Protein AF-0000000077413755 (afdb_homodimer)

Foldseek 3Di:
DVLLVLLLLLCLVLLVLLLVCLQVVAWFADPDADDQLDDDPPPVPPVPDPHGPSSVVLVVVVVVPPVSNVVLSVPDDRVSSLSDPVSSLLLLLLLLVLLLVVVLVQQVQQLAKAKEWEWDQAPLRFIKIWIWIWAQGPVLATDIATNAIDGLCVVPVVVPPPDDDPPPPDPPDLFLVSLLVRVVVVCVVSVHDLLRHLAYEYACPPHHPRSVCSSCCSSPNPHYQNLNVQLPPPLVQPLLVVLVVLLQVLLCLQVVDPVSVVLLCVQPVDRQQHCPVRQNLSNLVNLLVCLVCVLSSLVSLVVQLPDPPPVSNVVSVVSSVVSLALSSLLQSLLSNVLSVLCNVLSVQLLDSRAFPLNNVVSLVVSLVVLVVCLVVVLVNSVVSVVSSVVVNVSSVHDLDDPDPPVVCVPPPPPPPPDDSSRVCSVRRNNSSSVVSSVVSCVSPPCVSRLLVLLLCLWLVNLQPDDLVVSLVSVLVNQVPRCSVVVDDSVVLSVLQSVLSVVCNVPFSVVVPDDGDLSVVLVRDDCVRRVSSNVSSRSSRNYRSHSSLSVVLVVVSNSNCDPSNVPDDRSSSGSSSSSNSCVVRDSDSVSSLVSSCVVVVVVSNPD/DVLLVLLLLLCLVLLVLLLVCLQVVAWFADPDADDALDDDPPPVPVVPDPHGPSSVVLVVVVVVPPVSNVVLSVPDDRVSSLSDPVSSLLLLLLLLVLLLVVVLVQQVQQLAKAKEWEWDQAPLRFIKIWIWMWAQGPVLATDIATNAIDGLQVVPVVVPPPDDDPPPPDPPDLFLVSLLVRVVVVCVVSVHDLLRHLAYEYACPPYHPRSVCSSCCSSPNPHYQNLNVQLPPPLVQPLLVVLLVLLQVLLCLQVVDPVSVVLLCVQPVDRQQHCPVRQNLSNLVNLLVCLVCVLSSLVSLVVQLPDPPPVSNVVSVVSSVVSLALSSLLQSLLSNVLSVLCNVLSVQLLDSRAFPLNNVVSLVVSLVVLVVCLVVVLVNSVVSVVSSVVVNVSSVHDLDDPDDPPVCVPPPPPPPPDDSSRVCSVRRNNSSSVSSSVVSCVSPPCVSRLLVLLLCLWLVNLQVDDLVVSLVSVLVNQVPRCSVVVDDSVVLSVLQSVLSVVCNVPFSVVVPDDGDLSVVLVRDDCVSRVSSNSSSRSSRNYRSHSSLSVVLVVVSNSNCDPSNVPDDRSSSGSSSSSNSCVVRDSDSVSSLVSSCVVVVVVSNPD

Structure (mmCIF, N/CA/C/O backbone):
data_AF-0000000077413755-model_v1
#
loop_
_entity.id
_entity.type
_entity.pdbx_description
1 polymer 'Uncharacterized protein'
#
loop_
_atom_site.group_PDB
_atom_site.id
_atom_site.type_symbol
_atom_site.label_atom_id
_atom_site.label_alt_id
_atom_site.label_comp_id
_atom_site.label_asym_id
_atom_site.label_entity_id
_atom_site.label_seq_id
_atom_site.pdbx_PDB_ins_code
_atom_site.Cartn_x
_atom_site.Cartn_y
_atom_site.Cartn_z
_atom_site.occupancy
_atom_site.B_iso_or_equiv
_atom_site.auth_seq_id
_atom_site.auth_comp_id
_atom_site.auth_asym_id
_atom_site.auth_atom_id
_atom_site.pdbx_PDB_model_num
ATOM 1 N N . MET A 1 1 ? 43.531 0.049 21.219 1 68 1 MET A N 1
ATOM 2 C CA . MET A 1 1 ? 42.938 1.205 20.547 1 68 1 MET A CA 1
ATOM 3 C C . MET A 1 1 ? 42.688 0.906 19.062 1 68 1 MET A C 1
ATOM 5 O O . MET A 1 1 ? 41.625 1.24 18.531 1 68 1 MET A O 1
ATOM 9 N N . GLU A 1 2 ? 43.594 0.148 18.484 1 74.94 2 GLU A N 1
ATOM 10 C CA . GLU A 1 2 ? 43.469 -0.171 17.062 1 74.94 2 GLU A CA 1
ATOM 11 C C . GLU A 1 2 ? 42.344 -1.174 16.812 1 74.94 2 GLU A C 1
ATOM 13 O O . GLU A 1 2 ? 41.594 -1.044 15.844 1 74.94 2 GLU A O 1
ATOM 18 N N . ILE A 1 3 ? 42.188 -2.033 17.75 1 76.19 3 ILE A N 1
ATOM 19 C CA . ILE A 1 3 ? 41.188 -3.055 17.594 1 76.19 3 ILE A CA 1
ATOM 20 C C . ILE A 1 3 ? 39.781 -2.416 17.719 1 76.19 3 ILE A C 1
ATOM 22 O O . ILE A 1 3 ? 38.875 -2.771 16.969 1 76.19 3 ILE A O 1
ATOM 26 N N . ILE A 1 4 ? 39.75 -1.491 18.594 1 81.38 4 ILE A N 1
ATOM 27 C CA . ILE A 1 4 ? 38.5 -0.79 18.781 1 81.38 4 ILE A CA 1
ATOM 28 C C . ILE A 1 4 ? 38.125 -0.024 17.516 1 81.38 4 ILE A C 1
ATOM 30 O O . ILE A 1 4 ? 36.969 -0.065 17.078 1 81.38 4 ILE A O 1
ATOM 34 N N . ARG A 1 5 ? 39.094 0.616 16.984 1 83.38 5 ARG A N 1
ATOM 35 C CA . ARG A 1 5 ? 38.875 1.387 15.758 1 83.38 5 ARG A CA 1
ATOM 36 C C . ARG A 1 5 ? 38.469 0.48 14.609 1 83.38 5 ARG A C 1
ATOM 38 O O . ARG A 1 5 ? 37.594 0.837 13.82 1 83.38 5 ARG A O 1
ATOM 45 N N . GLU A 1 6 ? 39.062 -0.609 14.586 1 82.31 6 GLU A N 1
ATOM 46 C CA . GLU A 1 6 ? 38.719 -1.561 13.531 1 82.31 6 GLU A CA 1
ATOM 47 C C . GLU A 1 6 ? 37.312 -2.066 13.68 1 82.31 6 GLU A C 1
ATOM 49 O O . GLU A 1 6 ? 36.594 -2.215 12.688 1 82.31 6 GLU A O 1
ATOM 54 N N . ASN A 1 7 ? 37 -2.301 14.867 1 82 7 ASN A N 1
ATOM 55 C CA . ASN A 1 7 ? 35.656 -2.777 15.125 1 82 7 ASN A CA 1
ATOM 56 C C . ASN A 1 7 ? 34.625 -1.717 14.781 1 82 7 ASN A C 1
ATOM 58 O O . ASN A 1 7 ? 33.531 -2.037 14.258 1 82 7 ASN A O 1
ATOM 62 N N . ARG A 1 8 ? 34.969 -0.61 15.102 1 88.31 8 ARG A N 1
ATOM 63 C CA . ARG A 1 8 ? 34.062 0.501 14.797 1 88.31 8 ARG A CA 1
ATOM 64 C C . ARG A 1 8 ? 33.906 0.701 13.289 1 88.31 8 ARG A C 1
ATOM 66 O O . ARG A 1 8 ? 32.812 0.94 12.789 1 88.31 8 ARG A O 1
ATOM 73 N N . ASP A 1 9 ? 35 0.552 12.664 1 88.62 9 ASP A N 1
ATOM 74 C CA . ASP A 1 9 ? 35.031 0.733 11.219 1 88.62 9 ASP A CA 1
ATOM 75 C C . ASP A 1 9 ? 34.156 -0.324 10.523 1 88.62 9 ASP A C 1
ATOM 77 O O . ASP A 1 9 ? 33.562 -0.054 9.492 1 88.62 9 ASP A O 1
ATOM 81 N N . ARG A 1 10 ? 34.125 -1.42 11.094 1 87.94 10 ARG A N 1
ATOM 82 C CA . ARG A 1 10 ? 33.344 -2.518 10.531 1 87.94 10 ARG A CA 1
ATOM 83 C C . ARG A 1 10 ? 31.844 -2.223 10.602 1 87.94 10 ARG A C 1
ATOM 85 O O . ARG A 1 10 ? 31.062 -2.717 9.781 1 87.94 10 ARG A O 1
ATOM 92 N N . LEU A 1 11 ? 31.453 -1.403 11.492 1 91.31 11 LEU A N 1
ATOM 93 C CA . LEU A 1 11 ? 30.031 -1.125 11.711 1 91.31 11 LEU A CA 1
ATOM 94 C C . LEU A 1 11 ? 29.562 0.009 10.805 1 91.31 11 LEU A C 1
ATOM 96 O O . LEU A 1 11 ? 28.359 0.17 10.586 1 91.31 11 LEU A O 1
ATOM 100 N N . VAL A 1 12 ? 30.469 0.76 10.297 1 93.69 12 VAL A N 1
ATOM 101 C CA . VAL A 1 12 ? 30.141 1.995 9.594 1 93.69 12 VAL A CA 1
ATOM 102 C C . VAL A 1 12 ? 29.281 1.682 8.367 1 93.69 12 VAL A C 1
ATOM 104 O O . VAL A 1 12 ? 28.203 2.244 8.203 1 93.69 12 VAL A O 1
ATOM 107 N N . PRO A 1 13 ? 29.734 0.706 7.516 1 94.12 13 PRO A N 1
ATOM 108 C CA . PRO A 1 13 ? 28.906 0.433 6.34 1 94.12 13 PRO A CA 1
ATOM 109 C C . PRO A 1 13 ? 27.547 -0.143 6.711 1 94.12 13 PRO A C 1
ATOM 111 O O . PRO A 1 13 ? 26.547 0.104 6.012 1 94.12 13 PRO A O 1
ATOM 114 N N . ILE A 1 14 ? 27.484 -0.84 7.754 1 93.94 14 ILE A N 1
ATOM 115 C CA . ILE A 1 14 ? 26.25 -1.462 8.195 1 93.94 14 ILE A CA 1
ATOM 116 C C . ILE A 1 14 ? 25.266 -0.387 8.68 1 93.94 14 ILE A C 1
ATOM 118 O O . ILE A 1 14 ? 24.094 -0.387 8.297 1 93.94 14 ILE A O 1
ATOM 122 N N . ILE A 1 15 ? 25.75 0.521 9.461 1 95.38 15 ILE A N 1
ATOM 123 C CA . ILE A 1 15 ? 24.922 1.591 10 1 95.38 15 ILE A CA 1
ATOM 124 C C . ILE A 1 15 ? 24.484 2.52 8.867 1 95.38 15 ILE A C 1
ATOM 126 O O . ILE A 1 15 ? 23.344 2.973 8.836 1 95.38 15 ILE A O 1
ATOM 130 N N . LYS A 1 16 ? 25.406 2.779 7.957 1 95.38 16 LYS A N 1
ATOM 131 C CA . LYS A 1 16 ? 25.047 3.586 6.793 1 95.38 16 LYS A CA 1
ATOM 132 C C . LYS A 1 16 ? 23.891 2.959 6.027 1 95.38 16 LYS A C 1
ATOM 134 O O . LYS A 1 16 ? 23 3.668 5.543 1 95.38 16 LYS A O 1
ATOM 139 N N . THR A 1 17 ? 23.938 1.679 5.902 1 95.19 17 THR A N 1
ATOM 140 C CA . THR A 1 17 ? 22.891 0.962 5.18 1 95.19 17 THR A CA 1
ATOM 141 C C . THR A 1 17 ? 21.562 1.047 5.93 1 95.19 17 THR A C 1
ATOM 143 O O . THR A 1 17 ? 20.5 1.222 5.316 1 95.19 17 THR A O 1
ATOM 146 N N . ILE A 1 18 ? 21.594 0.922 7.219 1 94.56 18 ILE A N 1
ATOM 147 C CA . ILE A 1 18 ? 20.391 1.016 8.031 1 94.56 18 ILE A CA 1
ATOM 148 C C . ILE A 1 18 ? 19.797 2.418 7.922 1 94.56 18 ILE A C 1
ATOM 150 O O . ILE A 1 18 ? 18.594 2.574 7.75 1 94.56 18 ILE A O 1
ATOM 154 N N . ILE A 1 19 ? 20.594 3.416 8.023 1 95.38 19 ILE A N 1
ATOM 155 C CA . ILE A 1 19 ? 20.156 4.801 7.91 1 95.38 19 ILE A CA 1
ATOM 156 C C . ILE A 1 19 ? 19.531 5.031 6.535 1 95.38 19 ILE A C 1
ATOM 158 O O . ILE A 1 19 ? 18.516 5.711 6.418 1 95.38 19 ILE A O 1
ATOM 162 N N . PHE A 1 20 ? 20.156 4.43 5.562 1 93.81 20 PHE A N 1
ATOM 163 C CA . PHE A 1 20 ? 19.609 4.543 4.211 1 93.81 20 PHE A CA 1
ATOM 164 C C . PHE A 1 20 ? 18.203 3.959 4.141 1 93.81 20 PHE A C 1
ATOM 166 O O . PHE A 1 20 ? 17.312 4.555 3.539 1 93.81 20 PHE A O 1
ATOM 173 N N . HIS A 1 21 ? 18.031 2.783 4.695 1 92.31 21 HIS A N 1
ATOM 174 C CA . HIS A 1 21 ? 16.719 2.162 4.75 1 92.31 21 HIS A CA 1
ATOM 175 C C . HIS A 1 21 ? 15.695 3.09 5.398 1 92.31 21 HIS A C 1
ATOM 177 O O . HIS A 1 21 ? 14.586 3.24 4.895 1 92.31 21 HIS A O 1
ATOM 183 N N . GLY A 1 22 ? 16.031 3.645 6.5 1 90.88 22 GLY A N 1
ATOM 184 C CA . GLY A 1 22 ? 15.125 4.527 7.219 1 90.88 22 GLY A CA 1
ATOM 185 C C . GLY A 1 22 ? 14.773 5.781 6.441 1 90.88 22 GLY A C 1
ATOM 186 O O . GLY A 1 22 ? 13.594 6.137 6.324 1 90.88 22 GLY A O 1
ATOM 187 N N . ARG A 1 23 ? 15.734 6.426 5.871 1 91.62 23 ARG A N 1
ATOM 188 C CA . ARG A 1 23 ? 15.539 7.684 5.16 1 91.62 23 ARG A CA 1
ATOM 189 C C . ARG A 1 23 ? 14.703 7.48 3.9 1 91.62 23 ARG A C 1
ATOM 191 O O . ARG A 1 23 ? 13.93 8.359 3.514 1 91.62 23 ARG A O 1
ATOM 198 N N . GLN A 1 24 ? 14.898 6.352 3.25 1 88.88 24 GLN A N 1
ATOM 199 C CA . GLN A 1 24 ? 14.219 6.094 1.985 1 88.88 24 GLN A CA 1
ATOM 200 C C . GLN A 1 24 ? 12.969 5.246 2.197 1 88.88 24 GLN A C 1
ATOM 202 O O . GLN A 1 24 ? 12.234 4.969 1.247 1 88.88 24 GLN A O 1
ATOM 207 N N . ASN A 1 25 ? 12.758 4.883 3.416 1 86.44 25 ASN A N 1
ATOM 208 C CA . ASN A 1 25 ? 11.594 4.07 3.762 1 86.44 25 ASN A CA 1
ATOM 209 C C . ASN A 1 25 ? 11.57 2.766 2.971 1 86.44 25 ASN A C 1
ATOM 211 O O . ASN A 1 25 ? 10.562 2.426 2.355 1 86.44 25 ASN A O 1
ATOM 215 N N . ILE A 1 26 ? 12.688 2.109 2.867 1 88.56 26 ILE A N 1
ATOM 216 C CA . ILE A 1 26 ? 12.828 0.794 2.252 1 88.56 26 ILE A CA 1
ATOM 217 C C . ILE A 1 26 ? 12.781 -0.286 3.33 1 88.56 26 ILE A C 1
ATOM 219 O O . ILE A 1 26 ? 13.539 -0.234 4.301 1 88.56 26 ILE A O 1
ATOM 223 N N . PRO A 1 27 ? 11.914 -1.221 3.164 1 84.75 27 PRO A N 1
ATOM 224 C CA . PRO A 1 27 ? 11.883 -2.301 4.152 1 84.75 27 PRO A CA 1
ATOM 225 C C . PRO A 1 27 ? 13.195 -3.068 4.23 1 84.75 27 PRO A C 1
ATOM 227 O O . PRO A 1 27 ? 13.844 -3.299 3.203 1 84.75 27 PRO A O 1
ATOM 230 N N . LEU A 1 28 ? 13.539 -3.52 5.402 1 84.38 28 LEU A N 1
ATOM 231 C CA . LEU A 1 28 ? 14.82 -4.188 5.578 1 84.38 28 LEU A CA 1
ATOM 232 C C . LEU A 1 28 ? 14.719 -5.664 5.223 1 84.38 28 LEU A C 1
ATOM 234 O O . LEU A 1 28 ? 15.578 -6.203 4.523 1 84.38 28 LEU A O 1
ATOM 238 N N . ARG A 1 29 ? 13.648 -6.297 5.805 1 73.94 29 ARG A N 1
ATOM 239 C CA . ARG A 1 29 ? 13.672 -7.758 5.77 1 73.94 29 ARG A CA 1
ATOM 240 C C . ARG A 1 29 ? 12.648 -8.289 4.77 1 73.94 29 ARG A C 1
ATOM 242 O O . ARG A 1 29 ? 11.648 -7.637 4.484 1 73.94 29 ARG A O 1
ATOM 249 N N . GLY A 1 30 ? 13.219 -9.352 4.156 1 65.25 30 GLY A N 1
ATOM 250 C CA . GLY A 1 30 ? 12.352 -10.195 3.359 1 65.25 30 GLY A CA 1
ATOM 251 C C . GLY A 1 30 ? 12.102 -11.555 3.986 1 65.25 30 GLY A C 1
ATOM 252 O O . GLY A 1 30 ? 12.461 -11.781 5.145 1 65.25 30 GLY A O 1
ATOM 253 N N . HIS A 1 31 ? 11.391 -12.438 3.645 1 59.56 31 HIS A N 1
ATOM 254 C CA . HIS A 1 31 ? 10.992 -13.734 4.18 1 59.56 31 HIS A CA 1
ATOM 255 C C . HIS A 1 31 ? 12.211 -14.562 4.59 1 59.56 31 HIS A C 1
ATOM 257 O O . HIS A 1 31 ? 12.211 -15.188 5.652 1 59.56 31 HIS A O 1
ATOM 263 N N . ARG A 1 32 ? 13.32 -14.672 3.873 1 61.31 32 ARG A N 1
ATOM 264 C CA . ARG A 1 32 ? 14.477 -15.508 4.188 1 61.31 32 ARG A CA 1
ATOM 265 C C . ARG A 1 32 ? 15.766 -14.688 4.18 1 61.31 32 ARG A C 1
ATOM 267 O O . ARG A 1 32 ? 16.391 -14.531 3.133 1 61.31 32 ARG A O 1
ATOM 274 N N . ASP A 1 33 ? 16 -14.102 5.34 1 71.44 33 ASP A N 1
ATOM 275 C CA . ASP A 1 33 ? 17.109 -13.141 5.391 1 71.44 33 ASP A CA 1
ATOM 276 C C . ASP A 1 33 ? 18.266 -13.688 6.23 1 71.44 33 ASP A C 1
ATOM 278 O O . ASP A 1 33 ? 18.844 -12.953 7.035 1 71.44 33 ASP A O 1
ATOM 282 N N . ASP A 1 34 ? 18.578 -15.031 6.043 1 73 34 ASP A N 1
ATOM 283 C CA . ASP A 1 34 ? 19.688 -15.562 6.824 1 73 34 ASP A CA 1
ATOM 284 C C . ASP A 1 34 ? 20.719 -16.234 5.922 1 73 34 ASP A C 1
ATOM 286 O O . ASP A 1 34 ? 20.516 -16.328 4.707 1 73 34 ASP A O 1
ATOM 290 N N . GLY A 1 35 ? 21.938 -16.484 6.445 1 73.81 35 GLY A N 1
ATOM 291 C CA . GLY A 1 35 ? 22.984 -17.188 5.715 1 73.81 35 GLY A CA 1
ATOM 292 C C . GLY A 1 35 ? 24.125 -16.281 5.293 1 73.81 35 GLY A C 1
ATOM 293 O O . GLY A 1 35 ? 24.25 -15.164 5.797 1 73.81 35 GLY A O 1
ATOM 294 N N . SER A 1 36 ? 25 -16.75 4.438 1 77.5 36 SER A N 1
ATOM 295 C CA . SER A 1 36 ? 26.172 -16.016 3.992 1 77.5 36 SER A CA 1
ATOM 296 C C . SER A 1 36 ? 25.797 -14.938 2.982 1 77.5 36 SER A C 1
ATOM 298 O O . SER A 1 36 ? 24.922 -15.141 2.143 1 77.5 36 SER A O 1
ATOM 300 N N . LEU A 1 37 ? 26.406 -13.844 3.219 1 83.38 37 LEU A N 1
ATOM 301 C CA . LEU A 1 37 ? 26.109 -12.719 2.336 1 83.38 37 LEU A CA 1
ATOM 302 C C . LEU A 1 37 ? 26.75 -12.93 0.965 1 83.38 37 LEU A C 1
ATOM 304 O O . LEU A 1 37 ? 26.156 -12.594 -0.06 1 83.38 37 LEU A O 1
ATOM 308 N N . LEU A 1 38 ? 28.047 -13.336 1.013 1 78.44 38 LEU A N 1
ATOM 309 C CA . LEU A 1 38 ? 28.781 -13.477 -0.243 1 78.44 38 LEU A CA 1
ATOM 310 C C . LEU A 1 38 ? 28.625 -14.891 -0.803 1 78.44 38 LEU A C 1
ATOM 312 O O . LEU A 1 38 ? 28.734 -15.875 -0.067 1 78.44 38 LEU A O 1
ATOM 316 N N . LYS A 1 39 ? 27.688 -15.016 -1.767 1 61.44 39 LYS A N 1
ATOM 317 C CA . LYS A 1 39 ? 27.375 -16.297 -2.402 1 61.44 39 LYS A CA 1
ATOM 318 C C . LYS A 1 39 ? 28.641 -16.969 -2.926 1 61.44 39 LYS A C 1
ATOM 320 O O . LYS A 1 39 ? 29.5 -16.312 -3.533 1 61.44 39 LYS A O 1
ATOM 325 N N . ASN A 1 40 ? 29.031 -18.078 -2.387 1 51.19 40 ASN A N 1
ATOM 326 C CA . ASN A 1 40 ? 30.031 -18.891 -3.084 1 51.19 40 ASN A CA 1
ATOM 327 C C . ASN A 1 40 ? 29.531 -19.328 -4.457 1 51.19 40 ASN A C 1
ATOM 329 O O . ASN A 1 40 ? 28.328 -19.469 -4.672 1 51.19 40 ASN A O 1
ATOM 333 N N . GLU A 1 41 ? 30.375 -19.125 -5.586 1 46.12 41 GLU A N 1
ATOM 334 C CA . GLU A 1 41 ? 30.172 -19.547 -6.969 1 46.12 41 GLU A CA 1
ATOM 335 C C . GLU A 1 41 ? 29.266 -20.766 -7.051 1 46.12 41 GLU A C 1
ATOM 337 O O . GLU A 1 41 ? 28.453 -20.875 -7.977 1 46.12 41 GLU A O 1
ATOM 342 N N . ASN A 1 42 ? 29.578 -21.734 -6.422 1 43.25 42 ASN A N 1
ATOM 343 C CA . ASN A 1 42 ? 28.969 -23.047 -6.547 1 43.25 42 ASN A CA 1
ATOM 344 C C . ASN A 1 42 ? 27.562 -23.078 -5.992 1 43.25 42 ASN A C 1
ATOM 346 O O . ASN A 1 42 ? 26.891 -24.109 -6.039 1 43.25 42 ASN A O 1
ATOM 350 N N . ASP A 1 43 ? 27.25 -22.188 -5.297 1 45 43 ASP A N 1
ATOM 351 C CA . ASP A 1 43 ? 25.953 -22.266 -4.633 1 45 43 ASP A CA 1
ATOM 352 C C . ASP A 1 43 ? 24.859 -21.672 -5.508 1 45 43 ASP A C 1
ATOM 354 O O . ASP A 1 43 ? 24.281 -20.625 -5.184 1 45 43 ASP A O 1
ATOM 358 N N . ARG A 1 44 ? 24.938 -21.812 -6.691 1 42.66 44 ARG A N 1
ATOM 359 C CA . ARG A 1 44 ? 23.891 -21.422 -7.633 1 42.66 44 ARG A CA 1
ATOM 360 C C . ARG A 1 44 ? 22.516 -21.625 -7.023 1 42.66 44 ARG A C 1
ATOM 362 O O . ARG A 1 44 ? 21.5 -21.25 -7.621 1 42.66 44 ARG A O 1
ATOM 369 N N . GLU A 1 45 ? 22.344 -22.594 -6.332 1 41.16 45 GLU A N 1
ATOM 370 C CA . GLU A 1 45 ? 21.016 -23 -5.867 1 41.16 45 GLU A CA 1
ATOM 371 C C . GLU A 1 45 ? 20.422 -21.953 -4.93 1 41.16 45 GLU A C 1
ATOM 373 O O . GLU A 1 45 ? 19.203 -21.906 -4.75 1 41.16 45 GLU A O 1
ATOM 378 N N . SER A 1 46 ? 21.219 -21.266 -4.047 1 43.06 46 SER A N 1
ATOM 379 C CA . SER A 1 46 ? 20.672 -20.484 -2.936 1 43.06 46 SER A CA 1
ATOM 380 C C . SER A 1 46 ? 20.109 -19.156 -3.414 1 43.06 46 SER A C 1
ATOM 382 O O . SER A 1 46 ? 19.734 -18.312 -2.602 1 43.06 46 SER A O 1
ATOM 384 N N . ILE A 1 47 ? 20.391 -18.734 -4.527 1 45.22 47 ILE A N 1
ATOM 385 C CA . ILE A 1 47 ? 19.938 -17.438 -5.031 1 45.22 47 ILE A CA 1
ATOM 386 C C . ILE A 1 47 ? 18.422 -17.359 -4.941 1 45.22 47 ILE A C 1
ATOM 388 O O . ILE A 1 47 ? 17.828 -16.312 -5.246 1 45.22 47 ILE A O 1
ATOM 392 N N . VAL A 1 48 ? 17.875 -18.562 -4.863 1 44.69 48 VAL A N 1
ATOM 393 C CA . VAL A 1 48 ? 16.453 -18.641 -5.16 1 44.69 48 VAL A CA 1
ATOM 394 C C . VAL A 1 48 ? 15.688 -17.688 -4.242 1 44.69 48 VAL A C 1
ATOM 396 O O . VAL A 1 48 ? 14.672 -17.125 -4.645 1 44.69 48 VAL A O 1
ATOM 399 N N . CYS A 1 49 ? 16.141 -17.672 -2.9 1 52.56 49 CYS A N 1
ATOM 400 C CA . CYS A 1 49 ? 15.117 -17.016 -2.092 1 52.56 49 CYS A CA 1
ATOM 401 C C . CYS A 1 49 ? 15.359 -15.508 -2.016 1 52.56 49 CYS A C 1
ATOM 403 O O . CYS A 1 49 ? 16.516 -15.07 -1.948 1 52.56 49 CYS A O 1
ATOM 405 N N . LYS A 1 50 ? 14.445 -14.703 -2.463 1 63.38 50 LYS A N 1
ATOM 406 C CA . LYS A 1 50 ? 14.484 -13.242 -2.441 1 63.38 50 LYS A CA 1
ATOM 407 C C . LYS A 1 50 ? 15.023 -12.727 -1.109 1 63.38 50 LYS A C 1
ATOM 409 O O . LYS A 1 50 ? 14.461 -13.016 -0.052 1 63.38 50 LYS A O 1
ATOM 414 N N . GLU A 1 51 ? 16.344 -12.445 -1.131 1 77.75 51 GLU A N 1
ATOM 415 C CA . GLU A 1 51 ? 16.938 -11.836 0.049 1 77.75 51 GLU A CA 1
ATOM 416 C C . GLU A 1 51 ? 16.266 -10.508 0.387 1 77.75 51 GLU A C 1
ATOM 418 O O . GLU A 1 51 ? 15.688 -9.859 -0.486 1 77.75 51 GLU A O 1
ATOM 423 N N . GLY A 1 52 ? 16.328 -10.266 1.646 1 85.56 52 GLY A N 1
ATOM 424 C CA . GLY A 1 52 ? 15.797 -9 2.119 1 85.56 52 GLY A CA 1
ATOM 425 C C . GLY A 1 52 ? 16.562 -7.801 1.589 1 85.56 52 GLY A C 1
ATOM 426 O O . GLY A 1 52 ? 17.672 -7.941 1.077 1 85.56 52 GLY A O 1
ATOM 427 N N . ASN A 1 53 ? 15.992 -6.707 1.607 1 89.62 53 ASN A N 1
ATOM 428 C CA . ASN A 1 53 ? 16.578 -5.48 1.073 1 89.62 53 ASN A CA 1
ATOM 429 C C . ASN A 1 53 ? 17.859 -5.109 1.807 1 89.62 53 ASN A C 1
ATOM 431 O O . ASN A 1 53 ? 18.781 -4.539 1.212 1 89.62 53 ASN A O 1
ATOM 435 N N . PHE A 1 54 ? 17.938 -5.488 3.105 1 91.88 54 PHE A N 1
ATOM 436 C CA . PHE A 1 54 ? 19.125 -5.145 3.887 1 91.88 54 PHE A CA 1
ATOM 437 C C . PHE A 1 54 ? 20.359 -5.855 3.346 1 91.88 54 PHE A C 1
ATOM 439 O O . PHE A 1 54 ? 21.359 -5.219 3.045 1 91.88 54 PHE A O 1
ATOM 446 N N . ARG A 1 55 ? 20.234 -7.09 3.215 1 90.69 55 ARG A N 1
ATOM 447 C CA . ARG A 1 55 ? 21.344 -7.887 2.705 1 90.69 55 ARG A CA 1
ATOM 448 C C . ARG A 1 55 ? 21.656 -7.531 1.255 1 90.69 55 ARG A C 1
ATOM 450 O O . ARG A 1 55 ? 22.828 -7.473 0.861 1 90.69 55 ARG A O 1
ATOM 457 N N . ALA A 1 56 ? 20.625 -7.305 0.511 1 91.31 56 ALA A N 1
ATOM 458 C CA . ALA A 1 56 ? 20.812 -6.934 -0.89 1 91.31 56 ALA A CA 1
ATOM 459 C C . ALA A 1 56 ? 21.578 -5.621 -1.013 1 91.31 56 ALA A C 1
ATOM 461 O O . ALA A 1 56 ? 22.406 -5.465 -1.901 1 91.31 56 ALA A O 1
ATOM 462 N N . LEU A 1 57 ? 21.281 -4.676 -0.18 1 93.69 57 LEU A N 1
ATOM 463 C CA . LEU A 1 57 ? 21.953 -3.381 -0.222 1 93.69 57 LEU A CA 1
ATOM 464 C C . LEU A 1 57 ? 23.406 -3.508 0.197 1 93.69 57 LEU A C 1
ATOM 466 O O . LEU A 1 57 ? 24.266 -2.785 -0.309 1 93.69 57 LEU A O 1
ATOM 470 N N . LEU A 1 58 ? 23.656 -4.367 1.179 1 93.25 58 LEU A N 1
ATOM 471 C CA . LEU A 1 58 ? 25.047 -4.605 1.567 1 93.25 58 LEU A CA 1
ATOM 472 C C . LEU A 1 58 ? 25.844 -5.156 0.397 1 93.25 58 LEU A C 1
ATOM 474 O O . LEU A 1 58 ? 26.969 -4.719 0.149 1 93.25 58 LEU A O 1
ATOM 478 N N . ARG A 1 59 ? 25.281 -6.113 -0.296 1 92.5 59 ARG A N 1
ATOM 479 C CA . ARG A 1 59 ? 25.938 -6.652 -1.482 1 92.5 59 ARG A CA 1
ATOM 480 C C . ARG A 1 59 ? 26.109 -5.574 -2.547 1 92.5 59 ARG A C 1
ATOM 482 O O . ARG A 1 59 ? 27.109 -5.562 -3.268 1 92.5 59 ARG A O 1
ATOM 489 N N . PHE A 1 60 ? 25.141 -4.762 -2.6 1 93.62 60 PHE A N 1
ATOM 490 C CA . PHE A 1 60 ? 25.172 -3.668 -3.564 1 93.62 60 PHE A CA 1
ATOM 491 C C . PHE A 1 60 ? 26.328 -2.713 -3.266 1 93.62 60 PHE A C 1
ATOM 493 O O . PHE A 1 60 ? 26.969 -2.199 -4.184 1 93.62 60 PHE A O 1
ATOM 500 N N . ARG A 1 61 ? 26.578 -2.471 -2.01 1 95 61 ARG A N 1
ATOM 501 C CA . ARG A 1 61 ? 27.703 -1.635 -1.603 1 95 61 ARG A CA 1
ATOM 502 C C . ARG A 1 61 ? 29.031 -2.291 -1.963 1 95 61 ARG A C 1
ATOM 504 O O . ARG A 1 61 ? 29.953 -1.623 -2.443 1 95 61 ARG A O 1
ATOM 511 N N . ILE A 1 62 ? 29.109 -3.543 -1.724 1 93.94 62 ILE A N 1
ATOM 512 C CA . ILE A 1 62 ? 30.328 -4.27 -2.047 1 93.94 62 ILE A CA 1
ATOM 513 C C . ILE A 1 62 ? 30.578 -4.223 -3.555 1 93.94 62 ILE A C 1
ATOM 515 O O . ILE A 1 62 ? 31.703 -3.998 -3.998 1 93.94 62 ILE A O 1
ATOM 519 N N . ASP A 1 63 ? 29.484 -4.43 -4.258 1 93.31 63 ASP A N 1
ATOM 520 C CA . ASP A 1 63 ? 29.562 -4.363 -5.715 1 93.31 63 ASP A CA 1
ATOM 521 C C . ASP A 1 63 ? 30.047 -2.988 -6.176 1 93.31 63 ASP A C 1
ATOM 523 O O . ASP A 1 63 ? 30.719 -2.873 -7.203 1 93.31 63 ASP A O 1
ATOM 527 N N . ALA A 1 64 ? 29.766 -1.943 -5.438 1 94.12 64 ALA A N 1
ATOM 528 C CA . ALA A 1 64 ? 30.109 -0.571 -5.793 1 94.12 64 ALA A CA 1
ATOM 529 C C . ALA A 1 64 ? 31.562 -0.254 -5.406 1 94.12 64 ALA A C 1
ATOM 531 O O . ALA A 1 64 ? 32.094 0.78 -5.805 1 94.12 64 ALA A O 1
ATOM 532 N N . GLY A 1 65 ? 32.188 -1.102 -4.555 1 93.12 65 GLY A N 1
ATOM 533 C CA . GLY A 1 65 ? 33.594 -0.901 -4.258 1 93.12 65 GLY A CA 1
ATOM 534 C C . GLY A 1 65 ? 33.875 -0.709 -2.781 1 93.12 65 GLY A C 1
ATOM 535 O O . GLY A 1 65 ? 34.938 -0.206 -2.402 1 93.12 65 GLY A O 1
ATOM 536 N N . ASP A 1 66 ? 32.938 -1.04 -1.971 1 94.5 66 ASP A N 1
ATOM 537 C CA . ASP A 1 66 ? 33.156 -0.933 -0.532 1 94.5 66 ASP A CA 1
ATOM 538 C C . ASP A 1 66 ? 34.125 -2.02 -0.038 1 94.5 66 ASP A C 1
ATOM 540 O O . ASP A 1 66 ? 33.688 -3.049 0.48 1 94.5 66 ASP A O 1
ATOM 544 N N . LEU A 1 67 ? 35.344 -1.703 -0.035 1 91.69 67 LEU A N 1
ATOM 545 C CA . LEU A 1 67 ? 36.375 -2.672 0.29 1 91.69 67 LEU A CA 1
ATOM 546 C C . LEU A 1 67 ? 36.375 -2.99 1.781 1 91.69 67 LEU A C 1
ATOM 548 O O . LEU A 1 67 ? 36.688 -4.113 2.18 1 91.69 67 LEU A O 1
ATOM 552 N N . GLN A 1 68 ? 36.031 -2.029 2.518 1 90.56 68 GLN A N 1
ATOM 553 C CA . GLN A 1 68 ? 35.969 -2.229 3.963 1 90.56 68 GLN A CA 1
ATOM 554 C C . GLN A 1 68 ? 34.938 -3.268 4.336 1 90.56 68 GLN A C 1
ATOM 556 O O . GLN A 1 68 ? 35.188 -4.168 5.137 1 90.56 68 GLN A O 1
ATOM 561 N N . LEU A 1 69 ? 33.812 -3.115 3.789 1 92.25 69 LEU A N 1
ATOM 562 C CA . LEU A 1 69 ? 32.75 -4.051 4.055 1 92.25 69 LEU A CA 1
ATOM 563 C C . LEU A 1 69 ? 33.062 -5.441 3.523 1 92.25 69 LEU A C 1
ATOM 565 O O . LEU A 1 69 ? 32.812 -6.445 4.188 1 92.25 69 LEU A O 1
ATOM 569 N N . LYS A 1 70 ? 33.594 -5.48 2.367 1 92.31 70 LYS A N 1
ATOM 570 C CA . LYS A 1 70 ? 34 -6.762 1.778 1 92.31 70 LYS A CA 1
ATOM 571 C C . LYS A 1 70 ? 34.969 -7.504 2.672 1 92.31 70 LYS A C 1
ATOM 573 O O . LYS A 1 70 ? 34.812 -8.695 2.93 1 92.31 70 LYS A O 1
ATOM 578 N N . HIS A 1 71 ? 35.906 -6.77 3.094 1 89.62 71 HIS A N 1
ATOM 579 C CA . HIS A 1 71 ? 36.938 -7.348 3.967 1 89.62 71 HIS A CA 1
ATOM 580 C C . HIS A 1 71 ? 36.312 -7.832 5.277 1 89.62 71 HIS A C 1
ATOM 582 O O . HIS A 1 71 ? 36.688 -8.898 5.777 1 89.62 71 HIS A O 1
ATOM 588 N N . HIS A 1 72 ? 35.469 -7.105 5.762 1 89.12 72 HIS A N 1
ATOM 589 C CA . HIS A 1 72 ? 34.781 -7.453 7.008 1 89.12 72 HIS A CA 1
ATOM 590 C C . HIS A 1 72 ? 34.031 -8.758 6.867 1 89.12 72 HIS A C 1
ATOM 592 O O . HIS A 1 72 ? 34.125 -9.656 7.711 1 89.12 72 HIS A O 1
ATOM 598 N N . ILE A 1 73 ? 33.281 -8.945 5.812 1 88.44 73 ILE A N 1
ATOM 599 C CA . ILE A 1 73 ? 32.406 -10.094 5.609 1 88.44 73 ILE A CA 1
ATOM 600 C C . ILE A 1 73 ? 33.25 -11.336 5.336 1 88.44 73 ILE A C 1
ATOM 602 O O . ILE A 1 73 ? 32.906 -12.438 5.758 1 88.44 73 ILE A O 1
ATOM 606 N N . GLU A 1 74 ? 34.344 -11.18 4.695 1 86.62 74 GLU A N 1
ATOM 607 C CA . GLU A 1 74 ? 35.188 -12.305 4.309 1 86.62 74 GLU A CA 1
ATOM 608 C C . GLU A 1 74 ? 36 -12.797 5.488 1 86.62 74 GLU A C 1
ATOM 610 O O . GLU A 1 74 ? 36.344 -13.984 5.562 1 86.62 74 GLU A O 1
ATOM 615 N N . THR A 1 75 ? 36.312 -11.938 6.383 1 83.19 75 THR A N 1
ATOM 616 C CA . THR A 1 75 ? 37.281 -12.289 7.41 1 83.19 75 THR A CA 1
ATOM 617 C C . THR A 1 75 ? 36.594 -12.617 8.727 1 83.19 75 THR A C 1
ATOM 619 O O . THR A 1 75 ? 37.188 -13.219 9.617 1 83.19 75 THR A O 1
ATOM 622 N N . THR A 1 76 ? 35.469 -12.172 8.844 1 79.88 76 THR A N 1
ATOM 623 C CA . THR A 1 76 ? 34.812 -12.336 10.141 1 79.88 76 THR A CA 1
ATOM 624 C C . THR A 1 76 ? 34.031 -13.648 10.203 1 79.88 76 THR A C 1
ATOM 626 O O . THR A 1 76 ? 33.594 -14.148 9.18 1 79.88 76 THR A O 1
ATOM 629 N N . LYS A 1 77 ? 34 -14.133 11.414 1 74.25 77 LYS A N 1
ATOM 630 C CA . LYS A 1 77 ? 33.219 -15.336 11.656 1 74.25 77 LYS A CA 1
ATOM 631 C C . LYS A 1 77 ? 31.719 -15.062 11.453 1 74.25 77 LYS A C 1
ATOM 633 O O . LYS A 1 77 ? 31.281 -13.922 11.57 1 74.25 77 LYS A O 1
ATOM 638 N N . ALA A 1 78 ? 31.031 -16.031 11.195 1 67.5 78 ALA A N 1
ATOM 639 C CA . ALA A 1 78 ? 29.625 -15.953 10.812 1 67.5 78 ALA A CA 1
ATOM 640 C C . ALA A 1 78 ? 28.812 -15.234 11.883 1 67.5 78 ALA A C 1
ATOM 642 O O . ALA A 1 78 ? 27.891 -14.484 11.57 1 67.5 78 ALA A O 1
ATOM 643 N N . ASN A 1 79 ? 29.25 -15.375 13.094 1 68.19 79 ASN A N 1
ATOM 644 C CA . ASN A 1 79 ? 28.438 -14.844 14.188 1 68.19 79 ASN A CA 1
ATOM 645 C C . ASN A 1 79 ? 28.828 -13.414 14.531 1 68.19 79 ASN A C 1
ATOM 647 O O . ASN A 1 79 ? 28.203 -12.773 15.375 1 68.19 79 ASN A O 1
ATOM 651 N N . ALA A 1 80 ? 29.828 -12.883 13.828 1 71.88 80 ALA A N 1
ATOM 652 C CA . ALA A 1 80 ? 30.297 -11.555 14.203 1 71.88 80 ALA A CA 1
ATOM 653 C C . ALA A 1 80 ? 30.234 -10.594 13.023 1 71.88 80 ALA A C 1
ATOM 655 O O . ALA A 1 80 ? 30.953 -9.594 12.977 1 71.88 80 ALA A O 1
ATOM 656 N N . THR A 1 81 ? 29.438 -10.898 12.148 1 79.75 81 THR A N 1
ATOM 657 C CA . THR A 1 81 ? 29.375 -10.055 10.961 1 79.75 81 THR A CA 1
ATOM 658 C C . THR A 1 81 ? 28.484 -8.844 11.203 1 79.75 81 THR A C 1
ATOM 660 O O . THR A 1 81 ? 28.531 -7.867 10.445 1 79.75 81 THR A O 1
ATOM 663 N N . TYR A 1 82 ? 27.594 -8.82 12.203 1 83.06 82 TYR A N 1
ATOM 664 C CA . TYR A 1 82 ? 26.703 -7.738 12.602 1 83.06 82 TYR A CA 1
ATOM 665 C C . TYR A 1 82 ? 25.656 -7.469 11.531 1 83.06 82 TYR A C 1
ATOM 667 O O . TYR A 1 82 ? 25.234 -6.324 11.336 1 83.06 82 TYR A O 1
ATOM 675 N N . ILE A 1 83 ? 25.344 -8.477 10.734 1 86.56 83 ILE A N 1
ATOM 676 C CA . ILE A 1 83 ? 24.375 -8.273 9.672 1 86.56 83 ILE A CA 1
ATOM 677 C C . ILE A 1 83 ? 23.094 -9.062 9.992 1 86.56 83 ILE A C 1
ATOM 679 O O . ILE A 1 83 ? 22.219 -9.203 9.133 1 86.56 83 ILE A O 1
ATOM 683 N N . SER A 1 84 ? 23.031 -9.562 11.133 1 84.69 84 SER A N 1
ATOM 684 C CA . SER A 1 84 ? 21.891 -10.367 11.539 1 84.69 84 SER A CA 1
ATOM 685 C C . SER A 1 84 ? 20.688 -9.484 11.867 1 84.69 84 SER A C 1
ATOM 687 O O . SER A 1 84 ? 20.828 -8.273 12.07 1 84.69 84 SER A O 1
ATOM 689 N N . LYS A 1 85 ? 19.562 -10.125 11.922 1 82.88 85 LYS A N 1
ATOM 690 C CA . LYS A 1 85 ? 18.344 -9.438 12.297 1 82.88 85 LYS A CA 1
ATOM 691 C C . LYS A 1 85 ? 18.438 -8.875 13.711 1 82.88 85 LYS A C 1
ATOM 693 O O . LYS A 1 85 ? 17.922 -7.789 13.992 1 82.88 85 LYS A O 1
ATOM 698 N N . THR A 1 86 ? 19.031 -9.562 14.547 1 84.06 86 THR A N 1
ATOM 699 C CA . THR A 1 86 ? 19.156 -9.156 15.938 1 84.06 86 THR A CA 1
ATOM 700 C C . THR A 1 86 ? 19.969 -7.867 16.047 1 84.06 86 THR A C 1
ATOM 702 O O . THR A 1 86 ? 19.594 -6.953 16.797 1 84.06 86 THR A O 1
ATOM 705 N N . THR A 1 87 ? 21.094 -7.82 15.352 1 86.69 87 THR A N 1
ATOM 706 C CA . THR A 1 87 ? 21.938 -6.629 15.375 1 86.69 87 THR A CA 1
ATOM 707 C C . THR A 1 87 ? 21.188 -5.426 14.812 1 86.69 87 THR A C 1
ATOM 709 O O . THR A 1 87 ? 21.297 -4.32 15.352 1 86.69 87 THR A O 1
ATOM 712 N N . CYS A 1 88 ? 20.484 -5.664 13.695 1 88.19 88 CYS A N 1
ATOM 713 C CA . CYS A 1 88 ? 19.703 -4.586 13.094 1 88.19 88 CYS A CA 1
ATOM 714 C C . CYS A 1 88 ? 18.656 -4.059 14.086 1 88.19 88 CYS A C 1
ATOM 716 O O . CYS A 1 88 ? 18.453 -2.846 14.18 1 88.19 88 CYS A O 1
ATOM 718 N N . ASN A 1 89 ? 18.047 -4.961 14.805 1 88.56 89 ASN A N 1
ATOM 719 C CA . ASN A 1 89 ? 17.016 -4.59 15.766 1 88.56 89 ASN A CA 1
ATOM 720 C C . ASN A 1 89 ? 17.594 -3.838 16.953 1 88.56 89 ASN A C 1
ATOM 722 O O . ASN A 1 89 ? 16.875 -3.152 17.688 1 88.56 89 ASN A O 1
ATOM 726 N N . GLU A 1 90 ? 18.844 -3.939 17.094 1 90.12 90 GLU A N 1
ATOM 727 C CA . GLU A 1 90 ? 19.516 -3.197 18.172 1 90.12 90 GLU A CA 1
ATOM 728 C C . GLU A 1 90 ? 20.031 -1.851 17.656 1 90.12 90 GLU A C 1
ATOM 730 O O . GLU A 1 90 ? 20.031 -0.866 18.406 1 90.12 90 GLU A O 1
ATOM 735 N N . LEU A 1 91 ? 20.406 -1.854 16.438 1 92.19 91 LEU A N 1
ATOM 736 C CA . LEU A 1 91 ? 21 -0.646 15.883 1 92.19 91 LEU A CA 1
ATOM 737 C C . LEU A 1 91 ? 19.938 0.387 15.547 1 92.19 91 LEU A C 1
ATOM 739 O O . LEU A 1 91 ? 20.172 1.592 15.68 1 92.19 91 LEU A O 1
ATOM 743 N N . ILE A 1 92 ? 18.766 -0.056 15.102 1 93.31 92 ILE A N 1
ATOM 744 C CA . ILE A 1 92 ? 17.703 0.854 14.695 1 93.31 92 ILE A CA 1
ATOM 745 C C . ILE A 1 92 ? 17.25 1.698 15.883 1 93.31 92 ILE A C 1
ATOM 747 O O . ILE A 1 92 ? 17.188 2.926 15.789 1 93.31 92 ILE A O 1
ATOM 751 N N . PRO A 1 93 ? 17.016 1.066 17.062 1 93.12 93 PRO A N 1
ATOM 752 C CA . PRO A 1 93 ? 16.688 1.885 18.234 1 93.12 93 PRO A CA 1
ATOM 753 C C . PRO A 1 93 ? 17.812 2.859 18.594 1 93.12 93 PRO A C 1
ATOM 755 O O . PRO A 1 93 ? 17.547 3.945 19.125 1 93.12 93 PRO A O 1
ATOM 758 N N . CYS A 1 94 ? 19.062 2.512 18.312 1 94.38 94 CYS A N 1
ATOM 759 C CA . CYS A 1 94 ? 20.156 3.434 18.547 1 94.38 94 CYS A CA 1
ATOM 760 C C . CYS A 1 94 ? 20.047 4.672 17.672 1 94.38 94 CYS A C 1
ATOM 762 O O . CYS A 1 94 ? 20.312 5.785 18.125 1 94.38 94 CYS A O 1
ATOM 764 N N . CYS A 1 95 ? 19.688 4.453 16.438 1 95.19 95 CYS A N 1
ATOM 765 C CA . CYS A 1 95 ? 19.438 5.582 15.555 1 95.19 95 CYS A CA 1
ATOM 766 C C . CYS A 1 95 ? 18.312 6.465 16.094 1 95.19 95 CYS A C 1
ATOM 768 O O . CYS A 1 95 ? 18.391 7.691 16.016 1 95.19 95 CYS A O 1
ATOM 770 N N . GLU A 1 96 ? 17.266 5.789 16.594 1 94.25 96 GLU A N 1
ATOM 771 C CA . GLU A 1 96 ? 16.156 6.52 17.188 1 94.25 96 GLU A CA 1
ATOM 772 C C . GLU A 1 96 ? 16.625 7.438 18.312 1 94.25 96 GLU A C 1
ATOM 774 O O . GLU A 1 96 ? 16.25 8.609 18.375 1 94.25 96 GLU A O 1
ATOM 779 N N . THR A 1 97 ? 17.422 6.883 19.156 1 93.88 97 THR A N 1
ATOM 780 C CA . THR A 1 97 ? 17.922 7.625 20.312 1 93.88 97 THR A CA 1
ATOM 781 C C . THR A 1 97 ? 18.734 8.828 19.859 1 93.88 97 THR A C 1
ATOM 783 O O . THR A 1 97 ? 18.594 9.922 20.422 1 93.88 97 THR A O 1
ATOM 786 N N . VAL A 1 98 ? 19.594 8.594 18.891 1 95.31 98 VAL A N 1
ATOM 787 C CA . VAL A 1 98 ? 20.438 9.672 18.391 1 95.31 98 VAL A CA 1
ATOM 788 C C . VAL A 1 98 ? 19.578 10.773 17.781 1 95.31 98 VAL A C 1
ATOM 790 O O . VAL A 1 98 ? 19.781 11.953 18.062 1 95.31 98 VAL A O 1
ATOM 793 N N . MET A 1 99 ? 18.672 10.43 16.922 1 95.31 99 MET A N 1
ATOM 794 C CA . MET A 1 99 ? 17.781 11.391 16.266 1 95.31 99 MET A CA 1
ATOM 795 C C . MET A 1 99 ? 16.953 12.156 17.281 1 95.31 99 MET A C 1
ATOM 797 O O . MET A 1 99 ? 16.844 13.383 17.219 1 95.31 99 MET A O 1
ATOM 801 N N . SER A 1 100 ? 16.328 11.422 18.203 1 95 100 SER A N 1
ATOM 802 C CA . SER A 1 100 ? 15.484 12.023 19.234 1 95 100 SER A CA 1
ATOM 803 C C . SER A 1 100 ? 16.281 13 20.094 1 95 100 SER A C 1
ATOM 805 O O . SER A 1 100 ? 15.789 14.07 20.453 1 95 100 SER A O 1
ATOM 807 N N . SER A 1 101 ? 17.5 12.602 20.375 1 94.69 101 SER A N 1
ATOM 808 C CA . SER A 1 101 ? 18.344 13.445 21.219 1 94.69 101 SER A CA 1
ATOM 809 C C . SER A 1 101 ? 18.625 14.781 20.547 1 94.69 101 SER A C 1
ATOM 811 O O . SER A 1 101 ? 18.656 15.828 21.203 1 94.69 101 SER A O 1
ATOM 813 N N . ARG A 1 102 ? 18.828 14.773 19.312 1 94.38 102 ARG A N 1
ATOM 814 C CA . ARG A 1 102 ? 19.094 16 18.578 1 94.38 102 ARG A CA 1
ATOM 815 C C . ARG A 1 102 ? 17.875 16.922 18.562 1 94.38 102 ARG A C 1
ATOM 817 O O . ARG A 1 102 ? 18 18.125 18.75 1 94.38 102 ARG A O 1
ATOM 824 N N . ILE A 1 103 ? 16.734 16.359 18.359 1 94.94 103 ILE A N 1
ATOM 825 C CA . ILE A 1 103 ? 15.5 17.125 18.359 1 94.94 103 ILE A CA 1
ATOM 826 C C . ILE A 1 103 ? 15.234 17.688 19.75 1 94.94 103 ILE A C 1
ATOM 828 O O . ILE A 1 103 ? 14.891 18.859 19.906 1 94.94 103 ILE A O 1
ATOM 832 N N . LEU A 1 104 ? 15.477 16.859 20.734 1 95.25 104 LEU A N 1
ATOM 833 C CA . LEU A 1 104 ? 15.211 17.25 22.125 1 95.25 104 LEU A CA 1
ATOM 834 C C . LEU A 1 104 ? 16.172 18.359 22.562 1 95.25 104 LEU A C 1
ATOM 836 O O . LEU A 1 104 ? 15.789 19.219 23.359 1 95.25 104 LEU A O 1
ATOM 840 N N . GLU A 1 105 ? 17.344 18.297 22.062 1 93.75 105 GLU A N 1
ATOM 841 C CA . GLU A 1 105 ? 18.297 19.375 22.359 1 93.75 105 GLU A CA 1
ATOM 842 C C . GLU A 1 105 ? 17.812 20.703 21.797 1 93.75 105 GLU A C 1
ATOM 844 O O . GLU A 1 105 ? 17.938 21.734 22.453 1 93.75 105 GLU A O 1
ATOM 849 N N . GLU A 1 106 ? 17.281 20.688 20.641 1 93.69 106 GLU A N 1
ATOM 850 C CA . GLU A 1 106 ? 16.719 21.891 20.047 1 93.69 106 GLU A CA 1
ATOM 851 C C . GLU A 1 106 ? 15.531 22.406 20.859 1 93.69 106 GLU A C 1
ATOM 853 O O . GLU A 1 106 ? 15.383 23.609 21.047 1 93.69 106 GLU A O 1
ATOM 858 N N . ILE A 1 107 ? 14.75 21.547 21.328 1 94.06 107 ILE A N 1
ATOM 859 C CA . ILE A 1 107 ? 13.57 21.906 22.109 1 94.06 107 ILE A CA 1
ATOM 860 C C . ILE A 1 107 ? 14.008 22.516 23.438 1 94.06 107 ILE A C 1
ATOM 862 O O . ILE A 1 107 ? 13.438 23.5 23.891 1 94.06 107 ILE A O 1
ATOM 866 N N . LYS A 1 108 ? 14.977 21.844 24.016 1 90.12 108 LYS A N 1
ATOM 867 C CA . LYS A 1 108 ? 15.484 22.344 25.297 1 90.12 108 LYS A CA 1
ATOM 868 C C . LYS A 1 108 ? 16.094 23.734 25.141 1 90.12 108 LYS A C 1
ATOM 870 O O . LYS A 1 108 ? 15.93 24.594 26 1 90.12 108 LYS A O 1
ATOM 875 N N . ASP A 1 109 ? 16.734 23.906 24.031 1 90.06 109 ASP A N 1
ATOM 876 C CA . ASP A 1 109 ? 17.328 25.203 23.734 1 90.06 109 ASP A CA 1
ATOM 877 C C . ASP A 1 109 ? 16.25 26.266 23.562 1 90.06 109 ASP A C 1
ATOM 879 O O . ASP A 1 109 ? 16.453 27.438 23.891 1 90.06 109 ASP A O 1
ATOM 883 N N . SER A 1 110 ? 15.148 25.938 23.047 1 89.81 110 SER A N 1
ATOM 884 C CA . SER A 1 110 ? 14.016 26.844 22.875 1 89.81 110 SER A CA 1
ATOM 885 C C . SER A 1 110 ? 13.352 27.172 24.203 1 89.81 110 SER A C 1
ATOM 887 O O . SER A 1 110 ? 12.805 28.25 24.391 1 89.81 110 SER A O 1
ATOM 889 N N . ARG A 1 111 ? 13.375 26.281 25.141 1 86.56 111 ARG A N 1
ATOM 890 C CA . ARG A 1 111 ? 12.727 26.328 26.453 1 86.56 111 ARG A CA 1
ATOM 891 C C . ARG A 1 111 ? 11.227 26.125 26.328 1 86.56 111 ARG A C 1
ATOM 893 O O . ARG A 1 111 ? 10.672 25.172 26.875 1 86.56 111 ARG A O 1
ATOM 900 N N . TYR A 1 112 ? 10.625 27 25.469 1 87.31 112 TYR A N 1
ATOM 901 C CA . TYR A 1 112 ? 9.18 26.875 25.312 1 87.31 112 TYR A CA 1
ATOM 902 C C . TYR A 1 112 ? 8.828 26.047 24.078 1 87.31 112 TYR A C 1
ATOM 904 O O . TYR A 1 112 ? 9.492 26.156 23.047 1 87.31 112 TYR A O 1
ATOM 912 N N . TYR A 1 113 ? 7.84 25.156 24.188 1 90 113 TYR A N 1
ATOM 913 C CA . TYR A 1 113 ? 7.402 24.312 23.094 1 90 113 TYR A CA 1
ATOM 914 C C . TYR A 1 113 ? 5.93 23.953 23.234 1 90 113 TYR A C 1
ATOM 916 O O . TYR A 1 113 ? 5.312 24.219 24.266 1 90 113 TYR A O 1
ATOM 924 N N . SER A 1 114 ? 5.352 23.531 22.203 1 86.88 114 SER A N 1
ATOM 925 C CA . SER A 1 114 ? 4.004 22.969 22.203 1 86.88 114 SER A CA 1
ATOM 926 C C . SER A 1 114 ? 3.998 21.547 21.672 1 86.88 114 SER A C 1
ATOM 928 O O . SER A 1 114 ? 4.914 21.141 20.953 1 86.88 114 SER A O 1
ATOM 930 N N . ILE A 1 115 ? 2.984 20.812 22.078 1 87.44 115 ILE A N 1
ATOM 931 C CA . ILE A 1 115 ? 2.852 19.438 21.609 1 87.44 115 ILE A CA 1
ATOM 932 C C . ILE A 1 115 ? 1.636 19.328 20.688 1 87.44 115 ILE A C 1
ATOM 934 O O . ILE A 1 115 ? 0.609 19.969 20.922 1 87.44 115 ILE A O 1
ATOM 938 N N . ILE A 1 116 ? 1.825 18.625 19.656 1 85.75 116 ILE A N 1
ATOM 939 C CA . ILE A 1 116 ? 0.763 18.312 18.719 1 85.75 116 ILE A CA 1
ATOM 940 C C . ILE A 1 116 ? 0.573 16.797 18.625 1 85.75 116 ILE A C 1
ATOM 942 O O . ILE A 1 116 ? 1.545 16.047 18.5 1 85.75 116 ILE A O 1
ATOM 946 N N . PHE A 1 117 ? -0.65 16.281 18.766 1 86.06 117 PHE A N 1
ATOM 947 C CA . PHE A 1 117 ? -0.834 14.836 18.688 1 86.06 117 PHE A CA 1
ATOM 948 C C . PHE A 1 117 ? -2.158 14.492 18.016 1 86.06 117 PHE A C 1
ATOM 950 O O . PHE A 1 117 ? -3.062 15.328 17.953 1 86.06 117 PHE A O 1
ATOM 957 N N . ASP A 1 118 ? -2.229 13.406 17.469 1 80.69 118 ASP A N 1
ATOM 958 C CA . ASP A 1 118 ? -3.414 12.781 16.891 1 80.69 118 ASP A CA 1
ATOM 959 C C . ASP A 1 118 ? -3.287 11.258 16.875 1 80.69 118 ASP A C 1
ATOM 961 O O . ASP A 1 118 ? -2.203 10.719 17.109 1 80.69 118 ASP A O 1
ATOM 965 N N . GLU A 1 119 ? -4.402 10.633 16.797 1 80.81 119 GLU A N 1
ATOM 966 C CA . GLU A 1 119 ? -4.406 9.172 16.844 1 80.81 119 GLU A CA 1
ATOM 967 C C . GLU A 1 119 ? -4.918 8.586 15.523 1 80.81 119 GLU A C 1
ATOM 969 O O . GLU A 1 119 ? -5.762 9.188 14.859 1 80.81 119 GLU A O 1
ATOM 974 N N . THR A 1 120 ? -4.34 7.492 15.102 1 78.56 120 THR A N 1
ATOM 975 C CA . THR A 1 120 ? -4.809 6.746 13.938 1 78.56 120 THR A CA 1
ATOM 976 C C . THR A 1 120 ? -4.664 5.242 14.164 1 78.56 120 THR A C 1
ATOM 978 O O . THR A 1 120 ? -3.973 4.812 15.094 1 78.56 120 THR A O 1
ATOM 981 N N . THR A 1 121 ? -5.441 4.465 13.492 1 78.56 121 THR A N 1
ATOM 982 C CA . THR A 1 121 ? -5.293 3.016 13.508 1 78.56 121 THR A CA 1
ATOM 983 C C . THR A 1 121 ? -4.41 2.551 12.344 1 78.56 121 THR A C 1
ATOM 985 O O . THR A 1 121 ? -4.664 2.896 11.188 1 78.56 121 THR A O 1
ATOM 988 N N . ASP A 1 122 ? -3.436 1.873 12.609 1 76 122 ASP A N 1
ATOM 989 C CA . ASP A 1 122 ? -2.533 1.437 11.547 1 76 122 ASP A CA 1
ATOM 990 C C . ASP A 1 122 ? -3.031 0.146 10.898 1 76 122 ASP A C 1
ATOM 992 O O . ASP A 1 122 ? -4.105 -0.352 11.242 1 76 122 ASP A O 1
ATOM 996 N N . ILE A 1 123 ? -2.344 -0.357 9.906 1 71 123 ILE A N 1
ATOM 997 C CA . ILE A 1 123 ? -2.752 -1.497 9.094 1 71 123 ILE A CA 1
ATOM 998 C C . ILE A 1 123 ? -2.836 -2.748 9.969 1 71 123 ILE A C 1
ATOM 1000 O O . ILE A 1 123 ? -3.561 -3.691 9.641 1 71 123 ILE A O 1
ATOM 1004 N N . ALA A 1 124 ? -2.066 -2.818 11.047 1 71.25 124 ALA A N 1
ATOM 1005 C CA . ALA A 1 124 ? -2.109 -3.945 11.977 1 71.25 124 ALA A CA 1
ATOM 1006 C C . ALA A 1 124 ? -3.234 -3.775 12.992 1 71.25 124 ALA A C 1
ATOM 1008 O O . ALA A 1 124 ? -3.332 -4.543 13.953 1 71.25 124 ALA A O 1
ATOM 1009 N N . HIS A 1 125 ? -3.977 -2.721 12.789 1 74.75 125 HIS A N 1
ATOM 1010 C CA . HIS A 1 125 ? -5.145 -2.438 13.609 1 74.75 125 HIS A CA 1
ATOM 1011 C C . HIS A 1 125 ? -4.738 -1.982 15.008 1 74.75 125 HIS A C 1
ATOM 1013 O O . HIS A 1 125 ? -5.41 -2.301 15.992 1 74.75 125 HIS A O 1
ATOM 1019 N N . ILE A 1 126 ? -3.645 -1.361 15.07 1 77.81 126 ILE A N 1
ATOM 1020 C CA . ILE A 1 126 ? -3.137 -0.801 16.328 1 77.81 126 ILE A CA 1
ATOM 1021 C C . ILE A 1 126 ? -3.439 0.694 16.375 1 77.81 126 ILE A C 1
ATOM 1023 O O . ILE A 1 126 ? -3.266 1.405 15.383 1 77.81 126 ILE A O 1
ATOM 1027 N N . ALA A 1 127 ? -3.951 1.074 17.5 1 82.56 127 ALA A N 1
ATOM 1028 C CA . ALA A 1 127 ? -4.152 2.508 17.703 1 82.56 127 ALA A CA 1
ATOM 1029 C C . ALA A 1 127 ? -2.826 3.213 17.984 1 82.56 127 ALA A C 1
ATOM 1031 O O . ALA A 1 127 ? -2.229 3.033 19.047 1 82.56 127 ALA A O 1
ATOM 1032 N N . GLN A 1 128 ? -2.389 4.02 17.031 1 85.44 128 GLN A N 1
ATOM 1033 C CA . GLN A 1 128 ? -1.108 4.715 17.141 1 85.44 128 GLN A CA 1
ATOM 1034 C C . GLN A 1 128 ? -1.31 6.199 17.422 1 85.44 128 GLN A C 1
ATOM 1036 O O . GLN A 1 128 ? -2.027 6.887 16.688 1 85.44 128 GLN A O 1
ATOM 1041 N N . LEU A 1 129 ? -0.71 6.609 18.469 1 87.81 129 LEU A N 1
ATOM 1042 C CA . LEU A 1 129 ? -0.647 8.039 18.766 1 87.81 129 LEU A CA 1
ATOM 1043 C C . LEU A 1 129 ? 0.603 8.664 18.156 1 87.81 129 LEU A C 1
ATOM 1045 O O . LEU A 1 129 ? 1.713 8.164 18.359 1 87.81 129 LEU A O 1
ATOM 1049 N N . SER A 1 130 ? 0.383 9.609 17.281 1 90.62 130 SER A N 1
ATOM 1050 C CA . SER A 1 130 ? 1.504 10.375 16.734 1 90.62 130 SER A CA 1
ATOM 1051 C C . SER A 1 130 ? 1.749 11.641 17.547 1 90.62 130 SER A C 1
ATOM 1053 O O . SER A 1 130 ? 0.811 12.383 17.859 1 90.62 130 SER A O 1
ATOM 1055 N N . LEU A 1 131 ? 2.98 11.836 17.938 1 91.5 131 LEU A N 1
ATOM 1056 C CA . LEU A 1 131 ? 3.352 12.992 18.75 1 91.5 131 LEU A CA 1
ATOM 1057 C C . LEU A 1 131 ? 4.367 13.859 18.016 1 91.5 131 LEU A C 1
ATOM 1059 O O . LEU A 1 131 ? 5.309 13.344 17.406 1 91.5 131 LEU A O 1
ATOM 1063 N N . ALA A 1 132 ? 4.105 15.195 18.016 1 93.31 132 ALA A N 1
ATOM 1064 C CA . ALA A 1 132 ? 5.027 16.172 17.438 1 93.31 132 ALA A CA 1
ATOM 1065 C C . ALA A 1 132 ? 5.211 17.375 18.375 1 93.31 132 ALA A C 1
ATOM 1067 O O . ALA A 1 132 ? 4.418 17.578 19.297 1 93.31 132 ALA A O 1
ATOM 1068 N N . ALA A 1 133 ? 6.289 18.078 18.172 1 93.25 133 ALA A N 1
ATOM 1069 C CA . ALA A 1 133 ? 6.578 19.281 18.969 1 93.25 133 ALA A CA 1
ATOM 1070 C C . ALA A 1 133 ? 6.797 20.484 18.062 1 93.25 133 ALA A C 1
ATOM 1072 O O . ALA A 1 133 ? 7.352 20.375 16.969 1 93.25 133 ALA A O 1
ATOM 1073 N N . ARG A 1 134 ? 6.281 21.562 18.484 1 91.62 134 ARG A N 1
ATOM 1074 C CA . ARG A 1 134 ? 6.504 22.859 17.828 1 91.62 134 ARG A CA 1
ATOM 1075 C C . ARG A 1 134 ? 7.348 23.781 18.703 1 91.62 134 ARG A C 1
ATOM 1077 O O . ARG A 1 134 ? 7.051 23.969 19.891 1 91.62 134 ARG A O 1
ATOM 1084 N N . TYR A 1 135 ? 8.453 24.328 18.156 1 93 135 TYR A N 1
ATOM 1085 C CA . TYR A 1 135 ? 9.375 25.141 18.938 1 93 135 TYR A CA 1
ATOM 1086 C C . TYR A 1 135 ? 10.18 26.062 18.031 1 93 135 TYR A C 1
ATOM 1088 O O . TYR A 1 135 ? 10.164 25.906 16.797 1 93 135 TYR A O 1
ATOM 1096 N N . VAL A 1 136 ? 10.758 27.062 18.625 1 92.56 136 VAL A N 1
ATOM 1097 C CA . VAL A 1 136 ? 11.68 27.953 17.938 1 92.56 136 VAL A CA 1
ATOM 1098 C C . VAL A 1 136 ? 13.117 27.625 18.328 1 92.56 136 VAL A C 1
ATOM 1100 O O . VAL A 1 136 ? 13.477 27.656 19.5 1 92.56 136 VAL A O 1
ATOM 1103 N N . ASP A 1 137 ? 13.891 27.312 17.312 1 88.5 137 ASP A N 1
ATOM 1104 C CA . ASP A 1 137 ? 15.258 26.875 17.641 1 88.5 137 ASP A CA 1
ATOM 1105 C C . ASP A 1 137 ? 16.125 28.078 18.031 1 88.5 137 ASP A C 1
ATOM 1107 O O . ASP A 1 137 ? 15.641 29.203 18.094 1 88.5 137 ASP A O 1
ATOM 1111 N N . GLY A 1 138 ? 17.453 27.812 18.328 1 83.12 138 GLY A N 1
ATOM 1112 C CA . GLY A 1 138 ? 18.375 28.828 18.781 1 83.12 138 GLY A CA 1
ATOM 1113 C C . GLY A 1 138 ? 18.672 29.875 17.734 1 83.12 138 GLY A C 1
ATOM 1114 O O . GLY A 1 138 ? 19.109 30.984 18.047 1 83.12 138 GLY A O 1
ATOM 1115 N N . TYR A 1 139 ? 18.281 29.562 16.469 1 83 139 TYR A N 1
ATOM 1116 C CA . TYR A 1 139 ? 18.547 30.484 15.359 1 83 139 TYR A CA 1
ATOM 1117 C C . TYR A 1 139 ? 17.297 31.281 15.008 1 83 139 TYR A C 1
ATOM 1119 O O . TYR A 1 139 ? 17.297 32.062 14.055 1 83 139 TYR A O 1
ATOM 1127 N N . GLY A 1 140 ? 16.266 31.094 15.805 1 83 140 GLY A N 1
ATOM 1128 C CA . GLY A 1 140 ? 15.039 31.828 15.578 1 83 140 GLY A CA 1
ATOM 1129 C C . GLY A 1 140 ? 14.164 31.234 14.492 1 83 140 GLY A C 1
ATOM 1130 O O . GLY A 1 140 ? 13.344 31.922 13.883 1 83 140 GLY A O 1
ATOM 1131 N N . LYS A 1 141 ? 14.375 30.031 14.195 1 88.31 141 LYS A N 1
ATOM 1132 C CA . LYS A 1 141 ? 13.57 29.344 13.18 1 88.31 141 LYS A CA 1
ATOM 1133 C C . LYS A 1 141 ? 12.5 28.469 13.828 1 88.31 141 LYS A C 1
ATOM 1135 O O . LYS A 1 141 ? 12.773 27.781 14.812 1 88.31 141 LYS A O 1
ATOM 1140 N N . LEU A 1 142 ? 11.328 28.625 13.312 1 90.62 142 LEU A N 1
ATOM 1141 C CA . LEU A 1 142 ? 10.195 27.844 13.805 1 90.62 142 LEU A CA 1
ATOM 1142 C C . LEU A 1 142 ? 10.211 26.438 13.227 1 90.62 142 LEU A C 1
ATOM 1144 O O . LEU A 1 142 ? 10.43 26.25 12.031 1 90.62 142 LEU A O 1
ATOM 1148 N N . HIS A 1 143 ? 10.094 25.406 14.125 1 91.75 143 HIS A N 1
ATOM 1149 C CA . HIS A 1 143 ? 10.086 24.016 13.703 1 91.75 143 HIS A CA 1
ATOM 1150 C C . HIS A 1 143 ? 8.867 23.281 14.25 1 91.75 143 HIS A C 1
ATOM 1152 O O . HIS A 1 143 ? 8.367 23.609 15.328 1 91.75 143 HIS A O 1
ATOM 1158 N N . GLU A 1 144 ? 8.312 22.453 13.5 1 92.44 144 GLU A N 1
ATOM 1159 C CA . GLU A 1 144 ? 7.402 21.391 13.938 1 92.44 144 GLU A CA 1
ATOM 1160 C C . GLU A 1 144 ? 7.965 20.016 13.617 1 92.44 144 GLU A C 1
ATOM 1162 O O . GLU A 1 144 ? 8.109 19.641 12.453 1 92.44 144 GLU A O 1
ATOM 1167 N N . ARG A 1 145 ? 8.242 19.312 14.648 1 94.31 145 ARG A N 1
ATOM 1168 C CA . ARG A 1 145 ? 8.961 18.062 14.398 1 94.31 145 ARG A CA 1
ATOM 1169 C C . ARG A 1 145 ? 8.219 16.875 15.008 1 94.31 145 ARG A C 1
ATOM 1171 O O . ARG A 1 145 ? 7.73 16.953 16.141 1 94.31 145 ARG A O 1
ATOM 1178 N N . PHE A 1 146 ? 8.203 15.867 14.25 1 94.12 146 PHE A N 1
ATOM 1179 C CA . PHE A 1 146 ? 7.672 14.578 14.672 1 94.12 146 PHE A CA 1
ATOM 1180 C C . PHE A 1 146 ? 8.57 13.945 15.727 1 94.12 146 PHE A C 1
ATOM 1182 O O . PHE A 1 146 ? 9.789 13.898 15.562 1 94.12 146 PHE A O 1
ATOM 1189 N N . LEU A 1 147 ? 7.902 13.398 16.812 1 94.75 147 LEU A N 1
ATOM 1190 C CA . LEU A 1 147 ? 8.695 12.828 17.891 1 94.75 147 LEU A CA 1
ATOM 1191 C C . LEU A 1 147 ? 8.586 11.305 17.891 1 94.75 147 LEU A C 1
ATOM 1193 O O . LEU A 1 147 ? 9.508 10.617 18.359 1 94.75 147 LEU A O 1
ATOM 1197 N N . GLY A 1 148 ? 7.457 10.773 17.484 1 93.5 148 GLY A N 1
ATOM 1198 C CA . GLY A 1 148 ? 7.324 9.328 17.453 1 93.5 148 GLY A CA 1
ATOM 1199 C C . GLY A 1 148 ? 5.887 8.859 17.562 1 93.5 148 GLY A C 1
ATOM 1200 O O . GLY A 1 148 ? 4.98 9.664 17.797 1 93.5 148 GLY A O 1
ATOM 1201 N N . PHE A 1 149 ? 5.711 7.566 17.344 1 91.56 149 PHE A N 1
ATOM 1202 C CA . PHE A 1 149 ? 4.434 6.887 17.531 1 91.56 149 PHE A CA 1
ATOM 1203 C C . PHE A 1 149 ? 4.387 6.176 18.875 1 91.56 149 PHE A C 1
ATOM 1205 O O . PHE A 1 149 ? 5.418 5.734 19.391 1 91.56 149 PHE A O 1
ATOM 1212 N N . VAL A 1 150 ? 3.172 6.102 19.438 1 89.38 150 VAL A N 1
ATOM 1213 C CA . VAL A 1 150 ? 2.973 5.375 20.688 1 89.38 150 VAL A CA 1
ATOM 1214 C C . VAL A 1 150 ? 1.751 4.469 20.562 1 89.38 150 VAL A C 1
ATOM 1216 O O . VAL A 1 150 ? 0.689 4.902 20.109 1 89.38 150 VAL A O 1
ATOM 1219 N N . ASP A 1 151 ? 1.958 3.25 20.828 1 86.44 151 ASP A N 1
ATOM 1220 C CA . ASP A 1 151 ? 0.832 2.322 20.906 1 86.44 151 ASP A CA 1
ATOM 1221 C C . ASP A 1 151 ? -0.026 2.594 22.141 1 86.44 151 ASP A C 1
ATOM 1223 O O . ASP A 1 151 ? 0.389 2.309 23.266 1 86.44 151 ASP A O 1
ATOM 1227 N N . ILE A 1 152 ? -1.214 3.023 22 1 82.69 152 ILE A N 1
ATOM 1228 C CA . ILE A 1 152 ? -2.066 3.506 23.078 1 82.69 152 ILE A CA 1
ATOM 1229 C C . ILE A 1 152 ? -2.48 2.34 23.969 1 82.69 152 ILE A C 1
ATOM 1231 O O . ILE A 1 152 ? -2.475 2.455 25.203 1 82.69 152 ILE A O 1
ATOM 1235 N N . HIS A 1 153 ? -2.818 1.216 23.391 1 78.38 153 HIS A N 1
ATOM 1236 C CA . HIS A 1 153 ? -3.357 0.102 24.156 1 78.38 153 HIS A CA 1
ATOM 1237 C C . HIS A 1 153 ? -2.244 -0.68 24.844 1 78.38 153 HIS A C 1
ATOM 1239 O O . HIS A 1 153 ? -2.455 -1.256 25.922 1 78.38 153 HIS A O 1
ATOM 1245 N N . LYS A 1 154 ? -1.181 -0.772 24.266 1 74.44 154 LYS A N 1
ATOM 1246 C CA . LYS A 1 154 ? -0.061 -1.475 24.891 1 74.44 154 LYS A CA 1
ATOM 1247 C C . LYS A 1 154 ? 0.389 -0.775 26.172 1 74.44 154 LYS A C 1
ATOM 1249 O O . LYS A 1 154 ? 0.671 -1.429 27.172 1 74.44 154 LYS A O 1
ATOM 1254 N N . ASP A 1 155 ? 0.406 0.44 26.125 1 64.75 155 ASP A N 1
ATOM 1255 C CA . ASP A 1 155 ? 0.944 1.22 27.25 1 64.75 155 ASP A CA 1
ATOM 1256 C C . ASP A 1 155 ? -0.066 1.317 28.391 1 64.75 155 ASP A C 1
ATOM 1258 O O . ASP A 1 155 ? 0.299 1.642 29.516 1 64.75 155 ASP A O 1
ATOM 1262 N N . ASN A 1 156 ? -1.31 0.983 28.062 1 61.25 156 ASN A N 1
ATOM 1263 C CA . ASN A 1 156 ? -2.328 1.139 29.094 1 61.25 156 ASN A CA 1
ATOM 1264 C C . ASN A 1 156 ? -2.926 -0.206 29.5 1 61.25 156 ASN A C 1
ATOM 1266 O O . ASN A 1 156 ? -3.998 -0.256 30.109 1 61.25 156 ASN A O 1
ATOM 1270 N N . ASP A 1 157 ? -2.432 -1.271 29.047 1 58.81 157 ASP A N 1
ATOM 1271 C CA . ASP A 1 157 ? -2.902 -2.584 29.469 1 58.81 157 ASP A CA 1
ATOM 1272 C C . ASP A 1 157 ? -2.791 -2.734 30.984 1 58.81 157 ASP A C 1
ATOM 1274 O O . ASP A 1 157 ? -1.687 -2.832 31.531 1 58.81 157 ASP A O 1
ATOM 1278 N N . CYS A 1 158 ? -3.496 -1.947 31.859 1 44.5 158 CYS A N 1
ATOM 1279 C CA . CYS A 1 158 ? -3.566 -2.123 33.312 1 44.5 158 CYS A CA 1
ATOM 1280 C C . CYS A 1 158 ? -3.982 -3.547 33.656 1 44.5 158 CYS A C 1
ATOM 1282 O O . CYS A 1 158 ? -5.078 -3.766 34.188 1 44.5 158 CYS A O 1
ATOM 1284 N N . SER A 1 159 ? -3.758 -4.605 32.969 1 40.31 159 SER A N 1
ATOM 1285 C CA . SER A 1 159 ? -4.156 -5.91 33.5 1 40.31 159 SER A CA 1
ATOM 1286 C C . SER A 1 159 ? -3.721 -6.082 34.938 1 40.31 159 SER A C 1
ATOM 1288 O O . SER A 1 159 ? -4.008 -7.109 35.562 1 40.31 159 SER A O 1
ATOM 1290 N N . GLY A 1 160 ? -2.744 -5.305 35.594 1 36.12 160 GLY A N 1
ATOM 1291 C CA . GLY A 1 160 ? -2.367 -5.73 36.938 1 36.12 160 GLY A CA 1
ATOM 1292 C C . GLY A 1 160 ? -3.479 -5.551 37.938 1 36.12 160 GLY A C 1
ATOM 1293 O O . GLY A 1 160 ? -3.381 -6.039 39.062 1 36.12 160 GLY A O 1
ATOM 1294 N N . ASN A 1 161 ? -4.094 -4.402 38.188 1 32.69 161 ASN A N 1
ATOM 1295 C CA . ASN A 1 161 ? -4.824 -4.418 39.469 1 32.69 161 ASN A CA 1
ATOM 1296 C C . ASN A 1 161 ? -6.07 -5.297 39.375 1 32.69 161 ASN A C 1
ATOM 1298 O O . ASN A 1 161 ? -7.078 -4.898 38.781 1 32.69 161 ASN A O 1
ATOM 1302 N N . ILE A 1 162 ? -5.973 -6.602 39.375 1 35.28 162 ILE A N 1
ATOM 1303 C CA . ILE A 1 162 ? -6.961 -7.625 39.719 1 35.28 162 ILE A CA 1
ATOM 1304 C C . ILE A 1 162 ? -7.719 -7.23 40.969 1 35.28 162 ILE A C 1
ATOM 1306 O O . ILE A 1 162 ? -7.512 -7.816 42.031 1 35.28 162 ILE A O 1
ATOM 1310 N N . ASP A 1 163 ? -7.746 -6.117 41.594 1 33.16 163 ASP A N 1
ATOM 1311 C CA . ASP A 1 163 ? -8.586 -6.207 42.781 1 33.16 163 ASP A CA 1
ATOM 1312 C C . ASP A 1 163 ? -9.961 -6.773 42.438 1 33.16 163 ASP A C 1
ATOM 1314 O O . ASP A 1 163 ? -10.422 -6.672 41.312 1 33.16 163 ASP A O 1
ATOM 1318 N N . ASP A 1 164 ? -10.742 -7.48 43.5 1 35.22 164 ASP A N 1
ATOM 1319 C CA . ASP A 1 164 ? -11.898 -8.305 43.812 1 35.22 164 ASP A CA 1
ATOM 1320 C C . ASP A 1 164 ? -13.172 -7.762 43.188 1 35.22 164 ASP A C 1
ATOM 1322 O O . ASP A 1 164 ? -14.273 -8.258 43.438 1 35.22 164 ASP A O 1
ATOM 1326 N N . GLU A 1 165 ? -13.344 -6.402 43.094 1 35.53 165 GLU A N 1
ATOM 1327 C CA . GLU A 1 165 ? -14.742 -6.113 42.812 1 35.53 165 GLU A CA 1
ATOM 1328 C C . GLU A 1 165 ? -15.141 -6.676 41.438 1 35.53 165 GLU A C 1
ATOM 1330 O O . GLU A 1 165 ? -14.305 -6.801 40.531 1 35.53 165 GLU A O 1
ATOM 1335 N N . PRO A 1 166 ? -16.312 -7.348 41.312 1 38.47 166 PRO A N 1
ATOM 1336 C CA . PRO A 1 166 ? -16.891 -7.918 40.094 1 38.47 166 PRO A CA 1
ATOM 1337 C C . PRO A 1 166 ? -16.578 -7.102 38.875 1 38.47 166 PRO A C 1
ATOM 1339 O O . PRO A 1 166 ? -16.891 -5.91 38.812 1 38.47 166 PRO A O 1
ATOM 1342 N N . GLN A 1 167 ? -15.359 -7.102 38.312 1 37.88 167 GLN A N 1
ATOM 1343 C CA . GLN A 1 167 ? -14.641 -6.32 37.312 1 37.88 167 GLN A CA 1
ATOM 1344 C C . GLN A 1 167 ? -15.547 -5.98 36.125 1 37.88 167 GLN A C 1
ATOM 1346 O O . GLN A 1 167 ? -15.992 -6.875 35.406 1 37.88 167 GLN A O 1
ATOM 1351 N N . GLU A 1 168 ? -16.422 -5.152 36.188 1 40.31 168 GLU A N 1
ATOM 1352 C CA . GLU A 1 168 ? -17.062 -4.496 35.031 1 40.31 168 GLU A CA 1
ATOM 1353 C C . GLU A 1 168 ? -16.109 -4.441 33.844 1 40.31 168 GLU A C 1
ATOM 1355 O O . GLU A 1 168 ? -14.938 -4.102 34 1 40.31 168 GLU A O 1
ATOM 1360 N N . SER A 1 169 ? -16.25 -5.336 32.875 1 50.38 169 SER A N 1
ATOM 1361 C CA . SER A 1 169 ? -15.555 -5.66 31.625 1 50.38 169 SER A CA 1
ATOM 1362 C C . SER A 1 169 ? -14.93 -4.418 31.016 1 50.38 169 SER A C 1
ATOM 1364 O O . SER A 1 169 ? -15.602 -3.41 30.797 1 50.38 169 SER A O 1
ATOM 1366 N N . GLN A 1 170 ? -13.719 -3.979 31.438 1 55.84 170 GLN A N 1
ATOM 1367 C CA . GLN A 1 170 ? -12.938 -2.777 31.156 1 55.84 170 GLN A CA 1
ATOM 1368 C C . GLN A 1 170 ? -12.773 -2.551 29.656 1 55.84 170 GLN A C 1
ATOM 1370 O O . GLN A 1 170 ? -12.102 -3.328 28.984 1 55.84 170 GLN A O 1
ATOM 1375 N N . GLU A 1 171 ? -13.656 -1.896 29.078 1 67.56 171 GLU A N 1
ATOM 1376 C CA . GLU A 1 171 ? -13.578 -1.401 27.703 1 67.56 171 GLU A CA 1
ATOM 1377 C C . GLU A 1 171 ? -12.273 -0.636 27.469 1 67.56 171 GLU A C 1
ATOM 1379 O O . GLU A 1 171 ? -11.945 0.283 28.219 1 67.56 171 GLU A O 1
ATOM 1384 N N . ARG A 1 172 ? -11.539 -1.117 26.688 1 70.62 172 ARG A N 1
ATOM 1385 C CA . ARG A 1 172 ? -10.305 -0.453 26.297 1 70.62 172 ARG A CA 1
ATOM 1386 C C . ARG A 1 172 ? -10.586 0.807 25.484 1 70.62 172 ARG A C 1
ATOM 1388 O O . ARG A 1 172 ? -10.156 0.922 24.328 1 70.62 172 ARG A O 1
ATOM 1395 N N . SER A 1 173 ? -11.383 1.602 26.062 1 69.69 173 SER A N 1
ATOM 1396 C CA . SER A 1 173 ? -11.742 2.818 25.344 1 69.69 173 SER A CA 1
ATOM 1397 C C . SER A 1 173 ? -10.625 3.855 25.422 1 69.69 173 SER A C 1
ATOM 1399 O O . SER A 1 173 ? -9.93 3.957 26.438 1 69.69 173 SER A O 1
ATOM 1401 N N . ILE A 1 174 ? -10.289 4.379 24.344 1 71.12 174 ILE A N 1
ATOM 1402 C CA . ILE A 1 174 ? -9.344 5.488 24.312 1 71.12 174 ILE A CA 1
ATOM 1403 C C . ILE A 1 174 ? -10.023 6.75 24.844 1 71.12 174 ILE A C 1
ATOM 1405 O O . ILE A 1 174 ? -10.602 7.523 24.078 1 71.12 174 ILE A O 1
ATOM 1409 N N . THR A 1 175 ? -10.023 6.758 26.156 1 70.94 175 THR A N 1
ATOM 1410 C CA . THR A 1 175 ? -10.609 7.926 26.797 1 70.94 175 THR A CA 1
ATOM 1411 C C . THR A 1 175 ? -9.602 9.07 26.859 1 70.94 175 THR A C 1
ATOM 1413 O O . THR A 1 175 ? -8.414 8.883 26.562 1 70.94 175 THR A O 1
ATOM 1416 N N . GLY A 1 176 ? -10.117 10.227 27.188 1 69.62 176 GLY A N 1
ATOM 1417 C CA . GLY A 1 176 ? -9.242 11.375 27.375 1 69.62 176 GLY A CA 1
ATOM 1418 C C . GLY A 1 176 ? -8.164 11.133 28.422 1 69.62 176 GLY A C 1
ATOM 1419 O O . GLY A 1 176 ? -7.023 11.562 28.25 1 69.62 176 GLY A O 1
ATOM 1420 N N . GLU A 1 177 ? -8.555 10.383 29.375 1 72.56 177 GLU A N 1
ATOM 1421 C CA . GLU A 1 177 ? -7.609 10.094 30.453 1 72.56 177 GLU A CA 1
ATOM 1422 C C . GLU A 1 177 ? -6.477 9.195 29.969 1 72.56 177 GLU A C 1
ATOM 1424 O O . GLU A 1 177 ? -5.309 9.422 30.281 1 72.56 177 GLU A O 1
ATOM 1429 N N . VAL A 1 178 ? -6.871 8.164 29.234 1 77.62 178 VAL A N 1
ATOM 1430 C CA . VAL A 1 178 ? -5.879 7.223 28.719 1 77.62 178 VAL A CA 1
ATOM 1431 C C . VAL A 1 178 ? -4.93 7.945 27.766 1 77.62 178 VAL A C 1
ATOM 1433 O O . VAL A 1 178 ? -3.713 7.754 27.828 1 77.62 178 VAL A O 1
ATOM 1436 N N . LEU A 1 179 ? -5.496 8.742 26.953 1 79.5 179 LEU A N 1
ATOM 1437 C CA . LEU A 1 179 ? -4.691 9.492 26 1 79.5 179 LEU A CA 1
ATOM 1438 C C . LEU A 1 179 ? -3.76 10.469 26.719 1 79.5 179 LEU A C 1
ATOM 1440 O O . LEU A 1 179 ? -2.576 10.562 26.391 1 79.5 179 LEU A O 1
ATOM 1444 N N . GLY A 1 180 ? -4.301 11.18 27.688 1 78.06 180 GLY A N 1
ATOM 1445 C CA . GLY A 1 180 ? -3.502 12.117 28.453 1 78.06 180 GLY A CA 1
ATOM 1446 C C . GLY A 1 180 ? -2.35 11.453 29.188 1 78.06 180 GLY A C 1
ATOM 1447 O O . GLY A 1 180 ? -1.227 11.961 29.188 1 78.06 180 GLY A O 1
ATOM 1448 N N . THR A 1 181 ? -2.672 10.297 29.75 1 80.94 181 THR A N 1
ATOM 1449 C CA . THR A 1 181 ? -1.642 9.57 30.484 1 80.94 181 THR A CA 1
ATOM 1450 C C . THR A 1 181 ? -0.553 9.07 29.531 1 80.94 181 THR A C 1
ATOM 1452 O O . THR A 1 181 ? 0.628 9.062 29.891 1 80.94 181 THR A O 1
ATOM 1455 N N . THR A 1 182 ? -1.011 8.641 28.406 1 85 182 THR A N 1
ATOM 1456 C CA . THR A 1 182 ? -0.057 8.164 27.406 1 85 182 THR A CA 1
ATOM 1457 C C . THR A 1 182 ? 0.878 9.281 26.969 1 85 182 THR A C 1
ATOM 1459 O O . THR A 1 182 ? 2.086 9.078 26.844 1 85 182 THR A O 1
ATOM 1462 N N . ILE A 1 183 ? 0.34 10.43 26.766 1 84.56 183 ILE A N 1
ATOM 1463 C CA . ILE A 1 183 ? 1.131 11.578 26.344 1 84.56 183 ILE A CA 1
ATOM 1464 C C . ILE A 1 183 ? 2.107 11.969 27.438 1 84.56 183 ILE A C 1
ATOM 1466 O O . ILE A 1 183 ? 3.287 12.211 27.188 1 84.56 183 ILE A O 1
ATOM 1470 N N . LEU A 1 184 ? 1.624 11.984 28.656 1 83.62 184 LEU A N 1
ATOM 1471 C CA . LEU A 1 184 ? 2.459 12.367 29.781 1 83.62 184 LEU A CA 1
ATOM 1472 C C . LEU A 1 184 ? 3.617 11.391 29.969 1 83.62 184 LEU A C 1
ATOM 1474 O O . LEU A 1 184 ? 4.75 11.805 30.219 1 83.62 184 LEU A O 1
ATOM 1478 N N . ARG A 1 185 ? 3.256 10.18 29.828 1 85 185 ARG A N 1
ATOM 1479 C CA . ARG A 1 185 ? 4.293 9.164 29.953 1 85 185 ARG A CA 1
ATOM 1480 C C . ARG A 1 185 ? 5.352 9.32 28.859 1 85 185 ARG A C 1
ATOM 1482 O O . ARG A 1 185 ? 6.547 9.164 29.125 1 85 185 ARG A O 1
ATOM 1489 N N . ARG A 1 186 ? 4.902 9.594 27.719 1 87.88 186 ARG A N 1
ATOM 1490 C CA . ARG A 1 186 ? 5.84 9.766 26.625 1 87.88 186 ARG A CA 1
ATOM 1491 C C . ARG A 1 186 ? 6.688 11.023 26.812 1 87.88 186 ARG A C 1
ATOM 1493 O O . ARG A 1 186 ? 7.883 11.016 26.516 1 87.88 186 ARG A O 1
ATOM 1500 N N . MET A 1 187 ? 6.109 12.07 27.266 1 86.19 187 MET A N 1
ATOM 1501 C CA . MET A 1 187 ? 6.848 13.297 27.531 1 86.19 187 MET A CA 1
ATOM 1502 C C . MET A 1 187 ? 7.902 13.07 28.609 1 86.19 187 MET A C 1
ATOM 1504 O O . MET A 1 187 ? 9.023 13.578 28.516 1 86.19 187 MET A O 1
ATOM 1508 N N . GLU A 1 188 ? 7.516 12.297 29.531 1 86.69 188 GLU A N 1
ATOM 1509 C CA . GLU A 1 188 ? 8.453 11.961 30.594 1 86.69 188 GLU A CA 1
ATOM 1510 C C . GLU A 1 188 ? 9.625 11.141 30.062 1 86.69 188 GLU A C 1
ATOM 1512 O O . GLU A 1 188 ? 10.781 11.383 30.422 1 86.69 188 GLU A O 1
ATOM 1517 N N . SER A 1 189 ? 9.234 10.242 29.25 1 88.88 189 SER A N 1
ATOM 1518 C CA . SER A 1 189 ? 10.273 9.391 28.688 1 88.88 189 SER A CA 1
ATOM 1519 C C . SER A 1 189 ? 11.242 10.195 27.828 1 88.88 189 SER A C 1
ATOM 1521 O O . SER A 1 189 ? 12.414 9.828 27.688 1 88.88 189 SER A O 1
ATOM 1523 N N . LEU A 1 190 ? 10.789 11.289 27.297 1 90.62 190 LEU A N 1
ATOM 1524 C CA . LEU A 1 190 ? 11.609 12.148 26.453 1 90.62 190 LEU A CA 1
ATOM 1525 C C . LEU A 1 190 ? 12.242 13.266 27.281 1 90.62 190 LEU A C 1
ATOM 1527 O O . LEU A 1 190 ? 12.938 14.125 26.734 1 90.62 190 LEU A O 1
ATOM 1531 N N . SER A 1 191 ? 11.945 13.328 28.547 1 88.5 191 SER A N 1
ATOM 1532 C CA . SER A 1 191 ? 12.469 14.328 29.469 1 88.5 191 SER A CA 1
ATOM 1533 C C . SER A 1 191 ? 12.031 15.734 29.062 1 88.5 191 SER A C 1
ATOM 1535 O O . SER A 1 191 ? 12.836 16.672 29.094 1 88.5 191 SER A O 1
ATOM 1537 N N . LEU A 1 192 ? 10.828 15.812 28.578 1 88.06 192 LEU A N 1
ATOM 1538 C CA . LEU A 1 192 ? 10.242 17.109 28.266 1 88.06 192 LEU A CA 1
ATOM 1539 C C . LEU A 1 192 ? 9.438 17.641 29.438 1 88.06 192 LEU A C 1
ATOM 1541 O O . LEU A 1 192 ? 8.523 16.984 29.922 1 88.06 192 LEU A O 1
ATOM 1545 N N . SER A 1 193 ? 9.836 18.797 29.859 1 81.81 193 SER A N 1
ATOM 1546 C CA . SER A 1 193 ? 9.172 19.375 31.016 1 81.81 193 SER A CA 1
ATOM 1547 C C . SER A 1 193 ? 7.805 19.953 30.641 1 81.81 193 SER A C 1
ATOM 1549 O O . SER A 1 193 ? 7.691 20.719 29.688 1 81.81 193 SER A O 1
ATOM 1551 N N . LEU A 1 194 ? 6.824 19.656 31.375 1 78.12 194 LEU A N 1
ATOM 1552 C CA . LEU A 1 194 ? 5.465 20.141 31.156 1 78.12 194 LEU A CA 1
ATOM 1553 C C . LEU A 1 194 ? 5.371 21.641 31.453 1 78.12 194 LEU A C 1
ATOM 1555 O O . LEU A 1 194 ? 4.512 22.328 30.906 1 78.12 194 LEU A O 1
ATOM 1559 N N . GLU A 1 195 ? 6.27 22.094 32.25 1 75.75 195 GLU A N 1
ATOM 1560 C CA . GLU A 1 195 ? 6.266 23.5 32.625 1 75.75 195 GLU A CA 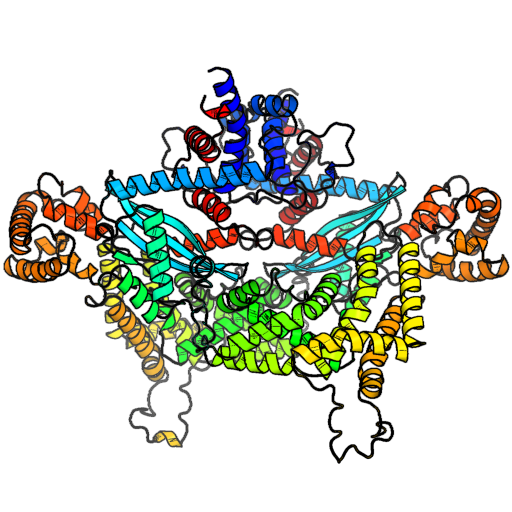1
ATOM 1561 C C . GLU A 1 195 ? 6.566 24.406 31.438 1 75.75 195 GLU A C 1
ATOM 1563 O O . GLU A 1 195 ? 6.102 25.547 31.391 1 75.75 195 GLU A O 1
ATOM 1568 N N . ASN A 1 196 ? 7.289 23.859 30.547 1 82.25 196 ASN A N 1
ATOM 1569 C CA . ASN A 1 196 ? 7.699 24.656 29.391 1 82.25 196 ASN A CA 1
ATOM 1570 C C . ASN A 1 196 ? 6.75 24.453 28.203 1 82.25 196 ASN A C 1
ATOM 1572 O O . ASN A 1 196 ? 6.91 25.078 27.156 1 82.25 196 ASN A O 1
ATOM 1576 N N . CYS A 1 197 ? 5.77 23.562 28.406 1 84.06 197 CYS A N 1
ATOM 1577 C CA . CYS A 1 197 ? 4.797 23.328 27.344 1 84.06 197 CYS A CA 1
ATOM 1578 C C . CYS A 1 197 ? 3.734 24.422 27.328 1 84.06 197 CYS A C 1
ATOM 1580 O O . CYS A 1 197 ? 2.93 24.531 28.25 1 84.06 197 CYS A O 1
ATOM 1582 N N . VAL A 1 198 ? 3.691 25.203 26.266 1 79 198 VAL A N 1
ATOM 1583 C CA . VAL A 1 198 ? 2.871 26.406 26.266 1 79 198 VAL A CA 1
ATOM 1584 C C . VAL A 1 198 ? 1.577 26.156 25.5 1 79 198 VAL A C 1
ATOM 1586 O O . VAL A 1 198 ? 0.648 26.969 25.547 1 79 198 VAL A O 1
ATOM 1589 N N . GLY A 1 199 ? 1.536 25.062 24.75 1 77.69 199 GLY A N 1
ATOM 1590 C CA . GLY A 1 199 ? 0.343 24.797 23.969 1 77.69 199 GLY A CA 1
ATOM 1591 C C . GLY A 1 199 ? 0.201 23.344 23.578 1 77.69 199 GLY A C 1
ATOM 1592 O O . GLY A 1 199 ? 1.174 22.578 23.609 1 77.69 199 GLY A O 1
ATOM 1593 N N . ILE A 1 200 ? -1.044 22.922 23.203 1 78.38 200 ILE A N 1
ATOM 1594 C CA . ILE A 1 200 ? -1.352 21.578 22.734 1 78.38 200 ILE A CA 1
ATOM 1595 C C . ILE A 1 200 ? -2.254 21.641 21.516 1 78.38 200 ILE A C 1
ATOM 1597 O O . ILE A 1 200 ? -3.242 22.375 21.5 1 78.38 200 ILE A O 1
ATOM 1601 N N . GLY A 1 201 ? -1.767 21.078 20.469 1 76.81 201 GLY A N 1
ATOM 1602 C CA . GLY A 1 201 ? -2.568 20.984 19.266 1 76.81 201 GLY A CA 1
ATOM 1603 C C . GLY A 1 201 ? -3.115 19.578 19.016 1 76.81 201 GLY A C 1
ATOM 1604 O O . GLY A 1 201 ? -2.379 18.594 19.109 1 76.81 201 GLY A O 1
ATOM 1605 N N . CYS A 1 202 ? -4.434 19.328 18.859 1 71.25 202 CYS A N 1
ATOM 1606 C CA . CYS A 1 202 ? -5.039 18.047 18.531 1 71.25 202 CYS A CA 1
ATOM 1607 C C . CYS A 1 202 ? -6.316 18.234 17.719 1 71.25 202 CYS A C 1
ATOM 1609 O O . CYS A 1 202 ? -6.902 19.312 17.719 1 71.25 202 CYS A O 1
ATOM 1611 N N . ASP A 1 203 ? -6.516 17.297 16.688 1 58.88 203 ASP A N 1
ATOM 1612 C CA . ASP A 1 203 ? -7.758 17.328 15.922 1 58.88 203 ASP A CA 1
ATOM 1613 C C . ASP A 1 203 ? -8.852 16.531 16.625 1 58.88 203 ASP A C 1
ATOM 1615 O O . ASP A 1 203 ? -8.57 15.547 17.328 1 58.88 203 ASP A O 1
ATOM 1619 N N . GLY A 1 204 ? -9.781 17.094 17.344 1 47.53 204 GLY A N 1
ATOM 1620 C CA . GLY A 1 204 ? -10.922 16.484 17.984 1 47.53 204 GLY A CA 1
ATOM 1621 C C . GLY A 1 204 ? -11.523 15.328 17.203 1 47.53 204 GLY A C 1
ATOM 1622 O O . GLY A 1 204 ? -12.711 15.047 17.312 1 47.53 204 GLY A O 1
ATOM 1623 N N . CYS A 1 205 ? -11.023 14.938 16.125 1 40.69 205 CYS A N 1
ATOM 1624 C CA . CYS A 1 205 ? -11.883 14.102 15.297 1 40.69 205 CYS A CA 1
ATOM 1625 C C . CYS A 1 205 ? -12.148 12.758 15.969 1 40.69 205 CYS A C 1
ATOM 1627 O O . CYS A 1 205 ? -13.289 12.305 16.016 1 40.69 205 CYS A O 1
ATOM 1629 N N . SER A 1 206 ? -11.211 11.797 15.992 1 40.31 206 SER A N 1
ATOM 1630 C CA . SER A 1 206 ? -11.664 10.453 16.328 1 40.31 206 SER A CA 1
ATOM 1631 C C . SER A 1 206 ? -11.984 10.328 17.812 1 40.31 206 SER A C 1
ATOM 1633 O O . SER A 1 206 ? -12.734 9.438 18.219 1 40.31 206 SER A O 1
ATOM 1635 N N . VAL A 1 207 ? -11.242 10.75 18.781 1 42.44 207 VAL A N 1
ATOM 1636 C CA . VAL A 1 207 ? -11.555 10.68 20.203 1 42.44 207 VAL A CA 1
ATOM 1637 C C . VAL A 1 207 ? -12.406 11.875 20.609 1 42.44 207 VAL A C 1
ATOM 1639 O O . VAL A 1 207 ? -12.219 12.984 20.094 1 42.44 207 VAL A O 1
ATOM 1642 N N . ASP A 1 208 ? -13.484 11.547 21.141 1 43.81 208 ASP A N 1
ATOM 1643 C CA . ASP A 1 208 ? -14.438 12.539 21.625 1 43.81 208 ASP A CA 1
ATOM 1644 C C . ASP A 1 208 ? -13.719 13.727 22.266 1 43.81 208 ASP A C 1
ATOM 1646 O O . ASP A 1 208 ? -12.758 13.547 23.016 1 43.81 208 ASP A O 1
ATOM 1650 N N . MET A 1 209 ? -14.016 14.867 21.734 1 45.84 209 MET A N 1
ATOM 1651 C CA . MET A 1 209 ? -13.57 16.156 22.234 1 45.84 209 MET A CA 1
ATOM 1652 C C . MET A 1 209 ? -13.43 16.141 23.75 1 45.84 209 MET A C 1
ATOM 1654 O O . MET A 1 209 ? -12.523 16.75 24.312 1 45.84 209 MET A O 1
ATOM 1658 N N . SER A 1 210 ? -14.367 15.398 24.281 1 44.72 210 SER A N 1
ATOM 1659 C CA . SER A 1 210 ? -14.367 15.359 25.734 1 44.72 210 SER A CA 1
ATOM 1660 C C . SER A 1 210 ? -13.125 14.648 26.281 1 44.72 210 SER A C 1
ATOM 1662 O O . SER A 1 210 ? -12.523 15.102 27.25 1 44.72 210 SER A O 1
ATOM 1664 N N . GLU A 1 211 ? -12.828 13.664 25.516 1 49.75 211 GLU A N 1
ATOM 1665 C CA . GLU A 1 211 ? -11.68 12.883 25.969 1 49.75 211 GLU A CA 1
ATOM 1666 C C . GLU A 1 211 ? -10.367 13.617 25.703 1 49.75 211 GLU A C 1
ATOM 1668 O O . GLU A 1 211 ? -9.453 13.562 26.531 1 49.75 211 GLU A O 1
ATOM 1673 N N . LEU A 1 212 ? -10.391 14.188 24.672 1 50.75 212 LEU A N 1
ATOM 1674 C CA . LEU A 1 212 ? -9.242 15.031 24.359 1 50.75 212 LEU A CA 1
ATOM 1675 C C . LEU A 1 212 ? -9.109 16.172 25.359 1 50.75 212 LEU A C 1
ATOM 1677 O O . LEU A 1 212 ? -8 16.469 25.812 1 50.75 212 LEU A O 1
ATOM 1681 N N . LYS A 1 213 ? -10.312 16.75 25.625 1 51.88 213 LYS A N 1
ATOM 1682 C CA . LYS A 1 213 ? -10.344 17.781 26.656 1 51.88 213 LYS A CA 1
ATOM 1683 C C . LYS A 1 213 ? -9.797 17.266 27.984 1 51.88 213 LYS A C 1
ATOM 1685 O O . LYS A 1 213 ? -9.07 17.969 28.688 1 51.88 213 LYS A O 1
ATOM 1690 N N . GLY A 1 214 ? -10.203 16.031 28.156 1 49.31 214 GLY A N 1
ATOM 1691 C CA . GLY A 1 214 ? -9.695 15.398 29.359 1 49.31 214 GLY A CA 1
ATOM 1692 C C . GLY A 1 214 ? -8.195 15.172 29.328 1 49.31 214 GLY A C 1
ATOM 1693 O O . GLY A 1 214 ? -7.504 15.414 30.312 1 49.31 214 GLY A O 1
ATOM 1694 N N . ALA A 1 215 ? -7.77 14.812 28.172 1 50.72 215 ALA A N 1
ATOM 1695 C CA . ALA A 1 215 ? -6.332 14.602 28.031 1 50.72 215 ALA A CA 1
ATOM 1696 C C . ALA A 1 215 ? -5.566 15.914 28.125 1 50.72 215 ALA A C 1
ATOM 1698 O O . ALA A 1 215 ? -4.543 16 28.812 1 50.72 215 ALA A O 1
ATOM 1699 N N . VAL A 1 216 ? -6.121 16.828 27.281 1 54.72 216 VAL A N 1
ATOM 1700 C CA . VAL A 1 216 ? -5.527 18.172 27.312 1 54.72 216 VAL A CA 1
ATOM 1701 C C . VAL A 1 216 ? -5.586 18.734 28.719 1 54.72 216 VAL A C 1
ATOM 1703 O O . VAL A 1 216 ? -4.617 19.344 29.203 1 54.72 216 VAL A O 1
ATOM 1706 N N . ALA A 1 217 ? -6.859 18.516 29.266 1 51.12 217 ALA A N 1
ATOM 1707 C CA . ALA A 1 217 ? -7.02 18.984 30.641 1 51.12 217 ALA A CA 1
ATOM 1708 C C . ALA A 1 217 ? -6.004 18.312 31.562 1 51.12 217 ALA A C 1
ATOM 1710 O O . ALA A 1 217 ? -5.566 18.922 32.562 1 51.12 217 ALA A O 1
ATOM 1711 N N . GLN A 1 218 ? -5.852 17.156 31.203 1 46.19 218 GLN A N 1
ATOM 1712 C CA . GLN A 1 218 ? -4.879 16.422 32 1 46.19 218 GLN A CA 1
ATOM 1713 C C . GLN A 1 218 ? -3.461 16.922 31.75 1 46.19 218 GLN A C 1
ATOM 1715 O O . GLN A 1 218 ? -2.639 16.984 32.656 1 46.19 218 GLN A O 1
ATOM 1720 N N . VAL A 1 219 ? -3.273 17.031 30.469 1 46.66 219 VAL A N 1
ATOM 1721 C CA . VAL A 1 219 ? -1.917 17.438 30.109 1 46.66 219 VAL A CA 1
ATOM 1722 C C . VAL A 1 219 ? -1.739 18.938 30.375 1 46.66 219 VAL A C 1
ATOM 1724 O O . VAL A 1 219 ? -0.699 19.359 30.875 1 46.66 219 VAL A O 1
ATOM 1727 N N . ALA A 1 220 ? -2.539 19.828 29.75 1 44.03 220 ALA A N 1
ATOM 1728 C CA . ALA A 1 220 ? -2.477 21.281 29.953 1 44.03 220 ALA A CA 1
ATOM 1729 C C . ALA A 1 220 ? -3.859 21.906 29.812 1 44.03 220 ALA A C 1
ATOM 1731 O O . ALA A 1 220 ? -4.312 22.203 28.703 1 44.03 220 ALA A O 1
ATOM 1732 N N . PRO A 1 221 ? -4.695 21.859 30.891 1 40.22 221 PRO A N 1
ATOM 1733 C CA . PRO A 1 221 ? -6.059 22.391 30.906 1 40.22 221 PRO A CA 1
ATOM 1734 C C . PRO A 1 221 ? -6.246 23.562 29.938 1 40.22 221 PRO A C 1
ATOM 1736 O O . PRO A 1 221 ? -7.309 23.703 29.328 1 40.22 221 PRO A O 1
ATOM 1739 N N . CYS A 1 222 ? -5.617 24.562 29.984 1 38.44 222 CYS A N 1
ATOM 1740 C CA . CYS A 1 222 ? -5.926 25.875 29.422 1 38.44 222 CYS A CA 1
ATOM 1741 C C . CYS A 1 222 ? -5.527 25.938 27.953 1 38.44 222 CYS A C 1
ATOM 1743 O O . CYS A 1 222 ? -5.797 26.938 27.281 1 38.44 222 CYS A O 1
ATOM 1745 N N . ARG A 1 223 ? -4.738 25.078 27.453 1 42.53 223 ARG A N 1
ATOM 1746 C CA . ARG A 1 223 ? -3.982 25.5 26.281 1 42.53 223 ARG A CA 1
ATOM 1747 C C . ARG A 1 223 ? -4.438 24.75 25.031 1 42.53 223 ARG A C 1
ATOM 1749 O O . ARG A 1 223 ? -3.713 24.688 24.031 1 42.53 223 ARG A O 1
ATOM 1756 N N . SER A 1 224 ? -5.625 24 24.984 1 42.28 224 SER A N 1
ATOM 1757 C CA . SER A 1 224 ? -5.883 23.094 23.875 1 42.28 224 SER A CA 1
ATOM 1758 C C . SER A 1 224 ? -6.453 23.844 22.672 1 42.28 224 SER A C 1
ATOM 1760 O O . SER A 1 224 ? -7.312 24.703 22.828 1 42.28 224 SER A O 1
ATOM 1762 N N . HIS A 1 225 ? -5.676 24.25 21.688 1 43.09 225 HIS A N 1
ATOM 1763 C CA . HIS A 1 225 ? -6.176 24.891 20.469 1 43.09 225 HIS A CA 1
ATOM 1764 C C . HIS A 1 225 ? -6.734 23.859 19.5 1 43.09 225 HIS A C 1
ATOM 1766 O O . HIS A 1 225 ? -6.066 22.875 19.172 1 43.09 225 HIS A O 1
ATOM 1772 N N . GLN A 1 226 ? -8.055 23.562 19.594 1 42.41 226 GLN A N 1
ATOM 1773 C CA . GLN A 1 226 ? -8.648 22.672 18.594 1 42.41 226 GLN A CA 1
ATOM 1774 C C . GLN A 1 226 ? -8.773 23.375 17.234 1 42.41 226 GLN A C 1
ATOM 1776 O O . GLN A 1 226 ? -9.578 24.297 17.078 1 42.41 226 GLN A O 1
ATOM 1781 N N . LEU A 1 227 ? -7.852 23.922 16.547 1 41.66 227 LEU A N 1
ATOM 1782 C CA . LEU A 1 227 ? -8.25 24.391 15.227 1 41.66 227 LEU A CA 1
ATOM 1783 C C . LEU A 1 227 ? -8.672 23.219 14.344 1 41.66 227 LEU A C 1
ATOM 1785 O O . LEU A 1 227 ? -7.832 22.469 13.859 1 41.66 227 LEU A O 1
ATOM 1789 N N . ASN A 1 228 ? -9.727 22.359 14.773 1 43.62 228 ASN A N 1
ATOM 1790 C CA . ASN A 1 228 ? -10.227 21.375 13.82 1 43.62 228 ASN A CA 1
ATOM 1791 C C . ASN A 1 228 ? -10.609 22.031 12.492 1 43.62 228 ASN A C 1
ATOM 1793 O O . ASN A 1 228 ? -11.594 22.75 12.414 1 43.62 228 ASN A O 1
ATOM 1797 N N . LEU A 1 229 ? -9.734 22.359 11.633 1 43.91 229 LEU A N 1
ATOM 1798 C CA . LEU A 1 229 ? -9.961 22.984 10.336 1 43.91 229 LEU A CA 1
ATOM 1799 C C . LEU A 1 229 ? -11.016 22.219 9.539 1 43.91 229 LEU A C 1
ATOM 1801 O O . LEU A 1 229 ? -11.195 22.453 8.344 1 43.91 229 LEU A O 1
ATOM 1805 N N . ALA A 1 230 ? -11.688 21.109 10.117 1 43.59 230 ALA A N 1
ATOM 1806 C CA . ALA A 1 230 ? -12.555 20.469 9.141 1 43.59 230 ALA A CA 1
ATOM 1807 C C . ALA A 1 230 ? -13.758 21.359 8.812 1 43.59 230 ALA A C 1
ATOM 1809 O O . ALA A 1 230 ? -14.68 21.484 9.617 1 43.59 230 ALA A O 1
ATOM 1810 N N . ILE A 1 231 ? -13.695 22.406 8.133 1 42.28 231 ILE A N 1
ATOM 1811 C CA . ILE A 1 231 ? -14.859 23.031 7.516 1 42.28 231 ILE A CA 1
ATOM 1812 C C . ILE A 1 231 ? -15.922 21.984 7.215 1 42.28 231 ILE A C 1
ATOM 1814 O O . ILE A 1 231 ? -17.125 22.266 7.266 1 42.28 231 ILE A O 1
ATOM 1818 N N . SER A 1 232 ? -15.555 20.75 6.789 1 44.69 232 SER A N 1
ATOM 1819 C CA . SER A 1 232 ? -16.469 19.812 6.145 1 44.69 232 SER A CA 1
ATOM 1820 C C . SER A 1 232 ? -17.469 19.25 7.141 1 44.69 232 SER A C 1
ATOM 1822 O O . SER A 1 232 ? -18.5 18.703 6.75 1 44.69 232 SER A O 1
ATOM 1824 N N . ARG A 1 233 ? -17.062 18.984 8.352 1 44.66 233 ARG A N 1
ATOM 1825 C CA . ARG A 1 233 ? -18.031 18.25 9.141 1 44.66 233 ARG A CA 1
ATOM 1826 C C . ARG A 1 233 ? -19.359 19 9.25 1 44.66 233 ARG A C 1
ATOM 1828 O O . ARG A 1 233 ? -20.422 18.391 9.289 1 44.66 233 ARG A O 1
ATOM 1835 N N . SER A 1 234 ? -19.406 20.297 9.523 1 47.41 234 SER A N 1
ATOM 1836 C CA . SER A 1 234 ? -20.625 20.75 10.188 1 47.41 234 SER A CA 1
ATOM 1837 C C . SER A 1 234 ? -21.641 21.297 9.18 1 47.41 234 SER A C 1
ATOM 1839 O O . SER A 1 234 ? -22.391 22.219 9.5 1 47.41 234 SER A O 1
ATOM 1841 N N . CYS A 1 235 ? -21.453 21.062 7.746 1 56.88 235 CYS A N 1
ATOM 1842 C CA . CYS A 1 235 ? -22.594 21.75 7.148 1 56.88 235 CYS A CA 1
ATOM 1843 C C . CYS A 1 235 ? -23.906 21.047 7.5 1 56.88 235 CYS A C 1
ATOM 1845 O O . CYS A 1 235 ? -24.094 19.891 7.156 1 56.88 235 CYS A O 1
ATOM 1847 N N . LYS A 1 236 ? -24.594 21.5 8.477 1 63.94 236 LYS A N 1
ATOM 1848 C CA . LYS A 1 236 ? -25.875 21 8.969 1 63.94 236 LYS A CA 1
ATOM 1849 C C . LYS A 1 236 ? -26.969 21.188 7.918 1 63.94 236 LYS A C 1
ATOM 1851 O O . LYS A 1 236 ? -28.094 20.734 8.109 1 63.94 236 LYS A O 1
ATOM 1856 N N . VAL A 1 237 ? -26.594 21.812 6.777 1 77.62 237 VAL A N 1
ATOM 1857 C CA . VAL A 1 237 ? -27.594 21.984 5.723 1 77.62 237 VAL A CA 1
ATOM 1858 C C . VAL A 1 237 ? -27.859 20.656 5.023 1 77.62 237 VAL A C 1
ATOM 1860 O O . VAL A 1 237 ? -26.922 20.031 4.512 1 77.62 237 VAL A O 1
ATOM 1863 N N . THR A 1 238 ? -29 20.234 5.031 1 80.81 238 THR A N 1
ATOM 1864 C CA . THR A 1 238 ? -29.391 18.922 4.543 1 80.81 238 THR A CA 1
ATOM 1865 C C . THR A 1 238 ? -28.984 18.75 3.082 1 80.81 238 THR A C 1
ATOM 1867 O O . THR A 1 238 ? -28.484 17.688 2.695 1 80.81 238 THR A O 1
ATOM 1870 N N . SER A 1 239 ? -29.25 19.766 2.275 1 83.12 239 SER A N 1
ATOM 1871 C CA . SER A 1 239 ? -28.922 19.688 0.857 1 83.12 239 SER A CA 1
ATOM 1872 C C . SER A 1 239 ? -27.422 19.453 0.651 1 83.12 239 SER A C 1
ATOM 1874 O O . SER A 1 239 ? -27.031 18.719 -0.254 1 83.12 239 SER A O 1
ATOM 1876 N N . VAL A 1 240 ? -26.656 20.031 1.455 1 86.19 240 VAL A N 1
ATOM 1877 C CA . VAL A 1 240 ? -25.203 19.906 1.346 1 86.19 240 VAL A CA 1
ATOM 1878 C C . VAL A 1 240 ? -24.781 18.484 1.742 1 86.19 240 VAL A C 1
ATOM 1880 O O . VAL A 1 240 ? -24 17.844 1.033 1 86.19 240 VAL A O 1
ATOM 1883 N N . ARG A 1 241 ? -25.297 18.062 2.807 1 80.81 241 ARG A N 1
ATOM 1884 C CA . ARG A 1 241 ? -24.984 16.703 3.281 1 80.81 241 ARG A CA 1
ATOM 1885 C C . ARG A 1 241 ? -25.359 15.664 2.232 1 80.81 241 ARG A C 1
ATOM 1887 O O . ARG A 1 241 ? -24.562 14.766 1.943 1 80.81 241 ARG A O 1
ATOM 1894 N N . ASN A 1 242 ? -26.516 15.797 1.749 1 83.06 242 ASN A N 1
ATOM 1895 C CA . ASN A 1 242 ? -27 14.859 0.742 1 83.06 242 ASN A CA 1
ATOM 1896 C C . ASN A 1 242 ? -26.156 14.914 -0.527 1 83.06 242 ASN A C 1
ATOM 1898 O O . ASN A 1 242 ? -25.859 13.883 -1.135 1 83.06 242 ASN A O 1
ATOM 1902 N N . SER A 1 243 ? -25.828 16.109 -0.925 1 86.81 243 SER A N 1
ATOM 1903 C CA . SER A 1 243 ? -25.031 16.281 -2.135 1 86.81 243 SER A CA 1
ATOM 1904 C C . SER A 1 243 ? -23.656 15.656 -1.976 1 86.81 243 SER A C 1
ATOM 1906 O O . SER A 1 243 ? -23.141 15.008 -2.896 1 86.81 243 SER A O 1
ATOM 1908 N N . LEU A 1 244 ? -23.078 15.859 -0.805 1 82.94 244 LEU A N 1
ATOM 1909 C CA . LEU A 1 244 ? -21.766 15.266 -0.539 1 82.94 244 LEU A CA 1
ATOM 1910 C C . LEU A 1 244 ? -21.859 13.75 -0.52 1 82.94 244 LEU A C 1
ATOM 1912 O O . LEU A 1 244 ? -20.953 13.062 -1.008 1 82.94 244 LEU A O 1
ATOM 1916 N N . GLY A 1 245 ? -22.875 13.258 0.04 1 81.06 245 GLY A N 1
ATOM 1917 C CA . GLY A 1 245 ? -23.109 11.82 -0.001 1 81.06 245 GLY A CA 1
ATOM 1918 C C . GLY A 1 245 ? -23.234 11.273 -1.411 1 81.06 245 GLY A C 1
ATOM 1919 O O . GLY A 1 245 ? -22.719 10.203 -1.717 1 81.06 245 GLY A O 1
ATOM 1920 N N . THR A 1 246 ? -23.938 12.016 -2.219 1 87.25 246 THR A N 1
ATOM 1921 C CA . THR A 1 246 ? -24.109 11.609 -3.609 1 87.25 246 THR A CA 1
ATOM 1922 C C . THR A 1 246 ? -22.781 11.586 -4.344 1 87.25 246 THR A C 1
ATOM 1924 O O . THR A 1 246 ? -22.516 10.664 -5.125 1 87.25 246 THR A O 1
ATOM 1927 N N . ILE A 1 247 ? -21.984 12.586 -4.105 1 87.88 247 ILE A N 1
ATOM 1928 C CA . ILE A 1 247 ? -20.672 12.648 -4.73 1 87.88 247 ILE A CA 1
ATOM 1929 C C . ILE A 1 247 ? -19.859 11.422 -4.324 1 87.88 247 ILE A C 1
ATOM 1931 O O . ILE A 1 247 ? -19.219 10.789 -5.168 1 87.88 247 ILE A O 1
ATOM 1935 N N . GLU A 1 248 ? -19.875 11.102 -3.039 1 83.94 248 GLU A N 1
ATOM 1936 C CA . GLU A 1 248 ? -19.141 9.945 -2.529 1 83.94 248 GLU A CA 1
ATOM 1937 C C . GLU A 1 248 ? -19.625 8.656 -3.191 1 83.94 248 GLU A C 1
ATOM 1939 O O . GLU A 1 248 ? -18.828 7.77 -3.496 1 83.94 248 GLU A O 1
ATOM 1944 N N . GLU A 1 249 ? -20.922 8.547 -3.379 1 85.44 249 GLU A N 1
ATOM 1945 C CA . GLU A 1 249 ? -21.484 7.363 -4.008 1 85.44 249 GLU A CA 1
ATOM 1946 C C . GLU A 1 249 ? -21.062 7.246 -5.465 1 85.44 249 GLU A C 1
ATOM 1948 O O . GLU A 1 249 ? -20.828 6.141 -5.961 1 85.44 249 GLU A O 1
ATOM 1953 N N . VAL A 1 250 ? -21 8.344 -6.105 1 90.81 250 VAL A N 1
ATOM 1954 C CA . VAL A 1 250 ? -20.594 8.352 -7.508 1 90.81 250 VAL A CA 1
ATOM 1955 C C . VAL A 1 250 ? -19.141 7.922 -7.629 1 90.81 250 VAL A C 1
ATOM 1957 O O . VAL A 1 250 ? -18.797 7.094 -8.477 1 90.81 250 VAL A O 1
ATOM 1960 N N . VAL A 1 251 ? -18.328 8.461 -6.801 1 87.19 251 VAL A N 1
ATOM 1961 C CA . VAL A 1 251 ? -16.922 8.133 -6.836 1 87.19 251 VAL A CA 1
ATOM 1962 C C . VAL A 1 251 ? -16.719 6.648 -6.523 1 87.19 251 VAL A C 1
ATOM 1964 O O . VAL A 1 251 ? -15.961 5.957 -7.199 1 87.19 251 VAL A O 1
ATOM 1967 N N . SER A 1 252 ? -17.453 6.211 -5.559 1 86.12 252 SER A N 1
ATOM 1968 C CA . SER A 1 252 ? -17.391 4.805 -5.18 1 86.12 252 SER A CA 1
ATOM 1969 C C . SER A 1 252 ? -17.859 3.904 -6.316 1 86.12 252 SER A C 1
ATOM 1971 O O . SER A 1 252 ? -17.297 2.828 -6.539 1 86.12 252 SER A O 1
ATOM 1973 N N . PHE A 1 253 ? -18.922 4.289 -6.988 1 90.31 253 PHE A N 1
ATOM 1974 C CA . PHE A 1 253 ? -19.469 3.551 -8.117 1 90.31 253 PHE A CA 1
ATOM 1975 C C . PHE A 1 253 ? -18.406 3.303 -9.18 1 90.31 253 PHE A C 1
ATOM 1977 O O . PHE A 1 253 ? -18.281 2.188 -9.688 1 90.31 253 PHE A O 1
ATOM 1984 N N . PHE A 1 254 ? -17.656 4.262 -9.484 1 87.25 254 PHE A N 1
ATOM 1985 C CA . PHE A 1 254 ? -16.672 4.156 -10.555 1 87.25 254 PHE A CA 1
ATOM 1986 C C . PHE A 1 254 ? -15.422 3.418 -10.078 1 87.25 254 PHE A C 1
ATOM 1988 O O . PHE A 1 254 ? -14.812 2.664 -10.836 1 87.25 254 PHE A O 1
ATOM 1995 N N . THR A 1 255 ? -15.047 3.59 -8.867 1 82.81 255 THR A N 1
ATOM 1996 C CA . THR A 1 255 ? -13.797 3.025 -8.375 1 82.81 255 THR A CA 1
ATOM 1997 C C . THR A 1 255 ? -13.977 1.556 -8.008 1 82.81 255 THR A C 1
ATOM 1999 O O . THR A 1 255 ? -13 0.817 -7.887 1 82.81 255 THR A O 1
ATOM 2002 N N . ALA A 1 256 ? -15.156 1.095 -7.863 1 79.06 256 ALA A N 1
ATOM 2003 C CA . ALA A 1 256 ? -15.445 -0.277 -7.449 1 79.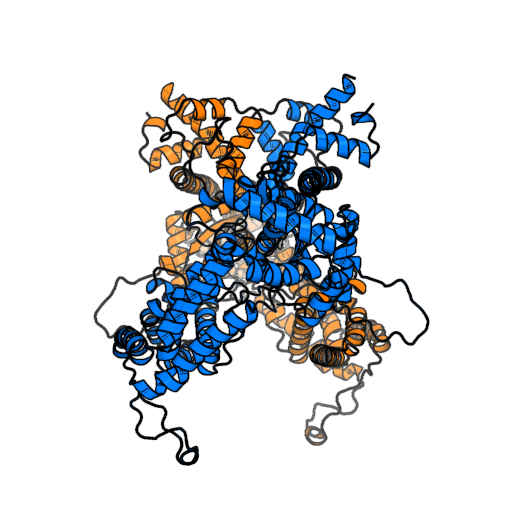06 256 ALA A CA 1
ATOM 2004 C C . ALA A 1 256 ? -15.312 -1.242 -8.625 1 79.06 256 ALA A C 1
ATOM 2006 O O . ALA A 1 256 ? -15.258 -2.459 -8.43 1 79.06 256 ALA A O 1
ATOM 2007 N N . SER A 1 257 ? -15.281 -0.706 -9.828 1 79.12 257 SER A N 1
ATOM 2008 C CA . SER A 1 257 ? -15.234 -1.542 -11.023 1 79.12 257 SER A CA 1
ATOM 2009 C C . SER A 1 257 ? -14.234 -0.998 -12.039 1 79.12 257 SER A C 1
ATOM 2011 O O . SER A 1 257 ? -14.273 0.186 -12.383 1 79.12 257 SER A O 1
ATOM 2013 N N . SER A 1 258 ? -13.406 -1.91 -12.508 1 79.69 258 SER A N 1
ATOM 2014 C CA . SER A 1 258 ? -12.391 -1.515 -13.477 1 79.69 258 SER A CA 1
ATOM 2015 C C . SER A 1 258 ? -13.031 -1.08 -14.797 1 79.69 258 SER A C 1
ATOM 2017 O O . SER A 1 258 ? -12.531 -0.169 -15.461 1 79.69 258 SER A O 1
ATOM 2019 N N . LYS A 1 259 ? -14.102 -1.76 -15.156 1 80.94 259 LYS A N 1
ATOM 2020 C CA . LYS A 1 259 ? -14.781 -1.415 -16.406 1 80.94 259 LYS A CA 1
ATOM 2021 C C . LYS A 1 259 ? -15.398 -0.023 -16.328 1 80.94 259 LYS A C 1
ATOM 2023 O O . LYS A 1 259 ? -15.281 0.767 -17.266 1 80.94 259 LYS A O 1
ATOM 2028 N N . ARG A 1 260 ? -16.078 0.255 -15.227 1 85.62 260 ARG A N 1
ATOM 2029 C CA . ARG A 1 260 ? -16.688 1.562 -15.031 1 85.62 260 ARG A CA 1
ATOM 2030 C C . ARG A 1 260 ? -15.641 2.662 -14.961 1 85.62 260 ARG A C 1
ATOM 2032 O O . ARG A 1 260 ? -15.828 3.744 -15.523 1 85.62 260 ARG A O 1
ATOM 2039 N N . PHE A 1 261 ? -14.578 2.324 -14.328 1 84.75 261 PHE A N 1
ATOM 2040 C CA . PHE A 1 261 ? -13.492 3.283 -14.188 1 84.75 261 PHE A CA 1
ATOM 2041 C C . PHE A 1 261 ? -12.867 3.59 -15.547 1 84.75 261 PHE A C 1
ATOM 2043 O O . PHE A 1 261 ? -12.547 4.746 -15.836 1 84.75 261 PHE A O 1
ATOM 2050 N N . ALA A 1 262 ? -12.656 2.588 -16.281 1 81.62 262 ALA A N 1
ATOM 2051 C CA . ALA A 1 262 ? -12.07 2.771 -17.609 1 81.62 262 ALA A CA 1
ATOM 2052 C C . ALA A 1 262 ? -12.969 3.637 -18.484 1 81.62 262 ALA A C 1
ATOM 2054 O O . ALA A 1 262 ? -12.477 4.457 -19.266 1 81.62 262 ALA A O 1
ATOM 2055 N N . THR A 1 263 ? -14.25 3.441 -18.391 1 85.12 263 THR A N 1
ATOM 2056 C CA . THR A 1 263 ? -15.203 4.234 -19.156 1 85.12 263 THR A CA 1
ATOM 2057 C C . THR A 1 263 ? -15.141 5.703 -18.734 1 85.12 263 THR A C 1
ATOM 2059 O O . THR A 1 263 ? -15.188 6.594 -19.594 1 85.12 263 THR A O 1
ATOM 2062 N N . LEU A 1 264 ? -15.039 5.875 -17.438 1 87.75 264 LEU A N 1
ATOM 2063 C CA . LEU A 1 264 ? -14.93 7.238 -16.938 1 87.75 264 LEU A CA 1
ATOM 2064 C C . LEU A 1 264 ? -13.656 7.906 -17.438 1 87.75 264 LEU A C 1
ATOM 2066 O O . LEU A 1 264 ? -13.68 9.07 -17.844 1 87.75 264 LEU A O 1
ATOM 2070 N N . LYS A 1 265 ? -12.609 7.199 -17.422 1 82.31 265 LYS A N 1
ATOM 2071 C CA . LYS A 1 265 ? -11.305 7.73 -17.812 1 82.31 265 LYS A CA 1
ATOM 2072 C C . LYS A 1 265 ? -11.289 8.109 -19.281 1 82.31 265 LYS A C 1
ATOM 2074 O O . LYS A 1 265 ? -10.562 9.023 -19.688 1 82.31 265 LYS A O 1
ATOM 2079 N N . SER A 1 266 ? -11.992 7.383 -20.031 1 82.25 266 SER A N 1
ATOM 2080 C CA . SER A 1 266 ? -12.062 7.688 -21.453 1 82.25 266 SER A CA 1
ATOM 2081 C C . SER A 1 266 ? -12.703 9.047 -21.703 1 82.25 266 SER A C 1
ATOM 2083 O O . SER A 1 266 ? -12.461 9.68 -22.734 1 82.25 266 SER A O 1
ATOM 2085 N N . HIS A 1 267 ? -13.508 9.5 -20.719 1 83.44 267 HIS A N 1
ATOM 2086 C CA . HIS A 1 267 ? -14.195 10.781 -20.875 1 83.44 267 HIS A CA 1
ATOM 2087 C C . HIS A 1 267 ? -13.5 11.875 -20.062 1 83.44 267 HIS A C 1
ATOM 2089 O O . HIS A 1 267 ? -13.602 13.062 -20.406 1 83.44 267 HIS A O 1
ATOM 2095 N N . LEU A 1 268 ? -12.891 11.359 -18.984 1 84.25 268 LEU A N 1
ATOM 2096 C CA . LEU A 1 268 ? -12.195 12.297 -18.109 1 84.25 268 LEU A CA 1
ATOM 2097 C C . LEU A 1 268 ? -10.688 12.133 -18.219 1 84.25 268 LEU A C 1
ATOM 2099 O O . LEU A 1 268 ? -10.188 11.008 -18.312 1 84.25 268 LEU A O 1
ATOM 2103 N N . LYS A 1 269 ? -9.969 13.023 -18.484 1 69.56 269 LYS A N 1
ATOM 2104 C CA . LYS A 1 269 ? -8.516 12.953 -18.609 1 69.56 269 LYS A CA 1
ATOM 2105 C C . LYS A 1 269 ? -7.844 12.766 -17.266 1 69.56 269 LYS A C 1
ATOM 2107 O O . LYS A 1 269 ? -6.645 12.492 -17.188 1 69.56 269 LYS A O 1
ATOM 2112 N N . HIS A 1 270 ? -8.695 12.93 -16.172 1 72.94 270 HIS A N 1
ATOM 2113 C CA . HIS A 1 270 ? -8.141 12.773 -14.828 1 72.94 270 HIS A CA 1
ATOM 2114 C C . HIS A 1 270 ? -9.07 11.938 -13.945 1 72.94 270 HIS A C 1
ATOM 2116 O O . HIS A 1 270 ? -10.203 11.656 -14.32 1 72.94 270 HIS A O 1
ATOM 2122 N N . SER A 1 271 ? -8.469 11.406 -12.891 1 70.38 271 SER A N 1
ATOM 2123 C CA . SER A 1 271 ? -9.273 10.602 -11.977 1 70.38 271 SER A CA 1
ATOM 2124 C C . SER A 1 271 ? -10.062 11.484 -11.016 1 70.38 271 SER A C 1
ATOM 2126 O O . SER A 1 271 ? -9.625 12.586 -10.664 1 70.38 271 SER A O 1
ATOM 2128 N N . LEU A 1 272 ? -11.25 11 -10.75 1 76.75 272 LEU A N 1
ATOM 2129 C CA . LEU A 1 272 ? -12.039 11.688 -9.734 1 76.75 272 LEU A CA 1
ATOM 2130 C C . LEU A 1 272 ? -11.406 11.531 -8.359 1 76.75 272 LEU A C 1
ATOM 2132 O O . LEU A 1 272 ? -10.898 10.461 -8.016 1 76.75 272 LEU A O 1
ATOM 2136 N N . GLN A 1 273 ? -11.133 12.469 -7.699 1 65.88 273 GLN A N 1
ATOM 2137 C CA . GLN A 1 273 ? -10.516 12.438 -6.379 1 65.88 273 GLN A CA 1
ATOM 2138 C C . GLN A 1 273 ? -11.484 11.914 -5.328 1 65.88 273 GLN A C 1
ATOM 2140 O O . GLN A 1 273 ? -12.672 12.219 -5.363 1 65.88 273 GLN A O 1
ATOM 2145 N N . SER A 1 274 ? -10.961 10.852 -4.629 1 60.78 274 SER A N 1
ATOM 2146 C CA . SER A 1 274 ? -11.773 10.336 -3.537 1 60.78 274 SER A CA 1
ATOM 2147 C C . SER A 1 274 ? -11.898 11.352 -2.408 1 60.78 274 SER A C 1
ATOM 2149 O O . SER A 1 274 ? -10.984 12.133 -2.166 1 60.78 274 SER A O 1
ATOM 2151 N N . HIS A 1 275 ? -13.164 11.578 -2.018 1 57 275 HIS A N 1
ATOM 2152 C CA . HIS A 1 275 ? -13.43 12.453 -0.882 1 57 275 HIS A CA 1
ATOM 2153 C C . HIS A 1 275 ? -12.75 11.938 0.381 1 57 275 HIS A C 1
ATOM 2155 O O . HIS A 1 275 ? -13.07 10.844 0.865 1 57 275 HIS A O 1
ATOM 2161 N N . CYS A 1 276 ? -11.383 12.297 0.516 1 49.66 276 CYS A N 1
ATOM 2162 C CA . CYS A 1 276 ? -10.773 11.961 1.799 1 49.66 276 CYS A CA 1
ATOM 2163 C C . CYS A 1 276 ? -11.547 12.594 2.951 1 49.66 276 CYS A C 1
ATOM 2165 O O . CYS A 1 276 ? -11.727 13.812 2.99 1 49.66 276 CYS A O 1
ATOM 2167 N N . GLN A 1 277 ? -12.32 11.75 3.699 1 49.28 277 GLN A N 1
ATOM 2168 C CA . GLN A 1 277 ? -13.156 12.219 4.797 1 49.28 277 GLN A CA 1
ATOM 2169 C C . GLN A 1 277 ? -12.336 12.969 5.836 1 49.28 277 GLN A C 1
ATOM 2171 O O . GLN A 1 277 ? -12.867 13.82 6.559 1 49.28 277 GLN A O 1
ATOM 2176 N N . THR A 1 278 ? -11.062 12.656 5.812 1 48.22 278 THR A N 1
ATOM 2177 C CA . THR A 1 278 ? -10.336 13.148 6.977 1 48.22 278 THR A CA 1
ATOM 2178 C C . THR A 1 278 ? -9.562 14.422 6.629 1 48.22 278 THR A C 1
ATOM 2180 O O . THR A 1 278 ? -9.328 15.266 7.492 1 48.22 278 THR A O 1
ATOM 2183 N N . ARG A 1 279 ? -9.227 14.461 5.258 1 52.72 279 ARG A N 1
ATOM 2184 C CA . ARG A 1 279 ? -8.367 15.602 4.973 1 52.72 279 ARG A CA 1
ATOM 2185 C C . ARG A 1 279 ? -9.141 16.703 4.27 1 52.72 279 ARG A C 1
ATOM 2187 O O . ARG A 1 279 ? -9.719 16.484 3.201 1 52.72 279 ARG A O 1
ATOM 2194 N N . TRP A 1 280 ? -9.258 17.859 4.863 1 55.69 280 TRP A N 1
ATOM 2195 C CA . TRP A 1 280 ? -10.023 19.031 4.461 1 55.69 280 TRP A CA 1
ATOM 2196 C C . TRP A 1 280 ? -9.703 19.438 3.027 1 55.69 280 TRP A C 1
ATOM 2198 O O . TRP A 1 280 ? -10.602 19.688 2.225 1 55.69 280 TRP A O 1
ATOM 2208 N N . ILE A 1 281 ? -8.422 19.5 2.832 1 60.22 281 ILE A N 1
ATOM 2209 C CA . ILE A 1 281 ? -7.98 20.047 1.551 1 60.22 281 ILE A CA 1
ATOM 2210 C C . ILE A 1 281 ? -8.438 19.125 0.418 1 60.22 281 ILE A C 1
ATOM 2212 O O . ILE A 1 281 ? -8.828 19.609 -0.65 1 60.22 281 ILE A O 1
ATOM 2216 N N . GLU A 1 282 ? -8.5 17.953 0.838 1 64.44 282 GLU A N 1
ATOM 2217 C CA . GLU A 1 282 ? -8.867 17 -0.204 1 64.44 282 GLU A CA 1
ATOM 2218 C C . GLU A 1 282 ? -10.344 17.094 -0.558 1 64.44 282 GLU A C 1
ATOM 2220 O O . GLU A 1 282 ? -10.734 16.844 -1.702 1 64.44 282 GLU A O 1
ATOM 2225 N N . ARG A 1 283 ? -11.039 17.562 0.382 1 69.5 283 ARG A N 1
ATOM 2226 C CA . ARG A 1 283 ? -12.469 17.719 0.129 1 69.5 283 ARG A CA 1
ATOM 2227 C C . ARG A 1 283 ? -12.727 18.891 -0.812 1 69.5 283 ARG A C 1
ATOM 2229 O O . ARG A 1 283 ? -13.609 18.828 -1.67 1 69.5 283 ARG A O 1
ATOM 2236 N N . HIS A 1 284 ? -11.93 19.953 -0.592 1 73.5 284 HIS A N 1
ATOM 2237 C CA . HIS A 1 284 ? -12.086 21.125 -1.448 1 73.5 284 HIS A CA 1
ATOM 2238 C C . HIS A 1 284 ? -11.836 20.781 -2.91 1 73.5 284 HIS A C 1
ATOM 2240 O O . HIS A 1 284 ? -12.68 21.047 -3.77 1 73.5 284 HIS A O 1
ATOM 2246 N N . ASP A 1 285 ? -10.797 20.094 -3.051 1 75.94 285 ASP A N 1
ATOM 2247 C CA . ASP A 1 285 ? -10.383 19.766 -4.41 1 75.94 285 ASP A CA 1
ATOM 2248 C C . ASP A 1 285 ? -11.383 18.812 -5.066 1 75.94 285 ASP A C 1
ATOM 2250 O O . ASP A 1 285 ? -11.672 18.938 -6.258 1 75.94 285 ASP A O 1
ATOM 2254 N N . ALA A 1 286 ? -11.875 17.984 -4.246 1 80.19 286 ALA A N 1
ATOM 2255 C CA . ALA A 1 286 ? -12.797 16.984 -4.773 1 80.19 286 ALA A CA 1
ATOM 2256 C C . ALA A 1 286 ? -14.102 17.625 -5.25 1 80.19 286 ALA A C 1
ATOM 2258 O O . ALA A 1 286 ? -14.609 17.297 -6.32 1 80.19 286 ALA A O 1
ATOM 2259 N N . VAL A 1 287 ? -14.625 18.562 -4.5 1 83.62 287 VAL A N 1
ATOM 2260 C CA . VAL A 1 287 ? -15.891 19.203 -4.824 1 83.62 287 VAL A CA 1
ATOM 2261 C C . VAL A 1 287 ? -15.711 20.109 -6.035 1 83.62 287 VAL A C 1
ATOM 2263 O O . VAL A 1 287 ? -16.547 20.125 -6.945 1 83.62 287 VAL A O 1
ATOM 2266 N N . ILE A 1 288 ? -14.703 20.859 -6.031 1 84.81 288 ILE A N 1
ATOM 2267 C CA . ILE A 1 288 ? -14.43 21.797 -7.117 1 84.81 288 ILE A CA 1
ATOM 2268 C C . ILE A 1 288 ? -14.227 21.031 -8.422 1 84.81 288 ILE A C 1
ATOM 2270 O O . ILE A 1 288 ? -14.805 21.375 -9.453 1 84.81 288 ILE A O 1
ATOM 2274 N N . GLN A 1 289 ? -13.469 20.016 -8.336 1 86.94 289 GLN A N 1
ATOM 2275 C CA . GLN A 1 289 ? -13.219 19.203 -9.516 1 86.94 289 GLN A CA 1
ATOM 2276 C C . GLN A 1 289 ? -14.5 18.531 -10 1 86.94 289 GLN A C 1
ATOM 2278 O O . GLN A 1 289 ? -14.727 18.406 -11.203 1 86.94 289 GLN A O 1
ATOM 2283 N N . PHE A 1 290 ? -15.266 18.062 -9.062 1 90.06 290 PHE A N 1
ATOM 2284 C CA . PHE A 1 290 ? -16.5 17.375 -9.422 1 90.06 290 PHE A CA 1
ATOM 2285 C C . PHE A 1 290 ? -17.438 18.312 -10.164 1 90.06 290 PHE A C 1
ATOM 2287 O O . PHE A 1 290 ? -18.125 17.906 -11.102 1 90.06 290 PHE A O 1
ATOM 2294 N N . ALA A 1 291 ? -17.516 19.547 -9.719 1 89.94 291 ALA A N 1
ATOM 2295 C CA . ALA A 1 291 ? -18.344 20.547 -10.391 1 89.94 291 ALA A CA 1
ATOM 2296 C C . ALA A 1 291 ? -17.891 20.766 -11.828 1 89.94 291 ALA A C 1
ATOM 2298 O O . ALA A 1 291 ? -18.719 20.859 -12.734 1 89.94 291 ALA A O 1
ATOM 2299 N N . ALA A 1 292 ? -16.594 20.766 -12.008 1 87.5 292 ALA A N 1
ATOM 2300 C CA . ALA A 1 292 ? -16.031 20.969 -13.344 1 87.5 292 ALA A CA 1
ATOM 2301 C C . ALA A 1 292 ? -16.297 19.75 -14.234 1 87.5 292 ALA A C 1
ATOM 2303 O O . ALA A 1 292 ? -16.453 19.891 -15.445 1 87.5 292 ALA A O 1
ATOM 2304 N N . ASP A 1 293 ? -16.344 18.625 -13.617 1 90.62 293 ASP A N 1
ATOM 2305 C CA . ASP A 1 293 ? -16.422 17.375 -14.367 1 90.62 293 ASP A CA 1
ATOM 2306 C C . ASP A 1 293 ? -17.875 16.859 -14.414 1 90.62 293 ASP A C 1
ATOM 2308 O O . ASP A 1 293 ? -18.125 15.773 -14.93 1 90.62 293 ASP A O 1
ATOM 2312 N N . LEU A 1 294 ? -18.828 17.609 -13.859 1 92.56 294 LEU A N 1
ATOM 2313 C CA . LEU A 1 294 ? -20.188 17.125 -13.711 1 92.56 294 LEU A CA 1
ATOM 2314 C C . LEU A 1 294 ? -20.766 16.703 -15.055 1 92.56 294 LEU A C 1
ATOM 2316 O O . LEU A 1 294 ? -21.391 15.641 -15.172 1 92.56 294 LEU A O 1
ATOM 2320 N N . GLY A 1 295 ? -20.578 17.516 -16.062 1 89.94 295 GLY A N 1
ATOM 2321 C CA . GLY A 1 295 ? -21.094 17.188 -17.375 1 89.94 295 GLY A CA 1
ATOM 2322 C C . GLY A 1 295 ? -20.547 15.883 -17.922 1 89.94 295 GLY A C 1
ATOM 2323 O O . GLY A 1 295 ? -21.312 15.039 -18.406 1 89.94 295 GLY A O 1
ATOM 2324 N N . ALA A 1 296 ? -19.297 15.727 -17.812 1 90.19 296 ALA A N 1
ATOM 2325 C CA . ALA A 1 296 ? -18.641 14.516 -18.312 1 90.19 296 ALA A CA 1
ATOM 2326 C C . ALA A 1 296 ? -19.078 13.289 -17.516 1 90.19 296 ALA A C 1
ATOM 2328 O O . ALA A 1 296 ? -19.281 12.211 -18.094 1 90.19 296 ALA A O 1
ATOM 2329 N N . VAL A 1 297 ? -19.203 13.445 -16.203 1 93.62 297 VAL A N 1
ATOM 2330 C CA . VAL A 1 297 ? -19.625 12.344 -15.344 1 93.62 297 VAL A CA 1
ATOM 2331 C C . VAL A 1 297 ? -21.031 11.891 -15.742 1 93.62 297 VAL A C 1
ATOM 2333 O O . VAL A 1 297 ? -21.297 10.688 -15.836 1 93.62 297 VAL A O 1
ATOM 2336 N N . CYS A 1 298 ? -21.922 12.852 -16 1 92.25 298 CYS A N 1
ATOM 2337 C CA . CYS A 1 298 ? -23.297 12.531 -16.375 1 92.25 298 CYS A CA 1
ATOM 2338 C C . CYS A 1 298 ? -23.344 11.859 -17.734 1 92.25 298 CYS A C 1
ATOM 2340 O O . CYS A 1 298 ? -24.141 10.945 -17.953 1 92.25 298 CYS A O 1
ATOM 2342 N N . LYS A 1 299 ? -22.484 12.273 -18.625 1 90.75 299 LYS A N 1
ATOM 2343 C CA . LYS A 1 299 ? -22.406 11.641 -19.938 1 90.75 299 LYS A CA 1
ATOM 2344 C C . LYS A 1 299 ? -22 10.172 -19.812 1 90.75 299 LYS A C 1
ATOM 2346 O O . LYS A 1 299 ? -22.562 9.32 -20.516 1 90.75 299 LYS A O 1
ATOM 2351 N N . VAL A 1 300 ? -21.047 9.961 -18.984 1 92.81 300 VAL A N 1
ATOM 2352 C CA . VAL A 1 300 ? -20.578 8.594 -18.797 1 92.81 300 VAL A CA 1
ATOM 2353 C C . VAL A 1 300 ? -21.688 7.746 -18.156 1 92.81 300 VAL A C 1
ATOM 2355 O O . VAL A 1 300 ? -21.891 6.598 -18.547 1 92.81 300 VAL A O 1
ATOM 2358 N N . LEU A 1 301 ? -22.359 8.312 -17.156 1 92.88 301 LEU A N 1
ATOM 2359 C CA . LEU A 1 301 ? -23.438 7.586 -16.5 1 92.88 301 LEU A CA 1
ATOM 2360 C C . LEU A 1 301 ? -24.562 7.27 -17.5 1 92.88 301 LEU A C 1
ATOM 2362 O O . LEU A 1 301 ? -25.188 6.211 -17.422 1 92.88 301 LEU A O 1
ATOM 2366 N N . LYS A 1 302 ? -24.812 8.188 -18.406 1 90.19 302 LYS A N 1
ATOM 2367 C CA . LYS A 1 302 ? -25.797 7.961 -19.438 1 90.19 302 LYS A CA 1
ATOM 2368 C C . LYS A 1 302 ? -25.391 6.793 -20.344 1 90.19 302 LYS A C 1
ATOM 2370 O O . LYS A 1 302 ? -26.25 6.008 -20.766 1 90.19 302 LYS A O 1
ATOM 2375 N N . GLU A 1 303 ? -24.141 6.723 -20.562 1 89.88 303 GLU A N 1
ATOM 2376 C CA . GLU A 1 303 ? -23.625 5.617 -21.359 1 89.88 303 GLU A CA 1
ATOM 2377 C C . GLU A 1 303 ? -23.75 4.289 -20.625 1 89.88 303 GLU A C 1
ATOM 2379 O O . GLU A 1 303 ? -24.172 3.285 -21.203 1 89.88 303 GLU A O 1
ATOM 2384 N N . ILE A 1 304 ? -23.469 4.277 -19.375 1 91.06 304 ILE A N 1
ATOM 2385 C CA . ILE A 1 304 ? -23.453 3.059 -18.578 1 91.06 304 ILE A CA 1
ATOM 2386 C C . ILE A 1 304 ? -24.875 2.57 -18.344 1 91.06 304 ILE A C 1
ATOM 2388 O O . ILE A 1 304 ? -25.125 1.364 -18.266 1 91.06 304 ILE A O 1
ATOM 2392 N N . GLN A 1 305 ? -25.812 3.494 -18.312 1 87.5 305 GLN A N 1
ATOM 2393 C CA . GLN A 1 305 ? -27.203 3.137 -18.047 1 87.5 305 GLN A CA 1
ATOM 2394 C C . GLN A 1 305 ? -27.75 2.246 -19.172 1 87.5 305 GLN A C 1
ATOM 2396 O O . GLN A 1 305 ? -28.719 1.507 -18.953 1 87.5 305 GLN A O 1
ATOM 2401 N N . CYS A 1 306 ? -27.047 2.193 -20.266 1 84.25 306 CYS A N 1
ATOM 2402 C CA . CYS A 1 306 ? -27.5 1.422 -21.422 1 84.25 306 CYS A CA 1
ATOM 2403 C C . CYS A 1 306 ? -26.766 0.095 -21.516 1 84.25 306 CYS A C 1
ATOM 2405 O O . CYS A 1 306 ? -26.953 -0.669 -22.469 1 84.25 306 CYS A O 1
ATOM 2407 N N . TRP A 1 307 ? -25.984 -0.118 -20.578 1 85.5 307 TRP A N 1
ATOM 2408 C CA . TRP A 1 307 ? -25.203 -1.345 -20.578 1 85.5 307 TRP A CA 1
ATOM 2409 C C . TRP A 1 307 ? -26.094 -2.568 -20.406 1 85.5 307 TRP A C 1
ATOM 2411 O O . TRP A 1 307 ? -27.234 -2.453 -19.969 1 85.5 307 TRP A O 1
ATOM 2421 N N . ARG A 1 308 ? -25.656 -3.791 -20.719 1 74.88 308 ARG A N 1
ATOM 2422 C CA . ARG A 1 308 ? -26.375 -5.047 -20.609 1 74.88 308 ARG A CA 1
ATOM 2423 C C . ARG A 1 308 ? -26.5 -5.484 -19.156 1 74.88 308 ARG A C 1
ATOM 2425 O O . ARG A 1 308 ? -27.5 -6.07 -18.75 1 74.88 308 ARG A O 1
ATOM 2432 N N . ASP A 1 309 ? -25.438 -5.219 -18.391 1 81.25 309 ASP A N 1
ATOM 2433 C CA . ASP A 1 309 ? -25.484 -5.504 -16.953 1 81.25 309 ASP A CA 1
ATOM 2434 C C . ASP A 1 309 ? -26.562 -4.688 -16.266 1 81.25 309 ASP A C 1
ATOM 2436 O O . ASP A 1 309 ? -26.359 -3.518 -15.945 1 81.25 309 ASP A O 1
ATOM 2440 N N . ARG A 1 310 ? -27.625 -5.281 -15.961 1 73.25 310 ARG A N 1
ATOM 2441 C CA . ARG A 1 310 ? -28.828 -4.594 -15.492 1 73.25 310 ARG A CA 1
ATOM 2442 C C . ARG A 1 310 ? -28.578 -3.93 -14.141 1 73.25 310 ARG A C 1
ATOM 2444 O O . ARG A 1 310 ? -29.078 -2.834 -13.883 1 73.25 310 ARG A O 1
ATOM 2451 N N . THR A 1 311 ? -27.781 -4.594 -13.289 1 82.81 311 THR A N 1
ATOM 2452 C CA . THR A 1 311 ? -27.547 -4.039 -11.961 1 82.81 311 THR A CA 1
ATOM 2453 C C . THR A 1 311 ? -26.734 -2.746 -12.055 1 82.81 311 THR A C 1
ATOM 2455 O O . THR A 1 311 ? -27.094 -1.746 -11.43 1 82.81 311 THR A O 1
ATOM 2458 N N . THR A 1 312 ? -25.703 -2.812 -12.844 1 87.25 312 THR A N 1
ATOM 2459 C CA . THR A 1 312 ? -24.875 -1.633 -13.031 1 87.25 312 THR A CA 1
ATOM 2460 C C . THR A 1 312 ? -25.641 -0.534 -13.758 1 87.25 312 THR A C 1
ATOM 2462 O O . THR A 1 312 ? -25.531 0.643 -13.406 1 87.25 312 THR A O 1
ATOM 2465 N N . ALA A 1 313 ? -26.391 -0.901 -14.688 1 85.19 313 ALA A N 1
ATOM 2466 C CA . ALA A 1 313 ? -27.172 0.062 -15.477 1 85.19 313 ALA A CA 1
ATOM 2467 C C . ALA A 1 313 ? -28.203 0.764 -14.609 1 85.19 313 ALA A C 1
ATOM 2469 O O . ALA A 1 313 ? -28.406 1.977 -14.719 1 85.19 313 ALA A O 1
ATOM 2470 N N . ALA A 1 314 ? -28.812 0.009 -13.789 1 85.19 314 ALA A N 1
ATOM 2471 C CA . ALA A 1 314 ? -29.828 0.578 -12.906 1 85.19 314 ALA A CA 1
ATOM 2472 C C . ALA A 1 314 ? -29.219 1.565 -11.922 1 85.19 314 ALA A C 1
ATOM 2474 O O . ALA A 1 314 ? -29.766 2.639 -11.68 1 85.19 314 ALA A O 1
ATOM 2475 N N . LYS A 1 315 ? -28.125 1.163 -11.336 1 90.38 315 LYS A N 1
ATOM 2476 C CA . LYS A 1 315 ? -27.453 2.053 -10.398 1 90.38 315 LYS A CA 1
ATOM 2477 C C . LYS A 1 315 ? -26.984 3.33 -11.094 1 90.38 315 LYS A C 1
ATOM 2479 O O . LYS A 1 315 ? -27.062 4.418 -10.516 1 90.38 315 LYS A O 1
ATOM 2484 N N . ALA A 1 316 ? -26.469 3.191 -12.258 1 91.75 316 ALA A N 1
ATOM 2485 C CA . ALA A 1 316 ? -26.062 4.359 -13.031 1 91.75 316 ALA A CA 1
ATOM 2486 C C . ALA A 1 316 ? -27.234 5.309 -13.266 1 91.75 316 ALA A C 1
ATOM 2488 O O . ALA A 1 316 ? -27.078 6.527 -13.195 1 91.75 316 ALA A O 1
ATOM 2489 N N . ASN A 1 317 ? -28.344 4.719 -13.562 1 87.75 317 ASN A N 1
ATOM 2490 C CA . ASN A 1 317 ? -29.547 5.531 -13.773 1 87.75 317 ASN A CA 1
ATOM 2491 C C . ASN A 1 317 ? -29.938 6.289 -12.516 1 87.75 317 ASN A C 1
ATOM 2493 O O . ASN A 1 317 ? -30.328 7.457 -12.578 1 87.75 317 ASN A O 1
ATOM 2497 N N . ILE A 1 318 ? -29.844 5.621 -11.406 1 87.38 318 ILE A N 1
ATOM 2498 C CA . ILE A 1 318 ? -30.172 6.242 -10.125 1 87.38 318 ILE A CA 1
ATOM 2499 C C . ILE A 1 318 ? -29.219 7.406 -9.852 1 87.38 318 ILE A C 1
ATOM 2501 O O . ILE A 1 318 ? -29.656 8.492 -9.461 1 87.38 318 ILE A O 1
ATOM 2505 N N . LEU A 1 319 ? -28 7.18 -10.039 1 92.56 319 LEU A N 1
ATOM 2506 C CA . LEU A 1 319 ? -27 8.211 -9.797 1 92.56 319 LEU A CA 1
ATOM 2507 C C . LEU A 1 319 ? -27.172 9.375 -10.766 1 92.56 319 LEU A C 1
ATOM 2509 O O . LEU A 1 319 ? -27.031 10.539 -10.383 1 92.56 319 LEU A O 1
ATOM 2513 N N . LEU A 1 320 ? -27.484 9.047 -11.984 1 91.25 320 LEU A N 1
ATOM 2514 C CA . LEU A 1 320 ? -27.703 10.086 -12.992 1 91.25 320 LEU A CA 1
ATOM 2515 C C . LEU A 1 320 ? -28.891 10.969 -12.602 1 91.25 320 LEU A C 1
ATOM 2517 O O . LEU A 1 320 ? -28.812 12.195 -12.734 1 91.25 320 LEU A O 1
ATOM 2521 N N . ARG A 1 321 ? -29.859 10.383 -12.102 1 86.06 321 ARG A N 1
ATOM 2522 C CA . ARG A 1 321 ? -31.031 11.141 -11.68 1 86.06 321 ARG A CA 1
ATOM 2523 C C . ARG A 1 321 ? -30.719 11.992 -10.461 1 86.06 321 ARG A C 1
ATOM 2525 O O . ARG A 1 321 ? -31.219 13.109 -10.336 1 86.06 321 ARG A O 1
ATOM 2532 N N . ALA A 1 322 ? -30 11.422 -9.633 1 89.94 322 ALA A N 1
ATOM 2533 C CA . ALA A 1 322 ? -29.609 12.164 -8.43 1 89.94 322 ALA A CA 1
ATOM 2534 C C . ALA A 1 322 ? -28.766 13.391 -8.789 1 89.94 322 ALA A C 1
ATOM 2536 O O . ALA A 1 322 ? -28.875 14.43 -8.141 1 89.94 322 ALA A O 1
ATOM 2537 N N . LEU A 1 323 ? -27.953 13.273 -9.828 1 92.44 323 LEU A N 1
ATOM 2538 C CA . LEU A 1 323 ? -27.078 14.352 -10.242 1 92.44 323 LEU A CA 1
ATOM 2539 C C . LEU A 1 323 ? -27.828 15.375 -11.078 1 92.44 323 LEU A C 1
ATOM 2541 O O . LEU A 1 323 ? -27.469 16.562 -11.078 1 92.44 323 LEU A O 1
ATOM 2545 N N . SER A 1 324 ? -28.812 14.789 -11.781 1 88.5 324 SER A N 1
ATOM 2546 C CA . SER A 1 324 ? -29.578 15.656 -12.672 1 88.5 324 SER A CA 1
ATOM 2547 C C . SER A 1 324 ? -30.781 16.266 -11.945 1 88.5 324 SER A C 1
ATOM 2549 O O . SER A 1 324 ? -31.922 16.141 -12.398 1 88.5 324 SER A O 1
ATOM 2551 N N . ASN A 1 325 ? -30.516 16.75 -10.867 1 86.75 325 ASN A N 1
ATOM 2552 C CA . ASN A 1 325 ? -31.484 17.422 -10 1 86.75 325 ASN A CA 1
ATOM 2553 C C . ASN A 1 325 ? -31.062 18.844 -9.688 1 86.75 325 ASN A C 1
ATOM 2555 O O . ASN A 1 325 ? -29.875 19.125 -9.484 1 86.75 325 ASN A O 1
ATOM 2559 N N . CYS A 1 326 ? -32 19.75 -9.75 1 84.62 326 CYS A N 1
ATOM 2560 C CA . CYS A 1 326 ? -31.719 21.172 -9.555 1 84.62 326 CYS A CA 1
ATOM 2561 C C . CYS A 1 326 ? -31.094 21.422 -8.188 1 84.62 326 CYS A C 1
ATOM 2563 O O . CYS A 1 326 ? -30.141 22.188 -8.062 1 84.62 326 CYS A O 1
ATOM 2565 N N . GLU A 1 327 ? -31.672 20.812 -7.238 1 86.19 327 GLU A N 1
ATOM 2566 C CA . GLU A 1 327 ? -31.156 20.984 -5.887 1 86.19 327 GLU A CA 1
ATOM 2567 C C . GLU A 1 327 ? -29.688 20.578 -5.805 1 86.19 327 GLU A C 1
ATOM 2569 O O . GLU A 1 327 ? -28.875 21.266 -5.191 1 86.19 327 GLU A O 1
ATOM 2574 N N . PHE A 1 328 ? -29.344 19.453 -6.41 1 92.12 328 PHE A N 1
ATOM 2575 C CA . PHE A 1 328 ? -27.969 18.969 -6.383 1 92.12 328 PHE A CA 1
ATOM 2576 C C . PHE A 1 328 ? -27.031 19.938 -7.098 1 92.12 328 PHE A C 1
ATOM 2578 O O . PHE A 1 328 ? -25.969 20.281 -6.578 1 92.12 328 PHE A O 1
ATOM 2585 N N . ILE A 1 329 ? -27.438 20.406 -8.219 1 92.06 329 ILE A N 1
ATOM 2586 C CA . ILE A 1 329 ? -26.594 21.25 -9.055 1 92.06 329 ILE A CA 1
ATOM 2587 C C . ILE A 1 329 ? -26.344 22.578 -8.367 1 92.06 329 ILE A C 1
ATOM 2589 O O . ILE A 1 329 ? -25.203 23.047 -8.273 1 92.06 329 ILE A O 1
ATOM 2593 N N . VAL A 1 330 ? -27.391 23.156 -7.84 1 90.62 330 VAL A N 1
ATOM 2594 C CA . VAL A 1 330 ? -27.266 24.438 -7.164 1 90.62 330 VAL A CA 1
ATOM 2595 C C . VAL A 1 330 ? -26.375 24.297 -5.934 1 90.62 330 VAL A C 1
ATOM 2597 O O . VAL A 1 330 ? -25.516 25.141 -5.672 1 90.62 330 VAL A O 1
ATOM 2600 N N . THR A 1 331 ? -26.625 23.25 -5.219 1 91.62 331 THR A N 1
ATOM 2601 C CA . THR A 1 331 ? -25.844 23 -4.016 1 91.62 331 THR A CA 1
ATOM 2602 C C . THR A 1 331 ? -24.375 22.797 -4.363 1 91.62 331 THR A C 1
ATOM 2604 O O . THR A 1 331 ? -23.484 23.312 -3.693 1 91.62 331 THR A O 1
ATOM 2607 N N . LEU A 1 332 ? -24.109 22 -5.395 1 92.06 332 LEU A N 1
ATOM 2608 C CA . LEU A 1 332 ? -22.734 21.688 -5.812 1 92.06 332 LEU A CA 1
ATOM 2609 C C . LEU A 1 332 ? -21.984 22.953 -6.207 1 92.06 332 LEU A C 1
ATOM 2611 O O . LEU A 1 332 ? -20.859 23.172 -5.777 1 92.06 332 LEU A O 1
ATOM 2615 N N . PHE A 1 333 ? -22.578 23.766 -6.941 1 92.31 333 PHE A N 1
ATOM 2616 C CA . PHE A 1 333 ? -21.922 24.984 -7.418 1 92.31 333 PHE A CA 1
ATOM 2617 C C . PHE A 1 333 ? -21.781 26 -6.297 1 92.31 333 PHE A C 1
ATOM 2619 O O . PHE A 1 333 ? -20.828 26.766 -6.266 1 92.31 333 PHE A O 1
ATOM 2626 N N . THR A 1 334 ? -22.797 26.016 -5.426 1 91.88 334 THR A N 1
ATOM 2627 C CA . THR A 1 334 ? -22.672 26.844 -4.234 1 91.88 334 THR A CA 1
ATOM 2628 C C . THR A 1 334 ? -21.469 26.422 -3.402 1 91.88 334 THR A C 1
ATOM 2630 O O . THR A 1 334 ? -20.656 27.266 -2.992 1 91.88 334 THR A O 1
ATOM 2633 N N . LEU A 1 335 ? -21.391 25.141 -3.221 1 88.62 335 LEU A N 1
ATOM 2634 C CA . LEU A 1 335 ? -20.281 24.594 -2.453 1 88.62 335 LEU A CA 1
ATOM 2635 C C . LEU A 1 335 ? -18.953 24.875 -3.146 1 88.62 335 LEU A C 1
ATOM 2637 O O . LEU A 1 335 ? -17.969 25.219 -2.488 1 88.62 335 LEU A O 1
ATOM 2641 N N . SER A 1 336 ? -18.922 24.641 -4.414 1 88.56 336 SER A N 1
ATOM 2642 C CA . SER A 1 336 ? -17.703 24.891 -5.188 1 88.56 336 SER A CA 1
ATOM 2643 C C . SER A 1 336 ? -17.25 26.344 -5.059 1 88.56 336 SER A C 1
ATOM 2645 O O . SER A 1 336 ? -16.047 26.609 -4.957 1 88.56 336 SER A O 1
ATOM 2647 N N . ASP A 1 337 ? -18.156 27.203 -5.031 1 88.88 337 ASP A N 1
ATOM 2648 C CA . ASP A 1 337 ? -17.844 28.625 -4.934 1 88.88 337 ASP A CA 1
ATOM 2649 C C . ASP A 1 337 ? -17.312 28.969 -3.549 1 88.88 337 ASP A C 1
ATOM 2651 O O . ASP A 1 337 ? -16.281 29.641 -3.43 1 88.88 337 ASP A O 1
ATOM 2655 N N . ILE A 1 338 ? -18 28.562 -2.586 1 86 338 ILE A N 1
ATOM 2656 C CA . ILE A 1 338 ? -17.625 28.859 -1.212 1 86 338 ILE A CA 1
ATOM 2657 C C . ILE A 1 338 ? -16.266 28.219 -0.909 1 86 338 ILE A C 1
ATOM 2659 O O . ILE A 1 338 ? -15.398 28.859 -0.304 1 86 338 ILE A O 1
ATOM 2663 N N . MET A 1 339 ? -16.062 27.016 -1.353 1 82.75 339 MET A N 1
ATOM 2664 C CA . MET A 1 339 ? -14.836 26.281 -1.049 1 82.75 339 MET A CA 1
ATOM 2665 C C . MET A 1 339 ? -13.656 26.828 -1.852 1 82.75 339 MET A C 1
ATOM 2667 O O . MET A 1 339 ? -12.508 26.688 -1.438 1 82.75 339 MET A O 1
ATOM 2671 N N . SER A 1 340 ? -13.938 27.406 -2.953 1 84.5 340 SER A N 1
ATOM 2672 C CA . SER A 1 340 ? -12.867 27.984 -3.746 1 84.5 340 SER A CA 1
ATOM 2673 C C . SER A 1 340 ? -12.172 29.109 -2.982 1 84.5 340 SER A C 1
ATOM 2675 O O . SER A 1 340 ? -10.984 29.375 -3.203 1 84.5 340 SER A O 1
ATOM 2677 N N . ILE A 1 341 ? -12.898 29.672 -2.082 1 82.81 341 ILE A N 1
ATOM 2678 C CA . ILE A 1 341 ? -12.352 30.766 -1.291 1 82.81 341 ILE A CA 1
ATOM 2679 C C . ILE A 1 341 ? -11.578 30.203 -0.098 1 82.81 341 ILE A C 1
ATOM 2681 O O . ILE A 1 341 ? -10.547 30.75 0.293 1 82.81 341 ILE A O 1
ATOM 2685 N N . THR A 1 342 ? -11.992 29.188 0.421 1 79.94 342 THR A N 1
ATOM 2686 C CA . THR A 1 342 ? -11.367 28.625 1.62 1 79.94 342 THR A CA 1
ATOM 2687 C C . THR A 1 342 ? -10.203 27.719 1.253 1 79.94 342 THR A C 1
ATOM 2689 O O . THR A 1 342 ? -9.352 27.422 2.096 1 79.94 342 THR A O 1
ATOM 2692 N N . TYR A 1 343 ? -10.109 27.312 0.004 1 76.75 343 TYR A N 1
ATOM 2693 C CA . TYR A 1 343 ? -9.078 26.375 -0.415 1 76.75 343 TYR A CA 1
ATOM 2694 C C . TYR A 1 343 ? -7.688 26.938 -0.15 1 76.75 343 TYR A C 1
ATOM 2696 O O . TYR A 1 343 ? -6.859 26.281 0.492 1 76.75 343 TYR A O 1
ATOM 2704 N N . PRO A 1 344 ? -7.414 28.125 -0.547 1 75.19 344 PRO A N 1
ATOM 2705 C CA . PRO A 1 344 ? -6.078 28.672 -0.282 1 75.19 344 PRO A CA 1
ATOM 2706 C C . PRO A 1 344 ? -5.789 28.812 1.21 1 75.19 344 PRO A C 1
ATOM 2708 O O . PRO A 1 344 ? -4.648 28.625 1.642 1 75.19 344 PRO A O 1
ATOM 2711 N N . VAL A 1 345 ? -6.77 29.188 1.962 1 73.81 345 VAL A N 1
ATOM 2712 C CA . VAL A 1 345 ? -6.605 29.344 3.402 1 73.81 345 VAL A CA 1
ATOM 2713 C C . VAL A 1 345 ? -6.27 28 4.035 1 73.81 345 VAL A C 1
ATOM 2715 O O . VAL A 1 345 ? -5.391 27.906 4.895 1 73.81 345 VAL A O 1
ATOM 2718 N N . SER A 1 346 ? -6.977 27.016 3.564 1 72.5 346 SER A N 1
ATOM 2719 C CA . SER A 1 346 ? -6.734 25.672 4.086 1 72.5 346 SER A CA 1
ATOM 2720 C C . SER A 1 346 ? -5.316 25.203 3.777 1 72.5 346 SER A C 1
ATOM 2722 O O . SER A 1 346 ? -4.699 24.516 4.582 1 72.5 346 SER A O 1
ATOM 2724 N N . LYS A 1 347 ? -4.836 25.531 2.688 1 73.19 347 LYS A N 1
ATOM 2725 C CA . LYS A 1 347 ? -3.479 25.156 2.293 1 73.19 347 LYS A CA 1
ATOM 2726 C C . LYS A 1 347 ? -2.441 25.906 3.139 1 73.19 347 LYS A C 1
ATOM 2728 O O . LYS A 1 347 ? -1.453 25.312 3.574 1 73.19 347 LYS A O 1
ATOM 2733 N N . ILE A 1 348 ? -2.664 27.125 3.402 1 71.5 348 ILE A N 1
ATOM 2734 C CA . ILE A 1 348 ? -1.729 27.953 4.152 1 71.5 348 ILE A CA 1
ATOM 2735 C C . ILE A 1 348 ? -1.686 27.5 5.609 1 71.5 348 ILE A C 1
ATOM 2737 O O . ILE A 1 348 ? -0.626 27.516 6.242 1 71.5 348 ILE A O 1
ATOM 2741 N N . LEU A 1 349 ? -2.781 27.094 6.082 1 72.5 349 LEU A N 1
ATOM 2742 C CA . LEU A 1 349 ? -2.873 26.688 7.48 1 72.5 349 LEU A CA 1
ATOM 2743 C C . LEU A 1 349 ? -2.105 25.391 7.719 1 72.5 349 LEU A C 1
ATOM 2745 O O . LEU A 1 349 ? -1.788 25.062 8.867 1 72.5 349 LEU A O 1
ATOM 2749 N N . GLN A 1 350 ? -1.766 24.75 6.637 1 70.69 350 GLN A N 1
ATOM 2750 C CA . GLN A 1 350 ? -1.049 23.484 6.773 1 70.69 350 GLN A CA 1
ATOM 2751 C C . GLN A 1 350 ? 0.461 23.719 6.785 1 70.69 350 GLN A C 1
ATOM 2753 O O . GLN A 1 350 ? 1.229 22.781 7.051 1 70.69 350 GLN A O 1
ATOM 2758 N N . ASP A 1 351 ? 0.813 24.828 6.543 1 72 351 ASP A N 1
ATOM 2759 C CA . ASP A 1 351 ? 2.24 25.141 6.543 1 72 351 ASP A CA 1
ATOM 2760 C C . ASP A 1 351 ? 2.803 25.141 7.965 1 72 351 ASP A C 1
ATOM 2762 O O . ASP A 1 351 ? 2.332 25.891 8.82 1 72 351 ASP A O 1
ATOM 2766 N N . PRO A 1 352 ? 3.789 24.375 8.164 1 69.25 352 PRO A N 1
ATOM 2767 C CA . PRO A 1 352 ? 4.348 24.281 9.516 1 69.25 352 PRO A CA 1
ATOM 2768 C C . PRO A 1 352 ? 5.016 25.578 9.969 1 69.25 352 PRO A C 1
ATOM 2770 O O . PRO A 1 352 ? 5.219 25.781 11.164 1 69.25 352 PRO A O 1
ATOM 2773 N N . SER A 1 353 ? 5.332 26.422 9.055 1 69.56 353 SER A N 1
ATOM 2774 C CA . SER A 1 353 ? 6.043 27.641 9.406 1 69.56 353 SER A CA 1
ATOM 2775 C C . SER A 1 353 ? 5.074 28.781 9.672 1 69.56 353 SER A C 1
ATOM 2777 O O . SER A 1 353 ? 5.488 29.875 10.055 1 69.56 353 SER A O 1
ATOM 2779 N N . LEU A 1 354 ? 3.812 28.453 9.586 1 70.81 354 LEU A N 1
ATOM 2780 C CA . LEU A 1 354 ? 2.801 29.5 9.766 1 70.81 354 LEU A CA 1
ATOM 2781 C C . LEU A 1 354 ? 2.625 29.828 11.242 1 70.81 354 LEU A C 1
ATOM 2783 O O . LEU A 1 354 ? 2.629 28.938 12.094 1 70.81 354 LEU A O 1
ATOM 2787 N N . ASP A 1 355 ? 2.58 31.141 11.453 1 72.12 355 ASP A N 1
ATOM 2788 C CA . ASP A 1 355 ? 2.336 31.531 12.836 1 72.12 355 ASP A CA 1
ATOM 2789 C C . ASP A 1 355 ? 0.88 31.953 13.039 1 72.12 355 ASP A C 1
ATOM 2791 O O . ASP A 1 355 ? 0.136 32.125 12.07 1 72.12 355 ASP A O 1
ATOM 2795 N N . VAL A 1 356 ? 0.452 32.094 14.219 1 70.12 356 VAL A N 1
ATOM 2796 C CA . VAL A 1 356 ? -0.934 32.312 14.625 1 70.12 356 VAL A CA 1
ATOM 2797 C C . VAL A 1 356 ? -1.439 33.625 14.094 1 70.12 356 VAL A C 1
ATOM 2799 O O . VAL A 1 356 ? -2.607 33.781 13.727 1 70.12 356 VAL A O 1
ATOM 2802 N N . ALA A 1 357 ? -0.56 34.594 14.062 1 71.25 357 ALA A N 1
ATOM 2803 C CA . ALA A 1 357 ? -0.973 35.938 13.602 1 71.25 357 ALA A CA 1
ATOM 2804 C C . ALA A 1 357 ? -1.324 35.906 12.117 1 71.25 357 ALA A C 1
ATOM 2806 O O . ALA A 1 357 ? -2.342 36.469 11.703 1 71.25 357 ALA A O 1
ATOM 2807 N N . MET A 1 358 ? -0.451 35.25 11.43 1 73.38 358 MET A N 1
ATOM 2808 C CA . MET A 1 358 ? -0.695 35.125 9.992 1 73.38 358 MET A CA 1
ATOM 2809 C C . MET A 1 358 ? -1.949 34.281 9.727 1 73.38 358 MET A C 1
ATOM 2811 O O . MET A 1 358 ? -2.719 34.594 8.812 1 73.38 358 MET A O 1
ATOM 2815 N N . ALA A 1 359 ? -2.113 33.281 10.469 1 74.12 359 ALA A N 1
ATOM 2816 C CA . ALA A 1 359 ? -3.303 32.469 10.328 1 74.12 359 ALA A CA 1
ATOM 2817 C C . ALA A 1 359 ? -4.57 33.25 10.617 1 74.12 359 ALA A C 1
ATOM 2819 O O . ALA A 1 359 ? -5.562 33.156 9.891 1 74.12 359 ALA A O 1
ATOM 2820 N N . LYS A 1 360 ? -4.559 34.031 11.617 1 73.38 360 LYS A N 1
ATOM 2821 C CA . LYS A 1 360 ? -5.707 34.875 11.969 1 73.38 360 LYS A CA 1
ATOM 2822 C C . LYS A 1 360 ? -6.004 35.875 10.883 1 73.38 360 LYS A C 1
ATOM 2824 O O . LYS A 1 360 ? -7.164 36.125 10.531 1 73.38 360 LYS A O 1
ATOM 2829 N N . ALA A 1 361 ? -4.949 36.5 10.484 1 76.25 361 ALA A N 1
ATOM 2830 C CA . ALA A 1 361 ? -5.129 37.469 9.422 1 76.25 361 ALA A CA 1
ATOM 2831 C C . ALA A 1 361 ? -5.801 36.875 8.203 1 76.25 361 ALA A C 1
ATOM 2833 O O . ALA A 1 361 ? -6.672 37.469 7.582 1 76.25 361 ALA A O 1
ATOM 2834 N N . LYS A 1 362 ? -5.332 35.75 7.859 1 77.69 362 LYS A N 1
ATOM 2835 C CA . LYS A 1 362 ? -5.906 35.062 6.707 1 77.69 362 LYS A CA 1
ATOM 2836 C C . LYS A 1 362 ? -7.367 34.688 6.957 1 77.69 362 LYS A C 1
ATOM 2838 O O . LYS A 1 362 ? -8.203 34.781 6.055 1 77.69 362 LYS A O 1
ATOM 2843 N N . LEU A 1 363 ? -7.672 34.281 8.102 1 77.81 363 LEU A N 1
ATOM 2844 C CA . LEU A 1 363 ? -9.039 33.938 8.469 1 77.81 363 LEU A CA 1
ATOM 2845 C C . LEU A 1 363 ? -9.938 35.156 8.445 1 77.81 363 LEU A C 1
ATOM 2847 O O . LEU A 1 363 ? -11.07 35.094 7.961 1 77.81 363 LEU A O 1
ATOM 2851 N N . ASP A 1 364 ? -9.438 36.219 9.008 1 80.44 364 ASP A N 1
ATOM 2852 C CA . ASP A 1 364 ? -10.211 37.469 9.023 1 80.44 364 ASP A CA 1
ATOM 2853 C C . ASP A 1 364 ? -10.492 37.969 7.605 1 80.44 364 ASP A C 1
ATOM 2855 O O . ASP A 1 364 ? -11.586 38.438 7.316 1 80.44 364 ASP A O 1
ATOM 2859 N N . SER A 1 365 ? -9.461 37.844 6.871 1 84.06 365 SER A N 1
ATOM 2860 C CA . SER A 1 365 ? -9.633 38.219 5.477 1 84.06 365 SER A CA 1
ATOM 2861 C C . SER A 1 365 ? -10.695 37.375 4.789 1 84.06 365 SER A C 1
ATOM 2863 O O . SER A 1 365 ? -11.508 37.875 4.016 1 84.06 365 SER A O 1
ATOM 2865 N N . THR A 1 366 ? -10.672 36.125 5.027 1 85.75 366 THR A N 1
ATOM 2866 C CA . THR A 1 366 ? -11.648 35.219 4.441 1 85.75 366 THR A CA 1
ATOM 2867 C C . THR A 1 366 ? -13.055 35.531 4.949 1 85.75 366 THR A C 1
ATOM 2869 O O . THR A 1 366 ? -14.016 35.531 4.176 1 85.75 366 THR A O 1
ATOM 2872 N N . LEU A 1 367 ? -13.188 35.812 6.23 1 86.75 367 LEU A N 1
ATOM 2873 C CA . LEU A 1 367 ? -14.484 36.156 6.816 1 86.75 367 LEU A CA 1
ATOM 2874 C C . LEU A 1 367 ? -15.039 37.438 6.234 1 86.75 367 LEU A C 1
ATOM 2876 O O . LEU A 1 367 ? -16.25 37.562 6.023 1 86.75 367 LEU A O 1
ATOM 2880 N N . LYS A 1 368 ? -14.148 38.312 5.977 1 89.62 368 LYS A N 1
ATOM 2881 C CA . LYS A 1 368 ? -14.578 39.562 5.352 1 89.62 368 LYS A CA 1
ATOM 2882 C C . LYS A 1 368 ? -15.148 39.312 3.959 1 89.62 368 LYS A C 1
ATOM 2884 O O . LYS A 1 368 ? -16.141 39.938 3.564 1 89.62 368 LYS A O 1
ATOM 2889 N N . VAL A 1 369 ? -14.484 38.469 3.299 1 91.25 369 VAL A N 1
ATOM 2890 C CA . VAL A 1 369 ? -14.969 38.094 1.967 1 91.25 369 VAL A CA 1
ATOM 2891 C C . VAL A 1 369 ? -16.359 37.5 2.064 1 91.25 369 VAL A C 1
ATOM 2893 O O . VAL A 1 369 ? -17.25 37.844 1.295 1 91.25 369 VAL A O 1
ATOM 2896 N N . TYR A 1 370 ? -16.562 36.594 2.963 1 90.94 370 TYR A N 1
ATOM 2897 C CA . TYR A 1 370 ? -17.844 35.938 3.127 1 90.94 370 TYR A CA 1
ATOM 2898 C C . TYR A 1 370 ? -18.922 36.938 3.574 1 90.94 370 TYR A C 1
ATOM 2900 O O . TYR A 1 370 ? -20.078 36.812 3.164 1 90.94 370 TYR A O 1
ATOM 2908 N N . ASP A 1 371 ? -18.5 37.844 4.43 1 93.38 371 ASP A N 1
ATOM 2909 C CA . ASP A 1 371 ? -19.453 38.875 4.836 1 93.38 371 ASP A CA 1
ATOM 2910 C C . ASP A 1 371 ? -19.891 39.719 3.641 1 93.38 371 ASP A C 1
ATOM 2912 O O . ASP A 1 371 ? -21.047 40.125 3.541 1 93.38 371 ASP A O 1
ATOM 2916 N N . GLY A 1 372 ? -18.953 40.031 2.824 1 92.81 372 GLY A N 1
ATOM 2917 C CA . GLY A 1 372 ? -19.281 40.75 1.598 1 92.81 372 GLY A CA 1
ATOM 2918 C C . GLY A 1 372 ? -20.219 39.969 0.693 1 92.81 372 GLY A C 1
ATOM 2919 O O . GLY A 1 372 ? -21.125 40.531 0.095 1 92.81 372 GLY A O 1
ATOM 2920 N N . MET A 1 373 ? -19.984 38.688 0.57 1 93.44 373 MET A N 1
ATOM 2921 C CA . MET A 1 373 ? -20.844 37.812 -0.216 1 93.44 373 MET A CA 1
ATOM 2922 C 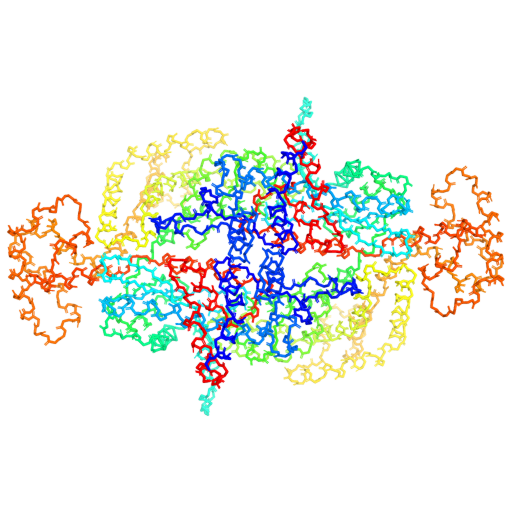C . MET A 1 373 ? -22.266 37.781 0.354 1 93.44 373 MET A C 1
ATOM 2924 O O . MET A 1 373 ? -23.234 37.75 -0.397 1 93.44 373 MET A O 1
ATOM 2928 N N . ARG A 1 374 ? -22.312 37.75 1.677 1 94.31 374 ARG A N 1
ATOM 2929 C CA . ARG A 1 374 ? -23.609 37.688 2.355 1 94.31 374 ARG A CA 1
ATOM 2930 C C . ARG A 1 374 ? -24.391 39 2.141 1 94.31 374 ARG A C 1
ATOM 2932 O O . ARG A 1 374 ? -25.594 38.969 1.926 1 94.31 374 ARG A O 1
ATOM 2939 N N . ALA A 1 375 ? -23.688 40.094 2.191 1 94.56 375 ALA A N 1
ATOM 2940 C CA . ALA A 1 375 ? -24.312 41.406 1.995 1 94.56 375 ALA A CA 1
ATOM 2941 C C . ALA A 1 375 ? -24.797 41.562 0.56 1 94.56 375 ALA A C 1
ATOM 2943 O O . ALA A 1 375 ? -25.844 42.188 0.32 1 94.56 375 ALA A O 1
ATOM 2944 N N . ASN A 1 376 ? -24.078 41 -0.36 1 94.5 376 ASN A N 1
ATOM 2945 C CA . ASN A 1 376 ? -24.438 41.062 -1.773 1 94.5 376 ASN A CA 1
ATOM 2946 C C . ASN A 1 376 ? -24.891 39.688 -2.285 1 94.5 376 ASN A C 1
ATOM 2948 O O . ASN A 1 376 ? -24.453 39.25 -3.348 1 94.5 376 ASN A O 1
ATOM 2952 N N . SER A 1 377 ? -25.609 39.031 -1.475 1 94.44 377 SER A N 1
ATOM 2953 C CA . SER A 1 377 ? -25.984 37.656 -1.734 1 94.44 377 SER A CA 1
ATOM 2954 C C . SER A 1 377 ? -26.734 37.5 -3.059 1 94.44 377 SER A C 1
ATOM 2956 O O . SER A 1 377 ? -26.578 36.5 -3.76 1 94.44 377 SER A O 1
ATOM 2958 N N . ASP A 1 378 ? -27.578 38.5 -3.459 1 92.69 378 ASP A N 1
ATOM 2959 C CA . ASP A 1 378 ? -28.359 38.438 -4.695 1 92.69 378 ASP A CA 1
ATOM 2960 C C . ASP A 1 378 ? -27.438 38.406 -5.918 1 92.69 378 ASP A C 1
ATOM 2962 O O . ASP A 1 378 ? -27.578 37.531 -6.785 1 92.69 378 ASP A O 1
ATOM 2966 N N . SER A 1 379 ? -26.5 39.312 -5.922 1 92.38 379 SER A N 1
ATOM 2967 C CA . SER A 1 379 ? -25.594 39.375 -7.059 1 92.38 379 SER A CA 1
ATOM 2968 C C . SER A 1 379 ? -24.672 38.188 -7.113 1 92.38 379 SER A C 1
ATOM 2970 O O . SER A 1 379 ? -24.391 37.656 -8.188 1 92.38 379 SER A O 1
ATOM 2972 N N . HIS A 1 380 ? -24.188 37.781 -5.977 1 93.25 380 HIS A N 1
ATOM 2973 C CA . HIS A 1 380 ? -23.25 36.656 -5.93 1 93.25 380 HIS A CA 1
ATOM 2974 C C . HIS A 1 380 ? -23.922 35.375 -6.336 1 93.25 380 HIS A C 1
ATOM 2976 O O . HIS A 1 380 ? -23.344 34.562 -7.078 1 93.25 380 HIS A O 1
ATOM 2982 N N . PHE A 1 381 ? -25.078 35.125 -5.812 1 94.19 381 PHE A N 1
ATOM 2983 C CA . PHE A 1 381 ? -25.797 33.906 -6.133 1 94.19 381 PHE A CA 1
ATOM 2984 C C . PHE A 1 381 ? -26.188 33.875 -7.605 1 94.19 381 PHE A C 1
ATOM 2986 O O . PHE A 1 381 ? -26.188 32.812 -8.227 1 94.19 381 PHE A O 1
ATOM 2993 N N . ALA A 1 382 ? -26.516 35 -8.125 1 92.06 382 ALA A N 1
ATOM 2994 C CA . ALA A 1 382 ? -26.828 35.062 -9.547 1 92.06 382 ALA A CA 1
ATOM 2995 C C . ALA A 1 382 ? -25.641 34.594 -10.391 1 92.06 382 ALA A C 1
ATOM 2997 O O . ALA A 1 382 ? -25.828 33.969 -11.43 1 92.06 382 ALA A O 1
ATOM 2998 N N . ARG A 1 383 ? -24.5 34.938 -9.953 1 90.69 383 ARG A N 1
ATOM 2999 C CA . ARG A 1 383 ? -23.297 34.5 -10.656 1 90.69 383 ARG A CA 1
ATOM 3000 C C . ARG A 1 383 ? -23.125 33 -10.57 1 90.69 383 ARG A C 1
ATOM 3002 O O . ARG A 1 383 ? -22.719 32.344 -11.547 1 90.69 383 ARG A O 1
ATOM 3009 N N . ILE A 1 384 ? -23.375 32.438 -9.414 1 92.56 384 ILE A N 1
ATOM 3010 C CA . ILE A 1 384 ? -23.281 30.984 -9.219 1 92.56 384 ILE A CA 1
ATOM 3011 C C . ILE A 1 384 ? -24.25 30.266 -10.148 1 92.56 384 ILE A C 1
ATOM 3013 O O . ILE A 1 384 ? -23.891 29.266 -10.773 1 92.56 384 ILE A O 1
ATOM 3017 N N . VAL A 1 385 ? -25.469 30.781 -10.227 1 90 385 VAL A N 1
ATOM 3018 C CA . VAL A 1 385 ? -26.5 30.188 -11.062 1 90 385 VAL A CA 1
ATOM 3019 C C . VAL A 1 385 ? -26.109 30.312 -12.531 1 90 385 VAL A C 1
ATOM 3021 O O . VAL A 1 385 ? -26.375 29.406 -13.328 1 90 385 VAL A O 1
ATOM 3024 N N . GLU A 1 386 ? -25.516 31.391 -12.859 1 88.19 386 GLU A N 1
ATOM 3025 C CA . GLU A 1 386 ? -25.047 31.562 -14.227 1 88.19 386 GLU A CA 1
ATOM 3026 C C . GLU A 1 386 ? -24 30.516 -14.602 1 88.19 386 GLU A C 1
ATOM 3028 O O . GLU A 1 386 ? -24 30.016 -15.734 1 88.19 386 GLU A O 1
ATOM 3033 N N . GLU A 1 387 ? -23.125 30.281 -13.719 1 87.94 387 GLU A N 1
ATOM 3034 C CA . GLU A 1 387 ? -22.109 29.25 -13.945 1 87.94 387 GLU A CA 1
ATOM 3035 C C . GLU A 1 387 ? -22.75 27.875 -14.078 1 87.94 387 GLU A C 1
ATOM 3037 O O . GLU A 1 387 ? -22.281 27.047 -14.867 1 87.94 387 GLU A O 1
ATOM 3042 N N . ALA A 1 388 ? -23.797 27.688 -13.297 1 88.62 388 ALA A N 1
ATOM 3043 C CA . ALA A 1 388 ? -24.469 26.391 -13.289 1 88.62 388 ALA A CA 1
ATOM 3044 C C . ALA A 1 388 ? -25.344 26.219 -14.523 1 88.62 388 ALA A C 1
ATOM 3046 O O . ALA A 1 388 ? -25.688 25.094 -14.891 1 88.62 388 ALA A O 1
ATOM 3047 N N . LYS A 1 389 ? -25.719 27.297 -15.141 1 86.06 389 LYS A N 1
ATOM 3048 C CA . LYS A 1 389 ? -26.656 27.281 -16.266 1 86.06 389 LYS A CA 1
ATOM 3049 C C . LYS A 1 389 ? -26.125 26.438 -17.422 1 86.06 389 LYS A C 1
ATOM 3051 O O . LYS A 1 389 ? -26.891 25.75 -18.094 1 86.06 389 LYS A O 1
ATOM 3056 N N . ALA A 1 390 ? -24.859 26.578 -17.656 1 83.19 390 ALA A N 1
ATOM 3057 C CA . ALA A 1 390 ? -24.281 25.797 -18.75 1 83.19 390 ALA A CA 1
ATOM 3058 C C . ALA A 1 390 ? -24.469 24.297 -18.516 1 83.19 390 ALA A C 1
ATOM 3060 O O . ALA A 1 390 ? -24.797 23.562 -19.453 1 83.19 390 ALA A O 1
ATOM 3061 N N . VAL A 1 391 ? -24.297 23.953 -17.297 1 86.31 391 VAL A N 1
ATOM 3062 C CA . VAL A 1 391 ? -24.406 22.531 -16.969 1 86.31 391 VAL A CA 1
ATOM 3063 C C . VAL A 1 391 ? -25.875 22.125 -16.938 1 86.31 391 VAL A C 1
ATOM 3065 O O . VAL A 1 391 ? -26.234 21.031 -17.375 1 86.31 391 VAL A O 1
ATOM 3068 N N . VAL A 1 392 ? -26.703 23 -16.469 1 85.38 392 VAL A N 1
ATOM 3069 C CA . VAL A 1 392 ? -28.141 22.75 -16.406 1 85.38 392 VAL A CA 1
ATOM 3070 C C . VAL A 1 392 ? -28.688 22.547 -17.812 1 85.38 392 VAL A C 1
ATOM 3072 O O . VAL A 1 392 ? -29.531 21.688 -18.047 1 85.38 392 VAL A O 1
ATOM 3075 N N . GLU A 1 393 ? -28.203 23.297 -18.672 1 85.56 393 GLU A N 1
ATOM 3076 C CA . GLU A 1 393 ? -28.625 23.172 -20.078 1 85.56 393 GLU A CA 1
ATOM 3077 C C . GLU A 1 393 ? -28.109 21.891 -20.703 1 85.56 393 GLU A C 1
ATOM 3079 O O . GLU A 1 393 ? -28.828 21.219 -21.453 1 85.56 393 GLU A O 1
ATOM 3084 N N . GLU A 1 394 ? -26.906 21.656 -20.406 1 84.81 394 GLU A N 1
ATOM 3085 C CA . GLU A 1 394 ? -26.297 20.438 -20.938 1 84.81 394 GLU A CA 1
ATOM 3086 C C . GLU A 1 394 ? -27.031 19.188 -20.453 1 84.81 394 GLU A C 1
ATOM 3088 O O . GLU A 1 394 ? -27.172 18.219 -21.188 1 84.81 394 GLU A O 1
ATOM 3093 N N . LEU A 1 395 ? -27.531 19.25 -19.203 1 86.75 395 LEU A N 1
ATOM 3094 C CA . LEU A 1 395 ? -28.156 18.078 -18.594 1 86.75 395 LEU A CA 1
ATOM 3095 C C . LEU A 1 395 ? -29.672 18.141 -18.766 1 86.75 395 LEU A C 1
ATOM 3097 O O . LEU A 1 395 ? -30.375 17.203 -18.375 1 86.75 395 LEU A O 1
ATOM 3101 N N . ASP A 1 396 ? -30.141 19.094 -19.359 1 80.81 396 ASP A N 1
ATOM 3102 C CA . ASP A 1 396 ? -31.578 19.281 -19.609 1 80.81 396 ASP A CA 1
ATOM 3103 C C . ASP A 1 396 ? -32.375 19.234 -18.312 1 80.81 396 ASP A C 1
ATOM 3105 O O . ASP A 1 396 ? -33.312 18.469 -18.188 1 80.81 396 ASP A O 1
ATOM 3109 N N . VAL A 1 397 ? -31.891 19.953 -17.359 1 82.06 397 VAL A N 1
ATOM 3110 C CA . VAL A 1 397 ? -32.562 20.047 -16.078 1 82.06 397 VAL A CA 1
ATOM 3111 C C . VAL A 1 397 ? -33.312 21.391 -15.961 1 82.06 397 VAL A C 1
ATOM 3113 O O . VAL A 1 397 ? -32.812 22.406 -16.438 1 82.06 397 VAL A O 1
ATOM 3116 N N . GLU A 1 398 ? -34.438 21.344 -15.477 1 77.38 398 GLU A N 1
ATOM 3117 C CA . GLU A 1 398 ? -35.219 22.578 -15.242 1 77.38 398 GLU A CA 1
ATOM 3118 C C . GLU A 1 398 ? -34.969 23.109 -13.836 1 77.38 398 GLU A C 1
ATOM 3120 O O . GLU A 1 398 ? -34.969 22.344 -12.859 1 77.38 398 GLU A O 1
ATOM 3125 N N . MET A 1 399 ? -34.562 24.312 -13.852 1 74.62 399 MET A N 1
ATOM 3126 C CA . MET A 1 399 ? -34.375 24.953 -12.555 1 74.62 399 MET A CA 1
ATOM 3127 C C . MET A 1 399 ? -35.719 25.25 -11.906 1 74.62 399 MET A C 1
ATOM 3129 O O . MET A 1 399 ? -36.375 26.234 -12.242 1 74.62 399 MET A O 1
ATOM 3133 N N . SER A 1 400 ? -36.312 24.219 -11.312 1 71.81 400 SER A N 1
ATOM 3134 C CA . SER A 1 400 ? -37.625 24.391 -10.734 1 71.81 400 SER A CA 1
ATOM 3135 C C . SER A 1 400 ? -37.594 24.297 -9.211 1 71.81 400 SER A C 1
ATOM 3137 O O . SER A 1 400 ? -36.594 23.812 -8.641 1 71.81 400 SER A O 1
ATOM 3139 N N . VAL A 1 401 ? -38.469 25.172 -8.57 1 65.31 401 VAL A N 1
ATOM 3140 C CA . VAL A 1 401 ? -38.656 25.094 -7.125 1 65.31 401 VAL A CA 1
ATOM 3141 C C . VAL A 1 401 ? -39.469 23.859 -6.766 1 65.31 401 VAL A C 1
ATOM 3143 O O . VAL A 1 401 ? -40.406 23.5 -7.492 1 65.31 401 VAL A O 1
ATOM 3146 N N . PRO A 1 402 ? -38.969 22.969 -5.844 1 60.94 402 PRO A N 1
ATOM 3147 C CA . PRO A 1 402 ? -39.75 21.781 -5.492 1 60.94 402 PRO A CA 1
ATOM 3148 C C . PRO A 1 402 ? -41.219 22.109 -5.207 1 60.94 402 PRO A C 1
ATOM 3150 O O . PRO A 1 402 ? -41.5 23.188 -4.691 1 60.94 402 PRO A O 1
ATOM 3153 N N . ARG A 1 403 ? -42.156 21.406 -5.828 1 48.91 403 ARG A N 1
ATOM 3154 C CA . ARG A 1 403 ? -43.594 21.578 -5.586 1 48.91 403 ARG A CA 1
ATOM 3155 C C . ARG A 1 403 ? -43.906 21.469 -4.098 1 48.91 403 ARG A C 1
ATOM 3157 O O . ARG A 1 403 ? -43.469 20.547 -3.43 1 48.91 403 ARG A O 1
ATOM 3164 N N . LEU A 1 404 ? -43.938 22.547 -3.361 1 43.03 404 LEU A N 1
ATOM 3165 C CA . LEU A 1 404 ? -44.438 22.469 -1.987 1 43.03 404 LEU A CA 1
ATOM 3166 C C . LEU A 1 404 ? -45.625 21.547 -1.887 1 43.03 404 LEU A C 1
ATOM 3168 O O . LEU A 1 404 ? -46.5 21.562 -2.75 1 43.03 404 LEU A O 1
ATOM 3172 N N . THR A 1 405 ? -45.531 20.406 -1.394 1 36.84 405 THR A N 1
ATOM 3173 C CA . THR A 1 405 ? -46.75 19.625 -1.14 1 36.84 405 THR A CA 1
ATOM 3174 C C . THR A 1 405 ? -47.875 20.531 -0.641 1 36.84 405 THR A C 1
ATOM 3176 O O . THR A 1 405 ? -47.625 21.562 -0.018 1 36.84 405 THR A O 1
ATOM 3179 N N . GLY A 1 406 ? -49.156 20.406 -1.087 1 37.66 406 GLY A N 1
ATOM 3180 C CA . GLY A 1 406 ? -50.375 21.047 -0.636 1 37.66 406 GLY A CA 1
ATOM 3181 C C . GLY A 1 406 ? -50.438 21.219 0.87 1 37.66 406 GLY A C 1
ATOM 3182 O O . GLY A 1 406 ? -51.125 22.109 1.368 1 37.66 406 GLY A O 1
ATOM 3183 N N . ARG A 1 407 ? -50.062 20.219 1.702 1 36.47 407 ARG A N 1
ATOM 3184 C CA . ARG A 1 407 ? -50.344 20.391 3.123 1 36.47 407 ARG A CA 1
ATOM 3185 C C . ARG A 1 407 ? -49.469 21.484 3.721 1 36.47 407 ARG A C 1
ATOM 3187 O O . ARG A 1 407 ? -49.625 21.875 4.879 1 36.47 407 ARG A O 1
ATOM 3194 N N . GLN A 1 408 ? -48.219 21.547 3.277 1 37.97 408 GLN A N 1
ATOM 3195 C CA . GLN A 1 408 ? -47.375 22.5 3.963 1 37.97 408 GLN A CA 1
ATOM 3196 C C . GLN A 1 408 ? -47.562 23.922 3.441 1 37.97 408 GLN A C 1
ATOM 3198 O O . GLN A 1 408 ? -46.656 24.75 3.486 1 37.97 408 GLN A O 1
ATOM 3203 N N . ARG A 1 409 ? -48.656 24.141 2.855 1 37.66 409 ARG A N 1
ATOM 3204 C CA . ARG A 1 409 ? -49.062 25.484 2.455 1 37.66 409 ARG A CA 1
ATOM 3205 C C . ARG A 1 409 ? -49.031 26.438 3.645 1 37.66 409 ARG A C 1
ATOM 3207 O O . ARG A 1 409 ? -49.25 27.641 3.484 1 37.66 409 ARG A O 1
ATOM 3214 N N . HIS A 1 410 ? -49.375 25.859 4.801 1 34.91 410 HIS A N 1
ATOM 3215 C CA . HIS A 1 410 ? -49.562 26.812 5.879 1 34.91 410 HIS A CA 1
ATOM 3216 C C . HIS A 1 410 ? -48.219 27.281 6.438 1 34.91 410 HIS A C 1
ATOM 3218 O O . HIS A 1 410 ? -48.188 27.938 7.48 1 34.91 410 HIS A O 1
ATOM 3224 N N . ARG A 1 411 ? -47.125 26.5 6.16 1 35.06 411 ARG A N 1
ATOM 3225 C CA . ARG A 1 411 ? -46 27.125 6.844 1 35.06 411 ARG A CA 1
ATOM 3226 C C . ARG A 1 411 ? -45.688 28.484 6.227 1 35.06 411 ARG A C 1
ATOM 3228 O O . ARG A 1 411 ? -45.719 28.641 5.004 1 35.06 411 ARG A O 1
ATOM 3235 N N . GLU A 1 412 ? -45.844 29.516 7.012 1 35.53 412 GLU A N 1
ATOM 3236 C CA . GLU A 1 412 ? -45.781 30.969 6.805 1 35.53 412 GLU A CA 1
ATOM 3237 C C . GLU A 1 412 ? -44.656 31.344 5.824 1 35.53 412 GLU A C 1
ATOM 3239 O O . GLU A 1 412 ? -44.812 32.281 5.035 1 35.53 412 GLU A O 1
ATOM 3244 N N . ASN A 1 413 ? -43.375 30.797 6.094 1 36.44 413 ASN A N 1
ATOM 3245 C CA . ASN A 1 413 ? -42.25 31.516 5.488 1 36.44 413 ASN A CA 1
ATOM 3246 C C . ASN A 1 413 ? -42.062 31.125 4.027 1 36.44 413 ASN A C 1
ATOM 3248 O O . ASN A 1 413 ? -41.031 31.422 3.436 1 36.44 413 ASN A O 1
ATOM 3252 N N . CYS A 1 414 ? -42.594 30.016 3.605 1 40.31 414 CYS A N 1
ATOM 3253 C CA . CYS A 1 414 ? -42.406 29.672 2.199 1 40.31 414 CYS A CA 1
ATOM 3254 C C . CYS A 1 414 ? -43.281 30.547 1.306 1 40.31 414 CYS A C 1
ATOM 3256 O O . CYS A 1 414 ? -44.531 30.406 1.312 1 40.31 414 CYS A O 1
ATOM 3258 N N . ASP A 1 415 ? -43.219 31.75 1.143 1 41.88 415 ASP A N 1
ATOM 3259 C CA . ASP A 1 415 ? -43.969 32.531 0.171 1 41.88 415 ASP A CA 1
ATOM 3260 C C . ASP A 1 415 ? -44 31.859 -1.192 1 41.88 415 ASP A C 1
ATOM 3262 O O . ASP A 1 415 ? -42.969 31.438 -1.703 1 41.88 415 ASP A O 1
ATOM 3266 N N . HIS A 1 416 ? -44.938 31.172 -1.66 1 46.97 416 HIS A N 1
ATOM 3267 C CA . HIS A 1 416 ? -45.375 30.531 -2.893 1 46.97 416 HIS A CA 1
ATOM 3268 C C . HIS A 1 416 ? -44.75 31.188 -4.113 1 46.97 416 HIS A C 1
ATOM 3270 O O . HIS A 1 416 ? -44.719 30.609 -5.195 1 46.97 416 HIS A O 1
ATOM 3276 N N . ASN A 1 417 ? -44.625 32.531 -4.172 1 46.41 417 ASN A N 1
ATOM 3277 C CA . ASN A 1 417 ? -44.281 33.281 -5.375 1 46.41 417 ASN A CA 1
ATOM 3278 C C . ASN A 1 417 ? -42.75 33.406 -5.551 1 46.41 417 ASN A C 1
ATOM 3280 O O . ASN A 1 417 ? -42.281 34.281 -6.254 1 46.41 417 ASN A O 1
ATOM 3284 N N . ASP A 1 418 ? -41.969 32.781 -4.867 1 57.28 418 ASP A N 1
ATOM 3285 C CA . ASP A 1 418 ? -40.531 33.125 -4.988 1 57.28 418 ASP A CA 1
ATOM 3286 C C . ASP A 1 418 ? -39.938 32.5 -6.25 1 57.28 418 ASP A C 1
ATOM 3288 O O . ASP A 1 418 ? -40.25 31.375 -6.621 1 57.28 418 ASP A O 1
ATOM 3292 N N . ASP A 1 419 ? -39.375 33.25 -7.156 1 75.81 419 ASP A N 1
ATOM 3293 C CA . ASP A 1 419 ? -38.531 32.875 -8.289 1 75.81 419 ASP A CA 1
ATOM 3294 C C . ASP A 1 419 ? -37.5 31.844 -7.855 1 75.81 419 ASP A C 1
ATOM 3296 O O . ASP A 1 419 ? -37.125 31.781 -6.68 1 75.81 419 ASP A O 1
ATOM 3300 N N . ALA A 1 420 ? -37.438 30.734 -8.594 1 79.56 420 ALA A N 1
ATOM 3301 C CA . ALA A 1 420 ? -36.5 29.641 -8.352 1 79.56 420 ALA A CA 1
ATOM 3302 C C . ALA A 1 420 ? -35.156 30.172 -7.797 1 79.56 420 ALA A C 1
ATOM 3304 O O . ALA A 1 420 ? -34.594 29.578 -6.879 1 79.56 420 ALA A O 1
ATOM 3305 N N . MET A 1 421 ? -34.906 31.297 -8.219 1 84.38 421 MET A N 1
ATOM 3306 C CA . MET A 1 421 ? -33.625 31.891 -7.816 1 84.38 421 MET A CA 1
ATOM 3307 C C . MET A 1 421 ? -33.688 32.312 -6.352 1 84.38 421 MET A C 1
ATOM 3309 O O . MET A 1 421 ? -32.719 32.062 -5.602 1 84.38 421 MET A O 1
ATOM 3313 N N . THR A 1 422 ? -34.75 32.906 -6.008 1 87.81 422 THR A N 1
ATOM 3314 C CA . THR A 1 422 ? -34.906 33.375 -4.633 1 87.81 422 THR A CA 1
ATOM 3315 C C . THR A 1 422 ? -35.031 32.219 -3.67 1 87.81 422 THR A C 1
ATOM 3317 O O . THR A 1 422 ? -34.5 32.25 -2.561 1 87.81 422 THR A O 1
ATOM 3320 N N . TYR A 1 423 ? -35.625 31.266 -4.176 1 86.19 423 TYR A N 1
ATOM 3321 C CA . TYR A 1 423 ? -35.812 30.094 -3.336 1 86.19 423 TYR A CA 1
ATOM 3322 C C . TYR A 1 423 ? -34.5 29.422 -3.01 1 86.19 423 TYR A C 1
ATOM 3324 O O . TYR A 1 423 ? -34.188 29.156 -1.844 1 86.19 423 TYR A O 1
ATOM 3332 N N . TRP A 1 424 ? -33.75 29.141 -3.984 1 89.75 424 TRP A N 1
ATOM 3333 C CA . TRP A 1 424 ? -32.531 28.406 -3.785 1 89.75 424 TRP A CA 1
ATOM 3334 C C . TRP A 1 424 ? -31.484 29.266 -3.07 1 89.75 424 TRP A C 1
ATOM 3336 O O . TRP A 1 424 ? -30.641 28.75 -2.332 1 89.75 424 TRP A O 1
ATOM 3346 N N . LYS A 1 425 ? -31.547 30.516 -3.293 1 92.81 425 LYS A N 1
ATOM 3347 C CA . LYS A 1 425 ? -30.672 31.422 -2.543 1 92.81 425 LYS A CA 1
ATOM 3348 C C . LYS A 1 425 ? -30.953 31.328 -1.046 1 92.81 425 LYS A C 1
ATOM 3350 O O . LYS A 1 425 ? -30.031 31.203 -0.238 1 92.81 425 LYS A O 1
ATOM 3355 N N . ARG A 1 426 ? -32.188 31.297 -0.713 1 90.81 426 ARG A N 1
ATOM 3356 C CA . ARG A 1 426 ? -32.625 31.328 0.683 1 90.81 426 ARG A CA 1
ATOM 3357 C C . ARG A 1 426 ? -32.469 29.969 1.342 1 90.81 426 ARG A C 1
ATOM 3359 O O . ARG A 1 426 ? -32.219 29.875 2.543 1 90.81 426 ARG A O 1
ATOM 3366 N N . THR A 1 427 ? -32.562 28.984 0.517 1 87.31 427 THR A N 1
ATOM 3367 C CA . THR A 1 427 ? -32.594 27.656 1.117 1 87.31 427 THR A CA 1
ATOM 3368 C C . THR A 1 427 ? -31.234 26.984 1.074 1 87.31 427 THR A C 1
ATOM 3370 O O . THR A 1 427 ? -30.938 26.125 1.898 1 87.31 427 THR A O 1
ATOM 3373 N N . VAL A 1 428 ? -30.453 27.391 0.157 1 90.75 428 VAL A N 1
ATOM 3374 C CA . VAL A 1 428 ? -29.203 26.656 0.004 1 90.75 428 VAL A CA 1
ATOM 3375 C C . VAL A 1 428 ? -28.031 27.609 0.208 1 90.75 428 VAL A C 1
ATOM 3377 O O . VAL A 1 428 ? -27.234 27.453 1.14 1 90.75 428 VAL A O 1
ATOM 3380 N N . PHE A 1 429 ? -28.016 28.688 -0.498 1 92.81 429 PHE A N 1
ATOM 3381 C CA . PHE A 1 429 ? -26.828 29.531 -0.535 1 92.81 429 PHE A CA 1
ATOM 3382 C C . PHE A 1 429 ? -26.609 30.234 0.807 1 92.81 429 PHE A C 1
ATOM 3384 O O . PHE A 1 429 ? -25.547 30.094 1.417 1 92.81 429 PHE A O 1
ATOM 3391 N N . ILE A 1 430 ? -27.578 30.875 1.25 1 93.38 430 ILE A N 1
ATOM 3392 C CA . ILE A 1 430 ? -27.438 31.703 2.453 1 93.38 430 ILE A CA 1
ATOM 3393 C C . ILE A 1 430 ? -27.172 30.797 3.658 1 93.38 430 ILE A C 1
ATOM 3395 O O . ILE A 1 430 ? -26.234 31.031 4.422 1 93.38 430 ILE A O 1
ATOM 3399 N N . PRO A 1 431 ? -27.984 29.781 3.762 1 89.81 431 PRO A N 1
ATOM 3400 C CA . PRO A 1 431 ? -27.719 28.922 4.914 1 89.81 431 PRO A CA 1
ATOM 3401 C C . PRO A 1 431 ? -26.328 28.297 4.867 1 89.81 431 PRO A C 1
ATOM 3403 O O . PRO A 1 431 ? -25.688 28.141 5.902 1 89.81 431 PRO A O 1
ATOM 3406 N N . THR A 1 432 ? -25.906 27.859 3.73 1 88.5 432 THR A N 1
ATOM 3407 C CA . THR A 1 432 ? -24.594 27.266 3.604 1 88.5 432 THR A CA 1
ATOM 3408 C C . THR A 1 432 ? -23.5 28.281 3.951 1 88.5 432 THR A C 1
ATOM 3410 O O . THR A 1 432 ? -22.578 27.969 4.703 1 88.5 432 THR A O 1
ATOM 3413 N N . LEU A 1 433 ? -23.625 29.406 3.443 1 89.88 433 LEU A N 1
ATOM 3414 C CA . LEU A 1 433 ? -22.656 30.469 3.713 1 89.88 433 LEU A CA 1
ATOM 3415 C C . LEU A 1 433 ? -22.656 30.828 5.195 1 89.88 433 LEU A C 1
ATOM 3417 O O . LEU A 1 433 ? -21.578 30.984 5.793 1 89.88 433 LEU A O 1
ATOM 3421 N N . ASP A 1 434 ? -23.797 30.922 5.754 1 89.06 434 ASP A N 1
ATOM 3422 C CA . ASP A 1 434 ? -23.906 31.266 7.168 1 89.06 434 ASP A CA 1
ATOM 3423 C C . ASP A 1 434 ? -23.297 30.188 8.047 1 89.06 434 ASP A C 1
ATOM 3425 O O . ASP A 1 434 ? -22.625 30.484 9.039 1 89.06 434 ASP A O 1
ATOM 3429 N N . HIS A 1 435 ? -23.609 29.078 7.691 1 83.94 435 HIS A N 1
ATOM 3430 C CA . HIS A 1 435 ? -23.078 27.969 8.484 1 83.94 435 HIS A CA 1
ATOM 3431 C C . HIS A 1 435 ? -21.547 27.938 8.422 1 83.94 435 HIS A C 1
ATOM 3433 O O . HIS A 1 435 ? -20.891 27.703 9.438 1 83.94 435 HIS A O 1
ATOM 3439 N N . VAL A 1 436 ? -20.969 28.078 7.266 1 80.75 436 VAL A N 1
ATOM 3440 C CA . VAL A 1 436 ? -19.531 28.062 7.098 1 80.75 436 VAL A CA 1
ATOM 3441 C C . VAL A 1 436 ? -18.906 29.234 7.867 1 80.75 436 VAL A C 1
ATOM 3443 O O . VAL A 1 436 ? -17.891 29.062 8.539 1 80.75 436 VAL A O 1
ATOM 3446 N N . THR A 1 437 ? -19.562 30.375 7.801 1 83.69 437 THR A N 1
ATOM 3447 C CA . THR A 1 437 ? -19.062 31.562 8.469 1 83.69 437 THR A CA 1
ATOM 3448 C C . THR A 1 437 ? -19.141 31.406 9.984 1 83.69 437 THR A C 1
ATOM 3450 O O . THR A 1 437 ? -18.219 31.781 10.703 1 83.69 437 THR A O 1
ATOM 3453 N N . THR A 1 438 ? -20.219 30.859 10.406 1 79.94 438 THR A N 1
ATOM 3454 C CA . THR A 1 438 ? -20.406 30.656 11.844 1 79.94 438 THR A CA 1
ATOM 3455 C C . THR A 1 438 ? -19.391 29.641 12.375 1 79.94 438 THR A C 1
ATOM 3457 O O . THR A 1 438 ? -18.828 29.828 13.453 1 79.94 438 THR A O 1
ATOM 3460 N N . ASP A 1 439 ? -19.312 28.656 11.617 1 74.56 439 ASP A N 1
ATOM 3461 C CA . ASP A 1 439 ? -18.344 27.625 12.016 1 74.56 439 ASP A CA 1
ATOM 3462 C C . ASP A 1 439 ? -16.938 28.203 12.086 1 74.56 439 ASP A C 1
ATOM 3464 O O . ASP A 1 439 ? -16.188 27.891 13.016 1 74.56 439 ASP A O 1
ATOM 3468 N N . MET A 1 440 ? -16.531 28.969 11.172 1 75.88 440 MET A N 1
ATOM 3469 C CA . MET A 1 440 ? -15.211 29.594 11.141 1 75.88 440 MET A CA 1
ATOM 3470 C C . MET A 1 440 ? -15.039 30.547 12.32 1 75.88 440 MET A C 1
ATOM 3472 O O . MET A 1 440 ? -13.977 30.594 12.945 1 75.88 440 MET A O 1
ATOM 3476 N N . ARG A 1 441 ? -16.094 31.234 12.594 1 74.38 441 ARG A N 1
ATOM 3477 C CA . ARG A 1 441 ? -16.031 32.188 13.703 1 74.38 441 ARG A CA 1
ATOM 3478 C C . ARG A 1 441 ? -15.953 31.469 15.039 1 74.38 441 ARG A C 1
ATOM 3480 O O . ARG A 1 441 ? -15.258 31.922 15.953 1 74.38 441 ARG A O 1
ATOM 3487 N N . GLU A 1 442 ? -16.688 30.453 15.148 1 68.81 442 GLU A N 1
ATOM 3488 C CA . GLU A 1 442 ? -16.688 29.688 16.391 1 68.81 442 GLU A CA 1
ATOM 3489 C C . GLU A 1 442 ? -15.336 29.016 16.625 1 68.81 442 GLU A C 1
ATOM 3491 O O . GLU A 1 442 ? -14.844 28.953 17.75 1 68.81 442 GLU A O 1
ATOM 3496 N N . ARG A 1 443 ? -14.852 28.562 15.656 1 62.78 443 ARG A N 1
ATOM 3497 C CA . ARG A 1 443 ? -13.586 27.844 15.773 1 62.78 443 ARG A CA 1
ATOM 3498 C C . ARG A 1 443 ? -12.438 28.797 16.094 1 62.78 443 ARG A C 1
ATOM 3500 O O . ARG A 1 443 ? -11.492 28.438 16.797 1 62.78 443 ARG A O 1
ATOM 3507 N N . PHE A 1 444 ? -12.625 30 15.648 1 62.25 444 PHE A N 1
ATOM 3508 C CA . PHE A 1 444 ? -11.523 30.938 15.82 1 62.25 444 PHE A CA 1
ATOM 3509 C C . PHE A 1 444 ? -11.922 32.062 16.766 1 62.25 444 PHE A C 1
ATOM 3511 O O . PHE A 1 444 ? -11.352 33.156 16.703 1 62.25 444 PHE A O 1
ATOM 3518 N N . ALA A 1 445 ? -13.016 31.672 17.375 1 59.97 445 ALA A N 1
ATOM 3519 C CA . ALA A 1 445 ? -13.43 32.656 18.375 1 59.97 445 ALA A CA 1
ATOM 3520 C C . ALA A 1 445 ? -12.359 32.844 19.438 1 59.97 445 ALA A C 1
ATOM 3522 O O . ALA A 1 445 ? -11.633 31.906 19.766 1 59.97 445 ALA A O 1
ATOM 3523 N N . GLU A 1 446 ? -12.07 34.125 19.703 1 55.69 446 GLU A N 1
ATOM 3524 C CA . GLU A 1 446 ? -11.078 34.5 20.703 1 55.69 446 GLU A CA 1
ATOM 3525 C C . GLU A 1 446 ? -11.188 33.625 21.938 1 55.69 446 GLU A C 1
ATOM 3527 O O . GLU A 1 446 ? -10.18 33.281 22.562 1 55.69 446 GLU A O 1
ATOM 3532 N N . GLU A 1 447 ? -12.406 33.344 22.25 1 52.88 447 GLU A N 1
ATOM 3533 C CA . GLU A 1 447 ? -12.625 32.531 23.438 1 52.88 447 GLU A CA 1
ATOM 3534 C C . GLU A 1 447 ? -12.062 31.125 23.234 1 52.88 447 GLU A C 1
ATOM 3536 O O . GLU A 1 447 ? -11.672 30.469 24.203 1 52.88 447 GLU A O 1
ATOM 3541 N N . ASN A 1 448 ? -12.148 30.875 22.016 1 53.16 448 ASN A N 1
ATOM 3542 C CA . ASN A 1 448 ? -11.75 29.5 21.734 1 53.16 448 ASN A CA 1
ATOM 3543 C C . ASN A 1 448 ? -10.258 29.406 21.453 1 53.16 448 ASN A C 1
ATOM 3545 O O . ASN A 1 448 ? -9.664 28.328 21.609 1 53.16 448 ASN A O 1
ATOM 3549 N N . ILE A 1 449 ? -9.82 30.531 20.953 1 53.28 449 ILE A N 1
ATOM 3550 C CA . ILE A 1 449 ? -8.391 30.484 20.672 1 53.28 449 ILE A CA 1
ATOM 3551 C C . ILE A 1 449 ? -7.637 31.359 21.656 1 53.28 449 ILE A C 1
ATOM 3553 O O . ILE A 1 449 ? -7.602 32.594 21.516 1 53.28 449 ILE A O 1
ATOM 3557 N N . TYR A 1 450 ? -7.457 30.891 22.812 1 52.31 450 TYR A N 1
ATOM 3558 C CA . TYR A 1 450 ? -6.695 31.578 23.844 1 52.31 450 TYR A CA 1
ATOM 3559 C C . TYR A 1 450 ? -5.547 32.375 23.234 1 52.31 450 TYR A C 1
ATOM 3561 O O . TYR A 1 450 ? -5.25 33.5 23.688 1 52.31 450 TYR A O 1
ATOM 3569 N N . HIS A 1 451 ? -5.105 31.922 22.078 1 58.38 451 HIS A N 1
ATOM 3570 C CA . HIS A 1 451 ? -3.807 32.375 21.609 1 58.38 451 HIS A CA 1
ATOM 3571 C C . HIS A 1 451 ? -3.947 33.625 20.75 1 58.38 451 HIS A C 1
ATOM 3573 O O . HIS A 1 451 ? -2.988 34.406 20.594 1 58.38 451 HIS A O 1
ATOM 3579 N N . LEU A 1 452 ? -5.219 33.875 20.438 1 58.91 452 LEU A N 1
ATOM 3580 C CA . LEU A 1 452 ? -5.406 35.031 19.578 1 58.91 452 LEU A CA 1
ATOM 3581 C C . LEU A 1 452 ? -5.375 36.312 20.391 1 58.91 452 LEU A C 1
ATOM 3583 O O . LEU A 1 452 ? -5.125 37.406 19.828 1 58.91 452 LEU A O 1
ATOM 3587 N N . LYS A 1 453 ? -5.48 36.094 21.672 1 62.19 453 LYS A N 1
ATOM 3588 C CA . LYS A 1 453 ? -5.398 37.281 22.531 1 62.19 453 LYS A CA 1
ATOM 3589 C C . LYS A 1 453 ? -4 37.875 22.5 1 62.19 453 LYS A C 1
ATOM 3591 O O . LYS A 1 453 ? -3.832 39.094 22.734 1 62.19 453 LYS A O 1
ATOM 3596 N N . PHE A 1 454 ? -3.111 37.094 22.031 1 69.62 454 PHE A N 1
ATOM 3597 C CA . PHE A 1 454 ? -1.726 37.531 22.016 1 69.62 454 PHE A CA 1
ATOM 3598 C C . PHE A 1 454 ? -1.431 38.344 20.766 1 69.62 454 PHE A C 1
ATOM 3600 O O . PHE A 1 454 ? -0.369 38.969 20.641 1 69.62 454 PHE A O 1
ATOM 3607 N N . ASN A 1 455 ? -2.424 38.438 20.016 1 73.81 455 ASN A N 1
ATOM 3608 C CA . ASN A 1 455 ? -2.234 39.188 18.781 1 73.81 455 ASN A CA 1
ATOM 3609 C C . ASN A 1 455 ? -2.016 40.688 19.078 1 73.81 455 ASN A C 1
ATOM 3611 O O . ASN A 1 455 ? -1.446 41.406 18.266 1 73.81 455 ASN A O 1
ATOM 3615 N N . ILE A 1 456 ? -2.439 41.062 20.219 1 75.31 456 ILE A N 1
ATOM 3616 C CA . ILE A 1 456 ? -2.293 42.469 20.625 1 75.31 456 ILE A CA 1
ATOM 3617 C C . ILE A 1 456 ? -0.811 42.844 20.719 1 75.31 456 ILE A C 1
ATOM 3619 O O . ILE A 1 456 ? -0.442 44 20.609 1 75.31 456 ILE A O 1
ATOM 3623 N N . LEU A 1 457 ? -0.017 41.844 20.828 1 79.31 457 LEU A N 1
ATOM 3624 C CA . LEU A 1 457 ? 1.413 42.062 21 1 79.31 457 LEU A CA 1
ATOM 3625 C C . LEU A 1 457 ? 2.107 42.25 19.656 1 79.31 457 LEU A C 1
ATOM 3627 O O . LEU A 1 457 ? 3.283 42.625 19.609 1 79.31 457 LEU A O 1
ATOM 3631 N N . LEU A 1 458 ? 1.396 42.125 18.672 1 81.62 458 LEU A N 1
ATOM 3632 C CA . LEU A 1 458 ? 1.994 42.281 17.344 1 81.62 458 LEU A CA 1
ATOM 3633 C C . LEU A 1 458 ? 2.299 43.75 17.078 1 81.62 458 LEU A C 1
ATOM 3635 O O . LEU A 1 458 ? 1.552 44.625 17.5 1 81.62 458 LEU A O 1
ATOM 3639 N N . PRO A 1 459 ? 3.316 43.938 16.359 1 78.62 459 PRO A N 1
ATOM 3640 C CA . PRO A 1 459 ? 3.754 45.344 16.141 1 78.62 459 PRO A CA 1
ATOM 3641 C C . PRO A 1 459 ? 2.658 46.219 15.539 1 78.62 459 PRO A C 1
ATOM 3643 O O . PRO A 1 459 ? 2.486 47.344 15.953 1 78.62 459 PRO A O 1
ATOM 3646 N N . SER A 1 460 ? 1.896 45.656 14.625 1 77.81 460 SER A N 1
ATOM 3647 C CA . SER A 1 460 ? 0.836 46.469 14 1 77.81 460 SER A CA 1
ATOM 3648 C C . SER A 1 460 ? -0.231 46.844 15.016 1 77.81 460 SER A C 1
ATOM 3650 O O . SER A 1 460 ? -0.755 47.969 14.977 1 77.81 460 SER A O 1
ATOM 3652 N N . GLN A 1 461 ? -0.485 46.031 15.977 1 78.06 461 GLN A N 1
ATOM 3653 C CA . GLN A 1 461 ? -1.497 46.281 17 1 78.06 461 GLN A CA 1
ATOM 3654 C C . GLN A 1 461 ? -0.947 47.188 18.094 1 78.06 461 GLN A C 1
ATOM 3656 O O . GLN A 1 461 ? -1.679 48 18.672 1 78.06 461 GLN A O 1
ATOM 3661 N N . LEU A 1 462 ? 0.291 46.969 18.438 1 80.44 462 LEU A N 1
ATOM 3662 C CA . LEU A 1 462 ? 0.927 47.781 19.469 1 80.44 462 LEU A CA 1
ATOM 3663 C C . LEU A 1 462 ? 0.977 49.25 19.031 1 80.44 462 LEU A C 1
ATOM 3665 O O . LEU A 1 462 ? 0.825 50.156 19.859 1 80.44 462 LEU A O 1
ATOM 3669 N N . LEU A 1 463 ? 1.097 49.406 17.703 1 77.31 463 LEU A N 1
ATOM 3670 C CA . LEU A 1 463 ? 1.194 50.781 17.172 1 77.31 463 LEU A CA 1
ATOM 3671 C C . LEU A 1 463 ? -0.184 51.406 17.078 1 77.31 463 LEU A C 1
ATOM 3673 O O . LEU A 1 463 ? -0.312 52.656 17.188 1 77.31 463 LEU A O 1
ATOM 3677 N N . GLN A 1 464 ? -1.137 50.594 16.875 1 75.88 464 GLN A N 1
ATOM 3678 C CA . GLN A 1 464 ? -2.477 51.125 16.625 1 75.88 464 GLN A CA 1
ATOM 3679 C C . GLN A 1 464 ? -3.182 51.469 17.938 1 75.88 464 GLN A C 1
ATOM 3681 O O . GLN A 1 464 ? -4 52.406 17.969 1 75.88 464 GLN A O 1
ATOM 3686 N N . HIS A 1 465 ? -2.912 50.688 18.906 1 76.19 465 HIS A N 1
ATOM 3687 C CA . HIS A 1 465 ? -3.668 50.875 20.141 1 76.19 465 HIS A CA 1
ATOM 3688 C C . HIS A 1 465 ? -2.951 51.844 21.078 1 76.19 465 HIS A C 1
ATOM 3690 O O . HIS A 1 465 ? -1.72 51.844 21.141 1 76.19 465 HIS A O 1
ATOM 3696 N N . ASP A 1 466 ? -3.824 52.688 21.703 1 73.75 466 ASP A N 1
ATOM 3697 C CA . ASP A 1 466 ? -3.314 53.656 22.672 1 73.75 466 ASP A CA 1
ATOM 3698 C C . ASP A 1 466 ? -2.961 52.969 23.984 1 73.75 466 ASP A C 1
ATOM 3700 O O . ASP A 1 466 ? -3.295 51.781 24.188 1 73.75 466 ASP A O 1
ATOM 3704 N N . GLY A 1 467 ? -2.225 53.656 24.891 1 68.94 467 GLY A N 1
ATOM 3705 C CA . GLY A 1 467 ? -1.686 53.156 26.141 1 68.94 467 GLY A CA 1
ATOM 3706 C C . GLY A 1 467 ? -2.742 52.531 27.031 1 68.94 467 GLY A C 1
ATOM 3707 O O . GLY A 1 467 ? -2.531 51.438 27.578 1 68.94 467 GLY A O 1
ATOM 3708 N N . ASN A 1 468 ? -3.844 53.062 27.094 1 72.94 468 ASN A N 1
ATOM 3709 C CA . ASN A 1 468 ? -4.867 52.594 28.016 1 72.94 468 ASN A CA 1
ATOM 3710 C C . ASN A 1 468 ? -5.504 51.281 27.5 1 72.94 468 ASN A C 1
ATOM 3712 O O . ASN A 1 468 ? -5.695 50.344 28.266 1 72.94 468 ASN A O 1
ATOM 3716 N N . VAL A 1 469 ? -5.809 51.25 26.266 1 77 469 VAL A N 1
ATOM 3717 C CA . VAL A 1 469 ? -6.438 50.094 25.672 1 77 469 VAL A CA 1
ATOM 3718 C C . VAL A 1 469 ? -5.457 48.906 25.688 1 77 469 VAL A C 1
ATOM 3720 O O . VAL A 1 469 ? -5.848 47.781 25.938 1 77 469 VAL A O 1
ATOM 3723 N N . LEU A 1 470 ? -4.285 49.25 25.438 1 77.5 470 LEU A N 1
ATOM 3724 C CA . LEU A 1 470 ? -3.244 48.25 25.422 1 77.5 470 LEU A CA 1
ATOM 3725 C C . LEU A 1 470 ? -3.088 47.594 26.797 1 77.5 470 LEU A C 1
ATOM 3727 O O . LEU A 1 470 ? -2.93 46.375 26.922 1 77.5 470 LEU A O 1
ATOM 3731 N N . THR A 1 471 ? -3.127 48.5 27.75 1 77 471 THR A N 1
ATOM 3732 C CA . THR A 1 471 ? -2.975 48 29.125 1 77 471 THR A CA 1
ATOM 3733 C C . THR A 1 471 ? -4.117 47.062 29.5 1 77 471 THR A C 1
ATOM 3735 O O . THR A 1 471 ? -3.9 46.062 30.156 1 77 471 THR A O 1
ATOM 3738 N N . LEU A 1 472 ? -5.238 47.375 29.094 1 75.38 472 LEU A N 1
ATOM 3739 C CA . LEU A 1 472 ? -6.402 46.562 29.406 1 75.38 472 LEU A CA 1
ATOM 3740 C C . LEU A 1 472 ? -6.316 45.188 28.719 1 75.38 472 LEU A C 1
ATOM 3742 O O . LEU A 1 472 ? -6.586 44.156 29.328 1 75.38 472 LEU A O 1
ATOM 3746 N N . LYS A 1 473 ? -5.949 45.219 27.5 1 73.38 473 LYS A N 1
ATOM 3747 C CA . LYS A 1 473 ? -5.875 44 26.719 1 73.38 473 LYS A CA 1
ATOM 3748 C C . LYS A 1 473 ? -4.711 43.125 27.172 1 73.38 473 LYS A C 1
ATOM 3750 O O . LYS A 1 473 ? -4.816 41.875 27.172 1 73.38 473 LYS A O 1
ATOM 3755 N N . LEU A 1 474 ? -3.695 43.75 27.516 1 74.25 474 LEU A N 1
ATOM 3756 C CA . LEU A 1 474 ? -2.525 43.031 27.984 1 74.25 474 LEU A CA 1
ATOM 3757 C C . LEU A 1 474 ? -2.812 42.344 29.312 1 74.25 474 LEU A C 1
ATOM 3759 O O . LEU A 1 474 ? -2.316 41.25 29.578 1 74.25 474 LEU A O 1
ATOM 3763 N N . ASN A 1 475 ? -3.566 43.031 30.109 1 70.69 475 ASN A N 1
ATOM 3764 C CA . ASN A 1 475 ? -3.939 42.438 31.391 1 70.69 475 ASN A CA 1
ATOM 3765 C C . ASN A 1 475 ? -4.738 41.156 31.203 1 70.69 475 ASN A C 1
ATOM 3767 O O . ASN A 1 475 ? -4.566 40.188 31.969 1 70.69 475 ASN A O 1
ATOM 3771 N N . GLN A 1 476 ? -5.422 41.156 30.266 1 67.19 476 GLN A N 1
ATOM 3772 C CA . GLN A 1 476 ? -6.227 39.969 29.984 1 67.19 476 GLN A CA 1
ATOM 3773 C C . GLN A 1 476 ? -5.359 38.812 29.484 1 67.19 476 GLN A C 1
ATOM 3775 O O . GLN A 1 476 ? -5.613 37.656 29.812 1 67.19 476 GLN A O 1
ATOM 3780 N N . CYS A 1 477 ? -4.398 39.188 28.734 1 65.88 477 CYS A N 1
ATOM 3781 C CA . CYS A 1 477 ? -3.512 38.188 28.141 1 65.88 477 CYS A CA 1
ATOM 3782 C C . CYS A 1 477 ? -2.588 37.562 29.203 1 65.88 477 CYS A C 1
ATOM 3784 O O . CYS A 1 477 ? -2.342 36.375 29.203 1 65.88 477 CYS A O 1
ATOM 3786 N N . LEU A 1 478 ? -2.096 38.406 30.078 1 67.69 478 LEU A N 1
ATOM 3787 C CA . LEU A 1 478 ? -1.052 38 31 1 67.69 478 LEU A CA 1
ATOM 3788 C C . LEU A 1 478 ? -1.638 37.188 32.156 1 67.69 478 LEU A C 1
ATOM 3790 O O . LEU A 1 478 ? -0.942 36.344 32.75 1 67.69 478 LEU A O 1
ATOM 3794 N N . THR A 1 479 ? -2.836 37.375 32.5 1 61.88 479 THR A N 1
ATOM 3795 C CA . THR A 1 479 ? -3.453 36.656 33.594 1 61.88 479 THR A CA 1
ATOM 3796 C C . THR A 1 479 ? -3.582 35.156 33.25 1 61.88 479 THR A C 1
ATOM 3798 O O . THR A 1 479 ? -3.578 34.312 34.125 1 61.88 479 THR A O 1
ATOM 3801 N N . GLU A 1 480 ? -3.484 34.969 32.094 1 58.31 480 GLU A N 1
ATOM 3802 C CA . GLU A 1 480 ? -3.736 33.594 31.672 1 58.31 480 GLU A CA 1
ATOM 3803 C C . GLU A 1 480 ? -2.434 32.844 31.344 1 58.31 480 GLU A C 1
ATOM 3805 O O . GLU A 1 480 ? -2.439 31.656 31.062 1 58.31 480 GLU A O 1
ATOM 3810 N N . LEU A 1 481 ? -1.378 33.594 31.359 1 60.44 481 LEU A N 1
ATOM 3811 C CA . LEU A 1 481 ? -0.125 32.938 31 1 60.44 481 LEU A CA 1
ATOM 3812 C C . LEU A 1 481 ? 0.574 32.375 32.25 1 60.44 481 LEU A C 1
ATOM 3814 O O . LEU A 1 481 ? 1.112 33.156 33.031 1 60.44 481 LEU A O 1
ATOM 3818 N N . PRO A 1 482 ? 0.344 31.141 32.531 1 55.28 482 PRO A N 1
ATOM 3819 C CA . PRO A 1 482 ? 0.965 30.547 33.719 1 55.28 482 PRO A CA 1
ATOM 3820 C C . PRO A 1 482 ? 2.49 30.547 33.656 1 55.28 482 PRO A C 1
ATOM 3822 O O . PRO A 1 482 ? 3.156 30.234 34.656 1 55.28 482 PRO A O 1
ATOM 3825 N N . PHE A 1 483 ? 3.098 31.031 32.656 1 56.53 483 PHE A N 1
ATOM 3826 C CA . PHE A 1 483 ? 4.504 30.719 32.469 1 56.53 483 PHE A CA 1
ATOM 3827 C C . PHE A 1 483 ? 5.398 31.719 33.188 1 56.53 483 PHE A C 1
ATOM 3829 O O . PHE A 1 483 ? 6.613 31.531 33.281 1 56.53 483 PHE A O 1
ATOM 3836 N N . PHE A 1 484 ? 4.746 32.781 33.688 1 57.75 484 PHE A N 1
ATOM 3837 C CA . PHE A 1 484 ? 5.543 33.75 34.406 1 57.75 484 PHE A CA 1
ATOM 3838 C C . PHE A 1 484 ? 5.395 33.562 35.938 1 57.75 484 PHE A C 1
ATOM 3840 O O . PHE A 1 484 ? 5.367 34.562 36.688 1 57.75 484 PHE A O 1
ATOM 3847 N N . GLU A 1 485 ? 5.18 32.375 36.344 1 52.84 485 GLU A N 1
ATOM 3848 C CA . GLU A 1 485 ? 4.793 32.094 37.719 1 52.84 485 GLU A CA 1
ATOM 3849 C C . GLU A 1 485 ? 5.805 32.688 38.688 1 52.84 485 GLU A C 1
ATOM 3851 O O . GLU A 1 485 ? 5.441 33.125 39.812 1 52.84 485 GLU A O 1
ATOM 3856 N N . ALA A 1 486 ? 7.07 32.781 38.312 1 57.69 486 ALA A N 1
ATOM 3857 C CA . ALA A 1 486 ? 8.023 33.156 39.375 1 57.69 486 ALA A CA 1
ATOM 3858 C C . ALA A 1 486 ? 7.875 34.625 39.75 1 57.69 486 ALA A C 1
ATOM 3860 O O . ALA A 1 486 ? 8.359 35.062 40.781 1 57.69 486 ALA A O 1
ATOM 3861 N N . GLU A 1 487 ? 7.246 35.312 38.938 1 62.91 487 GLU A N 1
ATOM 3862 C CA . GLU A 1 487 ? 7.188 36.75 39.219 1 62.91 487 GLU A CA 1
ATOM 3863 C C . GLU A 1 487 ? 5.746 37.219 39.375 1 62.91 487 GLU A C 1
ATOM 3865 O O . GLU A 1 487 ? 4.824 36.594 38.844 1 62.91 487 GLU A O 1
ATOM 3870 N N . SER A 1 488 ? 5.516 38.094 40.25 1 67.56 488 SER A N 1
ATOM 3871 C CA . SER A 1 488 ? 4.195 38.688 40.438 1 67.56 488 SER A CA 1
ATOM 3872 C C . SER A 1 488 ? 3.646 39.25 39.125 1 67.56 488 SER A C 1
ATOM 3874 O O . SER A 1 488 ? 4.395 39.812 38.312 1 67.56 488 SER A O 1
ATOM 3876 N N . PRO A 1 489 ? 2.451 38.906 38.75 1 71.44 489 PRO A N 1
ATOM 3877 C CA . PRO A 1 489 ? 1.824 39.438 37.531 1 71.44 489 PRO A CA 1
ATOM 3878 C C . PRO A 1 489 ? 1.968 40.938 37.375 1 71.44 489 PRO A C 1
ATOM 3880 O O . PRO A 1 489 ? 2.1 41.438 36.281 1 71.44 489 PRO A O 1
ATOM 3883 N N . TYR A 1 490 ? 1.99 41.594 38.562 1 71.56 490 TYR A N 1
ATOM 3884 C CA . TYR A 1 490 ? 2.111 43.062 38.531 1 71.56 490 TYR A CA 1
ATOM 3885 C C . TYR A 1 490 ? 3.465 43.469 37.969 1 71.56 490 TYR A C 1
ATOM 3887 O O . TYR A 1 490 ? 3.543 44.375 37.156 1 71.56 490 TYR A O 1
ATOM 3895 N N . VAL A 1 491 ? 4.453 42.812 38.438 1 74.75 491 VAL A N 1
ATOM 3896 C CA . VAL A 1 491 ? 5.812 43.125 38 1 74.75 491 VAL A CA 1
ATOM 3897 C C . VAL A 1 491 ? 5.969 42.844 36.5 1 74.75 491 VAL A C 1
ATOM 3899 O O . VAL A 1 491 ? 6.559 43.625 35.781 1 74.75 491 VAL A O 1
ATOM 3902 N N . ILE A 1 492 ? 5.426 41.812 36.094 1 77.44 492 ILE A N 1
ATOM 3903 C CA . ILE A 1 492 ? 5.543 41.406 34.688 1 77.44 492 ILE A CA 1
ATOM 3904 C C . ILE A 1 492 ? 4.828 42.438 33.781 1 77.44 492 ILE A C 1
ATOM 3906 O O . ILE A 1 492 ? 5.336 42.812 32.719 1 77.44 492 ILE A O 1
ATOM 3910 N N . LYS A 1 493 ? 3.715 42.844 34.312 1 77.75 493 LYS A N 1
ATOM 3911 C CA . LYS A 1 493 ? 2.924 43.812 33.531 1 77.75 493 LYS A CA 1
ATOM 3912 C C . LYS A 1 493 ? 3.67 45.125 33.406 1 77.75 493 LYS A C 1
ATOM 3914 O O . LYS A 1 493 ? 3.693 45.719 32.312 1 77.75 493 LYS A O 1
ATOM 3919 N N . LYS A 1 494 ? 4.176 45.562 34.469 1 79.5 494 LYS A N 1
ATOM 3920 C CA . LYS A 1 494 ? 4.891 46.844 34.438 1 79.5 494 LYS A CA 1
ATOM 3921 C C . LYS A 1 494 ? 6.121 46.75 33.562 1 79.5 494 LYS A C 1
ATOM 3923 O O . LYS A 1 494 ? 6.414 47.719 32.812 1 79.5 494 LYS A O 1
ATOM 3928 N N . ARG A 1 495 ? 6.766 45.719 33.719 1 82.81 495 ARG A N 1
ATOM 3929 C CA . ARG A 1 495 ? 7.945 45.531 32.906 1 82.81 495 ARG A CA 1
ATOM 3930 C C . ARG A 1 495 ? 7.566 45.5 31.422 1 82.81 495 ARG A C 1
ATOM 3932 O O . ARG A 1 495 ? 8.242 46.094 30.578 1 82.81 495 ARG A O 1
ATOM 3939 N N . LEU A 1 496 ? 6.543 44.781 31.156 1 86.69 496 LEU A N 1
ATOM 3940 C CA . LEU A 1 496 ? 6.086 44.625 29.781 1 86.69 496 LEU A CA 1
ATOM 3941 C C . LEU A 1 496 ? 5.695 45.969 29.188 1 86.69 496 LEU A C 1
ATOM 3943 O O . LEU A 1 496 ? 6.059 46.281 28.047 1 86.69 496 LEU A O 1
ATOM 3947 N N . MET A 1 497 ? 5.02 46.75 29.984 1 83.25 497 MET A N 1
ATOM 3948 C CA . MET A 1 497 ? 4.582 48.062 29.5 1 83.25 497 MET A CA 1
ATOM 3949 C C . MET A 1 497 ? 5.781 48.969 29.234 1 83.25 497 MET A C 1
ATOM 3951 O O . MET A 1 497 ? 5.797 49.688 28.234 1 83.25 497 MET A O 1
ATOM 3955 N N . GLY A 1 498 ? 6.652 48.875 30.203 1 83.69 498 GLY A N 1
ATOM 3956 C CA . GLY A 1 498 ? 7.871 49.656 29.984 1 83.69 498 GLY A CA 1
ATOM 3957 C C . GLY A 1 498 ? 8.602 49.25 28.719 1 83.69 498 GLY A C 1
ATOM 3958 O O . GLY A 1 498 ? 9.078 50.094 27.969 1 83.69 498 GLY A O 1
ATOM 3959 N N . GLU A 1 499 ? 8.664 48 28.5 1 88.31 499 GLU A N 1
ATOM 3960 C CA . GLU A 1 499 ? 9.352 47.5 27.328 1 88.31 499 GLU A CA 1
ATOM 3961 C C . GLU A 1 499 ? 8.609 47.875 26.047 1 88.31 499 GLU A C 1
ATOM 3963 O O . GLU A 1 499 ? 9.242 48.219 25.031 1 88.31 499 GLU A O 1
ATOM 3968 N N . ILE A 1 500 ? 7.336 47.812 26.094 1 86.12 500 ILE A N 1
ATOM 3969 C CA . ILE A 1 500 ? 6.523 48.125 24.922 1 86.12 500 ILE A CA 1
ATOM 3970 C C . ILE A 1 500 ? 6.727 49.594 24.531 1 86.12 500 ILE A C 1
ATOM 3972 O O . ILE A 1 500 ? 6.824 49.906 23.344 1 86.12 500 ILE A O 1
ATOM 3976 N N . ILE A 1 501 ? 6.777 50.406 25.516 1 81.56 501 ILE A N 1
ATOM 3977 C CA . ILE A 1 501 ? 6.957 51.844 25.266 1 81.56 501 ILE A CA 1
ATOM 3978 C C . ILE A 1 501 ? 8.305 52.062 24.578 1 81.56 501 ILE A C 1
ATOM 3980 O O . ILE A 1 501 ? 8.383 52.844 23.594 1 81.56 501 ILE A O 1
ATOM 3984 N N . GLN A 1 502 ? 9.258 51.469 25.109 1 84.38 502 GLN A N 1
ATOM 3985 C CA . GLN A 1 502 ? 10.586 51.594 24.516 1 84.38 502 GLN A CA 1
ATOM 3986 C C . GLN A 1 502 ? 10.625 51 23.125 1 84.38 502 GLN A C 1
ATOM 3988 O O . GLN A 1 502 ? 11.242 51.562 22.219 1 84.38 502 GLN A O 1
ATOM 3993 N N . TYR A 1 503 ? 10.023 49.875 23.047 1 85.56 503 TYR A N 1
ATOM 3994 C CA . TYR A 1 503 ? 9.977 49.156 21.781 1 85.56 503 TYR A CA 1
ATOM 3995 C C . TYR A 1 503 ? 9.297 50 20.703 1 85.56 503 TYR A C 1
ATOM 3997 O O . TYR A 1 503 ? 9.742 50 19.547 1 85.56 503 TYR A O 1
ATOM 4005 N N . LYS A 1 504 ? 8.266 50.594 20.953 1 79.56 504 LYS A N 1
ATOM 4006 C CA . LYS A 1 504 ? 7.523 51.438 20.031 1 79.56 504 LYS A CA 1
ATOM 4007 C C . LYS A 1 504 ? 8.391 52.594 19.516 1 79.56 504 LYS A C 1
ATOM 4009 O O . LYS A 1 504 ? 8.242 53.031 18.375 1 79.56 504 LYS A O 1
ATOM 4014 N N . GLN A 1 505 ? 9.195 53 20.281 1 76.81 505 GLN A N 1
ATOM 4015 C CA . GLN A 1 505 ? 10.008 54.156 19.938 1 76.81 505 GLN A CA 1
ATOM 4016 C C . GLN A 1 505 ? 11.195 53.781 19.062 1 76.81 505 GLN A C 1
ATOM 4018 O O . GLN A 1 505 ? 11.656 54.562 18.234 1 76.81 505 GLN A O 1
ATOM 4023 N N . THR A 1 506 ? 11.664 52.656 19.281 1 72.44 506 THR A N 1
ATOM 4024 C CA . THR A 1 506 ? 12.945 52.312 18.672 1 72.44 506 THR A CA 1
ATOM 4025 C C . THR A 1 506 ? 12.758 51.406 17.469 1 72.44 506 THR A C 1
ATOM 4027 O O . THR A 1 506 ? 13.445 51.562 16.453 1 72.44 506 THR A O 1
ATOM 4030 N N . SER A 1 507 ? 11.961 50.344 17.641 1 61.59 507 SER A N 1
ATOM 4031 C CA . SER A 1 507 ? 12.156 49.219 16.734 1 61.59 507 SER A CA 1
ATOM 4032 C C . SER A 1 507 ? 10.898 48.938 15.922 1 61.59 507 SER A C 1
ATOM 4034 O O . SER A 1 507 ? 10.961 48.312 14.852 1 61.59 507 SER A O 1
ATOM 4036 N N . ILE A 1 508 ? 9.781 49.312 16.422 1 61.78 508 ILE A N 1
ATOM 4037 C CA . ILE A 1 508 ? 8.555 48.812 15.828 1 61.78 508 ILE A CA 1
ATOM 4038 C C . ILE A 1 508 ? 8.352 49.438 14.445 1 61.78 508 ILE A C 1
ATOM 4040 O O . ILE A 1 508 ? 7.777 48.781 13.555 1 61.78 508 ILE A O 1
ATOM 4044 N N . ASN A 1 509 ? 8.82 50.656 14.312 1 60.75 509 ASN A N 1
ATOM 4045 C CA . ASN A 1 509 ? 8.594 51.312 13.039 1 60.75 509 ASN A CA 1
ATOM 4046 C C . ASN A 1 509 ? 9.227 50.562 11.883 1 60.75 509 ASN A C 1
ATOM 4048 O O . ASN A 1 509 ? 8.844 50.75 10.727 1 60.75 509 ASN A O 1
ATOM 4052 N N . ALA A 1 510 ? 10.211 49.812 12.227 1 56.41 510 ALA A N 1
ATOM 4053 C CA . ALA A 1 510 ? 10.883 49.031 11.18 1 56.41 510 ALA A CA 1
ATOM 4054 C C . ALA A 1 510 ? 9.984 47.906 10.672 1 56.41 510 ALA A C 1
ATOM 4056 O O . ALA A 1 510 ? 10.242 47.344 9.602 1 56.41 510 ALA A O 1
ATOM 4057 N N . LEU A 1 511 ? 9.117 47.594 11.43 1 58.44 511 LEU A N 1
ATOM 4058 C CA . LEU A 1 511 ? 8.305 46.438 11.055 1 58.44 511 LEU A CA 1
ATOM 4059 C C . LEU A 1 511 ? 7.074 46.875 10.266 1 58.44 511 LEU A C 1
ATOM 4061 O O . LEU A 1 511 ? 6.324 47.75 10.711 1 58.44 511 LEU A O 1
ATOM 4065 N N . ASN A 1 512 ? 7.312 47.25 9.008 1 54.97 512 ASN A N 1
ATOM 4066 C CA . ASN A 1 512 ? 6.188 47.562 8.141 1 54.97 512 ASN A CA 1
ATOM 4067 C C . ASN A 1 512 ? 5.02 46.594 8.367 1 54.97 512 ASN A C 1
ATOM 4069 O O . ASN A 1 512 ? 5.078 45.75 9.258 1 54.97 512 ASN A O 1
ATOM 4073 N N . ASP A 1 513 ? 4.191 46.406 7.273 1 52.53 513 ASP A N 1
ATOM 4074 C CA . ASP A 1 513 ? 2.871 45.844 7.004 1 52.53 513 ASP A CA 1
ATOM 4075 C C . ASP A 1 513 ? 2.84 44.344 7.324 1 52.53 513 ASP A C 1
ATOM 4077 O O . ASP A 1 513 ? 1.789 43.719 7.23 1 52.53 513 ASP A O 1
ATOM 4081 N N . ARG A 1 514 ? 4.016 43.781 7.461 1 56.06 514 ARG A N 1
ATOM 4082 C CA . ARG A 1 514 ? 3.801 42.344 7.492 1 56.06 514 ARG A CA 1
ATOM 4083 C C . ARG A 1 514 ? 3.799 41.812 8.922 1 56.06 514 ARG A C 1
ATOM 4085 O O . ARG A 1 514 ? 4.855 41.719 9.555 1 56.06 514 ARG A O 1
ATOM 4092 N N . ASP A 1 515 ? 2.689 41.781 9.672 1 67.44 515 ASP A N 1
ATOM 4093 C CA . ASP A 1 515 ? 2.486 41.312 11.047 1 67.44 515 ASP A CA 1
ATOM 4094 C C . ASP A 1 515 ? 2.758 39.812 11.172 1 67.44 515 ASP A C 1
ATOM 4096 O O . ASP A 1 515 ? 1.917 39 10.797 1 67.44 515 ASP A O 1
ATOM 4100 N N . SER A 1 516 ? 4.055 39.344 11.289 1 77.56 516 SER A N 1
ATOM 4101 C CA . SER A 1 516 ? 4.406 37.969 11.633 1 77.56 516 SER A CA 1
ATOM 4102 C C . SER A 1 516 ? 5.09 37.906 12.992 1 77.56 516 SER A C 1
ATOM 4104 O O . SER A 1 516 ? 5.867 38.781 13.352 1 77.56 516 SER A O 1
ATOM 4106 N N . VAL A 1 517 ? 4.66 36.969 13.758 1 82.38 517 VAL A N 1
ATOM 4107 C CA . VAL A 1 517 ? 5.25 36.781 15.086 1 82.38 517 VAL A CA 1
ATOM 4108 C C . VAL A 1 517 ? 6.75 36.531 14.945 1 82.38 517 VAL A C 1
ATOM 4110 O O . VAL A 1 517 ? 7.543 37.031 15.758 1 82.38 517 VAL A O 1
ATOM 4113 N N . MET A 1 518 ? 7.059 35.875 13.906 1 85.19 518 MET A N 1
ATOM 4114 C CA . MET A 1 518 ? 8.461 35.5 13.703 1 85.19 518 MET A CA 1
ATOM 4115 C C . MET A 1 518 ? 9.289 36.75 13.367 1 85.19 518 MET A C 1
ATOM 4117 O O . MET A 1 518 ? 10.438 36.844 13.797 1 85.19 518 MET A O 1
ATOM 4121 N N . LEU A 1 519 ? 8.719 37.562 12.648 1 82.75 519 LEU A N 1
ATOM 4122 C CA . LEU A 1 519 ? 9.406 38.812 12.336 1 82.75 519 LEU A CA 1
ATOM 4123 C C . LEU A 1 519 ? 9.539 39.688 13.586 1 82.75 519 LEU A C 1
ATOM 4125 O O . LEU A 1 519 ? 10.586 40.281 13.805 1 82.75 519 LEU A O 1
ATOM 4129 N N . ALA A 1 520 ? 8.469 39.75 14.305 1 84.19 520 ALA A N 1
ATOM 4130 C CA . ALA A 1 520 ? 8.5 40.5 15.555 1 84.19 520 ALA A CA 1
ATOM 4131 C C . ALA A 1 520 ? 9.578 39.969 16.484 1 84.19 520 ALA A C 1
ATOM 4133 O O . ALA A 1 520 ? 10.289 40.75 17.141 1 84.19 520 ALA A O 1
ATOM 4134 N N . LEU A 1 521 ? 9.68 38.688 16.516 1 87.31 521 LEU A N 1
ATOM 4135 C CA . LEU A 1 521 ? 10.664 38.062 17.375 1 87.31 521 LEU A CA 1
ATOM 4136 C C . LEU A 1 521 ? 12.086 38.375 16.922 1 87.31 521 LEU A C 1
ATOM 4138 O O . LEU A 1 521 ? 12.977 38.562 17.734 1 87.31 521 LEU A O 1
ATOM 4142 N N . SER A 1 522 ? 12.289 38.469 15.664 1 86 522 SER A N 1
ATOM 4143 C CA . SER A 1 522 ? 13.625 38.688 15.117 1 86 522 SER A CA 1
ATOM 4144 C C . SER A 1 522 ? 14.102 40.125 15.414 1 86 522 SER A C 1
ATOM 4146 O O . SER A 1 522 ? 15.305 40.344 15.539 1 86 522 SER A O 1
ATOM 4148 N N . VAL A 1 523 ? 13.172 41.031 15.609 1 83.44 523 VAL A N 1
ATOM 4149 C CA . VAL A 1 523 ? 13.555 42.438 15.805 1 83.44 523 VAL A CA 1
ATOM 4150 C C . VAL A 1 523 ? 13.445 42.812 17.281 1 83.44 523 VAL A C 1
ATOM 4152 O O . VAL A 1 523 ? 13.672 43.938 17.672 1 83.44 523 VAL A O 1
ATOM 4155 N N . CYS A 1 524 ? 13.094 41.875 18.078 1 87.31 524 CYS A N 1
ATOM 4156 C CA . CYS A 1 524 ? 12.945 42.094 19.516 1 87.31 524 CYS A CA 1
ATOM 4157 C C . CYS A 1 524 ? 13.992 41.312 20.297 1 87.31 524 CYS A C 1
ATOM 4159 O O . CYS A 1 524 ? 13.703 40.25 20.828 1 87.31 524 CYS A O 1
ATOM 4161 N N . PRO A 1 525 ? 15.18 41.906 20.359 1 86.94 525 PRO A N 1
ATOM 4162 C CA . PRO A 1 525 ? 16.234 41.156 21.047 1 86.94 525 PRO A CA 1
ATOM 4163 C C . PRO A 1 525 ? 15.938 40.938 22.531 1 86.94 525 PRO A C 1
ATOM 4165 O O . PRO A 1 525 ? 15.391 41.812 23.188 1 86.94 525 PRO A O 1
ATOM 4168 N N . LYS A 1 526 ? 16.328 39.844 23.016 1 87.94 526 LYS A N 1
ATOM 4169 C CA . LYS A 1 526 ? 16.094 39.469 24.406 1 87.94 526 LYS A CA 1
ATOM 4170 C C . LYS A 1 526 ? 16.812 40.406 25.375 1 87.94 526 LYS A C 1
ATOM 4172 O O . LYS A 1 526 ? 16.328 40.656 26.469 1 87.94 526 LYS A O 1
ATOM 4177 N N . SER A 1 527 ? 17.922 40.906 25.016 1 88.62 527 SER A N 1
ATOM 4178 C CA . SER A 1 527 ? 18.734 41.781 25.859 1 88.62 527 SER A CA 1
ATOM 4179 C C . SER A 1 527 ? 18 43.062 26.188 1 88.62 527 SER A C 1
ATOM 4181 O O . SER A 1 527 ? 18.047 43.562 27.312 1 88.62 527 SER A O 1
ATOM 4183 N N . ASP A 1 528 ? 17.234 43.625 25.203 1 88.44 528 ASP A N 1
ATOM 4184 C CA . ASP A 1 528 ? 16.594 44.906 25.344 1 88.44 528 ASP A CA 1
ATOM 4185 C C . ASP A 1 528 ? 15.164 44.75 25.875 1 88.44 528 ASP A C 1
ATOM 4187 O O . ASP A 1 528 ? 14.68 45.594 26.641 1 88.44 528 ASP A O 1
ATOM 4191 N N . TYR A 1 529 ? 14.555 43.656 25.406 1 90 529 TYR A N 1
ATOM 4192 C CA . TYR A 1 529 ? 13.148 43.469 25.734 1 90 529 TYR A CA 1
ATOM 4193 C C . TYR A 1 529 ? 12.883 42.031 26.172 1 90 529 TYR A C 1
ATOM 4195 O O . TYR A 1 529 ? 12.156 41.281 25.5 1 90 529 TYR A O 1
ATOM 4203 N N . PRO A 1 530 ? 13.297 41.656 27.312 1 87.75 530 PRO A N 1
ATOM 4204 C CA . PRO A 1 530 ? 13.242 40.25 27.719 1 87.75 530 PRO A CA 1
ATOM 4205 C C . PRO A 1 530 ? 11.812 39.719 27.844 1 87.75 530 PRO A C 1
ATOM 4207 O O . PRO A 1 530 ? 11.523 38.594 27.406 1 87.75 530 PRO A O 1
ATOM 4210 N N . THR A 1 531 ? 10.938 40.469 28.453 1 85.38 531 THR A N 1
ATOM 4211 C CA . THR A 1 531 ? 9.562 40.031 28.656 1 85.38 531 THR A CA 1
ATOM 4212 C C . THR A 1 531 ? 8.82 39.938 27.328 1 85.38 531 THR A C 1
ATOM 4214 O O . THR A 1 531 ? 8.133 38.938 27.078 1 85.38 531 THR A O 1
ATOM 4217 N N . LEU A 1 532 ? 8.984 40.938 26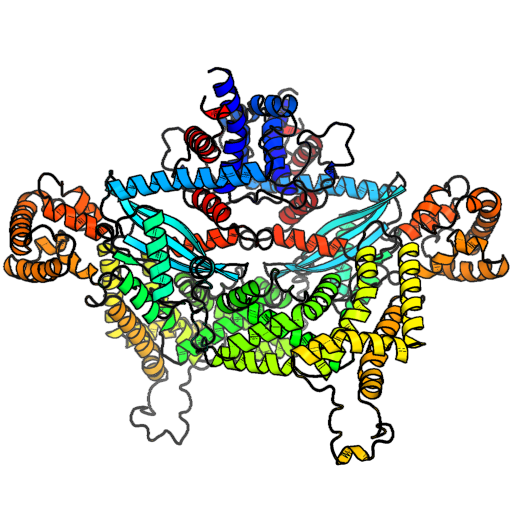.578 1 86.44 532 LEU A N 1
ATOM 4218 C CA . LEU A 1 532 ? 8.32 40.969 25.281 1 86.44 532 LEU A CA 1
ATOM 4219 C C . LEU A 1 532 ? 8.859 39.844 24.375 1 86.44 532 LEU A C 1
ATOM 4221 O O . LEU A 1 532 ? 8.094 39.219 23.656 1 86.44 532 LEU A O 1
ATOM 4225 N N . HIS A 1 533 ? 10.117 39.656 24.406 1 88 533 HIS A N 1
ATOM 4226 C CA . HIS A 1 533 ? 10.758 38.594 23.625 1 88 533 HIS A CA 1
ATOM 4227 C C . HIS A 1 533 ? 10.219 37.219 24.016 1 88 533 HIS A C 1
ATOM 4229 O O . HIS A 1 533 ? 9.93 36.406 23.141 1 88 533 HIS A O 1
ATOM 4235 N N . THR A 1 534 ? 10.133 37.031 25.266 1 85.75 534 THR A N 1
ATOM 4236 C CA . THR A 1 534 ? 9.625 35.75 25.781 1 85.75 534 THR A CA 1
ATOM 4237 C C . THR A 1 534 ? 8.188 35.531 25.312 1 85.75 534 THR A C 1
ATOM 4239 O O . THR A 1 534 ? 7.82 34.406 24.953 1 85.75 534 THR A O 1
ATOM 4242 N N . LEU A 1 535 ? 7.465 36.531 25.328 1 83.06 535 LEU A N 1
ATOM 4243 C CA . LEU A 1 535 ? 6.074 36.406 24.891 1 83.06 535 LEU A CA 1
ATOM 4244 C C . LEU A 1 535 ? 5.988 36.094 23.406 1 83.06 535 LEU A C 1
ATOM 4246 O O . LEU A 1 535 ? 5.145 35.312 22.984 1 83.06 535 LEU A O 1
ATOM 4250 N N . TYR A 1 536 ? 6.832 36.75 22.656 1 85.75 536 TYR A N 1
ATOM 4251 C CA . TYR A 1 536 ? 6.863 36.438 21.219 1 85.75 536 TYR A CA 1
ATOM 4252 C C . TYR A 1 536 ? 7.262 35 20.969 1 85.75 536 TYR A C 1
ATOM 4254 O O . TYR A 1 536 ? 6.73 34.344 20.062 1 85.75 536 TYR A O 1
ATOM 4262 N N . LYS A 1 537 ? 8.164 34.562 21.672 1 86.69 537 LYS A N 1
ATOM 4263 C CA . LYS A 1 537 ? 8.594 33.156 21.547 1 86.69 537 LYS A CA 1
ATOM 4264 C C . LYS A 1 537 ? 7.465 32.188 21.875 1 86.69 537 LYS A C 1
ATOM 4266 O O . LYS A 1 537 ? 7.266 31.203 21.188 1 86.69 537 LYS A O 1
ATOM 4271 N N . ILE A 1 538 ? 6.805 32.469 22.922 1 82.75 538 ILE A N 1
ATOM 4272 C CA . ILE A 1 538 ? 5.672 31.625 23.328 1 82.75 538 ILE A CA 1
ATOM 4273 C C . ILE A 1 538 ? 4.602 31.656 22.234 1 82.75 538 ILE A C 1
ATOM 4275 O O . ILE A 1 538 ? 4.055 30.609 21.875 1 82.75 538 ILE A O 1
ATOM 4279 N N . PHE A 1 539 ? 4.418 32.812 21.766 1 80.88 539 PHE A N 1
ATOM 4280 C CA . PHE A 1 539 ? 3.408 33 20.734 1 80.88 539 PHE A CA 1
ATOM 4281 C C . PHE A 1 539 ? 3.775 32.219 19.469 1 80.88 539 PHE A C 1
ATOM 4283 O O . PHE A 1 539 ? 2.906 31.625 18.828 1 80.88 539 PHE A O 1
ATOM 4290 N N . ALA A 1 540 ? 4.965 32.25 19.156 1 83.94 540 ALA A N 1
ATOM 4291 C CA . ALA A 1 540 ? 5.453 31.531 17.984 1 83.94 540 ALA A CA 1
ATOM 4292 C C . ALA A 1 540 ? 5.305 30.016 18.156 1 83.94 540 ALA A C 1
ATOM 4294 O O . ALA A 1 540 ? 5.09 29.297 17.172 1 83.94 540 ALA A O 1
ATOM 4295 N N . CYS A 1 541 ? 5.344 29.531 19.297 1 85.94 541 CYS A N 1
ATOM 4296 C CA . CYS A 1 541 ? 5.344 28.094 19.562 1 85.94 541 CYS A CA 1
ATOM 4297 C C . CYS A 1 541 ? 3.922 27.547 19.609 1 85.94 541 CYS A C 1
ATOM 4299 O O . CYS A 1 541 ? 3.719 26.328 19.594 1 85.94 541 CYS A O 1
ATOM 4301 N N . LEU A 1 542 ? 2.986 28.391 19.594 1 79.38 542 LEU A N 1
ATOM 4302 C CA . LEU A 1 542 ? 1.608 27.906 19.656 1 79.38 542 LEU A CA 1
ATOM 4303 C C . LEU A 1 542 ? 1.222 27.203 18.359 1 79.38 542 LEU A C 1
ATOM 4305 O O . LEU A 1 542 ? 1.489 27.703 17.266 1 79.38 542 LEU A O 1
ATOM 4309 N N . PRO A 1 543 ? 0.564 25.984 18.516 1 78.5 543 PRO A N 1
ATOM 4310 C CA . PRO A 1 543 ? 0.24 25.219 17.312 1 78.5 543 PRO A CA 1
ATOM 4311 C C . PRO A 1 543 ? -0.938 25.797 16.531 1 78.5 543 PRO A C 1
ATOM 4313 O O . PRO A 1 543 ? -1.89 26.297 17.141 1 78.5 543 PRO A O 1
ATOM 4316 N N . ILE A 1 544 ? -0.892 25.766 15.273 1 72.75 544 ILE A N 1
ATOM 4317 C CA . ILE A 1 544 ? -1.938 26.266 14.398 1 72.75 544 ILE A CA 1
ATOM 4318 C C . ILE A 1 544 ? -2.689 25.109 13.758 1 72.75 544 ILE A C 1
ATOM 4320 O O . ILE A 1 544 ? -3.916 25.141 13.633 1 72.75 544 ILE A O 1
ATOM 4324 N N . SER A 1 545 ? -1.996 24.078 13.336 1 75.56 545 SER A N 1
ATOM 4325 C CA . SER A 1 545 ? -2.586 22.922 12.664 1 75.56 545 SER A CA 1
ATOM 4326 C C . SER A 1 545 ? -1.935 21.625 13.125 1 75.56 545 SER A C 1
ATOM 4328 O O . SER A 1 545 ? -0.896 21.641 13.797 1 75.56 545 SER A O 1
ATOM 4330 N N . ILE A 1 546 ? -2.604 20.547 12.805 1 78.25 546 ILE A N 1
ATOM 4331 C CA . ILE A 1 546 ? -2.064 19.234 13.188 1 78.25 546 ILE A CA 1
ATOM 4332 C C . ILE A 1 546 ? -1.499 18.531 11.953 1 78.25 546 ILE A C 1
ATOM 4334 O O . ILE A 1 546 ? -1.442 17.297 11.906 1 78.25 546 ILE A O 1
ATOM 4338 N N . SER A 1 547 ? -1.175 19.234 10.93 1 77.25 547 SER A N 1
ATOM 4339 C CA . SER A 1 547 ? -0.759 18.672 9.641 1 77.25 547 SER A CA 1
ATOM 4340 C C . SER A 1 547 ? 0.5 17.828 9.789 1 77.25 547 SER A C 1
ATOM 4342 O O . SER A 1 547 ? 0.675 16.844 9.078 1 77.25 547 SER A O 1
ATOM 4344 N N . THR A 1 548 ? 1.358 18.266 10.742 1 82.56 548 THR A N 1
ATOM 4345 C CA . THR A 1 548 ? 2.602 17.531 10.945 1 82.56 548 THR A CA 1
ATOM 4346 C C . THR A 1 548 ? 2.318 16.094 11.375 1 82.56 548 THR A C 1
ATOM 4348 O O . THR A 1 548 ? 2.963 15.156 10.891 1 82.56 548 THR A O 1
ATOM 4351 N N . VAL A 1 549 ? 1.38 15.938 12.227 1 84.25 549 VAL A N 1
ATOM 4352 C CA . VAL A 1 549 ? 1.032 14.609 12.703 1 84.25 549 VAL A CA 1
ATOM 4353 C C . VAL A 1 549 ? 0.297 13.836 11.609 1 84.25 549 VAL A C 1
ATOM 4355 O O . VAL A 1 549 ? 0.477 12.625 11.461 1 84.25 549 VAL A O 1
ATOM 4358 N N . GLU A 1 550 ? -0.491 14.469 10.844 1 77 550 GLU A N 1
ATOM 4359 C CA . GLU A 1 550 ? -1.176 13.82 9.734 1 77 550 GLU A CA 1
ATOM 4360 C C . GLU A 1 550 ? -0.179 13.297 8.703 1 77 550 GLU A C 1
ATOM 4362 O O . GLU A 1 550 ? -0.381 12.227 8.117 1 77 550 GLU A O 1
ATOM 4367 N N . ARG A 1 551 ? 0.811 14.078 8.508 1 78.94 551 ARG A N 1
ATOM 4368 C CA . ARG A 1 551 ? 1.857 13.656 7.586 1 78.94 551 ARG A CA 1
ATOM 4369 C C . ARG A 1 551 ? 2.584 12.422 8.102 1 78.94 551 ARG A C 1
ATOM 4371 O O . ARG A 1 551 ? 3.008 11.57 7.32 1 78.94 551 ARG A O 1
ATOM 4378 N N . SER A 1 552 ? 2.713 12.414 9.367 1 85.94 552 SER A N 1
ATOM 4379 C CA . SER A 1 552 ? 3.381 11.258 9.953 1 85.94 552 SER A CA 1
ATOM 4380 C C . SER A 1 552 ? 2.568 9.984 9.75 1 85.94 552 SER A C 1
ATOM 4382 O O . SER A 1 552 ? 3.125 8.883 9.703 1 85.94 552 SER A O 1
ATOM 4384 N N . PHE A 1 553 ? 1.25 10.117 9.609 1 81.31 553 PHE A N 1
ATOM 4385 C CA . PHE A 1 553 ? 0.418 8.945 9.344 1 81.31 553 PHE A CA 1
ATOM 4386 C C . PHE A 1 553 ? 0.741 8.359 7.973 1 81.31 553 PHE A C 1
ATOM 4388 O O . PHE A 1 553 ? 0.684 7.141 7.785 1 81.31 553 PHE A O 1
ATOM 4395 N N . SER A 1 554 ? 1.042 9.219 7.066 1 76.31 554 SER A N 1
ATOM 4396 C CA . SER A 1 554 ? 1.472 8.727 5.758 1 76.31 554 SER A CA 1
ATOM 4397 C C . SER A 1 554 ? 2.75 7.906 5.871 1 76.31 554 SER A C 1
ATOM 4399 O O . SER A 1 554 ? 2.891 6.875 5.207 1 76.31 554 SER A O 1
ATOM 4401 N N . THR A 1 555 ? 3.627 8.43 6.648 1 80.25 555 THR A N 1
ATOM 4402 C CA . THR A 1 555 ? 4.859 7.691 6.898 1 80.25 555 THR A CA 1
ATOM 4403 C C . THR A 1 555 ? 4.559 6.34 7.547 1 80.25 555 THR A C 1
ATOM 4405 O O . THR A 1 555 ? 5.172 5.328 7.195 1 80.25 555 THR A O 1
ATOM 4408 N N . LEU A 1 556 ? 3.646 6.402 8.453 1 81.69 556 LEU A N 1
ATOM 4409 C CA . LEU A 1 556 ? 3.246 5.176 9.133 1 81.69 556 LEU A CA 1
ATOM 4410 C C . LEU A 1 556 ? 2.715 4.148 8.141 1 81.69 556 LEU A C 1
ATOM 4412 O O . LEU A 1 556 ? 3.088 2.977 8.195 1 81.69 556 LEU A O 1
ATOM 4416 N N . ARG A 1 557 ? 1.965 4.621 7.277 1 74.88 557 ARG A N 1
ATOM 4417 C CA . ARG A 1 557 ? 1.353 3.744 6.285 1 74.88 557 ARG A CA 1
ATOM 4418 C C . ARG A 1 557 ? 2.404 3.158 5.348 1 74.88 557 ARG A C 1
ATOM 4420 O O . ARG A 1 557 ? 2.266 2.025 4.883 1 74.88 557 ARG A O 1
ATOM 4427 N N . ARG A 1 558 ? 3.393 3.895 5.109 1 74.75 558 ARG A N 1
ATOM 4428 C CA . ARG A 1 558 ? 4.445 3.439 4.211 1 74.75 558 ARG A CA 1
ATOM 4429 C C . ARG A 1 558 ? 5.391 2.471 4.914 1 74.75 558 ARG A C 1
ATOM 4431 O O . ARG A 1 558 ? 5.926 1.552 4.293 1 74.75 558 ARG A O 1
ATOM 4438 N N . THR A 1 559 ? 5.523 2.779 6.098 1 76.12 559 THR A N 1
ATOM 4439 C CA . THR A 1 559 ? 6.473 1.986 6.871 1 76.12 559 THR A CA 1
ATOM 4440 C C . THR A 1 559 ? 5.855 0.648 7.27 1 76.12 559 THR A C 1
ATOM 4442 O O . THR A 1 559 ? 6.512 -0.394 7.176 1 76.12 559 THR A O 1
ATOM 4445 N N . LYS A 1 560 ? 4.617 0.771 7.719 1 72.44 560 LYS A N 1
ATOM 4446 C CA . LYS A 1 560 ? 3.914 -0.449 8.109 1 72.44 560 LYS A CA 1
ATOM 4447 C C . LYS A 1 560 ? 2.986 -0.926 6.992 1 72.44 560 LYS A C 1
ATOM 4449 O O . LYS A 1 560 ? 1.874 -0.416 6.844 1 72.44 560 LYS A O 1
ATOM 4454 N N . THR A 1 561 ? 3.502 -1.749 6.145 1 62.53 561 THR A N 1
ATOM 4455 C CA . THR A 1 561 ? 2.713 -2.309 5.055 1 62.53 561 THR A CA 1
ATOM 4456 C C . THR A 1 561 ? 2.184 -3.691 5.422 1 62.53 561 THR A C 1
ATOM 4458 O O . THR A 1 561 ? 2.463 -4.199 6.512 1 62.53 561 THR A O 1
ATOM 4461 N N . TRP A 1 562 ? 1.417 -4.117 4.609 1 52.19 562 TRP A N 1
ATOM 4462 C CA . TRP A 1 562 ? 0.846 -5.441 4.832 1 52.19 562 TRP A CA 1
ATOM 4463 C C . TRP A 1 562 ? 1.942 -6.477 5.055 1 52.19 562 TRP A C 1
ATOM 4465 O O . TRP A 1 562 ? 1.785 -7.391 5.867 1 52.19 562 TRP A O 1
ATOM 4475 N N . LEU A 1 563 ? 3.014 -6.164 4.488 1 45.69 563 LEU A N 1
ATOM 4476 C CA . LEU A 1 563 ? 4.113 -7.117 4.598 1 45.69 563 LEU A CA 1
ATOM 4477 C C . LEU A 1 563 ? 4.871 -6.926 5.906 1 45.69 563 LEU A C 1
ATOM 4479 O O . LEU A 1 563 ? 5.566 -7.832 6.363 1 45.69 563 LEU A O 1
ATOM 4483 N N . ARG A 1 564 ? 4.656 -5.781 6.492 1 56.81 564 ARG A N 1
ATOM 4484 C CA . ARG A 1 564 ? 5.426 -5.418 7.68 1 56.81 564 ARG A CA 1
ATOM 4485 C C . ARG A 1 564 ? 4.508 -5.008 8.82 1 56.81 564 ARG A C 1
ATOM 4487 O O . ARG A 1 564 ? 4.734 -3.988 9.477 1 56.81 564 ARG A O 1
ATOM 4494 N N . SER A 1 565 ? 3.455 -5.742 8.883 1 50.38 565 SER A N 1
ATOM 4495 C CA . SER A 1 565 ? 2.439 -5.309 9.828 1 50.38 565 SER A CA 1
ATOM 4496 C C . SER A 1 565 ? 2.807 -5.711 11.258 1 50.38 565 SER A C 1
ATOM 4498 O O . SER A 1 565 ? 2.27 -5.16 12.219 1 50.38 565 SER A O 1
ATOM 4500 N N . THR A 1 566 ? 3.85 -6.605 11.344 1 53.72 566 THR A N 1
ATOM 4501 C CA . THR A 1 566 ? 4.152 -7.125 12.672 1 53.72 566 THR A CA 1
ATOM 4502 C C . THR A 1 566 ? 5.297 -6.348 13.312 1 53.72 566 THR A C 1
ATOM 4504 O O . THR A 1 566 ? 5.77 -6.703 14.391 1 53.72 566 THR A O 1
ATOM 4507 N N . MET A 1 567 ? 5.688 -5.352 12.68 1 68.25 567 MET A N 1
ATOM 4508 C CA . MET A 1 567 ? 6.809 -4.555 13.164 1 68.25 567 MET A CA 1
ATOM 4509 C C . MET A 1 567 ? 6.504 -3.969 14.539 1 68.25 567 MET A C 1
ATOM 4511 O O . MET A 1 567 ? 5.422 -3.424 14.758 1 68.25 567 MET A O 1
ATOM 4515 N N . LYS A 1 568 ? 7.473 -4.156 15.398 1 68.38 568 LYS A N 1
ATOM 4516 C CA . LYS A 1 568 ? 7.32 -3.635 16.75 1 68.38 568 LYS A CA 1
ATOM 4517 C C . LYS A 1 568 ? 7.578 -2.131 16.797 1 68.38 568 LYS A C 1
ATOM 4519 O O . LYS A 1 568 ? 8.195 -1.575 15.891 1 68.38 568 LYS A O 1
ATOM 4524 N N . GLU A 1 569 ? 7.219 -1.571 17.859 1 72.5 569 GLU A N 1
ATOM 4525 C CA . GLU A 1 569 ? 7.195 -0.121 18.031 1 72.5 569 GLU A CA 1
ATOM 4526 C C . GLU A 1 569 ? 8.602 0.47 17.938 1 72.5 569 GLU A C 1
ATOM 4528 O O . GLU A 1 569 ? 8.797 1.519 17.312 1 72.5 569 GLU A O 1
ATOM 4533 N N . ASP A 1 570 ? 9.516 -0.173 18.578 1 72.88 570 ASP A N 1
ATOM 4534 C CA . ASP A 1 570 ? 10.859 0.397 18.609 1 72.88 570 ASP A CA 1
ATOM 4535 C C . ASP A 1 570 ? 11.453 0.471 17.203 1 72.88 570 ASP A C 1
ATOM 4537 O O . ASP A 1 570 ? 12.078 1.47 16.844 1 72.88 570 ASP A O 1
ATOM 4541 N N . ARG A 1 571 ? 11.273 -0.454 16.531 1 83.25 571 ARG A N 1
ATOM 4542 C CA . ARG A 1 571 ? 11.75 -0.469 15.156 1 83.25 571 ARG A CA 1
ATOM 4543 C C . ARG A 1 571 ? 10.992 0.542 14.305 1 83.25 571 ARG A C 1
ATOM 4545 O O . ARG A 1 571 ? 11.586 1.261 13.5 1 83.25 571 ARG A O 1
ATOM 4552 N N . LEU A 1 572 ? 9.797 0.631 14.648 1 87 572 LEU A N 1
ATOM 4553 C CA . LEU A 1 572 ? 8.93 1.536 13.898 1 87 572 LEU A CA 1
ATOM 4554 C C . LEU A 1 572 ? 9.367 2.984 14.078 1 87 572 LEU A C 1
ATOM 4556 O O . LEU A 1 572 ? 9.523 3.721 13.102 1 87 572 LEU A O 1
ATOM 4560 N N . ASN A 1 573 ? 9.602 3.426 15.281 1 91.62 573 ASN A N 1
ATOM 4561 C CA . ASN A 1 573 ? 9.945 4.812 15.57 1 91.62 573 ASN A CA 1
ATOM 4562 C C . ASN A 1 573 ? 11.32 5.176 15.016 1 91.62 573 ASN A C 1
ATOM 4564 O O . ASN A 1 573 ? 11.531 6.289 14.539 1 91.62 573 ASN A O 1
ATOM 4568 N N . GLY A 1 574 ? 12.305 4.246 15.141 1 92.56 574 GLY A N 1
ATOM 4569 C CA . GLY A 1 574 ? 13.617 4.512 14.562 1 92.56 574 GLY A CA 1
ATOM 4570 C C . GLY A 1 574 ? 13.562 4.789 13.07 1 92.56 574 GLY A C 1
ATOM 4571 O O . GLY A 1 574 ? 14.141 5.77 12.594 1 92.56 574 GLY A O 1
ATOM 4572 N N . LEU A 1 575 ? 12.844 3.98 12.43 1 91.62 575 LEU A N 1
ATOM 4573 C CA . LEU A 1 575 ? 12.727 4.125 10.984 1 91.62 575 LEU A CA 1
ATOM 4574 C C . LEU A 1 575 ? 11.898 5.355 10.625 1 91.62 575 LEU A C 1
ATOM 4576 O O . LEU A 1 575 ? 12.227 6.078 9.68 1 91.62 575 LEU A O 1
ATOM 4580 N N . ALA A 1 576 ? 10.82 5.609 11.352 1 92.38 576 ALA A N 1
ATOM 4581 C CA . ALA A 1 576 ? 9.938 6.742 11.086 1 92.38 576 ALA A CA 1
ATOM 4582 C C . ALA A 1 576 ? 10.672 8.062 11.289 1 92.38 576 ALA A C 1
ATOM 4584 O O . ALA A 1 576 ? 10.5 9 10.508 1 92.38 576 ALA A O 1
ATOM 4585 N N . LEU A 1 577 ? 11.477 8.172 12.32 1 94.31 577 LEU A N 1
ATOM 4586 C CA . LEU A 1 577 ? 12.219 9.398 12.594 1 94.31 577 LEU A CA 1
ATOM 4587 C C . LEU A 1 577 ? 13.234 9.672 11.492 1 94.31 577 LEU A C 1
ATOM 4589 O O . LEU A 1 577 ? 13.391 10.82 11.055 1 94.31 577 LEU A O 1
ATOM 4593 N N . LEU A 1 578 ? 13.914 8.602 11.07 1 92.94 578 LEU A N 1
ATOM 4594 C CA . LEU A 1 578 ? 14.883 8.742 9.992 1 92.94 578 LEU A CA 1
ATOM 4595 C C . LEU A 1 578 ? 14.203 9.219 8.711 1 92.94 578 LEU A C 1
ATOM 4597 O O . LEU A 1 578 ? 14.766 10.031 7.973 1 92.94 578 LEU A O 1
ATOM 4601 N N . ASN A 1 579 ? 13.047 8.758 8.492 1 91 579 ASN A N 1
ATOM 4602 C CA . ASN A 1 579 ? 12.336 9.078 7.262 1 91 579 ASN A CA 1
ATOM 4603 C C . ASN A 1 579 ? 11.742 10.484 7.309 1 91 579 ASN A C 1
ATOM 4605 O O . ASN A 1 579 ? 11.773 11.211 6.309 1 91 579 ASN A O 1
ATOM 4609 N N . THR A 1 580 ? 11.148 10.898 8.406 1 90.75 580 THR A N 1
ATOM 4610 C CA . THR A 1 580 ? 10.406 12.141 8.547 1 90.75 580 THR A CA 1
ATOM 4611 C C . THR A 1 580 ? 11.352 13.336 8.625 1 90.75 580 THR A C 1
ATOM 4613 O O . THR A 1 580 ? 10.992 14.445 8.234 1 90.75 580 THR A O 1
ATOM 4616 N N . HIS A 1 581 ? 12.617 13.117 9.141 1 91.81 581 HIS A N 1
ATOM 4617 C CA . HIS A 1 581 ? 13.531 14.227 9.359 1 91.81 581 HIS A CA 1
ATOM 4618 C C . HIS A 1 581 ? 14.797 14.07 8.523 1 91.81 581 HIS A C 1
ATOM 4620 O O . HIS A 1 581 ? 15.891 13.867 9.07 1 91.81 581 HIS A O 1
ATOM 4626 N N . PRO A 1 582 ? 14.703 14.273 7.289 1 86.25 582 PRO A N 1
ATOM 4627 C CA . PRO A 1 582 ? 15.914 14.18 6.473 1 86.25 582 PRO A CA 1
ATOM 4628 C C . PRO A 1 582 ? 16.922 15.297 6.781 1 86.25 582 PRO A C 1
ATOM 4630 O O . PRO A 1 582 ? 18.109 15.156 6.492 1 86.25 582 PRO A O 1
ATOM 4633 N N . ASP A 1 583 ? 16.484 16.344 7.383 1 87.25 583 ASP A N 1
ATOM 4634 C CA . ASP A 1 583 ? 17.312 17.516 7.656 1 87.25 583 ASP A CA 1
ATOM 4635 C C . ASP A 1 583 ? 18.094 17.344 8.961 1 87.25 583 ASP A C 1
ATOM 4637 O O . ASP A 1 583 ? 18.969 18.156 9.281 1 87.25 583 ASP A O 1
ATOM 4641 N N . ILE A 1 584 ? 17.734 16.328 9.703 1 90.94 584 ILE A N 1
ATOM 4642 C CA . ILE A 1 584 ? 18.453 16.062 10.945 1 90.94 584 ILE A CA 1
ATOM 4643 C C . ILE A 1 584 ? 19.516 14.992 10.703 1 90.94 584 ILE A C 1
ATOM 4645 O O . ILE A 1 584 ? 19.203 13.898 10.227 1 90.94 584 ILE A O 1
ATOM 4649 N N . ASP A 1 585 ? 20.688 15.289 11.039 1 90.38 585 ASP A N 1
ATOM 4650 C CA . ASP A 1 585 ? 21.797 14.367 10.812 1 90.38 585 ASP A CA 1
ATOM 4651 C C . ASP A 1 585 ? 21.797 13.242 11.836 1 90.38 585 ASP A C 1
ATOM 4653 O O . ASP A 1 585 ? 21.422 13.445 13 1 90.38 585 ASP A O 1
ATOM 4657 N N . CYS A 1 586 ? 22.125 12.141 11.469 1 94.06 586 CYS A N 1
ATOM 4658 C CA . CYS A 1 586 ? 22.328 10.969 12.312 1 94.06 586 CYS A CA 1
ATOM 4659 C C . CYS A 1 586 ? 23.766 10.477 12.211 1 94.06 586 CYS A C 1
ATOM 4661 O O . CYS A 1 586 ? 24.047 9.516 11.5 1 94.06 586 CYS A O 1
ATOM 4663 N N . PRO A 1 587 ? 24.641 11.109 12.977 1 95.12 587 PRO A N 1
ATOM 4664 C CA . PRO A 1 587 ? 26.062 10.75 12.867 1 95.12 587 PRO A CA 1
ATOM 4665 C C . PRO A 1 587 ? 26.328 9.297 13.25 1 95.12 587 PRO A C 1
ATOM 4667 O O . PRO A 1 587 ? 25.891 8.844 14.305 1 95.12 587 PRO A O 1
ATOM 4670 N N . ILE A 1 588 ? 27.094 8.648 12.492 1 95.38 588 ILE A N 1
ATOM 4671 C CA . ILE A 1 588 ? 27.359 7.223 12.641 1 95.38 588 ILE A CA 1
ATOM 4672 C C . ILE A 1 588 ? 28.125 6.973 13.945 1 95.38 588 ILE A C 1
ATOM 4674 O O . ILE A 1 588 ? 27.844 5.996 14.648 1 95.38 588 ILE A O 1
ATOM 4678 N N . ASP A 1 589 ? 28.984 7.863 14.258 1 93.88 589 ASP A N 1
ATOM 4679 C CA . ASP A 1 589 ? 29.797 7.711 15.469 1 93.88 589 ASP A CA 1
ATOM 4680 C C . ASP A 1 589 ? 28.906 7.715 16.719 1 93.88 589 ASP A C 1
ATOM 4682 O O . ASP A 1 589 ? 29.156 6.969 17.656 1 93.88 589 ASP A O 1
ATOM 4686 N N . ASP A 1 590 ? 27.938 8.539 16.703 1 94.81 590 ASP A N 1
ATOM 4687 C CA . ASP A 1 590 ? 27.031 8.602 17.844 1 94.81 590 ASP A CA 1
ATOM 4688 C C . ASP A 1 590 ? 26.203 7.32 17.953 1 94.81 590 ASP A C 1
ATOM 4690 O O . ASP A 1 590 ? 25.891 6.871 19.062 1 94.81 590 ASP A O 1
ATOM 4694 N N . VAL A 1 591 ? 25.828 6.777 16.844 1 95.12 591 VAL A N 1
ATOM 4695 C CA . VAL A 1 591 ? 25.062 5.531 16.828 1 95.12 591 VAL A CA 1
ATOM 4696 C C . VAL A 1 591 ? 25.922 4.398 17.391 1 95.12 591 VAL A C 1
ATOM 4698 O O . VAL A 1 591 ? 25.438 3.586 18.188 1 95.12 591 VAL A O 1
ATOM 4701 N N . ILE A 1 592 ? 27.172 4.367 16.984 1 93.88 592 ILE A N 1
ATOM 4702 C CA . ILE A 1 592 ? 28.094 3.344 17.469 1 93.88 592 ILE A CA 1
ATOM 4703 C C . ILE A 1 592 ? 28.266 3.488 18.969 1 93.88 592 ILE A C 1
ATOM 4705 O O . ILE A 1 592 ? 28.297 2.49 19.703 1 93.88 592 ILE A O 1
ATOM 4709 N N . ASN A 1 593 ? 28.406 4.73 19.438 1 92.88 593 ASN A N 1
ATOM 4710 C CA . ASN A 1 593 ? 28.531 4.977 20.875 1 92.88 593 ASN A CA 1
ATOM 4711 C C . ASN A 1 593 ? 27.312 4.469 21.641 1 92.88 593 ASN A C 1
ATOM 4713 O O . ASN A 1 593 ? 27.453 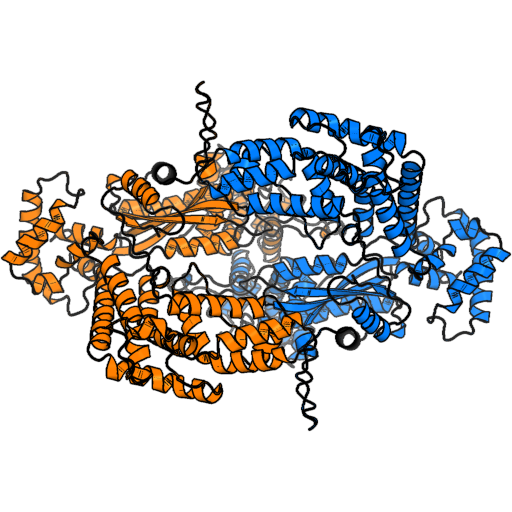3.865 22.703 1 92.88 593 ASN A O 1
ATOM 4717 N N . GLN A 1 594 ? 26.172 4.727 21.109 1 92.44 594 GLN A N 1
ATOM 4718 C CA . GLN A 1 594 ? 24.938 4.258 21.75 1 92.44 594 GLN A CA 1
ATOM 4719 C C . GLN A 1 594 ? 24.859 2.734 21.75 1 92.44 594 GLN A C 1
ATOM 4721 O O . GLN A 1 594 ? 24.422 2.127 22.734 1 92.44 594 GLN A O 1
ATOM 4726 N N . PHE A 1 595 ? 25.25 2.16 20.641 1 91.56 595 PHE A N 1
ATOM 4727 C CA . PHE A 1 595 ? 25.266 0.709 20.484 1 91.56 595 PHE A CA 1
ATOM 4728 C C . PHE A 1 595 ? 26.219 0.068 21.5 1 91.56 595 PHE A C 1
ATOM 4730 O O . PHE A 1 595 ? 25.891 -0.96 22.094 1 91.56 595 PHE A O 1
ATOM 4737 N N . ALA A 1 596 ? 27.281 0.649 21.656 1 88.75 596 ALA A N 1
ATOM 4738 C CA . ALA A 1 596 ? 28.297 0.15 22.578 1 88.75 596 ALA A CA 1
ATOM 4739 C C . ALA A 1 596 ? 27.812 0.261 24.031 1 88.75 596 ALA A C 1
ATOM 4741 O O . ALA A 1 596 ? 28.078 -0.623 24.844 1 88.75 596 ALA A O 1
ATOM 4742 N N . ARG A 1 597 ? 27.156 1.284 24.344 1 85.06 597 ARG A N 1
ATOM 4743 C CA . ARG A 1 597 ? 26.656 1.539 25.688 1 85.06 597 ARG A CA 1
ATOM 4744 C C . ARG A 1 597 ? 25.531 0.575 26.047 1 85.06 597 ARG A C 1
ATOM 4746 O O . ARG A 1 597 ? 25.484 0.08 27.188 1 85.06 597 ARG A O 1
ATOM 4753 N N . LYS A 1 598 ? 24.594 0.424 25.234 1 78.5 598 LYS A N 1
ATOM 4754 C CA . LYS A 1 598 ? 23.406 -0.381 25.5 1 78.5 598 LYS A CA 1
ATOM 4755 C C . LYS A 1 598 ? 23.781 -1.838 25.766 1 78.5 598 LYS A C 1
ATOM 4757 O O . LYS A 1 598 ? 23.203 -2.482 26.641 1 78.5 598 LYS A O 1
ATOM 4762 N N . ASN A 1 599 ? 24.672 -2.439 25 1 67.06 599 ASN A N 1
ATOM 4763 C CA . ASN A 1 599 ? 24.953 -3.867 25.109 1 67.06 599 ASN A CA 1
ATOM 4764 C C . ASN A 1 599 ? 26.266 -4.129 25.828 1 67.06 599 ASN A C 1
ATOM 4766 O O . ASN A 1 599 ? 26.766 -5.254 25.844 1 67.06 599 ASN A O 1
ATOM 4770 N N . ARG A 1 600 ? 26.766 -3.051 26.531 1 65.81 600 ARG A N 1
ATOM 4771 C CA . ARG A 1 600 ? 28.047 -3.152 27.219 1 65.81 600 ARG A CA 1
ATOM 4772 C C . ARG A 1 600 ? 29.078 -3.877 26.359 1 65.81 600 ARG A C 1
ATOM 4774 O O . ARG A 1 600 ? 29.75 -4.789 26.844 1 65.81 600 ARG A O 1
ATOM 4781 N N . ARG A 1 601 ? 28.922 -3.553 25.062 1 69.06 601 ARG A N 1
ATOM 4782 C CA . ARG A 1 601 ? 29.828 -4.207 24.125 1 69.06 601 ARG A CA 1
ATOM 4783 C C . ARG A 1 601 ? 31.203 -3.561 24.172 1 69.06 601 ARG A C 1
ATOM 4785 O O . ARG A 1 601 ? 31.453 -2.559 23.5 1 69.06 601 ARG A O 1
ATOM 4792 N N . LYS A 1 602 ? 32.062 -4.098 24.984 1 63.47 602 LYS A N 1
ATOM 4793 C CA . LYS A 1 602 ? 33.375 -3.584 25.281 1 63.47 602 LYS A CA 1
ATOM 4794 C C . LYS A 1 602 ? 34.25 -3.488 24.016 1 63.47 602 LYS A C 1
ATOM 4796 O O . LYS A 1 602 ? 35.156 -2.676 23.953 1 63.47 602 LYS A O 1
ATOM 4801 N N . GLU A 1 603 ? 33.812 -4.23 23 1 68.94 603 GLU A N 1
ATOM 4802 C CA . GLU A 1 603 ? 34.625 -4.293 21.797 1 68.94 603 GLU A CA 1
ATOM 4803 C C . GLU A 1 603 ? 34.562 -2.982 21.016 1 68.94 603 GLU A C 1
ATOM 4805 O O . GLU A 1 603 ? 35.438 -2.697 20.203 1 68.94 603 GLU A O 1
ATOM 4810 N N . PHE A 1 604 ? 33.594 -2.16 21.406 1 74.5 604 PHE A N 1
ATOM 4811 C CA . PHE A 1 604 ? 33.469 -0.909 20.672 1 74.5 604 PHE A CA 1
ATOM 4812 C C . PHE A 1 604 ? 33.906 0.272 21.531 1 74.5 604 PHE A C 1
ATOM 4814 O O . PHE A 1 604 ? 33.938 1.412 21.062 1 74.5 604 PHE A O 1
ATOM 4821 N N . ILE A 1 605 ? 34.156 0.03 22.875 1 63.53 605 ILE A N 1
ATOM 4822 C CA . ILE A 1 605 ? 34.469 1.108 23.812 1 63.53 605 ILE A CA 1
ATOM 4823 C C . ILE A 1 605 ? 35.906 0.986 24.297 1 63.53 605 ILE A C 1
ATOM 4825 O O . ILE A 1 605 ? 36.625 1.981 24.359 1 63.53 605 ILE A O 1
ATOM 4829 N N . ILE A 1 606 ? 36.281 -0.281 24.781 1 54.59 606 ILE A N 1
ATOM 4830 C CA . ILE A 1 606 ? 37.562 -0.497 25.391 1 54.59 606 ILE A CA 1
ATOM 4831 C C . ILE A 1 606 ? 38.406 -1.428 24.516 1 54.59 606 ILE A C 1
ATOM 4833 O O . ILE A 1 606 ? 37.938 -2.477 24.078 1 54.59 606 ILE A O 1
ATOM 4837 N N . MET B 1 1 ? 36.531 3.52 -30.75 1 67.5 1 MET B N 1
ATOM 4838 C CA . MET B 1 1 ? 36.281 2.311 -29.969 1 67.5 1 MET B CA 1
ATOM 4839 C C . MET B 1 1 ? 36.375 2.594 -28.484 1 67.5 1 MET B C 1
ATOM 4841 O O . MET B 1 1 ? 35.531 2.146 -27.703 1 67.5 1 MET B O 1
ATOM 4845 N N . GLU B 1 2 ? 37.281 3.459 -28.125 1 74.88 2 GLU B N 1
ATOM 4846 C CA . GLU B 1 2 ? 37.5 3.785 -26.719 1 74.88 2 GLU B CA 1
ATOM 4847 C C . GLU B 1 2 ? 36.375 4.652 -26.172 1 74.88 2 GLU B C 1
ATOM 4849 O O . GLU B 1 2 ? 35.938 4.453 -25.031 1 74.88 2 GLU B O 1
ATOM 4854 N N . ILE B 1 3 ? 35.875 5.465 -27.016 1 76.31 3 ILE B N 1
ATOM 4855 C CA . ILE B 1 3 ? 34.812 6.363 -26.594 1 76.31 3 ILE B CA 1
ATOM 4856 C C . ILE B 1 3 ? 33.531 5.566 -26.359 1 76.31 3 ILE B C 1
ATOM 4858 O O . ILE B 1 3 ? 32.812 5.828 -25.406 1 76.31 3 ILE B O 1
ATOM 4862 N N . ILE B 1 4 ? 33.406 4.625 -27.188 1 81.19 4 ILE B N 1
ATOM 4863 C CA . ILE B 1 4 ? 32.219 3.781 -27.062 1 81.19 4 ILE B CA 1
ATOM 4864 C C . ILE B 1 4 ? 32.281 2.998 -25.766 1 81.19 4 ILE B C 1
ATOM 4866 O O . ILE B 1 4 ? 31.281 2.906 -25.031 1 81.19 4 ILE B O 1
ATOM 4870 N N . ARG B 1 5 ? 33.438 2.498 -25.516 1 83.62 5 ARG B N 1
ATOM 4871 C CA . ARG B 1 5 ? 33.625 1.726 -24.297 1 83.62 5 ARG B CA 1
ATOM 4872 C C . ARG B 1 5 ? 33.406 2.596 -23.062 1 83.62 5 ARG B C 1
ATOM 4874 O O . ARG B 1 5 ? 32.812 2.152 -22.078 1 83.62 5 ARG B O 1
ATOM 4881 N N . GLU B 1 6 ? 33.844 3.762 -23.172 1 82.38 6 GLU B N 1
ATOM 4882 C CA . GLU B 1 6 ? 33.688 4.684 -22.062 1 82.38 6 GLU B CA 1
ATOM 4883 C C . GLU B 1 6 ? 32.219 5.012 -21.828 1 82.38 6 GLU B C 1
ATOM 4885 O O . GLU B 1 6 ? 31.766 5.09 -20.672 1 82.38 6 GLU B O 1
ATOM 4890 N N . ASN B 1 7 ? 31.609 5.184 -22.891 1 82.06 7 ASN B N 1
ATOM 4891 C CA . ASN B 1 7 ? 30.188 5.488 -22.781 1 82.06 7 ASN B CA 1
ATOM 4892 C C . ASN B 1 7 ? 29.406 4.316 -22.203 1 82.06 7 ASN B C 1
ATOM 4894 O O . ASN B 1 7 ? 28.469 4.516 -21.422 1 82.06 7 ASN B O 1
ATOM 4898 N N . ARG B 1 8 ? 29.781 3.262 -22.609 1 88.38 8 ARG B N 1
ATOM 4899 C CA . ARG B 1 8 ? 29.125 2.059 -22.109 1 88.38 8 ARG B CA 1
ATOM 4900 C C . ARG B 1 8 ? 29.406 1.867 -20.625 1 88.38 8 ARG B C 1
ATOM 4902 O O . ARG B 1 8 ? 28.516 1.505 -19.859 1 88.38 8 ARG B O 1
ATOM 4909 N N . ASP B 1 9 ? 30.594 2.162 -20.297 1 88.69 9 ASP B N 1
ATOM 4910 C CA . ASP B 1 9 ? 31 2.01 -18.891 1 88.69 9 ASP B CA 1
ATOM 4911 C C . ASP B 1 9 ? 30.234 2.969 -18 1 88.69 9 ASP B C 1
ATOM 4913 O O . ASP B 1 9 ? 29.938 2.646 -16.844 1 88.69 9 ASP B O 1
ATOM 4917 N N . ARG B 1 10 ? 29.891 4.043 -18.516 1 87.81 10 ARG B N 1
ATOM 4918 C CA . ARG B 1 10 ? 29.156 5.051 -17.75 1 87.81 10 ARG B CA 1
ATOM 4919 C C . ARG B 1 10 ? 27.734 4.582 -17.453 1 87.81 10 ARG B C 1
ATOM 4921 O O . ARG B 1 10 ? 27.141 4.996 -16.453 1 87.81 10 ARG B O 1
ATOM 4928 N N . LEU B 1 11 ? 27.25 3.695 -18.203 1 91.38 11 LEU B N 1
ATOM 4929 C CA . LEU B 1 11 ? 25.875 3.246 -18.062 1 91.38 11 LEU B CA 1
ATOM 4930 C C . LEU B 1 11 ? 25.781 2.082 -17.078 1 91.38 11 LEU B C 1
ATOM 4932 O O . LEU B 1 11 ? 24.703 1.785 -16.547 1 91.38 11 LEU B O 1
ATOM 4936 N N . VAL B 1 12 ? 26.875 1.449 -16.828 1 93.75 12 VAL B N 1
ATOM 4937 C CA . VAL B 1 12 ? 26.891 0.197 -16.094 1 93.75 12 VAL B CA 1
ATOM 4938 C C . VAL B 1 12 ? 26.344 0.426 -14.68 1 93.75 12 VAL B C 1
ATOM 4940 O O . VAL B 1 12 ? 25.406 -0.258 -14.258 1 93.75 12 VAL B O 1
ATOM 4943 N N . PRO B 1 13 ? 26.875 1.468 -13.953 1 94.12 13 PRO B N 1
ATOM 4944 C CA . PRO B 1 13 ? 26.344 1.66 -12.602 1 94.12 13 PRO B CA 1
ATOM 4945 C C . PRO B 1 13 ? 24.875 2.062 -12.602 1 94.12 13 PRO B C 1
ATOM 4947 O O . PRO B 1 13 ? 24.125 1.713 -11.672 1 94.12 13 PRO B O 1
ATOM 4950 N N . ILE B 1 14 ? 24.484 2.727 -13.586 1 94 14 ILE B N 1
ATOM 4951 C CA . ILE B 1 14 ? 23.094 3.188 -13.695 1 94 14 ILE B CA 1
ATOM 4952 C C . ILE B 1 14 ? 22.172 1.996 -13.922 1 94 14 ILE B C 1
ATOM 4954 O O . ILE B 1 14 ? 21.141 1.866 -13.25 1 94 14 ILE B O 1
ATOM 4958 N N . ILE B 1 15 ? 22.547 1.144 -14.805 1 95.38 15 ILE B N 1
ATOM 4959 C CA . ILE B 1 15 ? 21.734 -0.028 -15.125 1 95.38 15 ILE B CA 1
ATOM 4960 C C . ILE B 1 15 ? 21.719 -0.982 -13.938 1 95.38 15 ILE B C 1
ATOM 4962 O O . ILE B 1 15 ? 20.672 -1.57 -13.617 1 95.38 15 ILE B O 1
ATOM 4966 N N . LYS B 1 16 ? 22.859 -1.121 -13.305 1 95.38 16 LYS B N 1
ATOM 4967 C CA . LYS B 1 16 ? 22.922 -1.943 -12.094 1 95.38 16 LYS B CA 1
ATOM 4968 C C . LYS B 1 16 ? 21.922 -1.45 -11.055 1 95.38 16 LYS B C 1
ATOM 4970 O O . LYS B 1 16 ? 21.281 -2.252 -10.367 1 95.38 16 LYS B O 1
ATOM 4975 N N . THR B 1 17 ? 21.844 -0.167 -10.922 1 95.19 17 THR B N 1
ATOM 4976 C CA . THR B 1 17 ? 20.938 0.431 -9.945 1 95.19 17 THR B CA 1
ATOM 4977 C C . THR B 1 17 ? 19.484 0.172 -10.328 1 95.19 17 THR B C 1
ATOM 4979 O O . THR B 1 17 ? 18.641 -0.118 -9.469 1 95.19 17 THR B O 1
ATOM 4982 N N . ILE B 1 18 ? 19.188 0.27 -11.586 1 94.56 18 ILE B N 1
ATOM 4983 C CA . ILE B 1 18 ? 17.828 0.016 -12.07 1 94.56 18 ILE B CA 1
ATOM 4984 C C . ILE B 1 18 ? 17.453 -1.446 -11.82 1 94.56 18 ILE B C 1
ATOM 4986 O O . ILE B 1 18 ? 16.359 -1.746 -11.359 1 94.56 18 ILE B O 1
ATOM 4990 N N . ILE B 1 19 ? 18.312 -2.342 -12.148 1 95.44 19 ILE B N 1
ATOM 4991 C CA . ILE B 1 19 ? 18.094 -3.768 -11.945 1 95.44 19 ILE B CA 1
ATOM 4992 C C . ILE B 1 19 ? 17.875 -4.047 -10.461 1 95.44 19 ILE B C 1
ATOM 4994 O O . ILE B 1 19 ? 17.016 -4.848 -10.094 1 95.44 19 ILE B O 1
ATOM 4998 N N . PHE B 1 20 ? 18.641 -3.359 -9.656 1 93.81 20 PHE B N 1
ATOM 4999 C CA . PHE B 1 20 ? 18.484 -3.512 -8.219 1 93.81 20 PHE B CA 1
ATOM 5000 C C . PHE B 1 20 ? 17.078 -3.107 -7.785 1 93.81 20 PHE B C 1
ATOM 5002 O O . PHE B 1 20 ? 16.438 -3.803 -6.988 1 93.81 20 PHE B O 1
ATOM 5009 N N . HIS B 1 21 ? 16.625 -1.968 -8.258 1 92.38 21 HIS B N 1
ATOM 5010 C CA . HIS B 1 21 ? 15.266 -1.514 -7.965 1 92.38 21 HIS B CA 1
ATOM 5011 C C . HIS B 1 21 ? 14.234 -2.568 -8.352 1 92.38 21 HIS B C 1
ATOM 5013 O O . HIS B 1 21 ? 13.305 -2.844 -7.59 1 92.38 21 HIS B O 1
ATOM 5019 N N . GLY B 1 22 ? 14.344 -3.094 -9.508 1 90.94 22 GLY B N 1
ATOM 5020 C CA . GLY B 1 22 ? 13.406 -4.09 -9.984 1 90.94 22 GLY B CA 1
ATOM 5021 C C . GLY B 1 22 ? 13.414 -5.367 -9.164 1 90.94 22 GLY B C 1
ATOM 5022 O O . GLY B 1 22 ? 12.359 -5.859 -8.758 1 90.94 22 GLY B O 1
ATOM 5023 N N . ARG B 1 23 ? 14.562 -5.879 -8.875 1 91.69 23 ARG B N 1
ATOM 5024 C CA . ARG B 1 23 ? 14.711 -7.141 -8.156 1 91.69 23 ARG B CA 1
ATOM 5025 C C . ARG B 1 23 ? 14.203 -7.02 -6.727 1 91.69 23 ARG B C 1
ATOM 5027 O O . ARG B 1 23 ? 13.664 -7.977 -6.172 1 91.69 23 ARG B O 1
ATOM 5034 N N . GLN B 1 24 ? 14.406 -5.863 -6.125 1 89 24 GLN B N 1
ATOM 5035 C CA . GLN B 1 24 ? 14.039 -5.668 -4.727 1 89 24 GLN B CA 1
ATOM 5036 C C . GLN B 1 24 ? 12.68 -4.988 -4.605 1 89 24 GLN B C 1
ATOM 5038 O O . GLN B 1 24 ? 12.164 -4.797 -3.502 1 89 24 GLN B O 1
ATOM 5043 N N . ASN B 1 25 ? 12.141 -4.668 -5.727 1 86.75 25 ASN B N 1
ATOM 5044 C CA . ASN B 1 25 ? 10.836 -4.008 -5.758 1 86.75 25 ASN B CA 1
ATOM 5045 C C . ASN B 1 25 ? 10.852 -2.705 -4.965 1 86.75 25 ASN B C 1
ATOM 5047 O O . ASN B 1 25 ? 9.984 -2.484 -4.113 1 86.75 25 ASN B O 1
ATOM 5051 N N . ILE B 1 26 ? 11.867 -1.918 -5.121 1 88.56 26 ILE B N 1
ATOM 5052 C CA . ILE B 1 26 ? 12 -0.589 -4.535 1 88.56 26 ILE B CA 1
ATOM 5053 C C . ILE B 1 26 ? 11.562 0.467 -5.547 1 88.56 26 ILE B C 1
ATOM 5055 O O . ILE B 1 26 ? 12.047 0.491 -6.68 1 88.56 26 ILE B O 1
ATOM 5059 N N . PRO B 1 27 ? 10.648 1.285 -5.152 1 84.62 27 PRO B N 1
ATOM 5060 C CA . PRO B 1 27 ? 10.242 2.338 -6.082 1 84.62 27 PRO B CA 1
ATOM 5061 C C . PRO B 1 27 ? 11.398 3.26 -6.477 1 84.62 27 PRO B C 1
ATOM 5063 O O . PRO B 1 27 ? 12.242 3.584 -5.641 1 84.62 27 PRO B O 1
ATOM 5066 N N . LEU B 1 28 ? 11.383 3.727 -7.688 1 84.5 28 LEU B N 1
ATOM 5067 C CA . LEU B 1 28 ? 12.484 4.551 -8.172 1 84.5 28 LEU B CA 1
ATOM 5068 C C . LEU B 1 28 ? 12.281 6.012 -7.777 1 84.5 28 LEU B C 1
ATOM 5070 O O . LEU B 1 28 ? 13.211 6.656 -7.293 1 84.5 28 LEU B O 1
ATOM 5074 N N . ARG B 1 29 ? 11.039 6.492 -8.047 1 73.88 29 ARG B N 1
ATOM 5075 C CA . ARG B 1 29 ? 10.883 7.941 -7.988 1 73.88 29 ARG B CA 1
ATOM 5076 C C . ARG B 1 29 ? 10.094 8.359 -6.754 1 73.88 29 ARG B C 1
ATOM 5078 O O . ARG B 1 29 ? 9.273 7.586 -6.246 1 73.88 29 ARG B O 1
ATOM 5085 N N . GLY B 1 30 ? 10.664 9.469 -6.277 1 65.12 30 GLY B N 1
ATOM 5086 C CA . GLY B 1 30 ? 9.922 10.211 -5.27 1 65.12 30 GLY B CA 1
ATOM 5087 C C . GLY B 1 30 ? 9.352 11.516 -5.793 1 65.12 30 GLY B C 1
ATOM 5088 O O . GLY B 1 30 ? 9.344 11.758 -7.004 1 65.12 30 GLY B O 1
ATOM 5089 N N . HIS B 1 31 ? 8.703 12.336 -5.234 1 59.41 31 HIS B N 1
ATOM 5090 C CA . HIS B 1 31 ? 8.023 13.562 -5.629 1 59.41 31 HIS B CA 1
ATOM 5091 C C . HIS B 1 31 ? 8.969 14.508 -6.363 1 59.41 31 HIS B C 1
ATOM 5093 O O . HIS B 1 31 ? 8.609 15.078 -7.395 1 59.41 31 HIS B O 1
ATOM 5099 N N . ARG B 1 32 ? 10.211 14.773 -5.957 1 60.78 32 ARG B N 1
ATOM 5100 C CA . ARG B 1 32 ? 11.125 15.727 -6.582 1 60.78 32 ARG B CA 1
ATOM 5101 C C . ARG B 1 32 ? 12.453 15.062 -6.93 1 60.78 32 ARG B C 1
ATOM 5103 O O . ARG B 1 32 ? 13.328 14.93 -6.07 1 60.78 32 ARG B O 1
ATOM 5110 N N . ASP B 1 33 ? 12.492 14.523 -8.141 1 71.25 33 ASP B N 1
ATOM 5111 C CA . ASP B 1 33 ? 13.648 13.711 -8.5 1 71.25 33 ASP B CA 1
ATOM 5112 C C . ASP B 1 33 ? 14.469 14.391 -9.594 1 71.25 33 ASP B C 1
ATOM 5114 O O . ASP B 1 33 ? 14.914 13.742 -10.547 1 71.25 33 ASP B O 1
ATOM 5118 N N . ASP B 1 34 ? 14.641 15.773 -9.461 1 72.56 34 ASP B N 1
ATOM 5119 C CA . ASP B 1 34 ? 15.445 16.438 -10.484 1 72.56 34 ASP B CA 1
ATOM 5120 C C . ASP B 1 34 ? 16.578 17.234 -9.867 1 72.56 34 ASP B C 1
ATOM 5122 O O . ASP B 1 34 ? 16.703 17.312 -8.641 1 72.56 34 ASP B O 1
ATOM 5126 N N . GLY B 1 35 ? 17.594 17.625 -10.68 1 73.62 35 GLY B N 1
ATOM 5127 C CA . GLY B 1 35 ? 18.703 18.453 -10.234 1 73.62 35 GLY B CA 1
ATOM 5128 C C . GLY B 1 35 ? 20.016 17.703 -10.133 1 73.62 35 GLY B C 1
ATOM 5129 O O . GLY B 1 35 ? 20.141 16.594 -10.664 1 73.62 35 GLY B O 1
ATOM 5130 N N . SER B 1 36 ? 21 18.281 -9.516 1 77.62 36 SER B N 1
ATOM 5131 C CA . SER B 1 36 ? 22.328 17.703 -9.398 1 77.62 36 SER B CA 1
ATOM 5132 C C . SER B 1 36 ? 22.359 16.594 -8.344 1 77.62 36 SER B C 1
ATOM 5134 O O . SER B 1 36 ? 21.703 16.703 -7.305 1 77.62 36 SER B O 1
ATOM 5136 N N . LEU B 1 37 ? 23.031 15.578 -8.75 1 83.25 37 LEU B N 1
ATOM 5137 C CA . LEU B 1 37 ? 23.109 14.438 -7.844 1 83.25 37 LEU B CA 1
ATOM 5138 C C . LEU B 1 37 ? 24.047 14.742 -6.68 1 83.25 37 LEU B C 1
ATOM 5140 O O . LEU B 1 37 ? 23.781 14.352 -5.543 1 83.25 37 LEU B O 1
ATOM 5144 N N . LEU B 1 38 ? 25.234 15.297 -7.047 1 78.62 38 LEU B N 1
ATOM 5145 C CA . LEU B 1 38 ? 26.234 15.547 -6.016 1 78.62 38 LEU B CA 1
ATOM 5146 C C . LEU B 1 38 ? 26.047 16.922 -5.395 1 78.62 38 LEU B C 1
ATOM 5148 O O . LEU B 1 38 ? 25.844 17.906 -6.109 1 78.62 38 LEU B O 1
ATOM 5152 N N . LYS B 1 39 ? 25.422 16.953 -4.223 1 61.16 39 LYS B N 1
ATOM 5153 C CA . LYS B 1 39 ? 25.125 18.172 -3.49 1 61.16 39 LYS B CA 1
ATOM 5154 C C . LYS B 1 39 ? 26.375 19.016 -3.297 1 61.16 39 LYS B C 1
ATOM 5156 O O . LYS B 1 39 ? 27.438 18.5 -2.965 1 61.16 39 LYS B O 1
ATOM 5161 N N . ASN B 1 40 ? 26.484 20.172 -3.904 1 50.94 40 ASN B N 1
ATOM 5162 C CA . ASN B 1 40 ? 27.516 21.109 -3.459 1 50.94 40 ASN B CA 1
ATOM 5163 C C . ASN B 1 40 ? 27.312 21.516 -2 1 50.94 40 ASN B C 1
ATOM 5165 O O . ASN B 1 40 ? 26.188 21.5 -1.493 1 50.94 40 ASN B O 1
ATOM 5169 N N . GLU B 1 41 ? 28.422 21.422 -1.124 1 45.88 41 GLU B N 1
ATOM 5170 C CA . GLU B 1 41 ? 28.516 21.828 0.278 1 45.88 41 GLU B CA 1
ATOM 5171 C C . GLU B 1 41 ? 27.516 22.922 0.609 1 45.88 41 GLU B C 1
ATOM 5173 O O . GLU B 1 41 ? 26.953 22.953 1.707 1 45.88 41 GLU B O 1
ATOM 5178 N N . ASN B 1 42 ? 27.531 23.922 -0.061 1 42.81 42 ASN B N 1
ATOM 5179 C CA . ASN B 1 42 ? 26.828 25.156 0.234 1 42.81 42 ASN B CA 1
ATOM 5180 C C . ASN B 1 42 ? 25.328 25.016 0.05 1 42.81 42 ASN B C 1
ATOM 5182 O O . ASN B 1 42 ? 24.562 25.953 0.282 1 42.81 42 ASN B O 1
ATOM 5186 N N . ASP B 1 43 ? 24.953 24.078 -0.601 1 45.12 43 ASP B N 1
ATOM 5187 C CA . ASP B 1 43 ? 23.531 24 -0.911 1 45.12 43 ASP B CA 1
ATOM 5188 C C . ASP B 1 43 ? 22.766 23.281 0.203 1 45.12 43 ASP B C 1
ATOM 5190 O O . ASP B 1 43 ? 22.25 22.172 0.007 1 45.12 43 ASP B O 1
ATOM 5194 N N . ARG B 1 44 ? 23.125 23.438 1.331 1 42.66 44 ARG B N 1
ATOM 5195 C CA . ARG B 1 44 ? 22.406 22.953 2.5 1 42.66 44 ARG B CA 1
ATOM 5196 C C . ARG B 1 44 ? 20.906 22.969 2.271 1 42.66 44 ARG B C 1
ATOM 5198 O O . ARG B 1 44 ? 20.141 22.469 3.092 1 42.66 44 ARG B O 1
ATOM 5205 N N . GLU B 1 45 ? 20.453 23.906 1.681 1 41.44 45 GLU B N 1
ATOM 5206 C CA . GLU B 1 45 ? 19.016 24.156 1.586 1 41.44 45 GLU B CA 1
ATOM 5207 C C . GLU B 1 45 ? 18.312 23.047 0.798 1 41.44 45 GLU B C 1
ATOM 5209 O O . GLU B 1 45 ? 17.109 22.844 0.936 1 41.44 45 GLU B O 1
ATOM 5214 N N . SER B 1 46 ? 18.953 22.469 -0.278 1 43.56 46 SER B N 1
ATOM 5215 C CA . SER B 1 46 ? 18.234 21.609 -1.232 1 43.56 46 SER B CA 1
ATOM 5216 C C . SER B 1 46 ? 17.984 20.234 -0.652 1 43.56 46 SER B C 1
ATOM 5218 O O . SER B 1 46 ? 17.5 19.344 -1.355 1 43.56 46 SER B O 1
ATOM 5220 N N . ILE B 1 47 ? 18.562 19.875 0.363 1 45.44 47 ILE B N 1
ATOM 5221 C CA . ILE B 1 47 ? 18.438 18.562 0.956 1 45.44 47 ILE B CA 1
ATOM 5222 C C . ILE B 1 47 ? 16.953 18.266 1.254 1 45.44 47 ILE B C 1
ATOM 5224 O O . ILE B 1 47 ? 16.609 17.156 1.664 1 45.44 47 ILE B O 1
ATOM 5228 N N . VAL B 1 48 ? 16.281 19.391 1.334 1 44.69 48 VAL B N 1
ATOM 5229 C CA . VAL B 1 48 ? 14.984 19.281 1.993 1 44.69 48 VAL B CA 1
ATOM 5230 C C . VAL B 1 48 ? 14.133 18.219 1.287 1 44.69 48 VAL B C 1
ATOM 5232 O O . VAL B 1 48 ? 13.336 17.531 1.925 1 44.69 48 VAL B O 1
ATOM 5235 N N . CYS B 1 49 ? 14.227 18.219 -0.127 1 52.5 49 CYS B N 1
ATOM 5236 C CA . CYS B 1 49 ? 13.125 17.422 -0.653 1 52.5 49 CYS B CA 1
ATOM 5237 C C . CYS B 1 49 ? 13.531 15.969 -0.814 1 52.5 49 CYS B C 1
ATOM 5239 O O . CYS B 1 49 ? 14.664 15.672 -1.186 1 52.5 49 CYS B O 1
ATOM 5241 N N . LYS B 1 50 ? 12.867 15.07 -0.158 1 63.16 50 LYS B N 1
ATOM 5242 C CA . LYS B 1 50 ? 13.07 13.625 -0.212 1 63.16 50 LYS B CA 1
ATOM 5243 C C . LYS B 1 50 ? 13.312 13.156 -1.646 1 63.16 50 LYS B C 1
ATOM 5245 O O . LYS B 1 50 ? 12.469 13.359 -2.52 1 63.16 50 LYS B O 1
ATOM 5250 N N . GLU B 1 51 ? 14.625 13.047 -1.974 1 77.38 51 GLU B N 1
ATOM 5251 C CA . GLU B 1 51 ? 14.984 12.5 -3.277 1 77.38 51 GLU B CA 1
ATOM 5252 C C . GLU B 1 51 ? 14.422 11.086 -3.451 1 77.38 51 GLU B C 1
ATOM 5254 O O . GLU B 1 51 ? 14.156 10.398 -2.469 1 77.38 51 GLU B O 1
ATOM 5259 N N . GLY B 1 52 ? 14.18 10.836 -4.703 1 85.19 52 GLY B N 1
ATOM 5260 C CA . GLY B 1 52 ? 13.711 9.5 -5.043 1 85.19 52 GLY B CA 1
ATOM 5261 C C . GLY B 1 52 ? 14.727 8.414 -4.734 1 85.19 52 GLY B C 1
ATOM 5262 O O . GLY B 1 52 ? 15.906 8.703 -4.52 1 85.19 52 GLY B O 1
ATOM 5263 N N . ASN B 1 53 ? 14.312 7.27 -4.621 1 89.44 53 ASN B N 1
ATOM 5264 C CA . ASN B 1 53 ? 15.164 6.137 -4.27 1 89.44 53 ASN B CA 1
ATOM 5265 C C . ASN B 1 53 ? 16.25 5.906 -5.316 1 89.44 53 ASN B C 1
ATOM 5267 O O . ASN B 1 53 ? 17.344 5.461 -4.984 1 89.44 53 ASN B O 1
ATOM 5271 N N . PHE B 1 54 ? 15.953 6.27 -6.578 1 91.88 54 PHE B N 1
ATOM 5272 C CA . PHE B 1 54 ? 16.938 6.059 -7.641 1 91.88 54 PHE B CA 1
ATOM 5273 C C . PHE B 1 54 ? 18.172 6.922 -7.422 1 91.88 54 PHE B C 1
ATOM 5275 O O . PHE B 1 54 ? 19.297 6.414 -7.402 1 91.88 54 PHE B O 1
ATOM 5282 N N . ARG B 1 55 ? 17.938 8.133 -7.246 1 90.69 55 ARG B N 1
ATOM 5283 C CA . ARG B 1 55 ? 19.047 9.062 -7.027 1 90.69 55 ARG B CA 1
ATOM 5284 C C . ARG B 1 55 ? 19.75 8.773 -5.711 1 90.69 55 ARG B C 1
ATOM 5286 O O . ARG B 1 55 ? 20.984 8.859 -5.633 1 90.69 55 ARG B O 1
ATOM 5293 N N . ALA B 1 56 ? 18.969 8.438 -4.719 1 91.25 56 ALA B N 1
ATOM 5294 C CA . ALA B 1 56 ? 19.547 8.109 -3.418 1 91.25 56 ALA B CA 1
ATOM 5295 C C . ALA B 1 56 ? 20.469 6.902 -3.516 1 91.25 56 ALA B C 1
ATOM 5297 O O . ALA B 1 56 ? 21.531 6.859 -2.873 1 91.25 56 ALA B O 1
ATOM 5298 N N . LEU B 1 57 ? 20.094 5.918 -4.27 1 93.75 57 LEU B N 1
ATOM 5299 C CA . LEU B 1 57 ? 20.906 4.715 -4.422 1 93.75 57 LEU B CA 1
ATOM 5300 C C . LEU B 1 57 ? 22.188 5.012 -5.195 1 93.75 57 LEU B C 1
ATOM 5302 O O . LEU B 1 57 ? 23.219 4.402 -4.938 1 93.75 57 LEU B O 1
ATOM 5306 N N . LEU B 1 58 ? 22.062 5.879 -6.191 1 93.19 58 LEU B N 1
ATOM 5307 C CA . LEU B 1 58 ? 23.266 6.273 -6.918 1 93.19 58 LEU B CA 1
ATOM 5308 C C . LEU B 1 58 ? 24.281 6.938 -5.984 1 93.19 58 LEU B C 1
ATOM 5310 O O . LEU B 1 58 ? 25.469 6.645 -6.039 1 93.19 58 LEU B O 1
ATOM 5314 N N . ARG B 1 59 ? 23.781 7.828 -5.164 1 92.56 59 ARG B N 1
ATOM 5315 C CA . ARG B 1 59 ? 24.656 8.461 -4.176 1 92.56 59 ARG B CA 1
ATOM 5316 C C . ARG B 1 59 ? 25.234 7.434 -3.209 1 92.56 59 ARG B C 1
ATOM 5318 O O . ARG B 1 59 ? 26.375 7.559 -2.768 1 92.56 59 ARG B O 1
ATOM 5325 N N . PHE B 1 60 ? 24.422 6.508 -2.922 1 93.62 60 PHE B N 1
ATOM 5326 C CA . PHE B 1 60 ? 24.828 5.445 -2.012 1 93.62 60 PHE B CA 1
ATOM 5327 C C . PHE B 1 60 ? 25.969 4.629 -2.611 1 93.62 60 PHE B C 1
ATOM 5329 O O . PHE B 1 60 ? 26.875 4.207 -1.897 1 93.62 60 PHE B O 1
ATOM 5336 N N . ARG B 1 61 ? 25.922 4.398 -3.904 1 94.94 61 ARG B N 1
ATOM 5337 C CA . ARG B 1 61 ? 27 3.701 -4.602 1 94.94 61 ARG B CA 1
ATOM 5338 C C . ARG B 1 61 ? 28.297 4.516 -4.574 1 94.94 61 ARG B C 1
ATOM 5340 O O . ARG B 1 61 ? 29.375 3.971 -4.352 1 94.94 61 ARG B O 1
ATOM 5347 N N . ILE B 1 62 ? 28.141 5.758 -4.797 1 93.88 62 ILE B N 1
ATOM 5348 C CA . ILE B 1 62 ? 29.312 6.637 -4.785 1 93.88 62 ILE B CA 1
ATOM 5349 C C . ILE B 1 62 ? 29.938 6.641 -3.391 1 93.88 62 ILE B C 1
ATOM 5351 O O . ILE B 1 62 ? 31.156 6.562 -3.25 1 93.88 62 ILE B O 1
ATOM 5355 N N . ASP B 1 63 ? 29.031 6.719 -2.43 1 93.31 63 ASP B N 1
ATOM 5356 C CA . ASP B 1 63 ? 29.484 6.688 -1.043 1 93.31 63 ASP B CA 1
ATOM 5357 C C . ASP B 1 63 ? 30.234 5.387 -0.739 1 93.31 63 ASP B C 1
ATOM 5359 O O . ASP B 1 63 ? 31.156 5.371 0.085 1 93.31 63 ASP B O 1
ATOM 5363 N N . ALA B 1 64 ? 29.906 4.309 -1.407 1 94.19 64 ALA B N 1
ATOM 5364 C CA . ALA B 1 64 ? 30.5 2.994 -1.176 1 94.19 64 ALA B CA 1
ATOM 5365 C C . ALA B 1 64 ? 31.828 2.85 -1.923 1 94.19 64 ALA B C 1
ATOM 5367 O O . ALA B 1 64 ? 32.562 1.889 -1.705 1 94.19 64 ALA B O 1
ATOM 5368 N N . GLY B 1 65 ? 32.094 3.758 -2.881 1 93.06 65 GLY B N 1
ATOM 5369 C CA . GLY B 1 65 ? 33.406 3.727 -3.531 1 93.06 65 GLY B CA 1
ATOM 5370 C C . GLY B 1 65 ? 33.312 3.549 -5.035 1 93.06 65 GLY B C 1
ATOM 5371 O O . GLY B 1 65 ? 34.281 3.172 -5.68 1 93.06 65 GLY B O 1
ATOM 5372 N N . ASP B 1 66 ? 32.188 3.74 -5.582 1 94.56 66 ASP B N 1
ATOM 5373 C CA . ASP B 1 66 ? 32.031 3.643 -7.031 1 94.56 66 ASP B CA 1
ATOM 5374 C C . ASP B 1 66 ? 32.688 4.832 -7.734 1 94.56 66 ASP B C 1
ATOM 5376 O O . ASP B 1 66 ? 32 5.789 -8.109 1 94.56 66 ASP B O 1
ATOM 5380 N N . LEU B 1 67 ? 33.875 4.676 -8.047 1 91.69 67 LEU B N 1
ATOM 5381 C CA . LEU B 1 67 ? 34.688 5.766 -8.609 1 91.69 67 LEU B CA 1
ATOM 5382 C C . LEU B 1 67 ? 34.25 6.055 -10.047 1 91.69 67 LEU B C 1
ATOM 5384 O O . LEU B 1 67 ? 34.344 7.199 -10.5 1 91.69 67 LEU B O 1
ATOM 5388 N N . GLN B 1 68 ? 33.875 5.043 -10.688 1 90.69 68 GLN B N 1
ATOM 5389 C CA . GLN B 1 68 ? 33.438 5.207 -12.07 1 90.69 68 GLN B CA 1
ATOM 5390 C C . GLN B 1 68 ? 32.188 6.102 -12.148 1 90.69 68 GLN B C 1
ATOM 5392 O O . GLN B 1 68 ? 32.125 7.016 -12.977 1 90.69 68 GLN B O 1
ATOM 5397 N N . LEU B 1 69 ? 31.297 5.824 -11.352 1 92.25 69 LEU B N 1
ATOM 5398 C CA . LEU B 1 69 ? 30.078 6.617 -11.32 1 92.25 69 LEU B CA 1
ATOM 5399 C C . LEU B 1 69 ? 30.359 8.047 -10.875 1 92.25 69 LEU B C 1
ATOM 5401 O O . LEU B 1 69 ? 29.812 9 -11.438 1 92.25 69 LEU B O 1
ATOM 5405 N N . LYS B 1 70 ? 31.156 8.164 -9.875 1 92.25 70 LYS B N 1
ATOM 5406 C CA . LYS B 1 70 ? 31.531 9.492 -9.391 1 92.25 70 LYS B CA 1
ATOM 5407 C C . LYS B 1 70 ? 32.156 10.328 -10.492 1 92.25 70 LYS B C 1
ATOM 5409 O O . LYS B 1 70 ? 31.797 11.492 -10.688 1 92.25 70 LYS B O 1
ATOM 5414 N N . HIS B 1 71 ? 33.031 9.711 -11.156 1 89.5 71 HIS B N 1
ATOM 5415 C CA . HIS B 1 71 ? 33.719 10.391 -12.25 1 89.5 71 HIS B CA 1
ATOM 5416 C C . HIS B 1 71 ? 32.75 10.781 -13.352 1 89.5 71 HIS B C 1
ATOM 5418 O O . HIS B 1 71 ? 32.844 11.875 -13.914 1 89.5 71 HIS B O 1
ATOM 5424 N N . HIS B 1 72 ? 31.875 9.945 -13.609 1 89.12 72 HIS B N 1
ATOM 5425 C CA . HIS B 1 72 ? 30.875 10.188 -14.633 1 89.12 72 HIS B CA 1
ATOM 5426 C C . HIS B 1 72 ? 30 11.391 -14.281 1 89.12 72 HIS B C 1
ATOM 5428 O O . HIS B 1 72 ? 29.797 12.273 -15.117 1 89.12 72 HIS B O 1
ATOM 5434 N N . ILE B 1 73 ? 29.547 11.5 -13.078 1 88.31 73 ILE B N 1
ATOM 5435 C CA . ILE B 1 73 ? 28.625 12.539 -12.641 1 88.31 73 ILE B CA 1
ATOM 5436 C C . ILE B 1 73 ? 29.359 13.883 -12.57 1 88.31 73 ILE B C 1
ATOM 5438 O O . ILE B 1 73 ? 28.781 14.922 -12.875 1 88.31 73 ILE B O 1
ATOM 5442 N N . GLU B 1 74 ? 30.562 13.859 -12.219 1 86.44 74 GLU B N 1
ATOM 5443 C CA . GLU B 1 74 ? 31.344 15.086 -12.047 1 86.44 74 GLU B CA 1
ATOM 5444 C C . GLU B 1 74 ? 31.781 15.656 -13.391 1 86.44 74 GLU B C 1
ATOM 5446 O O . GLU B 1 74 ? 31.953 16.875 -13.539 1 86.44 74 GLU B O 1
ATOM 5451 N N . THR B 1 75 ? 31.953 14.828 -14.352 1 83 75 THR B N 1
ATOM 5452 C CA . THR B 1 75 ? 32.594 15.266 -15.594 1 83 75 THR B CA 1
ATOM 5453 C C . THR B 1 75 ? 31.547 15.5 -16.688 1 83 75 THR B C 1
ATOM 5455 O O . THR B 1 75 ? 31.828 16.156 -17.688 1 83 75 THR B O 1
ATOM 5458 N N . THR B 1 76 ? 30.484 14.922 -16.531 1 79.81 76 THR B N 1
ATOM 5459 C CA . THR B 1 76 ? 29.516 14.984 -17.609 1 79.81 76 THR B CA 1
ATOM 5460 C C . THR B 1 76 ? 28.609 16.203 -17.453 1 79.81 76 THR B C 1
ATOM 5462 O O . THR B 1 76 ? 28.375 16.656 -16.328 1 79.81 76 THR B O 1
ATOM 5465 N N . LYS B 1 77 ? 28.203 16.656 -18.594 1 73.81 77 LYS B N 1
ATOM 5466 C CA . LYS B 1 77 ? 27.25 17.766 -18.609 1 73.81 77 LYS B CA 1
ATOM 5467 C C . LYS B 1 77 ? 25.906 17.312 -18.031 1 73.81 77 LYS B C 1
ATOM 5469 O O . LYS B 1 77 ? 25.578 16.125 -18.047 1 73.81 77 LYS B O 1
ATOM 5474 N N . ALA B 1 78 ? 25.188 18.172 -17.609 1 66.88 78 ALA B N 1
ATOM 5475 C CA . ALA B 1 78 ? 23.938 17.938 -16.891 1 66.88 78 ALA B CA 1
ATOM 5476 C C . ALA B 1 78 ? 22.969 17.109 -17.734 1 66.88 78 ALA B C 1
ATOM 5478 O O . ALA B 1 78 ? 22.25 16.266 -17.203 1 66.88 78 ALA B O 1
ATOM 5479 N N . ASN B 1 79 ? 23.094 17.266 -19 1 67.5 79 ASN B N 1
ATOM 5480 C CA . ASN B 1 79 ? 22.094 16.641 -19.844 1 67.5 79 ASN B CA 1
ATOM 5481 C C . ASN B 1 79 ? 22.562 15.25 -20.312 1 67.5 79 ASN B C 1
ATOM 5483 O O . ASN B 1 79 ? 21.812 14.531 -20.969 1 67.5 79 ASN B O 1
ATOM 5487 N N . ALA B 1 80 ? 23.75 14.867 -19.875 1 71.75 80 ALA B N 1
ATOM 5488 C CA . ALA B 1 80 ? 24.266 13.594 -20.375 1 71.75 80 ALA B CA 1
ATOM 5489 C C . ALA B 1 80 ? 24.594 12.648 -19.234 1 71.75 80 ALA B C 1
ATOM 5491 O O . ALA B 1 80 ? 25.422 11.742 -19.391 1 71.75 80 ALA B O 1
ATOM 5492 N N . THR B 1 81 ? 24.016 12.859 -18.203 1 79.81 81 THR B N 1
ATOM 5493 C CA . THR B 1 81 ? 24.359 12.031 -17.047 1 79.81 81 THR B CA 1
ATOM 5494 C C . THR B 1 81 ? 23.594 10.711 -17.078 1 79.81 81 THR B C 1
ATOM 5496 O O . THR B 1 81 ? 23.953 9.758 -16.375 1 79.81 81 THR B O 1
ATOM 5499 N N . TYR B 1 82 ? 22.5 10.578 -17.812 1 83.06 82 TYR B N 1
ATOM 5500 C CA . TYR B 1 82 ? 21.672 9.391 -17.984 1 83.06 82 TYR B CA 1
ATOM 5501 C C . TYR B 1 82 ? 20.969 9.016 -16.688 1 83.06 82 TYR B C 1
ATOM 5503 O O . TYR B 1 82 ? 20.75 7.832 -16.422 1 83.06 82 TYR B O 1
ATOM 5511 N N . ILE B 1 83 ? 20.75 9.992 -15.836 1 86.44 83 ILE B N 1
ATOM 5512 C CA . ILE B 1 83 ? 20.109 9.688 -14.562 1 86.44 83 ILE B CA 1
ATOM 5513 C C . ILE B 1 83 ? 18.719 10.312 -14.539 1 86.44 83 ILE B C 1
ATOM 5515 O O . ILE B 1 83 ? 18.062 10.367 -13.484 1 86.44 83 ILE B O 1
ATOM 5519 N N . SER B 1 84 ? 18.297 10.781 -15.625 1 84.56 84 SER B N 1
ATOM 5520 C CA . SER B 1 84 ? 17 11.438 -15.703 1 84.56 84 SER B CA 1
ATOM 5521 C C . SER B 1 84 ? 15.867 10.414 -15.734 1 84.56 84 SER B C 1
ATOM 5523 O O . SER B 1 84 ? 16.094 9.227 -15.984 1 84.56 84 SER B O 1
ATOM 5525 N N . LYS B 1 85 ? 14.711 10.922 -15.492 1 82.88 85 LYS B N 1
ATOM 5526 C CA . LYS B 1 85 ? 13.516 10.078 -15.547 1 82.88 85 LYS B CA 1
ATOM 5527 C C . LYS B 1 85 ? 13.312 9.508 -16.953 1 82.88 85 LYS B C 1
ATOM 5529 O O . LYS B 1 85 ? 12.883 8.367 -17.094 1 82.88 85 LYS B O 1
ATOM 5534 N N . THR B 1 86 ? 13.602 10.234 -17.891 1 84.12 86 THR B N 1
ATOM 5535 C CA . THR B 1 86 ? 13.422 9.82 -19.281 1 84.12 86 THR B CA 1
ATOM 5536 C C . THR B 1 86 ? 14.32 8.633 -19.609 1 84.12 86 THR B C 1
ATOM 5538 O O . THR B 1 86 ? 13.883 7.668 -20.234 1 84.12 86 THR B O 1
ATOM 5541 N N . THR B 1 87 ? 15.586 8.742 -19.219 1 86.75 87 THR B N 1
ATOM 5542 C CA . THR B 1 87 ? 16.531 7.656 -19.469 1 86.75 87 THR B CA 1
ATOM 5543 C C . THR B 1 87 ? 16.094 6.383 -18.75 1 86.75 87 THR B C 1
ATOM 5545 O O . THR B 1 87 ? 16.188 5.285 -19.312 1 86.75 87 THR B O 1
ATOM 5548 N N . CYS B 1 88 ? 15.672 6.555 -17.484 1 88.19 88 CYS B N 1
ATOM 5549 C CA . CYS B 1 88 ? 15.203 5.402 -16.719 1 88.19 88 CYS B CA 1
ATOM 5550 C C . CYS B 1 88 ? 14.023 4.734 -17.422 1 88.19 88 CYS B C 1
ATOM 5552 O O . CYS B 1 88 ? 13.945 3.506 -17.484 1 88.19 88 CYS B O 1
ATOM 5554 N N . ASN B 1 89 ? 13.133 5.555 -17.938 1 88.5 89 ASN B N 1
ATOM 5555 C CA . ASN B 1 89 ? 11.945 5.047 -18.609 1 88.5 89 ASN B CA 1
ATOM 5556 C C . ASN B 1 89 ? 12.297 4.344 -19.922 1 88.5 89 ASN B C 1
ATOM 5558 O O . ASN B 1 89 ? 11.508 3.562 -20.453 1 88.5 89 ASN B O 1
ATOM 5562 N N . GLU B 1 90 ? 13.453 4.59 -20.375 1 90.12 90 GLU B N 1
ATOM 5563 C CA . GLU B 1 90 ? 13.906 3.91 -21.594 1 90.12 90 GLU B CA 1
ATOM 5564 C C . GLU B 1 90 ? 14.688 2.643 -21.25 1 90.12 90 GLU B C 1
ATOM 5566 O O . GLU B 1 90 ? 14.617 1.651 -21.969 1 90.12 90 GLU B O 1
ATOM 5571 N N . LEU B 1 91 ? 15.359 2.717 -20.172 1 92.25 91 LEU B N 1
ATOM 5572 C CA . LEU B 1 91 ? 16.219 1.597 -19.797 1 92.25 91 LEU B CA 1
ATOM 5573 C C . LEU B 1 91 ? 15.398 0.451 -19.219 1 92.25 91 LEU B C 1
ATOM 5575 O O . LEU B 1 91 ? 15.734 -0.72 -19.406 1 92.25 91 LEU B O 1
ATOM 5579 N N . ILE B 1 92 ? 14.336 0.759 -18.469 1 93.44 92 ILE B N 1
ATOM 5580 C CA . ILE B 1 92 ? 13.523 -0.263 -17.828 1 93.44 92 ILE B CA 1
ATOM 5581 C C . ILE B 1 92 ? 12.891 -1.173 -18.875 1 93.44 92 ILE B C 1
ATOM 5583 O O . ILE B 1 92 ? 12.992 -2.398 -18.781 1 93.44 92 ILE B O 1
ATOM 5587 N N . PRO B 1 93 ? 12.305 -0.589 -19.938 1 93.19 93 PRO B N 1
ATOM 5588 C CA . PRO B 1 93 ? 11.789 -1.458 -21 1 93.19 93 PRO B CA 1
ATOM 5589 C C . PRO B 1 93 ? 12.883 -2.299 -21.656 1 93.19 93 PRO B C 1
ATOM 5591 O O . PRO B 1 93 ? 12.625 -3.42 -22.094 1 93.19 93 PRO B O 1
ATOM 5594 N N . CYS B 1 94 ? 14.102 -1.804 -21.688 1 94.38 94 CYS B N 1
ATOM 5595 C CA . CYS B 1 94 ? 15.211 -2.592 -22.219 1 94.38 94 CYS B CA 1
ATOM 5596 C C . CYS B 1 94 ? 15.461 -3.822 -21.344 1 94.38 94 CYS B C 1
ATOM 5598 O O . CYS B 1 94 ? 15.742 -4.906 -21.859 1 94.38 94 CYS B O 1
ATOM 5600 N N . CYS B 1 95 ? 15.422 -3.635 -20.078 1 95.25 95 CYS B N 1
ATOM 5601 C CA . CYS B 1 95 ? 15.555 -4.77 -19.172 1 95.25 95 CYS B CA 1
ATOM 5602 C C . CYS B 1 95 ? 14.438 -5.785 -19.406 1 95.25 95 CYS B C 1
ATOM 5604 O O . CYS B 1 95 ? 14.68 -6.992 -19.375 1 95.25 95 CYS B O 1
ATOM 5606 N N . GLU B 1 96 ? 13.219 -5.242 -19.609 1 94.31 96 GLU B N 1
ATOM 5607 C CA . GLU B 1 96 ? 12.078 -6.109 -19.922 1 94.31 96 GLU B CA 1
ATOM 5608 C C . GLU B 1 96 ? 12.359 -6.977 -21.141 1 94.31 96 GLU B C 1
ATOM 5610 O O . GLU B 1 96 ? 12.117 -8.188 -21.125 1 94.31 96 GLU B O 1
ATOM 5615 N N . THR B 1 97 ? 12.852 -6.344 -22.141 1 94 97 THR B N 1
ATOM 5616 C CA . THR B 1 97 ? 13.125 -7.039 -23.391 1 94 97 THR B CA 1
ATOM 5617 C C . THR B 1 97 ? 14.172 -8.133 -23.188 1 94 97 THR B C 1
ATOM 5619 O O . THR B 1 97 ? 14.023 -9.242 -23.703 1 94 97 THR B O 1
ATOM 5622 N N . VAL B 1 98 ? 15.195 -7.801 -22.469 1 95.44 98 VAL B N 1
ATOM 5623 C CA . VAL B 1 98 ? 16.266 -8.75 -22.219 1 95.44 98 VAL B CA 1
ATOM 5624 C C . VAL B 1 98 ? 15.727 -9.938 -21.422 1 95.44 98 VAL B C 1
ATOM 5626 O O . VAL B 1 98 ? 15.984 -11.094 -21.766 1 95.44 98 VAL B O 1
ATOM 5629 N N . MET B 1 99 ? 15.031 -9.703 -20.359 1 95.31 99 MET B N 1
ATOM 5630 C CA . MET B 1 99 ? 14.469 -10.75 -19.516 1 95.31 99 MET B CA 1
ATOM 5631 C C . MET B 1 99 ? 13.5 -11.625 -20.297 1 95.31 99 MET B C 1
ATOM 5633 O O . MET B 1 99 ? 13.562 -12.852 -20.219 1 95.31 99 MET B O 1
ATOM 5637 N N . SER B 1 100 ? 12.57 -10.984 -21.016 1 95.06 100 SER B N 1
ATOM 5638 C CA . SER B 1 100 ? 11.578 -11.703 -21.812 1 95.06 100 SER B CA 1
ATOM 5639 C C . SER B 1 100 ? 12.25 -12.586 -22.859 1 95.06 100 SER B C 1
ATOM 5641 O O . SER B 1 100 ? 11.805 -13.711 -23.094 1 95.06 100 SER B O 1
ATOM 5643 N N . SER B 1 101 ? 13.305 -12.047 -23.422 1 94.75 101 SER B N 1
ATOM 5644 C CA . SER B 1 101 ? 14 -12.805 -24.453 1 94.75 101 SER B CA 1
ATOM 5645 C C . SER B 1 101 ? 14.602 -14.086 -23.891 1 94.75 101 SER B C 1
ATOM 5647 O O . SER B 1 101 ? 14.594 -15.133 -24.562 1 94.75 101 SER B O 1
ATOM 5649 N N . ARG B 1 102 ? 15.102 -14.039 -22.766 1 94.44 102 ARG B N 1
ATOM 5650 C CA . ARG B 1 102 ? 15.688 -15.211 -22.141 1 94.44 102 ARG B CA 1
ATOM 5651 C C . ARG B 1 102 ? 14.625 -16.266 -21.844 1 94.44 102 ARG B C 1
ATOM 5653 O O . ARG B 1 102 ? 14.844 -17.453 -22.062 1 94.44 102 ARG B O 1
ATOM 5660 N N . ILE B 1 103 ? 13.523 -15.852 -21.344 1 94.94 103 ILE B N 1
ATOM 5661 C CA . ILE B 1 103 ? 12.422 -16.766 -21.031 1 94.94 103 ILE B CA 1
ATOM 5662 C C . ILE B 1 103 ? 11.891 -17.375 -22.328 1 94.94 103 ILE B C 1
ATOM 5664 O O . ILE B 1 103 ? 11.648 -18.578 -22.406 1 94.94 103 ILE B O 1
ATOM 5668 N N . LEU B 1 104 ? 11.773 -16.531 -23.328 1 95.31 104 LEU B N 1
ATOM 5669 C CA . LEU B 1 104 ? 11.219 -16.969 -24.609 1 95.31 104 LEU B CA 1
ATOM 5670 C C . LEU B 1 104 ? 12.156 -17.969 -25.297 1 95.31 104 LEU B C 1
ATOM 5672 O O . LEU B 1 104 ? 11.695 -18.891 -25.969 1 95.31 104 LEU B O 1
ATOM 5676 N N . GLU B 1 105 ? 13.406 -17.766 -25.094 1 93.81 105 GLU B N 1
ATOM 5677 C CA . GLU B 1 105 ? 14.367 -18.719 -25.625 1 93.81 105 GLU B CA 1
ATOM 5678 C C . GLU B 1 105 ? 14.195 -20.094 -24.984 1 93.81 105 GLU B C 1
ATOM 5680 O O . GLU B 1 105 ? 14.281 -21.125 -25.672 1 93.81 105 GLU B O 1
ATOM 5685 N N . GLU B 1 106 ? 13.977 -20.125 -23.719 1 93.75 106 GLU B N 1
ATOM 5686 C CA . GLU B 1 106 ? 13.734 -21.391 -23.031 1 93.75 106 GLU B CA 1
ATOM 5687 C C . GLU B 1 106 ? 12.453 -22.047 -23.531 1 93.75 106 GLU B C 1
ATOM 5689 O O . GLU B 1 106 ? 12.406 -23.266 -23.703 1 93.75 106 GLU B O 1
ATOM 5694 N N . ILE B 1 107 ? 11.477 -21.297 -23.766 1 94.06 107 ILE B N 1
ATOM 5695 C CA . ILE B 1 107 ? 10.188 -21.812 -24.234 1 94.06 107 ILE B CA 1
ATOM 5696 C C . ILE B 1 107 ? 10.336 -22.375 -25.641 1 94.06 107 ILE B C 1
ATOM 5698 O O . ILE B 1 107 ? 9.789 -23.438 -25.953 1 94.06 107 ILE B O 1
ATOM 5702 N N . LYS B 1 108 ? 11.062 -21.609 -26.438 1 90 108 LYS B N 1
ATOM 5703 C CA . LYS B 1 108 ? 11.281 -22.062 -27.797 1 90 108 LYS B CA 1
ATOM 5704 C C . LYS B 1 108 ? 12.07 -23.375 -27.828 1 90 108 LYS B C 1
ATOM 5706 O O . LYS B 1 108 ? 11.789 -24.266 -28.641 1 90 108 LYS B O 1
ATOM 5711 N N . ASP B 1 109 ? 12.984 -23.453 -26.922 1 89.88 109 ASP B N 1
ATOM 5712 C CA . ASP B 1 109 ? 13.773 -24.672 -26.812 1 89.88 109 ASP B CA 1
ATOM 5713 C C . ASP B 1 109 ? 12.906 -25.859 -26.391 1 89.88 109 ASP B C 1
ATOM 5715 O O . ASP B 1 109 ? 13.164 -27 -26.781 1 89.88 109 ASP B O 1
ATOM 5719 N N . SER B 1 110 ? 11.945 -25.656 -25.594 1 89.56 110 SER B N 1
ATOM 5720 C CA . SER B 1 110 ? 11.016 -26.688 -25.156 1 89.56 110 SER B CA 1
ATOM 5721 C C . SER B 1 110 ? 10.078 -27.109 -26.281 1 89.56 110 SER B C 1
ATOM 5723 O O . SER B 1 110 ? 9.625 -28.266 -26.328 1 89.56 110 SER B O 1
ATOM 5725 N N . ARG B 1 111 ? 9.75 -26.234 -27.188 1 86.5 111 ARG B N 1
ATOM 5726 C CA . ARG B 1 111 ? 8.797 -26.375 -28.281 1 86.5 111 ARG B CA 1
ATOM 5727 C C . ARG B 1 111 ? 7.363 -26.344 -27.781 1 86.5 111 ARG B C 1
ATOM 5729 O O . ARG B 1 111 ? 6.582 -25.469 -28.156 1 86.5 111 ARG B O 1
ATOM 5736 N N . TYR B 1 112 ? 7.117 -27.281 -26.797 1 87.25 112 TYR B N 1
ATOM 5737 C CA . TYR B 1 112 ? 5.754 -27.328 -26.281 1 87.25 112 TYR B CA 1
ATOM 5738 C C . TYR B 1 112 ? 5.637 -26.516 -24.984 1 87.25 112 TYR B C 1
ATOM 5740 O O . TYR B 1 112 ? 6.547 -26.531 -24.156 1 87.25 112 TYR B O 1
ATOM 5748 N N . TYR B 1 113 ? 4.547 -25.75 -24.844 1 89.94 113 TYR B N 1
ATOM 5749 C CA . TYR B 1 113 ? 4.305 -24.953 -23.656 1 89.94 113 TYR B CA 1
ATOM 5750 C C . TYR B 1 113 ? 2.811 -24.766 -23.422 1 89.94 113 TYR B C 1
ATOM 5752 O O . TYR B 1 113 ? 1.99 -25.125 -24.266 1 89.94 113 TYR B O 1
ATOM 5760 N N . SER B 1 114 ? 2.475 -24.391 -22.266 1 86.88 114 SER B N 1
ATOM 5761 C CA . SER B 1 114 ? 1.114 -23.984 -21.922 1 86.88 114 SER B CA 1
ATOM 5762 C C . SER B 1 114 ? 1.077 -22.562 -21.375 1 86.88 114 SER B C 1
ATOM 5764 O O . SER B 1 114 ? 2.092 -22.047 -20.906 1 86.88 114 SER B O 1
ATOM 5766 N N . ILE B 1 115 ? -0.095 -21.969 -21.5 1 87.56 115 ILE B N 1
ATOM 5767 C CA . ILE B 1 115 ? -0.263 -20.609 -20.984 1 87.56 115 ILE B CA 1
ATOM 5768 C C . ILE B 1 115 ? -1.211 -20.625 -19.797 1 87.56 115 ILE B C 1
ATOM 5770 O O . ILE B 1 115 ? -2.18 -21.391 -19.766 1 87.56 115 ILE B O 1
ATOM 5774 N N . ILE B 1 116 ? -0.843 -19.891 -18.844 1 85.69 116 ILE B N 1
ATOM 5775 C CA . ILE B 1 116 ? -1.659 -19.688 -17.641 1 85.69 116 ILE B CA 1
ATOM 5776 C C . ILE B 1 116 ? -1.997 -18.203 -17.5 1 85.69 116 ILE B C 1
ATOM 5778 O O . ILE B 1 116 ? -1.117 -17.344 -17.594 1 85.69 116 ILE B O 1
ATOM 5782 N N . PHE B 1 117 ? -3.283 -17.828 -17.312 1 86.12 117 PHE B N 1
ATOM 5783 C CA . PHE B 1 117 ? -3.609 -16.422 -17.172 1 86.12 117 PHE B CA 1
ATOM 5784 C C . PHE B 1 117 ? -4.754 -16.219 -16.172 1 86.12 117 PHE B C 1
ATOM 5786 O O . PHE B 1 117 ? -5.508 -17.156 -15.898 1 86.12 117 PHE B O 1
ATOM 5793 N N . ASP B 1 118 ? -4.801 -15.133 -15.617 1 80.56 118 ASP B N 1
ATOM 5794 C CA . ASP B 1 118 ? -5.867 -14.648 -14.742 1 80.56 118 ASP B CA 1
ATOM 5795 C C . ASP B 1 118 ? -5.918 -13.125 -14.734 1 80.56 118 ASP B C 1
ATOM 5797 O O . ASP B 1 118 ? -5.008 -12.461 -15.242 1 80.56 118 ASP B O 1
ATOM 5801 N N . GLU B 1 119 ? -7.051 -12.633 -14.359 1 80.75 119 GLU B N 1
ATOM 5802 C CA . GLU B 1 119 ? -7.238 -11.188 -14.375 1 80.75 119 GLU B CA 1
ATOM 5803 C C . GLU B 1 119 ? -7.469 -10.648 -12.969 1 80.75 119 GLU B C 1
ATOM 5805 O O . GLU B 1 119 ? -8.039 -11.328 -12.117 1 80.75 119 GLU B O 1
ATOM 5810 N N . THR B 1 120 ? -6.934 -9.492 -12.68 1 78.5 120 THR B N 1
ATOM 5811 C CA . THR B 1 120 ? -7.176 -8.789 -11.422 1 78.5 120 THR B CA 1
ATOM 5812 C C . THR B 1 120 ? -7.277 -7.285 -11.656 1 78.5 120 THR B C 1
ATOM 5814 O O . THR B 1 120 ? -6.898 -6.785 -12.719 1 78.5 120 THR B O 1
ATOM 5817 N N . THR B 1 121 ? -7.953 -6.598 -10.797 1 78.5 121 THR B N 1
ATOM 5818 C CA . THR B 1 121 ? -7.984 -5.141 -10.828 1 78.5 121 THR B CA 1
ATOM 5819 C C . THR B 1 121 ? -6.898 -4.559 -9.93 1 78.5 121 THR B C 1
ATOM 5821 O O . THR B 1 121 ? -6.805 -4.906 -8.75 1 78.5 121 THR B O 1
ATOM 5824 N N . ASP B 1 122 ? -6.109 -3.773 -10.414 1 76.12 122 ASP B N 1
ATOM 5825 C CA . ASP B 1 122 ? -5.023 -3.219 -9.609 1 76.12 122 ASP B CA 1
ATOM 5826 C C . ASP B 1 122 ? -5.488 -1.988 -8.836 1 76.12 122 ASP B C 1
ATOM 5828 O O . ASP B 1 122 ? -6.664 -1.619 -8.891 1 76.12 122 ASP B O 1
ATOM 5832 N N . ILE B 1 123 ? -4.625 -1.373 -8.055 1 70.75 123 ILE B N 1
ATOM 5833 C CA . ILE B 1 123 ? -4.945 -0.28 -7.141 1 70.75 123 ILE B CA 1
ATOM 5834 C C . ILE B 1 123 ? -5.402 0.94 -7.938 1 70.75 123 ILE B C 1
ATOM 5836 O O . ILE B 1 123 ? -6.125 1.792 -7.418 1 70.75 123 ILE B O 1
ATOM 5840 N N . ALA B 1 124 ? -4.961 1.066 -9.188 1 71.25 124 ALA B N 1
ATOM 5841 C CA . ALA B 1 124 ? -5.375 2.168 -10.055 1 71.25 124 ALA B CA 1
ATOM 5842 C C . ALA B 1 124 ? -6.695 1.852 -10.75 1 71.25 124 ALA B C 1
ATOM 5844 O O . ALA B 1 124 ? -7.129 2.59 -11.641 1 71.25 124 ALA B O 1
ATOM 5845 N N . HIS B 1 125 ? -7.227 0.721 -10.383 1 74.56 125 HIS B N 1
ATOM 5846 C CA . HIS B 1 125 ? -8.523 0.29 -10.891 1 74.56 125 HIS B CA 1
ATOM 5847 C C . HIS B 1 125 ? -8.43 -0.129 -12.352 1 74.56 125 HIS B C 1
ATOM 5849 O O . HIS B 1 125 ? -9.359 0.104 -13.125 1 74.56 125 HIS B O 1
ATOM 5855 N N . ILE B 1 126 ? -7.324 -0.609 -12.703 1 77.62 126 ILE B N 1
ATOM 5856 C CA . ILE B 1 126 ? -7.086 -1.124 -14.047 1 77.62 126 ILE B CA 1
ATOM 5857 C C . ILE B 1 126 ? -7.207 -2.646 -14.047 1 77.62 126 ILE B C 1
ATOM 5859 O O . ILE B 1 126 ? -6.703 -3.316 -13.141 1 77.62 126 ILE B O 1
ATOM 5863 N N . ALA B 1 127 ? -7.941 -3.117 -15.016 1 82.44 127 ALA B N 1
ATOM 5864 C CA . ALA B 1 127 ? -8.008 -4.566 -15.172 1 82.44 127 ALA B CA 1
ATOM 5865 C C . ALA B 1 127 ? -6.723 -5.113 -15.789 1 82.44 127 ALA B C 1
ATOM 5867 O O . ALA B 1 127 ? -6.441 -4.879 -16.969 1 82.44 127 ALA B O 1
ATOM 5868 N N . GLN B 1 128 ? -5.961 -5.84 -15.016 1 85.38 128 GLN B N 1
ATOM 5869 C CA . GLN B 1 128 ? -4.672 -6.375 -15.445 1 85.38 128 GLN B CA 1
ATOM 5870 C C . GLN B 1 128 ? -4.758 -7.879 -15.703 1 85.38 128 GLN B C 1
ATOM 5872 O O . GLN B 1 128 ? -5.176 -8.641 -14.82 1 85.38 128 GLN B O 1
ATOM 5877 N N . LEU B 1 129 ? -4.414 -8.242 -16.844 1 87.81 129 LEU B N 1
ATOM 5878 C CA . LEU B 1 129 ? -4.258 -9.656 -17.172 1 87.81 129 LEU B CA 1
ATOM 5879 C C . LEU B 1 129 ? -2.83 -10.117 -16.906 1 87.81 129 LEU B C 1
ATOM 5881 O O . LEU B 1 129 ? -1.875 -9.5 -17.391 1 87.81 129 LEU B O 1
ATOM 5885 N N . SER B 1 130 ? -2.699 -11.062 -16.031 1 90.56 130 SER B N 1
ATOM 5886 C CA . SER B 1 130 ? -1.395 -11.68 -15.812 1 90.56 130 SER B CA 1
ATOM 5887 C C . SER B 1 130 ? -1.213 -12.922 -16.688 1 90.56 130 SER B C 1
ATOM 5889 O O . SER B 1 130 ? -2.104 -13.773 -16.75 1 90.56 130 SER B O 1
ATOM 5891 N N . LEU B 1 131 ? -0.109 -12.977 -17.359 1 91.5 131 LEU B N 1
ATOM 5892 C CA . LEU B 1 131 ? 0.178 -14.102 -18.25 1 91.5 131 LEU B CA 1
ATOM 5893 C C . LEU B 1 131 ? 1.441 -14.836 -17.812 1 91.5 131 LEU B C 1
ATOM 5895 O O . LEU B 1 131 ? 2.439 -14.203 -17.453 1 91.5 131 LEU B O 1
ATOM 5899 N N . ALA B 1 132 ? 1.354 -16.172 -17.797 1 93.31 132 ALA B N 1
ATOM 5900 C CA . ALA B 1 132 ? 2.502 -17.031 -17.484 1 93.31 132 ALA B CA 1
ATOM 5901 C C . ALA B 1 132 ? 2.586 -18.203 -18.438 1 93.31 132 ALA B C 1
ATOM 5903 O O . ALA B 1 132 ? 1.613 -18.531 -19.125 1 93.31 132 ALA B O 1
ATOM 5904 N N . ALA B 1 133 ? 3.742 -18.797 -18.5 1 93.31 133 ALA B N 1
ATOM 5905 C CA . ALA B 1 133 ? 3.957 -19.969 -19.359 1 93.31 133 ALA B CA 1
ATOM 5906 C C . ALA B 1 133 ? 4.539 -21.125 -18.562 1 93.31 133 ALA B C 1
ATOM 5908 O O . ALA B 1 133 ? 5.336 -20.922 -17.641 1 93.31 133 ALA B O 1
ATOM 5909 N N . ARG B 1 134 ? 4.066 -22.266 -18.875 1 91.56 134 ARG B N 1
ATOM 5910 C CA . ARG B 1 134 ? 4.602 -23.5 -18.312 1 91.56 134 ARG B CA 1
ATOM 5911 C C . ARG B 1 134 ? 5.297 -24.328 -19.391 1 91.56 134 ARG B C 1
ATOM 5913 O O . ARG B 1 134 ? 4.734 -24.578 -20.453 1 91.56 134 ARG B O 1
ATOM 5920 N N . TYR B 1 135 ? 6.57 -24.75 -19.141 1 93.12 135 TYR B N 1
ATOM 5921 C CA . TYR B 1 135 ? 7.352 -25.469 -20.141 1 93.12 135 TYR B CA 1
ATOM 5922 C C . TYR B 1 135 ? 8.461 -26.281 -19.469 1 93.12 135 TYR B C 1
ATOM 5924 O O . TYR B 1 135 ? 8.75 -26.109 -18.281 1 93.12 135 TYR B O 1
ATOM 5932 N N . VAL B 1 136 ? 8.984 -27.203 -20.203 1 92.56 136 VAL B N 1
ATOM 5933 C CA . VAL B 1 136 ? 10.156 -27.969 -19.781 1 92.56 136 VAL B CA 1
ATOM 5934 C C . VAL B 1 136 ? 11.391 -27.484 -20.531 1 92.56 136 VAL B C 1
ATOM 5936 O O . VAL B 1 136 ? 11.438 -27.484 -21.766 1 92.56 136 VAL B O 1
ATOM 5939 N N . ASP B 1 137 ? 12.352 -27.047 -19.766 1 88.56 137 ASP B N 1
ATOM 5940 C CA . ASP B 1 137 ? 13.523 -26.469 -20.406 1 88.56 137 ASP B CA 1
ATOM 5941 C C . ASP B 1 137 ? 14.398 -27.562 -21.031 1 88.56 137 ASP B C 1
ATOM 5943 O O . ASP B 1 137 ? 14.055 -28.75 -20.984 1 88.56 137 ASP B O 1
ATOM 5947 N N . GLY B 1 138 ? 15.57 -27.156 -21.641 1 83.25 138 GLY B N 1
ATOM 5948 C CA . GLY B 1 138 ? 16.469 -28.062 -22.328 1 83.25 138 GLY B CA 1
ATOM 5949 C C . GLY B 1 138 ? 17.141 -29.047 -21.391 1 83.25 138 GLY B C 1
ATOM 5950 O O . GLY B 1 138 ? 17.609 -30.109 -21.828 1 83.25 138 GLY B O 1
ATOM 5951 N N . TYR B 1 139 ? 17.062 -28.781 -20.094 1 83.19 139 TYR B N 1
ATOM 5952 C CA . TYR B 1 139 ? 17.703 -29.641 -19.109 1 83.19 139 TYR B CA 1
ATOM 5953 C C . TYR B 1 139 ? 16.703 -30.562 -18.453 1 83.19 139 TYR B C 1
ATOM 5955 O O . TYR B 1 139 ? 17.031 -31.312 -17.531 1 83.19 139 TYR B O 1
ATOM 5963 N N . GLY B 1 140 ? 15.477 -30.516 -18.938 1 82.94 140 GLY B N 1
ATOM 5964 C CA . GLY B 1 140 ? 14.445 -31.391 -18.406 1 82.94 140 GLY B CA 1
ATOM 5965 C C . GLY B 1 140 ? 13.812 -30.875 -17.125 1 82.94 140 GLY B C 1
ATOM 5966 O O . GLY B 1 140 ? 13.258 -31.641 -16.344 1 82.94 140 GLY B O 1
ATOM 5967 N N . LYS B 1 141 ? 13.945 -29.641 -16.906 1 88.38 141 LYS B N 1
ATOM 5968 C CA . LYS B 1 141 ? 13.352 -29.047 -15.711 1 88.38 141 LYS B CA 1
ATOM 5969 C C . LYS B 1 141 ? 12.062 -28.312 -16.047 1 88.38 141 LYS B C 1
ATOM 5971 O O . LYS B 1 141 ? 11.992 -27.609 -17.062 1 88.38 141 LYS B O 1
ATOM 5976 N N . LEU B 1 142 ? 11.07 -28.609 -15.242 1 90.69 142 LEU B N 1
ATOM 5977 C CA . LEU B 1 142 ? 9.766 -27.969 -15.43 1 90.69 142 LEU B CA 1
ATOM 5978 C C . LEU B 1 142 ? 9.766 -26.562 -14.859 1 90.69 142 LEU B C 1
ATOM 5980 O O . LEU B 1 142 ? 10.266 -26.328 -13.75 1 90.69 142 LEU B O 1
ATOM 5984 N N . HIS B 1 143 ? 9.305 -25.562 -15.688 1 91.75 143 HIS B N 1
ATOM 5985 C CA . HIS B 1 143 ? 9.234 -24.172 -15.258 1 91.75 143 HIS B CA 1
ATOM 5986 C C . HIS B 1 143 ? 7.84 -23.594 -15.469 1 91.75 143 HIS B C 1
ATOM 5988 O O . HIS B 1 143 ? 7.133 -24 -16.391 1 91.75 143 HIS B O 1
ATOM 5994 N N . GLU B 1 144 ? 7.391 -22.812 -14.578 1 92.44 144 GLU B N 1
ATOM 5995 C CA . GLU B 1 144 ? 6.281 -21.891 -14.758 1 92.44 144 GLU B CA 1
ATOM 5996 C C . GLU B 1 144 ? 6.738 -20.438 -14.578 1 92.44 144 GLU B C 1
ATOM 5998 O O . GLU B 1 144 ? 7.133 -20.047 -13.477 1 92.44 144 GLU B O 1
ATOM 6003 N N . ARG B 1 145 ? 6.672 -19.719 -15.625 1 94.31 145 ARG B N 1
ATOM 6004 C CA . ARG B 1 145 ? 7.277 -18.391 -15.547 1 94.31 145 ARG B CA 1
ATOM 6005 C C . ARG B 1 145 ? 6.27 -17.312 -15.93 1 94.31 145 ARG B C 1
ATOM 6007 O O . ARG B 1 145 ? 5.523 -17.469 -16.906 1 94.31 145 ARG B O 1
ATOM 6014 N N . PHE B 1 146 ? 6.309 -16.312 -15.18 1 94.19 146 PHE B N 1
ATOM 6015 C CA . PHE B 1 146 ? 5.535 -15.102 -15.438 1 94.19 146 PHE B CA 1
ATOM 6016 C C . PHE B 1 146 ? 6.055 -14.375 -16.672 1 94.19 146 PHE B C 1
ATOM 6018 O O . PHE B 1 146 ? 7.262 -14.18 -16.828 1 94.19 146 PHE B O 1
ATOM 6025 N N . LEU B 1 147 ? 5.074 -13.922 -17.547 1 94.94 147 LEU B N 1
ATOM 6026 C CA . LEU B 1 147 ? 5.492 -13.281 -18.797 1 94.94 147 LEU B CA 1
ATOM 6027 C C . LEU B 1 147 ? 5.207 -11.781 -18.75 1 94.94 147 LEU B C 1
ATOM 6029 O O . LEU B 1 147 ? 5.883 -11 -19.422 1 94.94 147 LEU B O 1
ATOM 6033 N N . GLY B 1 148 ? 4.176 -11.367 -18.047 1 93.5 148 GLY B N 1
ATOM 6034 C CA . GLY B 1 148 ? 3.879 -9.945 -17.969 1 93.5 148 GLY B CA 1
ATOM 6035 C C . GLY B 1 148 ? 2.416 -9.656 -17.703 1 93.5 148 GLY B C 1
ATOM 6036 O O . GLY B 1 148 ? 1.586 -10.57 -17.703 1 93.5 148 GLY B O 1
ATOM 6037 N N . PHE B 1 149 ? 2.146 -8.398 -17.438 1 91.5 149 PHE B N 1
ATOM 6038 C CA . PHE B 1 149 ? 0.793 -7.879 -17.281 1 91.5 149 PHE B CA 1
ATOM 6039 C C . PHE B 1 149 ? 0.322 -7.203 -18.562 1 91.5 149 PHE B C 1
ATOM 6041 O O . PHE B 1 149 ? 1.131 -6.66 -19.312 1 91.5 149 PHE B O 1
ATOM 6048 N N . VAL B 1 150 ? -0.991 -7.277 -18.781 1 89.44 150 VAL B N 1
ATOM 6049 C CA . VAL B 1 150 ? -1.587 -6.602 -19.922 1 89.44 150 VAL B CA 1
ATOM 6050 C C . VAL B 1 150 ? -2.838 -5.844 -19.484 1 89.44 150 VAL B C 1
ATOM 6052 O O . VAL B 1 150 ? -3.695 -6.395 -18.797 1 89.44 150 VAL B O 1
ATOM 6055 N N . ASP B 1 151 ? -2.855 -4.609 -19.766 1 86.56 151 ASP B N 1
ATOM 6056 C CA . ASP B 1 151 ? -4.062 -3.822 -19.531 1 86.56 151 ASP B CA 1
ATOM 6057 C C . ASP B 1 151 ? -5.168 -4.207 -20.516 1 86.56 151 ASP B C 1
ATOM 6059 O O . ASP B 1 151 ? -5.09 -3.881 -21.703 1 86.56 151 ASP B O 1
ATOM 6063 N N . ILE B 1 152 ? -6.211 -4.785 -20.078 1 82.69 152 ILE B N 1
ATOM 6064 C CA . ILE B 1 152 ? -7.25 -5.379 -20.922 1 82.69 152 ILE B CA 1
ATOM 6065 C C . ILE B 1 152 ? -8.008 -4.281 -21.656 1 82.69 152 ILE B C 1
ATOM 6067 O O . ILE B 1 152 ? -8.305 -4.414 -22.844 1 82.69 152 ILE B O 1
ATOM 6071 N N . HIS B 1 153 ? -8.312 -3.193 -21 1 78.44 153 HIS B N 1
ATOM 6072 C CA . HIS B 1 153 ? -9.156 -2.16 -21.594 1 78.44 153 HIS B CA 1
ATOM 6073 C C . HIS B 1 153 ? -8.352 -1.263 -22.531 1 78.44 153 HIS B C 1
ATOM 6075 O O . HIS B 1 153 ? -8.898 -0.719 -23.484 1 78.44 153 HIS B O 1
ATOM 6081 N N . LYS B 1 154 ? -7.191 -1.053 -22.234 1 74.5 154 LYS B N 1
ATOM 6082 C CA . LYS B 1 154 ? -6.359 -0.229 -23.094 1 74.5 154 LYS B CA 1
ATOM 6083 C C . LYS B 1 154 ? -6.168 -0.888 -24.469 1 74.5 154 LYS B C 1
ATOM 6085 O O . LYS B 1 154 ? -6.223 -0.217 -25.5 1 74.5 154 LYS B O 1
ATOM 6090 N N . ASP B 1 155 ? -6.008 -2.076 -24.453 1 64.44 155 ASP B N 1
ATOM 6091 C CA . ASP B 1 155 ? -5.68 -2.797 -25.688 1 64.44 155 ASP B CA 1
ATOM 6092 C C . ASP B 1 155 ? -6.926 -3.037 -26.531 1 64.44 155 ASP B C 1
ATOM 6094 O O . ASP B 1 155 ? -6.824 -3.34 -27.719 1 64.44 155 ASP B O 1
ATOM 6098 N N . ASN B 1 156 ? -8.07 -2.844 -25.891 1 61.12 156 ASN B N 1
ATOM 6099 C CA . ASN B 1 156 ? -9.289 -3.135 -26.625 1 61.12 156 ASN B CA 1
ATOM 6100 C C . ASN B 1 156 ? -10.117 -1.875 -26.859 1 61.12 156 ASN B C 1
ATOM 6102 O O . ASN B 1 156 ? -11.305 -1.958 -27.188 1 61.12 156 ASN B O 1
ATOM 6106 N N . ASP B 1 157 ? -9.672 -0.75 -26.516 1 58.34 157 ASP B N 1
ATOM 6107 C CA . ASP B 1 157 ? -10.383 0.491 -26.812 1 58.34 157 ASP B CA 1
ATOM 6108 C C . ASP B 1 157 ? -10.672 0.622 -28.297 1 58.34 157 ASP B C 1
ATOM 6110 O O . ASP B 1 157 ? -9.766 0.843 -29.094 1 58.34 157 ASP B O 1
ATOM 6114 N N . CYS B 1 158 ? -11.445 -0.26 -28.953 1 44.19 158 CYS B N 1
ATOM 6115 C CA . CYS B 1 158 ? -11.891 -0.12 -30.328 1 44.19 158 CYS B CA 1
ATOM 6116 C C . CYS B 1 158 ? -12.555 1.233 -30.547 1 44.19 158 CYS B C 1
ATOM 6118 O O . CYS B 1 158 ? -13.773 1.309 -30.75 1 44.19 158 CYS B O 1
ATOM 6120 N N . SER B 1 159 ? -12.297 2.316 -29.922 1 40.19 159 SER B N 1
ATOM 6121 C CA . SER B 1 159 ? -12.953 3.555 -30.328 1 40.19 159 SER B CA 1
ATOM 6122 C C . SER B 1 159 ? -12.938 3.727 -31.844 1 40.19 159 SER B C 1
ATOM 6124 O O . SER B 1 159 ? -13.477 4.703 -32.375 1 40.19 159 SER B O 1
ATOM 6126 N N . GLY B 1 160 ? -12.062 3.043 -32.719 1 35.84 160 GLY B N 1
ATOM 6127 C CA . GLY B 1 160 ? -12.102 3.475 -34.094 1 35.84 160 GLY B CA 1
ATOM 6128 C C . GLY B 1 160 ? -13.422 3.176 -34.781 1 35.84 160 GLY B C 1
ATOM 6129 O O . GLY B 1 160 ? -13.695 3.695 -35.875 1 35.84 160 GLY B O 1
ATOM 6130 N N . ASN B 1 161 ? -13.906 1.947 -34.875 1 32.91 161 ASN B N 1
ATOM 6131 C CA . ASN B 1 161 ? -14.938 1.875 -35.906 1 32.91 161 ASN B CA 1
ATOM 6132 C C . ASN B 1 161 ? -16.203 2.598 -35.469 1 32.91 161 ASN B C 1
ATOM 6134 O O . ASN B 1 161 ? -16.984 2.08 -34.656 1 32.91 161 ASN B O 1
ATOM 6138 N N . ILE B 1 162 ? -16.219 3.893 -35.438 1 35.16 162 ILE B N 1
ATOM 6139 C CA . ILE B 1 162 ? -17.359 4.797 -35.469 1 35.16 162 ILE B CA 1
ATOM 6140 C C . ILE B 1 162 ? -18.344 4.348 -36.531 1 35.16 162 ILE B C 1
ATOM 6142 O O . ILE B 1 162 ? -18.438 4.969 -37.594 1 35.16 162 ILE B O 1
ATOM 6146 N N . ASP B 1 163 ? -18.406 3.25 -37.188 1 33.38 163 ASP B N 1
ATOM 6147 C CA . ASP B 1 163 ? -19.516 3.277 -38.125 1 33.38 163 ASP B CA 1
ATOM 6148 C C . ASP B 1 163 ? -20.812 3.727 -37.438 1 33.38 163 ASP B C 1
ATOM 6150 O O . ASP B 1 163 ? -20.938 3.588 -36.219 1 33.38 163 ASP B O 1
ATOM 6154 N N . ASP B 1 164 ? -21.875 4.359 -38.219 1 35.12 164 ASP B N 1
ATOM 6155 C CA . ASP B 1 164 ? -23.156 5.074 -38.25 1 35.12 164 ASP B CA 1
ATOM 6156 C C . ASP B 1 164 ? -24.156 4.414 -37.312 1 35.12 164 ASP B C 1
ATOM 6158 O O . ASP B 1 164 ? -25.328 4.805 -37.281 1 35.12 164 ASP B O 1
ATOM 6162 N N . GLU B 1 165 ? -24.203 3.045 -37.25 1 35.31 165 GLU B N 1
ATOM 6163 C CA . GLU B 1 165 ? -25.453 2.637 -36.594 1 35.31 165 GLU B CA 1
ATOM 6164 C C . GLU B 1 165 ? -25.531 3.152 -35.188 1 35.31 165 GLU B C 1
ATOM 6166 O O . GLU B 1 165 ? -24.5 3.336 -34.531 1 35.31 165 GLU B O 1
ATOM 6171 N N . PRO B 1 166 ? -26.688 3.709 -34.75 1 38.81 166 PRO B N 1
ATOM 6172 C CA . PRO B 1 166 ? -26.984 4.223 -33.406 1 38.81 166 PRO B CA 1
ATOM 6173 C C . PRO B 1 166 ? -26.297 3.436 -32.312 1 38.81 166 PRO B C 1
ATOM 6175 O O . PRO B 1 166 ? -26.5 2.229 -32.156 1 38.81 166 PRO B O 1
ATOM 6178 N N . GLN B 1 167 ? -24.953 3.484 -32.125 1 37.47 167 GLN B N 1
ATOM 6179 C CA . GLN B 1 167 ? -23.953 2.736 -31.391 1 37.47 167 GLN B CA 1
ATOM 6180 C C . GLN B 1 167 ? -24.453 2.361 -30 1 37.47 167 GLN B C 1
ATOM 6182 O O . GLN B 1 167 ? -24.734 3.236 -29.188 1 37.47 167 GLN B O 1
ATOM 6187 N N . GLU B 1 168 ? -25.234 1.441 -29.797 1 40.34 168 GLU B N 1
ATOM 6188 C CA . GLU B 1 168 ? -25.469 0.746 -28.547 1 40.34 168 GLU B CA 1
ATOM 6189 C C . GLU B 1 168 ? -24.25 0.815 -27.625 1 40.34 168 GLU B C 1
ATOM 6191 O O . GLU B 1 168 ? -23.125 0.6 -28.078 1 40.34 168 GLU B O 1
ATOM 6196 N N . SER B 1 169 ? -24.25 1.711 -26.688 1 50.19 169 SER B N 1
ATOM 6197 C CA . SER B 1 169 ? -23.281 2.109 -25.656 1 50.19 169 SER B CA 1
ATOM 6198 C C . SER B 1 169 ? -22.406 0.934 -25.234 1 50.19 169 SER B C 1
ATOM 6200 O O . SER B 1 169 ? -22.922 -0.13 -24.875 1 50.19 169 SER B O 1
ATOM 6202 N N . GLN B 1 170 ? -21.328 0.593 -25.953 1 56.5 170 GLN B N 1
ATOM 6203 C CA . GLN B 1 170 ? -20.422 -0.539 -25.906 1 56.5 170 GLN B CA 1
ATOM 6204 C C . GLN B 1 170 ? -19.844 -0.722 -24.5 1 56.5 170 GLN B C 1
ATOM 6206 O O . GLN B 1 170 ? -19.094 0.123 -24.016 1 56.5 170 GLN B O 1
ATOM 6211 N N . GLU B 1 171 ?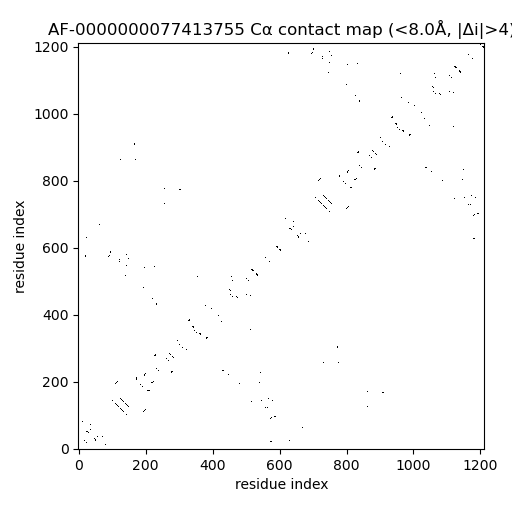 -20.5 -1.466 -23.734 1 68.38 171 GLU B N 1
ATOM 6212 C CA . GLU B 1 171 ? -20.016 -1.928 -22.438 1 68.38 171 GLU B CA 1
ATOM 6213 C C . GLU B 1 171 ? -18.625 -2.533 -22.547 1 68.38 171 GLU B C 1
ATOM 6215 O O . GLU B 1 171 ? -18.391 -3.42 -23.375 1 68.38 171 GLU B O 1
ATOM 6220 N N . ARG B 1 172 ? -17.781 -1.948 -21.953 1 70.88 172 ARG B N 1
ATOM 6221 C CA . ARG B 1 172 ? -16.406 -2.453 -21.906 1 70.88 172 ARG B CA 1
ATOM 6222 C C . ARG B 1 172 ? -16.328 -3.727 -21.078 1 70.88 172 ARG B C 1
ATOM 6224 O O . ARG B 1 172 ? -15.594 -3.779 -20.094 1 70.88 172 ARG B O 1
ATOM 6231 N N . SER B 1 173 ? -17.141 -4.609 -21.438 1 69.94 173 SER B N 1
ATOM 6232 C CA . SER B 1 173 ? -17.172 -5.848 -20.656 1 69.94 173 SER B CA 1
ATOM 6233 C C . SER B 1 173 ? -16 -6.754 -21.031 1 69.94 173 SER B C 1
ATOM 6235 O O . SER B 1 173 ? -15.586 -6.793 -22.203 1 69.94 173 SER B O 1
ATOM 6237 N N . ILE B 1 174 ? -15.352 -7.246 -20.078 1 71 174 ILE B N 1
ATOM 6238 C CA . ILE B 1 174 ? -14.312 -8.242 -20.312 1 71 174 ILE B CA 1
ATOM 6239 C C . ILE B 1 174 ? -14.953 -9.578 -20.688 1 71 174 ILE B C 1
ATOM 6241 O O . ILE B 1 174 ? -15.211 -10.406 -19.812 1 71 174 ILE B O 1
ATOM 6245 N N . THR B 1 175 ? -15.281 -9.594 -21.938 1 70.81 175 THR B N 1
ATOM 6246 C CA . THR B 1 175 ? -15.867 -10.828 -22.438 1 70.81 175 THR B CA 1
ATOM 6247 C C . THR B 1 175 ? -14.781 -11.852 -22.766 1 70.81 175 THR B C 1
ATOM 6249 O O . THR B 1 175 ? -13.594 -11.516 -22.797 1 70.81 175 THR B O 1
ATOM 6252 N N . GLY B 1 176 ? -15.219 -13.078 -22.969 1 69.56 176 GLY B N 1
ATOM 6253 C CA . GLY B 1 176 ? -14.289 -14.109 -23.391 1 69.56 176 GLY B CA 1
ATOM 6254 C C . GLY B 1 176 ? -13.555 -13.766 -24.672 1 69.56 176 GLY B C 1
ATOM 6255 O O . GLY B 1 176 ? -12.367 -14.062 -24.797 1 69.56 176 GLY B O 1
ATOM 6256 N N . GLU B 1 177 ? -14.25 -13.078 -25.484 1 72.31 177 GLU B N 1
ATOM 6257 C CA . GLU B 1 177 ? -13.648 -12.695 -26.75 1 72.31 177 GLU B CA 1
ATOM 6258 C C . GLU B 1 177 ? -12.555 -11.656 -26.562 1 72.31 177 GLU B C 1
ATOM 6260 O O . GLU B 1 177 ? -11.484 -11.75 -27.172 1 72.31 177 GLU B O 1
ATOM 6265 N N . VAL B 1 178 ? -12.859 -10.672 -25.75 1 77.5 178 VAL B N 1
ATOM 6266 C CA . VAL B 1 178 ? -11.883 -9.617 -25.484 1 77.5 178 VAL B CA 1
ATOM 6267 C C . VAL B 1 178 ? -10.648 -10.203 -24.812 1 77.5 178 VAL B C 1
ATOM 6269 O O . VAL B 1 178 ? -9.516 -9.867 -25.172 1 77.5 178 VAL B O 1
ATOM 6272 N N . LEU B 1 179 ? -10.898 -11.055 -23.891 1 79.19 179 LEU B N 1
ATOM 6273 C CA . LEU B 1 179 ? -9.789 -11.688 -23.188 1 79.19 179 LEU B CA 1
ATOM 6274 C C . LEU B 1 179 ? -8.961 -12.555 -24.125 1 79.19 179 LEU B C 1
ATOM 6276 O O . LEU B 1 179 ? -7.73 -12.516 -24.094 1 79.19 179 LEU B O 1
ATOM 6280 N N . GLY B 1 180 ? -9.656 -13.344 -24.938 1 77.94 180 GLY B N 1
ATOM 6281 C CA . GLY B 1 180 ? -8.969 -14.188 -25.906 1 77.94 180 GLY B CA 1
ATOM 6282 C C . GLY B 1 180 ? -8.125 -13.406 -26.891 1 77.94 180 GLY B C 1
ATOM 6283 O O . GLY B 1 180 ? -6.988 -13.781 -27.188 1 77.94 180 GLY B O 1
ATOM 6284 N N . THR B 1 181 ? -8.719 -12.297 -27.328 1 80.69 181 THR B N 1
ATOM 6285 C CA . THR B 1 181 ? -8 -11.469 -28.297 1 80.69 181 THR B CA 1
ATOM 6286 C C . THR B 1 181 ? -6.773 -10.828 -27.656 1 80.69 181 THR B C 1
ATOM 6288 O O . THR B 1 181 ? -5.73 -10.688 -28.297 1 80.69 181 THR B O 1
ATOM 6291 N N . THR B 1 182 ? -6.973 -10.438 -26.438 1 84.75 182 THR B N 1
ATOM 6292 C CA . THR B 1 182 ? -5.863 -9.836 -25.703 1 84.75 182 THR B CA 1
ATOM 6293 C C . THR B 1 182 ? -4.723 -10.828 -25.531 1 84.75 182 THR B C 1
ATOM 6295 O O . THR B 1 182 ? -3.553 -10.484 -25.703 1 84.75 182 THR B O 1
ATOM 6298 N N . ILE B 1 183 ? -5.047 -12.031 -25.219 1 84.56 183 ILE B N 1
ATOM 6299 C CA . ILE B 1 183 ? -4.047 -13.078 -25.031 1 84.56 183 ILE B CA 1
ATOM 6300 C C . ILE B 1 183 ? -3.344 -13.367 -26.344 1 84.56 183 ILE B C 1
ATOM 6302 O O . ILE B 1 183 ? -2.115 -13.477 -26.406 1 84.56 183 ILE B O 1
ATOM 6306 N N . LEU B 1 184 ? -4.113 -13.453 -27.391 1 83.56 184 LEU B N 1
ATOM 6307 C CA . LEU B 1 184 ? -3.553 -13.758 -28.703 1 83.56 184 LEU B CA 1
ATOM 6308 C C . LEU B 1 184 ? -2.6 -12.656 -29.156 1 83.56 184 LEU B C 1
ATOM 6310 O O . LEU B 1 184 ? -1.526 -12.938 -29.688 1 83.56 184 LEU B O 1
ATOM 6314 N N . ARG B 1 185 ? -3.047 -11.492 -28.922 1 85.06 185 ARG B N 1
ATOM 6315 C CA . ARG B 1 185 ? -2.199 -10.359 -29.281 1 85.06 185 ARG B CA 1
ATOM 6316 C C . ARG B 1 185 ? -0.889 -10.375 -28.5 1 85.06 185 ARG B C 1
ATOM 6318 O O . ARG B 1 185 ? 0.172 -10.078 -29.062 1 85.06 185 ARG B O 1
ATOM 6325 N N . ARG B 1 186 ? -1.016 -10.688 -27.281 1 87.81 186 ARG B N 1
ATOM 6326 C CA . ARG B 1 186 ? 0.184 -10.727 -26.453 1 87.81 186 ARG B CA 1
ATOM 6327 C C . ARG B 1 186 ? 1.098 -11.875 -26.875 1 87.81 186 ARG B C 1
ATOM 6329 O O . ARG B 1 186 ? 2.32 -11.727 -26.891 1 87.81 186 ARG B O 1
ATOM 6336 N N . MET B 1 187 ? 0.553 -12.984 -27.188 1 86 187 MET B N 1
ATOM 6337 C CA . MET B 1 187 ? 1.339 -14.125 -27.656 1 86 187 MET B CA 1
ATOM 6338 C C . MET B 1 187 ? 2.049 -13.789 -28.969 1 86 187 MET B C 1
ATOM 6340 O O . MET B 1 187 ? 3.211 -14.148 -29.156 1 86 187 MET B O 1
ATOM 6344 N N . GLU B 1 188 ? 1.358 -13.086 -29.734 1 86.69 188 GLU B N 1
ATOM 6345 C CA . GLU B 1 188 ? 1.951 -12.656 -31 1 86.69 188 GLU B CA 1
ATOM 6346 C C . GLU B 1 188 ? 3.111 -11.688 -30.766 1 86.69 188 GLU B C 1
ATOM 6348 O O . GLU B 1 188 ? 4.156 -11.797 -31.406 1 86.69 188 GLU B O 1
ATOM 6353 N N . SER B 1 189 ? 2.834 -10.828 -29.875 1 88.94 189 SER B N 1
ATOM 6354 C CA . SER B 1 189 ? 3.873 -9.852 -29.578 1 88.94 189 SER B CA 1
ATOM 6355 C C . SER B 1 189 ? 5.117 -10.523 -29.016 1 88.94 189 SER B C 1
ATOM 6357 O O . SER B 1 189 ? 6.23 -10.016 -29.172 1 88.94 189 SER B O 1
ATOM 6359 N N . LEU B 1 190 ? 4.949 -11.656 -28.391 1 90.69 190 LEU B N 1
ATOM 6360 C CA . LEU B 1 190 ? 6.055 -12.406 -27.797 1 90.69 190 LEU B CA 1
ATOM 6361 C C . LEU B 1 190 ? 6.586 -13.453 -28.766 1 90.69 190 LEU B C 1
ATOM 6363 O O . LEU B 1 190 ? 7.496 -14.211 -28.438 1 90.69 190 LEU B O 1
ATOM 6367 N N . SER B 1 191 ? 5.984 -13.555 -29.922 1 88.5 191 SER B N 1
ATOM 6368 C CA . SER B 1 191 ? 6.371 -14.5 -30.969 1 88.5 191 SER B CA 1
ATOM 6369 C C . SER B 1 191 ? 6.219 -15.945 -30.484 1 88.5 191 SER B C 1
ATOM 6371 O O . SER B 1 191 ? 7.094 -16.781 -30.734 1 88.5 191 SER B O 1
ATOM 6373 N N . LEU B 1 192 ? 5.195 -16.172 -29.719 1 88 192 LEU B N 1
ATOM 6374 C CA . LEU B 1 192 ? 4.867 -17.531 -29.297 1 88 192 LEU B CA 1
ATOM 6375 C C . LEU B 1 192 ? 3.859 -18.172 -30.234 1 88 192 LEU B C 1
ATOM 6377 O O . LEU B 1 192 ? 2.781 -17.609 -30.469 1 88 192 LEU B O 1
ATOM 6381 N N . SER B 1 193 ? 4.266 -19.281 -30.734 1 81.81 193 SER B N 1
ATOM 6382 C CA . SER B 1 193 ? 3.398 -19.953 -31.703 1 81.81 193 SER B CA 1
ATOM 6383 C C . SER B 1 193 ? 2.254 -20.672 -31 1 81.81 193 SER B C 1
ATOM 6385 O O . SER B 1 193 ? 2.479 -21.438 -30.062 1 81.81 193 SER B O 1
ATOM 6387 N N . LEU B 1 194 ? 1.102 -20.531 -31.453 1 77.81 194 LEU B N 1
ATOM 6388 C CA . LEU B 1 194 ? -0.086 -21.172 -30.906 1 77.81 194 LEU B CA 1
ATOM 6389 C C . LEU B 1 194 ? -0.076 -22.672 -31.188 1 77.81 194 LEU B C 1
ATOM 6391 O O . LEU B 1 194 ? -0.676 -23.453 -30.453 1 77.81 194 LEU B O 1
ATOM 6395 N N . GLU B 1 195 ? 0.625 -23.031 -32.188 1 75.62 195 GLU B N 1
ATOM 6396 C CA . GLU B 1 195 ? 0.688 -24.438 -32.594 1 75.62 195 GLU B CA 1
ATOM 6397 C C . GLU B 1 195 ? 1.387 -25.281 -31.516 1 75.62 195 GLU B C 1
ATOM 6399 O O . GLU B 1 195 ? 1.089 -26.453 -31.359 1 75.62 195 GLU B O 1
ATOM 6404 N N . ASN B 1 196 ? 2.248 -24.641 -30.828 1 82.25 196 ASN B N 1
ATOM 6405 C CA . ASN B 1 196 ? 3.029 -25.344 -29.828 1 82.25 196 ASN B CA 1
ATOM 6406 C C . ASN B 1 196 ? 2.391 -25.25 -28.438 1 82.25 196 ASN B C 1
ATOM 6408 O O . ASN B 1 196 ? 2.881 -25.844 -27.484 1 82.25 196 ASN B O 1
ATOM 6412 N N . CYS B 1 197 ? 1.309 -24.484 -28.375 1 83.81 197 CYS B N 1
ATOM 6413 C CA . CYS B 1 197 ? 0.613 -24.344 -27.094 1 83.81 197 CYS B CA 1
ATOM 6414 C C . CYS B 1 197 ? -0.273 -25.562 -26.828 1 83.81 197 CYS B C 1
ATOM 6416 O O . CYS B 1 197 ? -1.269 -25.766 -27.516 1 83.81 197 CYS B O 1
ATOM 6418 N N . VAL B 1 198 ? 0.043 -26.312 -25.781 1 78.94 198 VAL B N 1
ATOM 6419 C CA . VAL B 1 198 ? -0.602 -27.609 -25.594 1 78.94 198 VAL B CA 1
ATOM 6420 C C . VAL B 1 198 ? -1.678 -27.5 -24.516 1 78.94 198 VAL B C 1
ATOM 6422 O O . VAL B 1 198 ? -2.49 -28.422 -24.344 1 78.94 198 VAL B O 1
ATOM 6425 N N . GLY B 1 199 ? -1.647 -26.422 -23.781 1 77.69 199 GLY B N 1
ATOM 6426 C CA . GLY B 1 199 ? -2.623 -26.281 -22.719 1 77.69 199 GLY B CA 1
ATOM 6427 C C . GLY B 1 199 ? -2.834 -24.844 -22.281 1 77.69 199 GLY B C 1
ATOM 6428 O O . GLY B 1 199 ? -1.998 -23.984 -22.547 1 77.69 199 GLY B O 1
ATOM 6429 N N . ILE B 1 200 ? -3.998 -24.562 -21.594 1 78.44 200 ILE B N 1
ATOM 6430 C CA . ILE B 1 200 ? -4.332 -23.25 -21.047 1 78.44 200 ILE B CA 1
ATOM 6431 C C . ILE B 1 200 ? -4.887 -23.406 -19.641 1 78.44 200 ILE B C 1
ATOM 6433 O O . ILE B 1 200 ? -5.746 -24.266 -19.391 1 78.44 200 ILE B O 1
ATOM 6437 N N . GLY B 1 201 ? -4.203 -22.766 -18.734 1 76.88 201 GLY B N 1
ATOM 6438 C CA . GLY B 1 201 ? -4.68 -22.75 -17.359 1 76.88 201 GLY B CA 1
ATOM 6439 C C . GLY B 1 201 ? -5.309 -21.422 -16.969 1 76.88 201 GLY B C 1
ATOM 6440 O O . GLY B 1 201 ? -4.738 -20.359 -17.234 1 76.88 201 GLY B O 1
ATOM 6441 N N . CYS B 1 202 ? -6.566 -21.328 -16.484 1 71.12 202 CYS B N 1
ATOM 6442 C CA . CYS B 1 202 ? -7.223 -20.109 -16.016 1 71.12 202 CYS B CA 1
ATOM 6443 C C . CYS B 1 202 ? -8.219 -20.438 -14.906 1 71.12 202 CYS B C 1
ATOM 6445 O O . CYS B 1 202 ? -8.656 -21.578 -14.766 1 71.12 202 CYS B O 1
ATOM 6447 N N . ASP B 1 203 ? -8.258 -19.547 -13.82 1 58.91 203 ASP B N 1
ATOM 6448 C CA . ASP B 1 203 ? -9.258 -19.703 -12.773 1 58.91 203 ASP B CA 1
ATOM 6449 C C . ASP B 1 203 ? -10.578 -19.062 -13.164 1 58.91 203 ASP B C 1
ATOM 6451 O O . ASP B 1 203 ? -10.594 -18.062 -13.891 1 58.91 203 ASP B O 1
ATOM 6455 N N . GLY B 1 204 ? -11.562 -19.75 -13.602 1 47.91 204 GLY B N 1
ATOM 6456 C CA . GLY B 1 204 ? -12.906 -19.281 -13.914 1 47.91 204 GLY B CA 1
ATOM 6457 C C . GLY B 1 204 ? -13.359 -18.125 -13.047 1 47.91 204 GLY B C 1
ATOM 6458 O O . GLY B 1 204 ? -14.555 -17.969 -12.789 1 47.91 204 GLY B O 1
ATOM 6459 N N . CYS B 1 205 ? -12.594 -17.672 -12.219 1 40.78 205 CYS B N 1
ATOM 6460 C CA . CYS B 1 205 ? -13.266 -16.844 -11.227 1 40.78 205 CYS B CA 1
ATOM 6461 C C . CYS B 1 205 ? -13.953 -15.648 -11.875 1 40.78 205 CYS B C 1
ATOM 6463 O O . CYS B 1 205 ? -15.141 -15.414 -11.664 1 40.78 205 CYS B O 1
ATOM 6465 N N . SER B 1 206 ? -13.25 -14.422 -12.008 1 40.16 206 SER B N 1
ATOM 6466 C CA . SER B 1 206 ? -14.023 -13.203 -12.195 1 40.16 206 SER B CA 1
ATOM 6467 C C . SER B 1 206 ? -14.711 -13.188 -13.555 1 40.16 206 SER B C 1
ATOM 6469 O O . SER B 1 206 ? -15.664 -12.43 -13.766 1 40.16 206 SER B O 1
ATOM 6471 N N . VAL B 1 207 ? -14.172 -13.539 -14.656 1 42.44 207 VAL B N 1
ATOM 6472 C CA . VAL B 1 207 ? -14.836 -13.547 -15.953 1 42.44 207 VAL B CA 1
ATOM 6473 C C . VAL B 1 207 ? -15.594 -14.859 -16.141 1 42.44 207 VAL B C 1
ATOM 6475 O O . VAL B 1 207 ? -15.133 -15.914 -15.695 1 42.44 207 VAL B O 1
ATOM 6478 N N . ASP B 1 208 ? -16.797 -14.695 -16.391 1 43.5 208 ASP B N 1
ATOM 6479 C CA . ASP B 1 208 ? -17.703 -15.82 -16.625 1 43.5 208 ASP B CA 1
ATOM 6480 C C . ASP B 1 208 ? -17.016 -16.922 -17.438 1 43.5 208 ASP B C 1
ATOM 6482 O O . ASP B 1 208 ? -16.297 -16.625 -18.406 1 43.5 208 ASP B O 1
ATOM 6486 N N . MET B 1 209 ? -17.031 -18.094 -16.875 1 45.88 209 MET B N 1
ATOM 6487 C CA . MET B 1 209 ? -16.562 -19.328 -17.5 1 45.88 209 MET B CA 1
ATOM 6488 C C . MET B 1 209 ? -16.812 -19.312 -19 1 45.88 209 MET B C 1
ATOM 6490 O O . MET B 1 209 ? -16 -19.828 -19.781 1 45.88 209 MET B O 1
ATOM 6494 N N . SER B 1 210 ? -17.938 -18.719 -19.281 1 44.81 210 SER B N 1
ATOM 6495 C CA . SER B 1 210 ? -18.297 -18.703 -20.688 1 44.81 210 SER B CA 1
ATOM 6496 C C . SER B 1 210 ? -17.328 -17.859 -21.516 1 44.81 210 SER B C 1
ATOM 6498 O O . SER B 1 210 ? -16.938 -18.25 -22.609 1 44.81 210 SER B O 1
ATOM 6500 N N . GLU B 1 211 ? -16.984 -16.828 -20.844 1 49.66 211 GLU B N 1
ATOM 6501 C CA . GLU B 1 211 ? -16.094 -15.922 -21.547 1 49.66 211 GLU B CA 1
ATOM 6502 C C . GLU B 1 211 ? -14.688 -16.484 -21.641 1 49.66 211 GLU B C 1
ATOM 6504 O O . GLU B 1 211 ? -14.016 -16.344 -22.656 1 49.66 211 GLU B O 1
ATOM 6509 N N . LEU B 1 212 ? -14.391 -17.031 -20.641 1 50.62 212 LEU B N 1
ATOM 6510 C CA . LEU B 1 212 ? -13.109 -17.719 -20.625 1 50.62 212 LEU B CA 1
ATOM 6511 C C . LEU B 1 212 ? -13.086 -18.859 -21.656 1 50.62 212 LEU B C 1
ATOM 6513 O O . LEU B 1 212 ? -12.102 -19.031 -22.359 1 50.62 212 LEU B O 1
ATOM 6517 N N . LYS B 1 213 ? -14.219 -19.594 -21.594 1 51.94 213 LYS B N 1
ATOM 6518 C CA . LYS B 1 213 ? -14.375 -20.641 -22.609 1 51.94 213 LYS B CA 1
ATOM 6519 C C . LYS B 1 213 ? -14.234 -20.078 -24.016 1 51.94 213 LYS B C 1
ATOM 6521 O O . LYS B 1 213 ? -13.633 -20.703 -24.891 1 51.94 213 LYS B O 1
ATOM 6526 N N . GLY B 1 214 ? -14.836 -18.906 -24.062 1 49.44 214 GLY B N 1
ATOM 6527 C CA . GLY B 1 214 ? -14.719 -18.25 -25.344 1 49.44 214 GLY B CA 1
ATOM 6528 C C . GLY B 1 214 ? -13.297 -17.844 -25.688 1 49.44 214 GLY B C 1
ATOM 6529 O O . GLY B 1 214 ? -12.844 -18.016 -26.812 1 49.44 214 GLY B O 1
ATOM 6530 N N . ALA B 1 215 ? -12.664 -17.422 -24.672 1 50.84 215 ALA B N 1
ATOM 6531 C CA . ALA B 1 215 ? -11.273 -17.016 -24.891 1 50.84 215 ALA B CA 1
ATOM 6532 C C . ALA B 1 215 ? -10.398 -18.234 -25.172 1 50.84 215 ALA B C 1
ATOM 6534 O O . ALA B 1 215 ? -9.57 -18.203 -26.094 1 50.84 215 ALA B O 1
ATOM 6535 N N . VAL B 1 216 ? -10.602 -19.203 -24.234 1 54.75 216 VAL B N 1
ATOM 6536 C CA . VAL B 1 216 ? -9.867 -20.453 -24.406 1 54.75 216 VAL B CA 1
ATOM 6537 C C . VAL B 1 216 ? -10.211 -21.062 -25.766 1 54.75 216 VAL B C 1
ATOM 6539 O O . VAL B 1 216 ? -9.32 -21.547 -26.469 1 54.75 216 VAL B O 1
ATOM 6542 N N . ALA B 1 217 ? -11.586 -21 -25.953 1 51.56 217 ALA B N 1
ATOM 6543 C CA . ALA B 1 217 ? -12.023 -21.516 -27.25 1 51.56 217 ALA B CA 1
ATOM 6544 C C . ALA B 1 217 ? -11.352 -20.766 -28.391 1 51.56 217 ALA B C 1
ATOM 6546 O O . ALA B 1 217 ? -11.094 -21.344 -29.453 1 51.56 217 ALA B O 1
ATOM 6547 N N . GLN B 1 218 ? -11.266 -19.594 -28.078 1 46.16 218 GLN B N 1
ATOM 6548 C CA . GLN B 1 218 ? -10.609 -18.781 -29.094 1 46.16 218 GLN B CA 1
ATOM 6549 C C . GLN B 1 218 ? -9.125 -19.109 -29.188 1 46.16 218 GLN B C 1
ATOM 6551 O O . GLN B 1 218 ? -8.555 -19.125 -30.266 1 46.16 218 GLN B O 1
ATOM 6556 N N . VAL B 1 219 ? -8.625 -19.172 -28 1 46.41 219 VAL B N 1
ATOM 6557 C CA . VAL B 1 219 ? -7.188 -19.406 -27.984 1 46.41 219 VAL B CA 1
ATOM 6558 C C . VAL B 1 219 ? -6.91 -20.891 -28.281 1 46.41 219 VAL B C 1
ATOM 6560 O O . VAL B 1 219 ? -5.988 -21.219 -29.031 1 46.41 219 VAL B O 1
ATOM 6563 N N . ALA B 1 220 ? -7.402 -21.859 -27.484 1 44.06 220 ALA B N 1
ATOM 6564 C CA . ALA B 1 220 ? -7.23 -23.281 -27.688 1 44.06 220 ALA B CA 1
ATOM 6565 C C . ALA B 1 220 ? -8.453 -24.062 -27.219 1 44.06 220 ALA B C 1
ATOM 6567 O O . ALA B 1 220 ? -8.594 -24.344 -26.016 1 44.06 220 ALA B O 1
ATOM 6568 N N . PRO B 1 221 ? -9.531 -24.172 -28.062 1 40.19 221 PRO B N 1
ATOM 6569 C CA . PRO B 1 221 ? -10.789 -24.844 -27.734 1 40.19 221 PRO B CA 1
ATOM 6570 C C . PRO B 1 221 ? -10.602 -25.984 -26.719 1 40.19 221 PRO B C 1
ATOM 6572 O O . PRO B 1 221 ? -11.461 -26.203 -25.875 1 40.19 221 PRO B O 1
ATOM 6575 N N . CYS B 1 222 ? -9.891 -26.922 -26.922 1 38.47 222 CYS B N 1
ATOM 6576 C CA . CYS B 1 222 ? -9.906 -28.234 -26.281 1 38.47 222 CYS B CA 1
ATOM 6577 C C . CYS B 1 222 ? -9.133 -28.203 -24.969 1 38.47 222 CYS B C 1
ATOM 6579 O O . CYS B 1 222 ? -9.102 -29.188 -24.234 1 38.47 222 CYS B O 1
ATOM 6581 N N . ARG B 1 223 ? -8.352 -27.234 -24.688 1 42.72 223 ARG B N 1
ATOM 6582 C CA . ARG B 1 223 ? -7.262 -27.516 -23.75 1 42.72 223 ARG B CA 1
ATOM 6583 C C . ARG B 1 223 ? -7.484 -26.797 -22.422 1 42.72 223 ARG B C 1
ATOM 6585 O O . ARG B 1 223 ? -6.551 -26.625 -21.641 1 42.72 223 ARG B O 1
ATOM 6592 N N . SER B 1 224 ? -8.711 -26.234 -22.094 1 41.97 224 SER B N 1
ATOM 6593 C CA . SER B 1 224 ? -8.812 -25.359 -20.938 1 41.97 224 SER B CA 1
ATOM 6594 C C . SER B 1 224 ? -8.93 -26.156 -19.641 1 41.97 224 SER B C 1
ATOM 6596 O O . SER B 1 224 ? -9.656 -27.141 -19.578 1 41.97 224 SER B O 1
ATOM 6598 N N . HIS B 1 225 ? -7.871 -26.438 -18.875 1 43.25 225 HIS B N 1
ATOM 6599 C CA . HIS B 1 225 ? -7.938 -27.109 -17.594 1 43.25 225 HIS B CA 1
ATOM 6600 C C . HIS B 1 225 ? -8.328 -26.141 -16.484 1 43.25 225 HIS B C 1
ATOM 6602 O O . HIS B 1 225 ? -7.738 -25.062 -16.359 1 43.25 225 HIS B O 1
ATOM 6608 N N . GLN B 1 226 ? -9.656 -25.984 -16.203 1 43 226 GLN B N 1
ATOM 6609 C CA . GLN B 1 226 ? -10.008 -25.172 -15.039 1 43 226 GLN B CA 1
ATOM 6610 C C . GLN B 1 226 ? -9.703 -25.906 -13.734 1 43 226 GLN B C 1
ATOM 6612 O O . GLN B 1 226 ? -10.336 -26.906 -13.422 1 43 226 GLN B O 1
ATOM 6617 N N . LEU B 1 227 ? -8.578 -26.359 -13.328 1 41.66 227 LEU B N 1
ATOM 6618 C CA . LEU B 1 227 ? -8.555 -26.859 -11.961 1 41.66 227 LEU B CA 1
ATOM 6619 C C . LEU B 1 227 ? -8.852 -25.734 -10.969 1 41.66 227 LEU B C 1
ATOM 6621 O O . LEU B 1 227 ? -7.973 -24.938 -10.641 1 41.66 227 LEU B O 1
ATOM 6625 N N . ASN B 1 228 ? -9.984 -24.891 -11.148 1 43.62 228 ASN B N 1
ATOM 6626 C CA . ASN B 1 228 ? -10.281 -23.953 -10.062 1 43.62 228 ASN B CA 1
ATOM 6627 C C . ASN B 1 228 ? -10.344 -24.672 -8.711 1 43.62 228 ASN B C 1
ATOM 6629 O O . ASN B 1 228 ? -11.266 -25.453 -8.461 1 43.62 228 ASN B O 1
ATOM 6633 N N . LEU B 1 229 ? -9.297 -25.016 -8.078 1 44 229 LEU B N 1
ATOM 6634 C CA . LEU B 1 229 ? -9.164 -25.641 -6.773 1 44 229 LEU B CA 1
ATOM 6635 C C . LEU B 1 229 ? -10.07 -24.969 -5.75 1 44 229 LEU B C 1
ATOM 6637 O O . LEU B 1 229 ? -9.953 -25.203 -4.551 1 44 229 LEU B O 1
ATOM 6641 N N . ALA B 1 230 ? -10.938 -23.922 -6.172 1 44.16 230 ALA B N 1
ATOM 6642 C CA . ALA B 1 230 ? -11.625 -23.359 -5.004 1 44.16 230 ALA B CA 1
ATOM 6643 C C . ALA B 1 230 ? -12.609 -24.375 -4.418 1 44.16 230 ALA B C 1
ATOM 6645 O O . ALA B 1 230 ? -13.711 -24.547 -4.941 1 44.16 230 ALA B O 1
ATOM 6646 N N . ILE B 1 231 ? -12.25 -25.453 -3.859 1 42.34 231 ILE B N 1
ATOM 6647 C CA . ILE B 1 231 ? -13.125 -26.25 -3.008 1 42.34 231 ILE B CA 1
ATOM 6648 C C . ILE B 1 231 ? -14.18 -25.344 -2.363 1 42.34 231 ILE B C 1
ATOM 6650 O O . ILE B 1 231 ? -15.32 -25.766 -2.156 1 42.34 231 ILE B O 1
ATOM 6654 N N . SER B 1 232 ? -13.852 -24.094 -1.97 1 45.22 232 SER B N 1
ATOM 6655 C CA . SER B 1 232 ? -14.672 -23.312 -1.041 1 45.22 232 SER B CA 1
ATOM 6656 C C . SER B 1 232 ? -15.93 -22.797 -1.722 1 45.22 232 SER B C 1
ATOM 6658 O O . SER B 1 232 ? -16.891 -22.406 -1.051 1 45.22 232 SER B O 1
ATOM 6660 N N . ARG B 1 233 ? -15.852 -22.438 -3.016 1 45.69 233 ARG B N 1
ATOM 6661 C CA . ARG B 1 233 ? -17.047 -21.734 -3.498 1 45.69 233 ARG B CA 1
ATOM 6662 C C . ARG B 1 233 ? -18.281 -22.625 -3.369 1 45.69 233 ARG B C 1
ATOM 6664 O O . ARG B 1 233 ? -19.391 -22.125 -3.164 1 45.69 233 ARG B O 1
ATOM 6671 N N . SER B 1 234 ? -18.266 -23.922 -3.615 1 47.97 234 SER B N 1
ATOM 6672 C CA . SER B 1 234 ? -19.562 -24.484 -3.994 1 47.97 234 SER B CA 1
ATOM 6673 C C . SER B 1 234 ? -20.219 -25.172 -2.812 1 47.97 234 SER B C 1
ATOM 6675 O O . SER B 1 234 ? -20.828 -26.234 -2.975 1 47.97 234 SER B O 1
ATOM 6677 N N . CYS B 1 235 ? -19.781 -24.859 -1.457 1 57.25 235 CYS B N 1
ATOM 6678 C CA . CYS B 1 235 ? -20.641 -25.672 -0.599 1 57.25 235 CYS B CA 1
ATOM 6679 C C . CYS B 1 235 ? -22.062 -25.125 -0.589 1 57.25 235 CYS B C 1
ATOM 6681 O O . CYS B 1 235 ? -22.297 -23.984 -0.187 1 57.25 235 CYS B O 1
ATOM 6683 N N . LYS B 1 236 ? -22.984 -25.688 -1.316 1 63.91 236 LYS B N 1
ATOM 6684 C CA . LYS B 1 236 ? -24.391 -25.328 -1.456 1 63.91 236 LYS B CA 1
ATOM 6685 C C . LYS B 1 236 ? -25.156 -25.609 -0.169 1 63.91 236 LYS B C 1
ATOM 6687 O O . LYS B 1 236 ? -26.344 -25.297 -0.064 1 63.91 236 LYS B O 1
ATOM 6692 N N . VAL B 1 237 ? -24.453 -26.203 0.827 1 77.81 237 VAL B N 1
ATOM 6693 C CA . VAL B 1 237 ? -25.125 -26.469 2.092 1 77.81 237 VAL B CA 1
ATOM 6694 C C . VAL B 1 237 ? -25.359 -25.172 2.852 1 77.81 237 VAL B C 1
ATOM 6696 O O . VAL B 1 237 ? -24.422 -24.422 3.117 1 77.81 237 VAL B O 1
ATOM 6699 N N . THR B 1 238 ? -26.516 -24.891 3.145 1 81.12 238 THR B N 1
ATOM 6700 C CA . THR B 1 238 ? -26.922 -23.625 3.732 1 81.12 238 THR B CA 1
ATOM 6701 C C . THR B 1 238 ? -26.188 -23.375 5.047 1 81.12 238 THR B C 1
ATOM 6703 O O . THR B 1 238 ? -25.734 -22.25 5.305 1 81.12 238 THR B O 1
ATOM 6706 N N . SER B 1 239 ? -26.125 -24.406 5.891 1 83.25 239 SER B N 1
ATOM 6707 C CA . SER B 1 239 ? -25.453 -24.25 7.18 1 83.25 239 SER B CA 1
ATOM 6708 C C . SER B 1 239 ? -24 -23.844 7.004 1 83.25 239 SER B C 1
ATOM 6710 O O . SER B 1 239 ? -23.469 -23.047 7.789 1 83.25 239 SER B O 1
ATOM 6712 N N . VAL B 1 240 ? -23.406 -24.344 6.016 1 86.38 240 VAL B N 1
ATOM 6713 C CA . VAL B 1 240 ? -22 -24.047 5.754 1 86.38 240 VAL B CA 1
ATOM 6714 C C . VAL B 1 240 ? -21.859 -22.609 5.285 1 86.38 240 VAL B C 1
ATOM 6716 O O . VAL B 1 240 ? -21 -21.859 5.781 1 86.38 240 VAL B O 1
ATOM 6719 N N . ARG B 1 241 ? -22.672 -22.25 4.387 1 80.88 241 ARG B N 1
ATOM 6720 C CA . ARG B 1 241 ? -22.656 -20.891 3.871 1 80.88 241 ARG B CA 1
ATOM 6721 C C . ARG B 1 241 ? -22.859 -19.875 4.996 1 80.88 241 ARG B C 1
ATOM 6723 O O . ARG B 1 241 ? -22.125 -18.891 5.086 1 80.88 241 ARG B O 1
ATOM 6730 N N . ASN B 1 242 ? -23.844 -20.125 5.758 1 83.19 242 ASN B N 1
ATOM 6731 C CA . ASN B 1 242 ? -24.156 -19.234 6.867 1 83.19 242 ASN B CA 1
ATOM 6732 C C . ASN B 1 242 ? -23.016 -19.172 7.879 1 83.19 242 ASN B C 1
ATOM 6734 O O . ASN B 1 242 ? -22.703 -18.109 8.406 1 83.19 242 ASN B O 1
ATOM 6738 N N . SER B 1 243 ? -22.469 -20.312 8.164 1 87 243 SER B N 1
ATOM 6739 C CA . SER B 1 243 ? -21.375 -20.375 9.125 1 87 243 SER B CA 1
ATOM 6740 C C . SER B 1 243 ? -20.156 -19.594 8.633 1 87 243 SER B C 1
ATOM 6742 O O . SER B 1 243 ? -19.516 -18.875 9.398 1 87 243 SER B O 1
ATOM 6744 N N . LEU B 1 244 ? -19.875 -19.75 7.348 1 83.06 244 LEU B N 1
ATOM 6745 C CA . LEU B 1 244 ? -18.766 -19.016 6.766 1 83.06 244 LEU B CA 1
ATOM 6746 C C . LEU B 1 244 ? -19.031 -17.516 6.789 1 83.06 244 LEU B C 1
ATOM 6748 O O . LEU B 1 244 ? -18.125 -16.719 7.043 1 83.06 244 LEU B O 1
ATOM 6752 N N . GLY B 1 245 ? -20.203 -17.156 6.508 1 81.12 245 GLY B N 1
ATOM 6753 C CA . GLY B 1 245 ? -20.594 -15.758 6.625 1 81.12 245 GLY B CA 1
ATOM 6754 C C . GLY B 1 245 ? -20.422 -15.203 8.023 1 81.12 245 GLY B C 1
ATOM 6755 O O . GLY B 1 245 ? -19.969 -14.07 8.203 1 81.12 245 GLY B O 1
ATOM 6756 N N . THR B 1 246 ? -20.781 -16 8.984 1 87.25 246 THR B N 1
ATOM 6757 C CA . THR B 1 246 ? -20.656 -15.602 10.375 1 87.25 246 THR B CA 1
ATOM 6758 C C . THR B 1 246 ? -19.188 -15.406 10.75 1 87.25 246 THR B C 1
ATOM 6760 O O . THR B 1 246 ? -18.844 -14.453 11.453 1 87.25 246 THR B O 1
ATOM 6763 N N . ILE B 1 247 ? -18.375 -16.312 10.305 1 87.88 247 ILE B N 1
ATOM 6764 C CA . ILE B 1 247 ? -16.938 -16.203 10.57 1 87.88 247 ILE B CA 1
ATOM 6765 C C . ILE B 1 247 ? -16.406 -14.898 9.992 1 87.88 247 ILE B C 1
ATOM 6767 O O . ILE B 1 247 ? -15.656 -14.18 10.656 1 87.88 247 ILE B O 1
ATOM 6771 N N . GLU B 1 248 ? -16.781 -14.609 8.758 1 83.88 248 GLU B N 1
ATOM 6772 C CA . GLU B 1 248 ? -16.359 -13.383 8.094 1 83.88 248 GLU B CA 1
ATOM 6773 C C . GLU B 1 248 ? -16.797 -12.148 8.867 1 83.88 248 GLU B C 1
ATOM 6775 O O . GLU B 1 248 ? -16.047 -11.172 8.969 1 83.88 248 GLU B O 1
ATOM 6780 N N . GLU B 1 249 ? -18 -12.18 9.375 1 85.56 249 GLU B N 1
ATOM 6781 C CA . GLU B 1 249 ? -18.531 -11.055 10.148 1 85.56 249 GLU B CA 1
ATOM 6782 C C . GLU B 1 249 ? -17.766 -10.867 11.445 1 85.56 249 GLU B C 1
ATOM 6784 O O . GLU B 1 249 ? -17.547 -9.734 11.883 1 85.56 249 GLU B O 1
ATOM 6789 N N . VAL B 1 250 ? -17.406 -11.945 12.039 1 90.88 250 VAL B N 1
ATOM 6790 C CA . VAL B 1 250 ? -16.672 -11.883 13.297 1 90.88 250 VAL B CA 1
ATOM 6791 C C . VAL B 1 250 ? -15.289 -11.289 13.047 1 90.88 250 VAL B C 1
ATOM 6793 O O . VAL B 1 250 ? -14.844 -10.406 13.797 1 90.88 250 VAL B O 1
ATOM 6796 N N . VAL B 1 251 ? -14.664 -11.742 12.031 1 87.12 251 VAL B N 1
ATOM 6797 C CA . VAL B 1 251 ? -13.328 -11.25 11.711 1 87.12 251 VAL B CA 1
ATOM 6798 C C . VAL B 1 251 ? -13.398 -9.758 11.383 1 87.12 251 VAL B C 1
ATOM 6800 O O . VAL B 1 251 ? -12.57 -8.969 11.852 1 87.12 251 VAL B O 1
ATOM 6803 N N . SER B 1 252 ? -14.398 -9.414 10.641 1 86.19 252 SER B N 1
ATOM 6804 C CA . SER B 1 252 ? -14.594 -8.016 10.273 1 86.19 252 SER B CA 1
ATOM 6805 C C . SER B 1 252 ? -14.875 -7.16 11.508 1 86.19 252 SER B C 1
ATOM 6807 O O . SER B 1 252 ? -14.398 -6.027 11.602 1 86.19 252 SER B O 1
ATOM 6809 N N . PHE B 1 253 ? -15.664 -7.656 12.422 1 90.25 253 PHE B N 1
ATOM 6810 C CA . PHE B 1 253 ? -16 -6.973 13.664 1 90.25 253 PHE B CA 1
ATOM 6811 C C . PHE B 1 253 ? -14.742 -6.586 14.43 1 90.25 253 PHE B C 1
ATOM 6813 O O . PHE B 1 253 ? -14.617 -5.453 14.898 1 90.25 253 PHE B O 1
ATOM 6820 N N . PHE B 1 254 ? -13.82 -7.457 14.516 1 87.31 254 PHE B N 1
ATOM 6821 C CA . PHE B 1 254 ? -12.617 -7.219 15.305 1 87.31 254 PHE B CA 1
ATOM 6822 C C . PHE B 1 254 ? -11.633 -6.348 14.547 1 87.31 254 PHE B C 1
ATOM 6824 O O . PHE B 1 254 ? -10.945 -5.516 15.133 1 87.31 254 PHE B O 1
ATOM 6831 N N . THR B 1 255 ? -11.555 -6.488 13.273 1 83.06 255 THR B N 1
ATOM 6832 C CA . THR B 1 255 ? -10.547 -5.793 12.484 1 83.06 255 THR B CA 1
ATOM 6833 C C . THR B 1 255 ? -10.984 -4.359 12.195 1 83.06 255 THR B C 1
ATOM 6835 O O . THR B 1 255 ? -10.156 -3.514 11.844 1 83.06 255 THR B O 1
ATOM 6838 N N . ALA B 1 256 ? -12.211 -4.043 12.367 1 79.25 256 ALA B N 1
ATOM 6839 C CA . ALA B 1 256 ? -12.75 -2.719 12.062 1 79.25 256 ALA B CA 1
ATOM 6840 C C . ALA B 1 256 ? -12.438 -1.726 13.18 1 79.25 256 ALA B C 1
ATOM 6842 O O . ALA B 1 256 ? -12.57 -0.514 12.992 1 79.25 256 ALA B O 1
ATOM 6843 N N . SER B 1 257 ? -12.031 -2.234 14.328 1 79.56 257 SER B N 1
ATOM 6844 C CA . SER B 1 257 ? -11.781 -1.374 15.477 1 79.56 257 SER B CA 1
ATOM 6845 C C . SER B 1 257 ? -10.5 -1.782 16.203 1 79.56 257 SER B C 1
ATOM 6847 O O . SER B 1 257 ? -10.312 -2.957 16.516 1 79.56 257 SER B O 1
ATOM 6849 N N . SER B 1 258 ? -9.703 -0.785 16.453 1 79.75 258 SER B N 1
ATOM 6850 C CA . SER B 1 258 ? -8.438 -1.044 17.125 1 79.75 258 SER B CA 1
ATOM 6851 C C . SER B 1 258 ? -8.664 -1.532 18.562 1 79.75 258 SER B C 1
ATOM 6853 O O . SER B 1 258 ? -7.914 -2.371 19.062 1 79.75 258 SER B O 1
ATOM 6855 N N . LYS B 1 259 ? -9.672 -0.965 19.203 1 81 259 LYS B N 1
ATOM 6856 C CA . LYS B 1 259 ? -9.969 -1.366 20.578 1 81 259 LYS B CA 1
ATOM 6857 C C . LYS B 1 259 ? -10.422 -2.824 20.641 1 81 259 LYS B C 1
ATOM 6859 O O . LYS B 1 259 ? -9.969 -3.58 21.5 1 81 259 LYS B O 1
ATOM 6864 N N . ARG B 1 260 ? -11.32 -3.197 19.734 1 85.81 260 ARG B N 1
ATOM 6865 C CA . ARG B 1 260 ? -11.812 -4.57 19.688 1 85.81 260 ARG B CA 1
ATOM 6866 C C . ARG B 1 260 ? -10.688 -5.543 19.328 1 85.81 260 ARG B C 1
ATOM 6868 O O . ARG B 1 260 ? -10.594 -6.629 19.906 1 85.81 260 ARG B O 1
ATOM 6875 N N . PHE B 1 261 ? -9.867 -5.098 18.469 1 84.94 261 PHE B N 1
ATOM 6876 C CA . PHE B 1 261 ? -8.742 -5.926 18.047 1 84.94 261 PHE B CA 1
ATOM 6877 C C . PHE B 1 261 ? -7.762 -6.133 19.188 1 84.94 261 PHE B C 1
ATOM 6879 O O . PHE B 1 261 ? -7.246 -7.234 19.391 1 84.94 261 PHE B O 1
ATOM 6886 N N . ALA B 1 262 ? -7.488 -5.09 19.875 1 81.56 262 ALA B N 1
ATOM 6887 C CA . ALA B 1 262 ? -6.574 -5.18 21.016 1 81.56 262 ALA B CA 1
ATOM 6888 C C . ALA B 1 262 ? -7.113 -6.133 22.078 1 81.56 262 ALA B C 1
ATOM 6890 O O . ALA B 1 262 ? -6.348 -6.883 22.688 1 81.56 262 ALA B O 1
ATOM 6891 N N . THR B 1 263 ? -8.398 -6.09 22.297 1 85.06 263 THR B N 1
ATOM 6892 C CA . THR B 1 263 ? -9.031 -6.98 23.266 1 85.06 263 THR B CA 1
ATOM 6893 C C . THR B 1 263 ? -8.898 -8.438 22.828 1 85.06 263 THR B C 1
ATOM 6895 O O . THR B 1 263 ? -8.617 -9.312 23.641 1 85.06 263 THR B O 1
ATOM 6898 N N . LEU B 1 264 ? -9.102 -8.617 21.531 1 87.88 264 LEU B N 1
ATOM 6899 C CA . LEU B 1 264 ? -8.969 -9.969 21 1 87.88 264 LEU B CA 1
ATOM 6900 C C . LEU B 1 264 ? -7.535 -10.469 21.156 1 87.88 264 LEU B C 1
ATOM 6902 O O . LEU B 1 264 ? -7.312 -11.617 21.531 1 87.88 264 LEU B O 1
ATOM 6906 N N . LYS B 1 265 ? -6.621 -9.648 20.875 1 82.44 265 LYS B N 1
ATOM 6907 C CA . LYS B 1 265 ? -5.211 -10.016 20.922 1 82.44 265 LYS B CA 1
ATOM 6908 C C . LYS B 1 265 ? -4.777 -10.367 22.344 1 82.44 265 LYS B C 1
ATOM 6910 O O . LYS B 1 265 ? -3.861 -11.172 22.531 1 82.44 265 LYS B O 1
ATOM 6915 N N . SER B 1 266 ? -5.336 -9.711 23.266 1 82.25 266 SER B N 1
ATOM 6916 C CA . SER B 1 266 ? -5.008 -10 24.656 1 82.25 266 SER B CA 1
ATOM 6917 C C . SER B 1 266 ? -5.398 -11.43 25.031 1 82.25 266 SER B C 1
ATOM 6919 O O . SER B 1 266 ? -4.832 -12.008 25.953 1 82.25 266 SER B O 1
ATOM 6921 N N . HIS B 1 267 ? -6.375 -11.984 24.281 1 83.81 267 HIS B N 1
ATOM 6922 C CA . HIS B 1 267 ? -6.844 -13.336 24.578 1 83.81 267 HIS B CA 1
ATOM 6923 C C . HIS B 1 267 ? -6.258 -14.352 23.609 1 83.81 267 HIS B C 1
ATOM 6925 O O . HIS B 1 267 ? -6.137 -15.531 23.938 1 83.81 267 HIS B O 1
ATOM 6931 N N . LEU B 1 268 ? -5.992 -13.781 22.406 1 84.38 268 LEU B N 1
ATOM 6932 C CA . LEU B 1 268 ? -5.441 -14.648 21.359 1 84.38 268 LEU B CA 1
ATOM 6933 C C . LEU B 1 268 ? -3.982 -14.297 21.078 1 84.38 268 LEU B C 1
ATOM 6935 O O . LEU B 1 268 ? -3.613 -13.125 21.062 1 84.38 268 LEU B O 1
ATOM 6939 N N . LYS B 1 269 ? -3.117 -15.102 21.141 1 69.62 269 LYS B N 1
ATOM 6940 C CA . LYS B 1 269 ? -1.698 -14.859 20.906 1 69.62 269 LYS B CA 1
ATOM 6941 C C . LYS B 1 269 ? -1.422 -14.617 19.422 1 69.62 269 LYS B C 1
ATOM 6943 O O . LYS B 1 269 ? -0.315 -14.219 19.047 1 69.62 269 LYS B O 1
ATOM 6948 N N . HIS B 1 270 ? -2.494 -14.891 18.594 1 73.12 270 HIS B N 1
ATOM 6949 C CA . HIS B 1 270 ? -2.324 -14.695 17.156 1 73.12 270 HIS B CA 1
ATOM 6950 C C . HIS B 1 270 ? -3.531 -13.992 16.547 1 73.12 270 HIS B C 1
ATOM 6952 O O . HIS B 1 270 ? -4.562 -13.836 17.203 1 73.12 270 HIS B O 1
ATOM 6958 N N . SER B 1 271 ? -3.285 -13.414 15.375 1 70.19 271 SER B N 1
ATOM 6959 C CA . SER B 1 271 ? -4.379 -12.719 14.703 1 70.19 271 SER B CA 1
ATOM 6960 C C . SER B 1 271 ? -5.285 -13.703 13.969 1 70.19 271 SER B C 1
ATOM 6962 O O . SER B 1 271 ? -4.824 -14.75 13.5 1 70.19 271 SER B O 1
ATOM 6964 N N . LEU B 1 272 ? -6.543 -13.375 14.023 1 76.81 272 LEU B N 1
ATOM 6965 C CA . LEU B 1 272 ? -7.484 -14.156 13.234 1 76.81 272 LEU B CA 1
ATOM 6966 C C . LEU B 1 272 ? -7.242 -13.953 11.742 1 76.81 272 LEU B C 1
ATOM 6968 O O . LEU B 1 272 ? -6.965 -12.836 11.297 1 76.81 272 LEU B O 1
ATOM 6972 N N . GLN B 1 273 ? -7.031 -14.859 11.023 1 65.75 273 GLN B N 1
ATOM 6973 C CA . GLN B 1 273 ? -6.766 -14.789 9.594 1 65.75 273 GLN B CA 1
ATOM 6974 C C . GLN B 1 273 ? -8.023 -14.391 8.82 1 65.75 273 GLN B C 1
ATOM 6976 O O . GLN B 1 273 ? -9.125 -14.828 9.156 1 65.75 273 GLN B O 1
ATOM 6981 N N . SER B 1 274 ? -7.82 -13.273 8.031 1 60.91 274 SER B N 1
ATOM 6982 C CA . SER B 1 274 ? -8.938 -12.859 7.188 1 60.91 274 SER B CA 1
ATOM 6983 C C . SER B 1 274 ? -9.234 -13.906 6.113 1 60.91 274 SER B C 1
ATOM 6985 O O . SER B 1 274 ? -8.32 -14.578 5.629 1 60.91 274 SER B O 1
ATOM 6987 N N . HIS B 1 275 ? -10.523 -14.289 6.07 1 57 275 HIS B N 1
ATOM 6988 C CA . HIS B 1 275 ? -10.977 -15.203 5.027 1 57 275 HIS B CA 1
ATOM 6989 C C . HIS B 1 275 ? -10.711 -14.641 3.639 1 57 275 HIS B C 1
ATOM 6991 O O . HIS B 1 275 ? -11.297 -13.625 3.252 1 57 275 HIS B O 1
ATOM 6997 N N . CYS B 1 276 ? -9.367 -14.797 3.166 1 49.81 276 CYS B N 1
ATOM 6998 C CA . CYS B 1 276 ? -9.156 -14.406 1.777 1 49.81 276 CYS B CA 1
ATOM 6999 C C . CYS B 1 276 ? -10.094 -15.164 0.846 1 49.81 276 CYS B C 1
ATOM 7001 O O . CYS B 1 276 ? -10.094 -16.391 0.83 1 49.81 276 CYS B O 1
ATOM 7003 N N . GLN B 1 277 ? -11.148 -14.453 0.329 1 48.72 277 GLN B N 1
ATOM 7004 C CA . GLN B 1 277 ? -12.156 -15.055 -0.543 1 48.72 277 GLN B CA 1
ATOM 7005 C C . GLN B 1 277 ? -11.508 -15.711 -1.759 1 48.72 277 GLN B C 1
ATOM 7007 O O . GLN B 1 277 ? -12.07 -16.641 -2.338 1 48.72 277 GLN B O 1
ATOM 7012 N N . THR B 1 278 ? -10.336 -15.188 -2.057 1 47.72 278 THR B N 1
ATOM 7013 C CA . THR B 1 278 ? -9.852 -15.602 -3.369 1 47.72 278 THR B CA 1
ATOM 7014 C C . THR B 1 278 ? -8.859 -16.75 -3.244 1 47.72 278 THR B C 1
ATOM 7016 O O . THR B 1 278 ? -8.703 -17.547 -4.176 1 47.72 278 THR B O 1
ATOM 7019 N N . ARG B 1 279 ? -8.219 -16.734 -1.977 1 52.72 279 ARG B N 1
ATOM 7020 C CA . ARG B 1 279 ? -7.184 -17.75 -1.925 1 52.72 279 ARG B CA 1
ATOM 7021 C C . ARG B 1 279 ? -7.629 -18.938 -1.08 1 52.72 279 ARG B C 1
ATOM 7023 O O . ARG B 1 279 ? -7.922 -18.797 0.108 1 52.72 279 ARG B O 1
ATOM 7030 N N . TRP B 1 280 ? -7.785 -20.109 -1.653 1 55.47 280 TRP B N 1
ATOM 7031 C CA . TRP B 1 280 ? -8.312 -21.359 -1.108 1 55.47 280 TRP B CA 1
ATOM 7032 C C . TRP B 1 280 ? -7.59 -21.734 0.183 1 55.47 280 TRP B C 1
ATOM 7034 O O . TRP B 1 280 ? -8.234 -22.062 1.181 1 55.47 280 TRP B O 1
ATOM 7044 N N . ILE B 1 281 ? -6.281 -21.672 0.047 1 60.69 281 ILE B N 1
ATOM 7045 C CA . ILE B 1 281 ? -5.48 -22.156 1.167 1 60.69 281 ILE B CA 1
ATOM 7046 C C . ILE B 1 281 ? -5.742 -21.281 2.398 1 60.69 281 ILE B C 1
ATOM 7048 O O . ILE B 1 281 ? -5.812 -21.797 3.52 1 60.69 281 ILE B O 1
ATOM 7052 N N . GLU B 1 282 ? -6.043 -20.109 2.033 1 64.5 282 GLU B N 1
ATOM 7053 C CA . GLU B 1 282 ? -6.23 -19.203 3.154 1 64.5 282 GLU B CA 1
ATOM 7054 C C . GLU B 1 282 ? -7.555 -19.469 3.865 1 64.5 282 GLU B C 1
ATOM 7056 O O . GLU B 1 282 ? -7.668 -19.25 5.074 1 64.5 282 GLU B O 1
ATOM 7061 N N . ARG B 1 283 ? -8.406 -20.016 3.119 1 69.44 283 ARG B N 1
ATOM 7062 C CA . ARG B 1 283 ? -9.703 -20.328 3.721 1 69.44 283 ARG B CA 1
ATOM 7063 C C . ARG B 1 283 ? -9.578 -21.516 4.676 1 69.44 283 ARG B C 1
ATOM 7065 O O . ARG B 1 283 ? -10.219 -21.547 5.727 1 69.44 283 ARG B O 1
ATOM 7072 N N . HIS B 1 284 ? -8.742 -22.484 4.242 1 73.44 284 HIS B N 1
ATOM 7073 C CA . HIS B 1 284 ? -8.539 -23.656 5.09 1 73.44 284 HIS B CA 1
ATOM 7074 C C . HIS B 1 284 ? -7.965 -23.25 6.445 1 73.44 284 HIS B C 1
ATOM 7076 O O . HIS B 1 284 ? -8.523 -23.609 7.488 1 73.44 284 HIS B O 1
ATOM 7082 N N . ASP B 1 285 ? -7.012 -22.453 6.324 1 76 285 ASP B N 1
ATOM 7083 C CA . ASP B 1 285 ? -6.309 -22.047 7.535 1 76 285 ASP B CA 1
ATOM 7084 C C . ASP B 1 285 ? -7.211 -21.219 8.445 1 76 285 ASP B C 1
ATOM 7086 O O . ASP B 1 285 ? -7.168 -21.359 9.672 1 76 285 ASP B O 1
ATOM 7090 N N . ALA B 1 286 ? -7.988 -20.469 7.793 1 80 286 ALA B N 1
ATOM 7091 C CA . ALA B 1 286 ? -8.852 -19.562 8.555 1 80 286 ALA B CA 1
ATOM 7092 C C . ALA B 1 286 ? -9.906 -20.359 9.336 1 80 286 ALA B C 1
ATOM 7094 O O . ALA B 1 286 ? -10.164 -20.062 10.508 1 80 286 ALA B O 1
ATOM 7095 N N . VAL B 1 287 ? -10.492 -21.344 8.727 1 83.44 287 VAL B N 1
ATOM 7096 C CA . VAL B 1 287 ? -11.547 -22.125 9.359 1 83.44 287 VAL B CA 1
ATOM 7097 C C . VAL B 1 287 ? -10.961 -23 10.469 1 83.44 287 VAL B C 1
ATOM 7099 O O . VAL B 1 287 ? -11.523 -23.094 11.562 1 83.44 287 VAL B O 1
ATOM 7102 N N . ILE B 1 288 ? -9.898 -23.625 10.203 1 84.88 288 ILE B N 1
ATOM 7103 C CA . ILE B 1 288 ? -9.258 -24.516 11.172 1 84.88 288 ILE B CA 1
ATOM 7104 C C . ILE B 1 288 ? -8.82 -23.703 12.391 1 84.88 288 ILE B C 1
ATOM 7106 O O . ILE B 1 288 ? -9.078 -24.094 13.531 1 84.88 288 ILE B O 1
ATOM 7110 N N . GLN B 1 289 ? -8.25 -22.625 12.125 1 86.81 289 GLN B N 1
ATOM 7111 C CA . GLN B 1 289 ? -7.805 -21.766 13.219 1 86.81 289 GLN B CA 1
ATOM 7112 C C . GLN B 1 289 ? -8.992 -21.219 14.016 1 86.81 289 GLN B C 1
ATOM 7114 O O . GLN B 1 289 ? -8.922 -21.109 15.242 1 86.81 289 GLN B O 1
ATOM 7119 N N . PHE B 1 290 ? -10 -20.859 13.32 1 90 290 PHE B N 1
ATOM 7120 C CA . PHE B 1 290 ? -11.18 -20.328 13.992 1 90 290 PHE B CA 1
ATOM 7121 C C . PHE B 1 290 ? -11.789 -21.359 14.93 1 90 290 PHE B C 1
ATOM 7123 O O . PHE B 1 290 ? -12.258 -21.016 16.016 1 90 290 PHE B O 1
ATOM 7130 N N . ALA B 1 291 ? -11.82 -22.609 14.5 1 90.06 291 ALA B N 1
ATOM 7131 C CA . ALA B 1 291 ? -12.336 -23.688 15.344 1 90.06 291 ALA B CA 1
ATOM 7132 C C . ALA B 1 291 ? -11.516 -23.812 16.625 1 90.06 291 ALA B C 1
ATOM 7134 O O . ALA B 1 291 ? -12.07 -24 17.703 1 90.06 291 ALA B O 1
ATOM 7135 N N . ALA B 1 292 ? -10.227 -23.672 16.469 1 87.38 292 ALA B N 1
ATOM 7136 C CA . ALA B 1 292 ? -9.328 -23.781 17.609 1 87.38 292 ALA B CA 1
ATOM 7137 C C . ALA B 1 292 ? -9.5 -22.594 18.547 1 87.38 292 ALA B C 1
ATOM 7139 O O . ALA B 1 292 ? -9.32 -22.719 19.766 1 87.38 292 ALA B O 1
ATOM 7140 N N . ASP B 1 293 ? -9.836 -21.469 17.969 1 90.56 293 ASP B N 1
ATOM 7141 C CA . ASP B 1 293 ? -9.875 -20.234 18.75 1 90.56 293 ASP B CA 1
ATOM 7142 C C . ASP B 1 293 ? -11.305 -19.891 19.156 1 90.56 293 ASP B C 1
ATOM 7144 O O . ASP B 1 293 ? -11.555 -18.828 19.734 1 90.56 293 ASP B O 1
ATOM 7148 N N . LEU B 1 294 ? -12.273 -20.766 18.859 1 92.62 294 LEU B N 1
ATOM 7149 C CA . LEU B 1 294 ? -13.68 -20.438 19.062 1 92.62 294 LEU B CA 1
ATOM 7150 C C . LEU B 1 294 ? -13.945 -20.078 20.516 1 92.62 294 LEU B C 1
ATOM 7152 O O . LEU B 1 294 ? -14.625 -19.078 20.797 1 92.62 294 LEU B O 1
ATOM 7156 N N . GLY B 1 295 ? -13.414 -20.828 21.422 1 89.88 295 GLY B N 1
ATOM 7157 C CA . GLY B 1 295 ? -13.609 -20.547 22.844 1 89.88 295 GLY B CA 1
ATOM 7158 C C . GLY B 1 295 ? -13.109 -19.172 23.25 1 89.88 295 GLY B C 1
ATOM 7159 O O . GLY B 1 295 ? -13.82 -18.422 23.922 1 89.88 295 GLY B O 1
ATOM 7160 N N . ALA B 1 296 ? -11.945 -18.875 22.828 1 90.12 296 ALA B N 1
ATOM 7161 C CA . ALA B 1 296 ? -11.336 -17.594 23.156 1 90.12 296 ALA B CA 1
ATOM 7162 C C . ALA B 1 296 ? -12.102 -16.438 22.531 1 90.12 296 ALA B C 1
ATOM 7164 O O . ALA B 1 296 ? -12.281 -15.383 23.141 1 90.12 296 ALA B O 1
ATOM 7165 N N . VAL B 1 297 ? -12.539 -16.625 21.297 1 93.56 297 VAL B N 1
ATOM 7166 C CA . VAL B 1 297 ? -13.297 -15.602 20.578 1 93.56 297 VAL B CA 1
ATOM 7167 C C . VAL B 1 297 ? -14.594 -15.305 21.328 1 93.56 297 VAL B C 1
ATOM 7169 O O . VAL B 1 297 ? -14.969 -14.148 21.5 1 93.56 297 VAL B O 1
ATOM 7172 N N . CYS B 1 298 ? -15.273 -16.359 21.781 1 92.19 298 CYS B N 1
ATOM 7173 C CA . CYS B 1 298 ? -16.531 -16.203 22.484 1 92.19 298 CYS B CA 1
ATOM 7174 C C . CYS B 1 298 ? -16.312 -15.508 23.828 1 92.19 298 CYS B C 1
ATOM 7176 O O . CYS B 1 298 ? -17.125 -14.688 24.25 1 92.19 298 CYS B O 1
ATOM 7178 N N . LYS B 1 299 ? -15.211 -15.805 24.469 1 90.81 299 LYS B N 1
ATOM 7179 C CA . LYS B 1 299 ? -14.875 -15.148 25.719 1 90.81 299 LYS B CA 1
ATOM 7180 C C . LYS B 1 299 ? -14.695 -13.648 25.531 1 90.81 299 LYS B C 1
ATOM 7182 O O . LYS B 1 299 ? -15.164 -12.852 26.344 1 90.81 299 LYS B O 1
ATOM 7187 N N . VAL B 1 300 ? -14.031 -13.336 24.484 1 92.81 300 VAL B N 1
ATOM 7188 C CA . VAL B 1 300 ? -13.781 -11.93 24.188 1 92.81 300 VAL B CA 1
ATOM 7189 C C . VAL B 1 300 ? -15.102 -11.227 23.859 1 92.81 300 VAL B C 1
ATOM 7191 O O . VAL B 1 300 ? -15.336 -10.109 24.312 1 92.81 300 VAL B O 1
ATOM 7194 N N . LEU B 1 301 ? -15.93 -11.891 23.062 1 92.88 301 LEU B N 1
ATOM 7195 C CA . LEU B 1 301 ? -17.219 -11.305 22.719 1 92.88 301 LEU B CA 1
ATOM 7196 C C . LEU B 1 301 ? -18.078 -11.102 23.953 1 92.88 301 LEU B C 1
ATOM 7198 O O . LEU B 1 301 ? -18.812 -10.125 24.047 1 92.88 301 LEU B O 1
ATOM 7202 N N . LYS B 1 302 ? -17.984 -12.031 24.891 1 90.31 302 LYS B N 1
ATOM 7203 C CA . LYS B 1 302 ? -18.703 -11.906 26.156 1 90.31 302 LYS B CA 1
ATOM 7204 C C . LYS B 1 302 ? -18.234 -10.688 26.938 1 90.31 302 LYS B C 1
ATOM 7206 O O . LYS B 1 302 ? -19.031 -10 27.578 1 90.31 302 LYS B O 1
ATOM 7211 N N . GLU B 1 303 ? -16.969 -10.469 26.828 1 90 303 GLU B N 1
ATOM 7212 C CA . GLU B 1 303 ? -16.391 -9.297 27.5 1 90 303 GLU B CA 1
ATOM 7213 C C . GLU B 1 303 ? -16.859 -8.008 26.828 1 90 303 GLU B C 1
ATOM 7215 O O . GLU B 1 303 ? -17.234 -7.051 27.516 1 90 303 GLU B O 1
ATOM 7220 N N . ILE B 1 304 ? -16.906 -7.984 25.547 1 91.19 304 ILE B N 1
ATOM 7221 C CA . ILE B 1 304 ? -17.234 -6.785 24.781 1 91.19 304 ILE B CA 1
ATOM 7222 C C . ILE B 1 304 ? -18.719 -6.469 24.938 1 91.19 304 ILE B C 1
ATOM 7224 O O . ILE B 1 304 ? -19.109 -5.301 24.938 1 91.19 304 ILE B O 1
ATOM 7228 N N . GLN B 1 305 ? -19.516 -7.5 25.109 1 87.81 305 GLN B N 1
ATOM 7229 C CA . GLN B 1 305 ? -20.969 -7.305 25.219 1 87.81 305 GLN B CA 1
ATOM 7230 C C . GLN B 1 305 ? -21.312 -6.473 26.453 1 87.81 305 GLN B C 1
ATOM 7232 O O . GLN B 1 305 ? -22.391 -5.867 26.516 1 87.81 305 GLN B O 1
ATOM 7237 N N . CYS B 1 306 ? -20.375 -6.324 27.344 1 84.69 306 CYS B N 1
ATOM 7238 C CA . CYS B 1 306 ? -20.609 -5.59 28.594 1 84.69 306 CYS B CA 1
ATOM 7239 C C . CYS B 1 306 ? -20.031 -4.184 28.5 1 84.69 306 CYS B C 1
ATOM 7241 O O . CYS B 1 306 ? -20.047 -3.441 29.484 1 84.69 306 CYS B O 1
ATOM 7243 N N . TRP B 1 307 ? -19.547 -3.9 27.406 1 85.56 307 TRP B N 1
ATOM 7244 C CA . TRP B 1 307 ? -18.938 -2.59 27.219 1 85.56 307 TRP B CA 1
ATOM 7245 C C . TRP B 1 307 ? -19.984 -1.482 27.297 1 85.56 307 TRP B C 1
ATOM 7247 O O . TRP B 1 307 ? -21.188 -1.739 27.156 1 85.56 307 TRP B O 1
ATOM 7257 N N . ARG B 1 308 ? -19.609 -0.197 27.516 1 75.25 308 ARG B N 1
ATOM 7258 C CA . ARG B 1 308 ? -20.5 0.963 27.609 1 75.25 308 ARG B CA 1
ATOM 7259 C C . ARG B 1 308 ? -21.031 1.357 26.234 1 75.25 308 ARG B C 1
ATOM 7261 O O . ARG B 1 308 ? -22.172 1.812 26.109 1 75.25 308 ARG B O 1
ATOM 7268 N N . ASP B 1 309 ? -20.172 1.192 25.219 1 81.25 309 ASP B N 1
ATOM 7269 C CA . ASP B 1 309 ? -20.609 1.452 23.844 1 81.25 309 ASP B CA 1
ATOM 7270 C C . ASP B 1 309 ? -21.734 0.499 23.438 1 81.25 309 ASP B C 1
ATOM 7272 O O . ASP B 1 309 ? -21.484 -0.645 23.062 1 81.25 309 ASP B O 1
ATOM 7276 N N . ARG B 1 310 ? -22.891 0.958 23.438 1 73.38 310 ARG B N 1
ATOM 7277 C CA . ARG B 1 310 ? -24.094 0.127 23.266 1 73.38 310 ARG B CA 1
ATOM 7278 C C . ARG B 1 310 ? -24.109 -0.526 21.891 1 73.38 310 ARG B C 1
ATOM 7280 O O . ARG B 1 310 ? -24.531 -1.68 21.75 1 73.38 310 ARG B O 1
ATOM 7287 N N . THR B 1 311 ? -23.656 0.211 20.891 1 82.88 311 THR B N 1
ATOM 7288 C CA . THR B 1 311 ? -23.688 -0.332 19.531 1 82.88 311 THR B CA 1
ATOM 7289 C C . THR B 1 311 ? -22.734 -1.52 19.406 1 82.88 311 THR B C 1
ATOM 7291 O O . THR B 1 311 ? -23.109 -2.572 18.891 1 82.88 311 THR B O 1
ATOM 7294 N N . THR B 1 312 ? -21.562 -1.311 19.891 1 87.12 312 THR B N 1
ATOM 7295 C CA . THR B 1 312 ? -20.562 -2.381 19.844 1 87.12 312 THR B CA 1
ATOM 7296 C C . THR B 1 312 ? -21 -3.551 20.734 1 87.12 312 THR B C 1
ATOM 7298 O O . THR B 1 312 ? -20.844 -4.711 20.344 1 87.12 312 THR B O 1
ATOM 7301 N N . ALA B 1 313 ? -21.516 -3.258 21.828 1 85.19 313 ALA B N 1
ATOM 7302 C CA . ALA B 1 313 ? -21.938 -4.293 22.766 1 85.19 313 ALA B CA 1
ATOM 7303 C C . ALA B 1 313 ? -23.078 -5.129 22.188 1 85.19 313 ALA B C 1
ATOM 7305 O O . ALA B 1 313 ? -23.094 -6.352 22.312 1 85.19 313 ALA B O 1
ATOM 7306 N N . ALA B 1 314 ? -23.969 -4.465 21.562 1 85.25 314 ALA B N 1
ATOM 7307 C CA . ALA B 1 314 ? -25.094 -5.164 20.953 1 85.25 314 ALA B CA 1
ATOM 7308 C C . ALA B 1 314 ? -24.625 -6.086 19.844 1 85.25 314 ALA B C 1
ATOM 7310 O O . ALA B 1 314 ? -25.094 -7.227 19.734 1 85.25 314 ALA B O 1
ATOM 7311 N N . LYS B 1 315 ? -23.781 -5.574 19 1 90.38 315 LYS B N 1
ATOM 7312 C CA . LYS B 1 315 ? -23.266 -6.395 17.906 1 90.38 315 LYS B CA 1
ATOM 7313 C C . LYS B 1 315 ? -22.484 -7.594 18.453 1 90.38 315 LYS B C 1
ATOM 7315 O O . LYS B 1 315 ? -22.578 -8.695 17.891 1 90.38 315 LYS B O 1
ATOM 7320 N N . ALA B 1 316 ? -21.719 -7.367 19.438 1 91.75 316 ALA B N 1
ATOM 7321 C CA . ALA B 1 316 ? -20.984 -8.461 20.062 1 91.75 316 ALA B CA 1
ATOM 7322 C C . ALA B 1 316 ? -21.938 -9.539 20.578 1 91.75 316 ALA B C 1
ATOM 7324 O O . ALA B 1 316 ? -21.656 -10.734 20.453 1 91.75 316 ALA B O 1
ATOM 7325 N N . ASN B 1 317 ? -23 -9.078 21.156 1 87.69 317 ASN B N 1
ATOM 7326 C CA . ASN B 1 317 ? -24 -10.023 21.656 1 87.69 317 ASN B CA 1
ATOM 7327 C C . ASN B 1 317 ? -24.609 -10.844 20.516 1 87.69 317 ASN B C 1
ATOM 7329 O O . ASN B 1 317 ? -24.828 -12.047 20.672 1 87.69 317 ASN B O 1
ATOM 7333 N N . ILE B 1 318 ? -24.875 -10.188 19.438 1 87.12 318 ILE B N 1
ATOM 7334 C CA . ILE B 1 318 ? -25.453 -10.859 18.281 1 87.12 318 ILE B CA 1
ATOM 7335 C C . ILE B 1 318 ? -24.469 -11.906 17.766 1 87.12 318 ILE B C 1
ATOM 7337 O O . ILE B 1 318 ? -24.844 -13.047 17.484 1 87.12 318 ILE B O 1
ATOM 7341 N N . LEU B 1 319 ? -23.281 -11.547 17.609 1 92.56 319 LEU B N 1
ATOM 7342 C CA . LEU B 1 319 ? -22.25 -12.461 17.109 1 92.56 319 LEU B CA 1
ATOM 7343 C C . LEU B 1 319 ? -22.047 -13.617 18.078 1 92.56 319 LEU B C 1
ATOM 7345 O O . LEU B 1 319 ? -21.875 -14.766 17.656 1 92.56 319 LEU B O 1
ATOM 7349 N N . LEU B 1 320 ? -22.062 -13.297 19.359 1 91.25 320 LEU B N 1
ATOM 7350 C CA . LEU B 1 320 ? -21.891 -14.328 20.375 1 91.25 320 LEU B CA 1
ATOM 7351 C C . LEU B 1 320 ? -23.016 -15.359 20.281 1 91.25 320 LEU B C 1
ATOM 7353 O O . LEU B 1 320 ? -22.781 -16.562 20.375 1 91.25 320 LEU B O 1
ATOM 7357 N N . ARG B 1 321 ? -24.156 -14.883 20.047 1 85.94 321 ARG B N 1
ATOM 7358 C CA . ARG B 1 321 ? -25.312 -15.781 19.938 1 85.94 321 ARG B CA 1
ATOM 7359 C C . ARG B 1 321 ? -25.219 -16.609 18.672 1 85.94 321 ARG B C 1
ATOM 7361 O O . ARG B 1 321 ? -25.609 -17.797 18.656 1 85.94 321 ARG B O 1
ATOM 7368 N N . ALA B 1 322 ? -24.797 -15.992 17.688 1 89.88 322 ALA B N 1
ATOM 7369 C CA . ALA B 1 322 ? -24.641 -16.703 16.422 1 89.88 322 ALA B CA 1
ATOM 7370 C C . ALA B 1 322 ? -23.609 -17.812 16.531 1 89.88 322 ALA B C 1
ATOM 7372 O O . ALA B 1 322 ? -23.75 -18.875 15.93 1 89.88 322 ALA B O 1
ATOM 7373 N N . LEU B 1 323 ? -22.578 -17.578 17.328 1 92.44 323 LEU B N 1
ATOM 7374 C CA . LEU B 1 323 ? -21.5 -18.547 17.484 1 92.44 323 LEU B CA 1
ATOM 7375 C C . LEU B 1 323 ? -21.891 -19.641 18.469 1 92.44 323 LEU B C 1
ATOM 7377 O O . LEU B 1 323 ? -21.422 -20.766 18.359 1 92.44 323 LEU B O 1
ATOM 7381 N N . SER B 1 324 ? -22.719 -19.156 19.422 1 88.5 324 SER B N 1
ATOM 7382 C CA . SER B 1 324 ? -23.141 -20.094 20.469 1 88.5 324 SER B CA 1
ATOM 7383 C C . SER B 1 324 ? -24.391 -20.844 20.062 1 88.5 324 SER B C 1
ATOM 7385 O O . SER B 1 324 ? -25.391 -20.844 20.797 1 88.5 324 SER B O 1
ATOM 7387 N N . ASN B 1 325 ? -24.359 -21.312 18.938 1 86.81 325 ASN B N 1
ATOM 7388 C CA . ASN B 1 325 ? -25.438 -22.094 18.328 1 86.81 325 ASN B CA 1
ATOM 7389 C C . ASN B 1 325 ? -24.938 -23.484 17.906 1 86.81 325 ASN B C 1
ATOM 7391 O O . ASN B 1 325 ? -23.812 -23.625 17.406 1 86.81 325 ASN B O 1
ATOM 7395 N N . CYS B 1 326 ? -25.734 -24.5 18.203 1 84.5 326 CYS B N 1
ATOM 7396 C CA . CYS B 1 326 ? -25.328 -25.875 17.922 1 84.5 326 CYS B CA 1
ATOM 7397 C C . CYS B 1 326 ? -25.047 -26.062 16.438 1 84.5 326 CYS B C 1
ATOM 7399 O O . CYS B 1 326 ? -24.062 -26.703 16.062 1 84.5 326 CYS B O 1
ATOM 7401 N N . GLU B 1 327 ? -25.922 -25.562 15.68 1 86.19 327 GLU B N 1
ATOM 7402 C CA . GLU B 1 327 ? -25.75 -25.688 14.234 1 86.19 327 GLU B CA 1
ATOM 7403 C C . GLU B 1 327 ? -24.406 -25.109 13.789 1 86.19 327 GLU B C 1
ATOM 7405 O O . GLU B 1 327 ? -23.688 -25.719 12.984 1 86.19 327 GLU B O 1
ATOM 7410 N N . PHE B 1 328 ? -24.047 -23.953 14.297 1 92.06 328 PHE B N 1
ATOM 7411 C CA . PHE B 1 328 ? -22.797 -23.297 13.93 1 92.06 328 PHE B CA 1
ATOM 7412 C C . PHE B 1 328 ? -21.594 -24.141 14.375 1 92.06 328 PHE B C 1
ATOM 7414 O O . PHE B 1 328 ? -20.672 -24.375 13.602 1 92.06 328 PHE B O 1
ATOM 7421 N N . ILE B 1 329 ? -21.656 -24.625 15.562 1 92.12 329 ILE B N 1
ATOM 7422 C CA . ILE B 1 329 ? -20.531 -25.344 16.141 1 92.12 329 ILE B CA 1
ATOM 7423 C C . ILE B 1 329 ? -20.312 -26.672 15.398 1 92.12 329 ILE B C 1
ATOM 7425 O O . ILE B 1 329 ? -19.188 -26.984 15.008 1 92.12 329 ILE B O 1
ATOM 7429 N N . VAL B 1 330 ? -21.375 -27.359 15.156 1 90.69 330 VAL B N 1
ATOM 7430 C CA . VAL B 1 330 ? -21.281 -28.641 14.453 1 90.69 330 VAL B CA 1
ATOM 7431 C C . VAL B 1 330 ? -20.75 -28.422 13.039 1 90.69 330 VAL B C 1
ATOM 7433 O O . VAL B 1 330 ? -19.891 -29.156 12.562 1 90.69 330 VAL B O 1
ATOM 7436 N N . THR B 1 331 ? -21.297 -27.422 12.422 1 91.69 331 THR B N 1
ATOM 7437 C CA . THR B 1 331 ? -20.875 -27.109 11.055 1 91.69 331 THR B CA 1
ATOM 7438 C C . THR B 1 331 ? -19.406 -26.719 11.023 1 91.69 331 THR B C 1
ATOM 7440 O O . THR B 1 331 ? -18.656 -27.156 10.148 1 91.69 331 THR B O 1
ATOM 7443 N N . LEU B 1 332 ? -18.984 -25.875 11.961 1 92.06 332 LEU B N 1
ATOM 7444 C CA . LEU B 1 332 ? -17.609 -25.391 12.031 1 92.06 332 LEU B CA 1
ATOM 7445 C C . LEU B 1 332 ? -16.641 -26.562 12.203 1 92.06 332 LEU B C 1
ATOM 7447 O O . LEU B 1 332 ? -15.633 -26.641 11.492 1 92.06 332 LEU B O 1
ATOM 7451 N N . PHE B 1 333 ? -16.906 -27.422 13.055 1 92.38 333 PHE B N 1
ATOM 7452 C CA . PHE B 1 333 ? -16.016 -28.547 13.336 1 92.38 333 PHE B CA 1
ATOM 7453 C C . PHE B 1 333 ? -16.047 -29.562 12.203 1 92.38 333 PHE B C 1
ATOM 7455 O O . PHE B 1 333 ? -15.039 -30.219 11.914 1 92.38 333 PHE B O 1
ATOM 7462 N N . THR B 1 334 ? -17.25 -29.719 11.609 1 92 334 THR B N 1
ATOM 7463 C CA . THR B 1 334 ? -17.328 -30.547 10.414 1 92 334 THR B CA 1
ATOM 7464 C C . THR B 1 334 ? -16.438 -30 9.312 1 92 334 THR B C 1
ATOM 7466 O O . THR B 1 334 ? -15.664 -30.734 8.703 1 92 334 THR B O 1
ATOM 7469 N N . LEU B 1 335 ? -16.562 -28.719 9.133 1 88.69 335 LEU B N 1
ATOM 7470 C CA . LEU B 1 335 ? -15.75 -28.047 8.109 1 88.69 335 LEU B CA 1
ATOM 7471 C C . LEU B 1 335 ? -14.266 -28.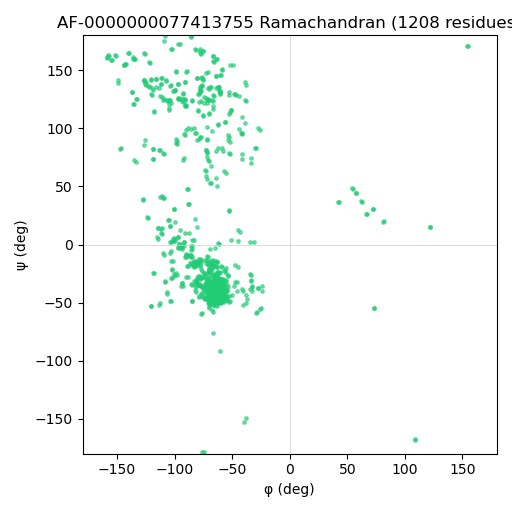172 8.438 1 88.69 335 LEU B C 1
ATOM 7473 O O . LEU B 1 335 ? -13.445 -28.391 7.547 1 88.69 335 LEU B O 1
ATOM 7477 N N . SER B 1 336 ? -13.938 -27.906 9.664 1 88.75 336 SER B N 1
ATOM 7478 C CA . SER B 1 336 ? -12.547 -27.984 10.102 1 88.75 336 SER B CA 1
ATOM 7479 C C . SER B 1 336 ? -11.977 -29.375 9.836 1 88.75 336 SER B C 1
ATOM 7481 O O . SER B 1 336 ? -10.812 -29.516 9.438 1 88.75 336 SER B O 1
ATOM 7483 N N . ASP B 1 337 ? -12.742 -30.344 10.039 1 89.06 337 ASP B N 1
ATOM 7484 C CA . ASP B 1 337 ? -12.305 -31.719 9.844 1 89.06 337 ASP B CA 1
ATOM 7485 C C . ASP B 1 337 ? -12.094 -32.031 8.359 1 89.06 337 ASP B C 1
ATOM 7487 O O . ASP B 1 337 ? -11.047 -32.562 7.977 1 89.06 337 ASP B O 1
ATOM 7491 N N . ILE B 1 338 ? -13.055 -31.734 7.617 1 86.25 338 ILE B N 1
ATOM 7492 C CA . ILE B 1 338 ? -13 -32 6.188 1 86.25 338 ILE B CA 1
ATOM 7493 C C . ILE B 1 338 ? -11.852 -31.219 5.559 1 86.25 338 ILE B C 1
ATOM 7495 O O . ILE B 1 338 ? -11.086 -31.75 4.754 1 86.25 338 ILE B O 1
ATOM 7499 N N . MET B 1 339 ? -11.688 -29.984 5.941 1 83.06 339 MET B N 1
ATOM 7500 C CA . MET B 1 339 ? -10.68 -29.109 5.348 1 83.06 339 MET B CA 1
ATOM 7501 C C . MET B 1 339 ? -9.281 -29.5 5.824 1 83.06 339 MET B C 1
ATOM 7503 O O . MET B 1 339 ? -8.289 -29.219 5.141 1 83.06 339 MET B O 1
ATOM 7507 N N . SER B 1 340 ? -9.195 -30.078 6.965 1 84.81 340 SER B N 1
ATOM 7508 C CA . SER B 1 340 ? -7.891 -30.516 7.453 1 84.81 340 SER B CA 1
ATOM 7509 C C . SER B 1 340 ? -7.277 -31.562 6.52 1 84.81 340 SER B C 1
ATOM 7511 O O . SER B 1 340 ? -6.055 -31.672 6.438 1 84.81 340 SER B O 1
ATOM 7513 N N . ILE B 1 341 ? -8.141 -32.219 5.812 1 83.06 341 ILE B N 1
ATOM 7514 C CA . ILE B 1 341 ? -7.68 -33.25 4.891 1 83.06 341 ILE B CA 1
ATOM 7515 C C . ILE B 1 341 ? -7.312 -32.625 3.549 1 83.06 341 ILE B C 1
ATOM 7517 O O . ILE B 1 341 ? -6.352 -33.031 2.9 1 83.06 341 ILE B O 1
ATOM 7521 N N . THR B 1 342 ? -7.969 -31.656 3.168 1 80.19 342 THR B N 1
ATOM 7522 C CA . THR B 1 342 ? -7.742 -31.047 1.859 1 80.19 342 THR B CA 1
ATOM 7523 C C . THR B 1 342 ? -6.629 -30 1.931 1 80.19 342 THR B C 1
ATOM 7525 O O . THR B 1 342 ? -6.062 -29.625 0.905 1 80.19 342 THR B O 1
ATOM 7528 N N . TYR B 1 343 ? -6.293 -29.578 3.117 1 77 343 TYR B N 1
ATOM 7529 C CA . TYR B 1 343 ? -5.305 -28.516 3.273 1 77 343 TYR B CA 1
ATOM 7530 C C . TYR B 1 343 ? -3.967 -28.922 2.662 1 77 343 TYR B C 1
ATOM 7532 O O . TYR B 1 343 ? -3.41 -28.188 1.835 1 77 343 TYR B O 1
ATOM 7540 N N . PRO B 1 344 ? -3.457 -30.047 2.973 1 75.69 344 PRO B N 1
ATOM 7541 C CA . PRO B 1 344 ? -2.18 -30.438 2.371 1 75.69 344 PRO B CA 1
ATOM 7542 C C . PRO B 1 344 ? -2.26 -30.578 0.854 1 75.69 344 PRO B C 1
ATOM 7544 O O . PRO B 1 344 ? -1.297 -30.266 0.148 1 75.69 344 PRO B O 1
ATOM 7547 N N . VAL B 1 345 ? -3.35 -31.078 0.371 1 74.19 345 VAL B N 1
ATOM 7548 C CA . VAL B 1 345 ? -3.539 -31.25 -1.066 1 74.19 345 VAL B CA 1
ATOM 7549 C C . VAL B 1 345 ? -3.529 -29.875 -1.749 1 74.19 345 VAL B C 1
ATOM 7551 O O . VAL B 1 345 ? -2.91 -29.703 -2.803 1 74.19 345 VAL B O 1
ATOM 7554 N N . SER B 1 346 ? -4.203 -28.969 -1.107 1 72.69 346 SER B N 1
ATOM 7555 C CA . SER B 1 346 ? -4.258 -27.625 -1.658 1 72.69 346 SER B CA 1
ATOM 7556 C C . SER B 1 346 ? -2.871 -26.984 -1.714 1 72.69 346 SER B C 1
ATOM 7558 O O . SER B 1 346 ? -2.564 -26.234 -2.639 1 72.69 346 SER B O 1
ATOM 7560 N N . LYS B 1 347 ? -2.092 -27.234 -0.783 1 73.38 347 LYS B N 1
ATOM 7561 C CA . LYS B 1 347 ? -0.73 -26.703 -0.741 1 73.38 347 LYS B CA 1
ATOM 7562 C C . LYS B 1 347 ? 0.136 -27.328 -1.83 1 73.38 347 LYS B C 1
ATOM 7564 O O . LYS B 1 347 ? 0.906 -26.641 -2.494 1 73.38 347 LYS B O 1
ATOM 7569 N N . ILE B 1 348 ? -0.007 -28.578 -2.043 1 71.81 348 ILE B N 1
ATOM 7570 C CA . ILE B 1 348 ? 0.797 -29.297 -3.02 1 71.81 348 ILE B CA 1
ATOM 7571 C C . ILE B 1 348 ? 0.415 -28.859 -4.434 1 71.81 348 ILE B C 1
ATOM 7573 O O . ILE B 1 348 ? 1.273 -28.766 -5.312 1 71.81 348 ILE B O 1
ATOM 7577 N N . LEU B 1 349 ? -0.796 -28.609 -4.609 1 72.56 349 LEU B N 1
ATOM 7578 C CA . LEU B 1 349 ? -1.287 -28.234 -5.934 1 72.56 349 LEU B CA 1
ATOM 7579 C C . LEU B 1 349 ? -0.765 -26.859 -6.348 1 72.56 349 LEU B C 1
ATOM 7581 O O . LEU B 1 349 ? -0.792 -26.516 -7.527 1 72.56 349 LEU B O 1
ATOM 7585 N N . GLN B 1 350 ? -0.244 -26.172 -5.383 1 71 350 GLN B N 1
ATOM 7586 C CA . GLN B 1 350 ? 0.261 -24.844 -5.684 1 71 350 GLN B CA 1
ATOM 7587 C C . GLN B 1 350 ? 1.731 -24.891 -6.094 1 71 350 GLN B C 1
ATOM 7589 O O . GLN B 1 350 ? 2.287 -23.891 -6.547 1 71 350 GLN B O 1
ATOM 7594 N N . ASP B 1 351 ? 2.281 -25.938 -5.953 1 72.12 351 ASP B N 1
ATOM 7595 C CA . ASP B 1 351 ? 3.686 -26.078 -6.328 1 72.12 351 ASP B CA 1
ATOM 7596 C C . ASP B 1 351 ? 3.857 -26.047 -7.844 1 72.12 351 ASP B C 1
ATOM 7598 O O . ASP B 1 351 ? 3.275 -26.859 -8.562 1 72.12 351 ASP B O 1
ATOM 7602 N N . PRO B 1 352 ? 4.66 -25.172 -8.281 1 69.25 352 PRO B N 1
ATOM 7603 C CA . PRO B 1 352 ? 4.844 -25.047 -9.734 1 69.25 352 PRO B CA 1
ATOM 7604 C C . PRO B 1 352 ? 5.52 -26.266 -10.352 1 69.25 352 PRO B C 1
ATOM 7606 O O . PRO B 1 352 ? 5.434 -26.469 -11.57 1 69.25 352 PRO B O 1
ATOM 7609 N N . SER B 1 353 ? 6.145 -27.047 -9.562 1 69.69 353 SER B N 1
ATOM 7610 C CA . SER B 1 353 ? 6.879 -28.188 -10.094 1 69.69 353 SER B CA 1
ATOM 7611 C C . SER B 1 353 ? 6.012 -29.438 -10.125 1 69.69 353 SER B C 1
ATOM 7613 O O . SER B 1 353 ? 6.43 -30.484 -10.633 1 69.69 353 SER B O 1
ATOM 7615 N N . LEU B 1 354 ? 4.793 -29.266 -9.719 1 70.75 354 LEU B N 1
ATOM 7616 C CA . LEU B 1 354 ? 3.895 -30.422 -9.648 1 70.75 354 LEU B CA 1
ATOM 7617 C C . LEU B 1 354 ? 3.389 -30.797 -11.039 1 70.75 354 LEU B C 1
ATOM 7619 O O . LEU B 1 354 ? 3.082 -29.922 -11.852 1 70.75 354 LEU B O 1
ATOM 7623 N N . ASP B 1 355 ? 3.42 -32.094 -11.242 1 72.38 355 ASP B N 1
ATOM 7624 C CA . ASP B 1 355 ? 2.877 -32.531 -12.523 1 72.38 355 ASP B CA 1
ATOM 7625 C C . ASP B 1 355 ? 1.479 -33.125 -12.344 1 72.38 355 ASP B C 1
ATOM 7627 O O . ASP B 1 355 ? 1.036 -33.375 -11.219 1 72.38 355 ASP B O 1
ATOM 7631 N N . VAL B 1 356 ? 0.789 -33.344 -13.391 1 70.12 356 VAL B N 1
ATOM 7632 C CA . VAL B 1 356 ? -0.622 -33.719 -13.43 1 70.12 356 VAL B CA 1
ATOM 7633 C C . VAL B 1 356 ? -0.808 -35.125 -12.805 1 70.12 356 VAL B C 1
ATOM 7635 O O . VAL B 1 356 ? -1.818 -35.375 -12.148 1 70.12 356 VAL B O 1
ATOM 7638 N N . ALA B 1 357 ? 0.159 -35.969 -13.008 1 71.12 357 ALA B N 1
ATOM 7639 C CA . ALA B 1 357 ? 0.045 -37.312 -12.469 1 71.12 357 ALA B CA 1
ATOM 7640 C C . ALA B 1 357 ? 0.086 -37.312 -10.945 1 71.12 357 ALA B C 1
ATOM 7642 O O . ALA B 1 357 ? -0.712 -37.969 -10.289 1 71.12 357 ALA B O 1
ATOM 7643 N N . MET B 1 358 ? 1.025 -36.531 -10.5 1 73.5 358 MET B N 1
ATOM 7644 C CA . MET B 1 358 ? 1.146 -36.406 -9.047 1 73.5 358 MET B CA 1
ATOM 7645 C C . MET B 1 358 ? -0.086 -35.75 -8.453 1 73.5 358 MET B C 1
ATOM 7647 O O . MET B 1 358 ? -0.552 -36.125 -7.379 1 73.5 358 MET B O 1
ATOM 7651 N N . ALA B 1 359 ? -0.57 -34.781 -9.109 1 74.25 359 ALA B N 1
ATOM 7652 C CA . ALA B 1 359 ? -1.775 -34.094 -8.664 1 74.25 359 ALA B CA 1
ATOM 7653 C C . ALA B 1 359 ? -2.971 -35.031 -8.625 1 74.25 359 ALA B C 1
ATOM 7655 O O . ALA B 1 359 ? -3.75 -35.031 -7.672 1 74.25 359 ALA B O 1
ATOM 7656 N N . LYS B 1 360 ? -3.115 -35.844 -9.602 1 73.56 360 LYS B N 1
ATOM 7657 C CA . LYS B 1 360 ? -4.207 -36.781 -9.664 1 73.56 360 LYS B CA 1
ATOM 7658 C C . LYS B 1 360 ? -4.094 -37.844 -8.547 1 73.56 360 LYS B C 1
ATOM 7660 O O . LYS B 1 360 ? -5.09 -38.188 -7.918 1 73.56 360 LYS B O 1
ATOM 7665 N N . ALA B 1 361 ? -2.912 -38.312 -8.453 1 76.44 361 ALA B N 1
ATOM 7666 C CA . ALA B 1 361 ? -2.695 -39.281 -7.395 1 76.44 361 ALA B CA 1
ATOM 7667 C C . ALA B 1 361 ? -3.098 -38.719 -6.031 1 76.44 361 ALA B C 1
ATOM 7669 O O . ALA B 1 361 ? -3.699 -39.438 -5.219 1 76.44 361 ALA B O 1
ATOM 7670 N N . LYS B 1 362 ? -2.689 -37.562 -5.809 1 77.88 362 LYS B N 1
ATOM 7671 C CA . LYS B 1 362 ? -3.029 -36.906 -4.539 1 77.88 362 LYS B CA 1
ATOM 7672 C C . LYS B 1 362 ? -4.539 -36.719 -4.402 1 77.88 362 LYS B C 1
ATOM 7674 O O . LYS B 1 362 ? -5.098 -36.906 -3.32 1 77.88 362 LYS B O 1
ATOM 7679 N N . LEU B 1 363 ? -5.18 -36.375 -5.426 1 77.75 363 LEU B N 1
ATOM 7680 C CA . LEU B 1 363 ? -6.629 -36.219 -5.426 1 77.75 363 LEU B CA 1
ATOM 7681 C C . LEU B 1 363 ? -7.336 -37.531 -5.184 1 77.75 363 LEU B C 1
ATOM 7683 O O . LEU B 1 363 ? -8.305 -37.594 -4.426 1 77.75 363 LEU B O 1
ATOM 7687 N N . ASP B 1 364 ? -6.875 -38.531 -5.867 1 80.56 364 ASP B N 1
ATOM 7688 C CA . ASP B 1 364 ? -7.465 -39.875 -5.699 1 80.56 364 ASP B CA 1
ATOM 7689 C C . ASP B 1 364 ? -7.32 -40.344 -4.262 1 80.56 364 ASP B C 1
ATOM 7691 O O . ASP B 1 364 ? -8.242 -40.969 -3.709 1 80.56 364 ASP B O 1
ATOM 7695 N N . SER B 1 365 ? -6.156 -40.094 -3.822 1 84.5 365 SER B N 1
ATOM 7696 C CA . SER B 1 365 ? -5.922 -40.469 -2.434 1 84.5 365 SER B CA 1
ATOM 7697 C C . SER B 1 365 ? -6.863 -39.75 -1.487 1 84.5 365 SER B C 1
ATOM 7699 O O . SER B 1 365 ? -7.383 -40.344 -0.538 1 84.5 365 SER B O 1
ATOM 7701 N N . THR B 1 366 ? -7.051 -38.5 -1.711 1 86.19 366 THR B N 1
ATOM 7702 C CA . THR B 1 366 ? -7.949 -37.719 -0.885 1 86.19 366 THR B CA 1
ATOM 7703 C C . THR B 1 366 ? -9.391 -38.219 -1.02 1 86.19 366 THR B C 1
ATOM 7705 O O . THR B 1 366 ? -10.117 -38.281 -0.027 1 86.19 366 THR B O 1
ATOM 7708 N N . LEU B 1 367 ? -9.812 -38.531 -2.223 1 86.88 367 LEU B N 1
ATOM 7709 C CA . LEU B 1 367 ? -11.164 -39.031 -2.463 1 86.88 367 LEU B CA 1
ATOM 7710 C C . LEU B 1 367 ? -11.398 -40.344 -1.774 1 86.88 367 LEU B C 1
ATOM 7712 O O . LEU B 1 367 ? -12.484 -40.625 -1.265 1 86.88 367 LEU B O 1
ATOM 7716 N N . LYS B 1 368 ? -10.375 -41.125 -1.757 1 90.06 368 LYS B N 1
ATOM 7717 C CA . LYS B 1 368 ? -10.477 -42.406 -1.06 1 90.06 368 LYS B CA 1
ATOM 7718 C C . LYS B 1 368 ? -10.695 -42.188 0.436 1 90.06 368 LYS B C 1
ATOM 7720 O O . LYS B 1 368 ? -11.461 -42.938 1.062 1 90.06 368 LYS B O 1
ATOM 7725 N N . VAL B 1 369 ? -9.984 -41.25 0.911 1 91.5 369 VAL B N 1
ATOM 7726 C CA . VAL B 1 369 ? -10.148 -40.938 2.326 1 91.5 369 VAL B CA 1
ATOM 7727 C C . VAL B 1 369 ? -11.586 -40.469 2.594 1 91.5 369 VAL B C 1
ATOM 7729 O O . VAL B 1 369 ? -12.211 -40.938 3.562 1 91.5 369 VAL B O 1
ATOM 7732 N N . TYR B 1 370 ? -12.125 -39.625 1.792 1 91 370 TYR B N 1
ATOM 7733 C CA . TYR B 1 370 ? -13.477 -39.125 1.969 1 91 370 TYR B CA 1
ATOM 7734 C C . TYR B 1 370 ? -14.508 -40.25 1.796 1 91 370 TYR B C 1
ATOM 7736 O O . TYR B 1 370 ? -15.523 -40.281 2.49 1 91 370 TYR B O 1
ATOM 7744 N N . ASP B 1 371 ? -14.219 -41.125 0.859 1 93.5 371 ASP B N 1
ATOM 7745 C CA . ASP B 1 371 ? -15.102 -42.281 0.69 1 93.5 371 ASP B CA 1
ATOM 7746 C C . ASP B 1 371 ? -15.117 -43.156 1.943 1 93.5 371 ASP B C 1
ATOM 7748 O O . ASP B 1 371 ? -16.172 -43.656 2.332 1 93.5 371 ASP B O 1
ATOM 7752 N N . GLY B 1 372 ? -13.969 -43.312 2.49 1 93 372 GLY B N 1
ATOM 7753 C CA . GLY B 1 372 ? -13.898 -44.031 3.754 1 93 372 GLY B CA 1
ATOM 7754 C C . GLY B 1 372 ? -14.656 -43.344 4.875 1 93 372 GLY B C 1
ATOM 7755 O O . GLY B 1 372 ? -15.32 -44 5.676 1 93 372 GLY B O 1
ATOM 7756 N N . MET B 1 373 ? -14.555 -42.062 4.953 1 93.56 373 MET B N 1
ATOM 7757 C CA . MET B 1 373 ? -15.289 -41.281 5.941 1 93.56 373 MET B CA 1
ATOM 7758 C C . MET B 1 373 ? -16.797 -41.438 5.75 1 93.56 373 MET B C 1
ATOM 7760 O O . MET B 1 373 ? -17.547 -41.531 6.723 1 93.56 373 MET B O 1
ATOM 7764 N N . ARG B 1 374 ? -17.203 -41.438 4.488 1 94.38 374 ARG B N 1
ATOM 7765 C CA . ARG B 1 374 ? -18.625 -41.562 4.156 1 94.38 374 ARG B CA 1
ATOM 7766 C C . ARG B 1 374 ? -19.156 -42.938 4.543 1 94.38 374 ARG B C 1
ATOM 7768 O O . ARG B 1 374 ? -20.266 -43.031 5.059 1 94.38 374 ARG B O 1
ATOM 7775 N N . ALA B 1 375 ? -18.359 -43.938 4.297 1 94.69 375 ALA B N 1
ATOM 7776 C CA . ALA B 1 375 ? -18.75 -45.281 4.625 1 94.69 375 ALA B CA 1
ATOM 7777 C C . ALA B 1 375 ? -18.828 -45.5 6.137 1 94.69 375 ALA B C 1
ATOM 7779 O O . ALA B 1 375 ? -19.688 -46.219 6.625 1 94.69 375 ALA B O 1
ATOM 7780 N N . ASN B 1 376 ? -17.969 -44.844 6.859 1 94.62 376 ASN B N 1
ATOM 7781 C CA . ASN B 1 376 ? -17.953 -44.906 8.32 1 94.62 376 ASN B CA 1
ATOM 7782 C C . ASN B 1 376 ? -18.422 -43.594 8.945 1 94.62 376 ASN B C 1
ATOM 7784 O O . ASN B 1 376 ? -17.797 -43.062 9.867 1 94.62 376 ASN B O 1
ATOM 7788 N N . SER B 1 377 ? -19.406 -43.031 8.352 1 94.5 377 SER B N 1
ATOM 7789 C CA . SER B 1 377 ? -19.859 -41.719 8.711 1 94.5 377 SER B CA 1
ATOM 7790 C C . SER B 1 377 ? -20.25 -41.625 10.18 1 94.5 377 SER B C 1
ATOM 7792 O O . SER B 1 377 ? -20.047 -40.625 10.836 1 94.5 377 SER B O 1
ATOM 7794 N N . ASP B 1 378 ? -20.859 -42.719 10.766 1 92.62 378 ASP B N 1
ATOM 7795 C CA . ASP B 1 378 ? -21.297 -42.719 12.156 1 92.62 378 ASP B CA 1
ATOM 7796 C C . ASP B 1 378 ? -20.109 -42.562 13.109 1 92.62 378 ASP B C 1
ATOM 7798 O O . ASP B 1 378 ? -20.125 -41.719 14 1 92.62 378 ASP B O 1
ATOM 7802 N N . SER B 1 379 ? -19.109 -43.344 12.852 1 92.44 379 SER B N 1
ATOM 7803 C CA . SER B 1 379 ? -17.922 -43.312 13.719 1 92.44 379 SER B CA 1
ATOM 7804 C C . SER B 1 379 ? -17.172 -42 13.555 1 92.44 379 SER B C 1
ATOM 7806 O O . SER B 1 379 ? -16.688 -41.438 14.531 1 92.44 379 SER B O 1
ATOM 7808 N N . HIS B 1 380 ? -17.047 -41.562 12.336 1 93.31 380 HIS B N 1
ATOM 7809 C CA . HIS B 1 380 ? -16.281 -40.344 12.07 1 93.31 380 HIS B CA 1
ATOM 7810 C C . HIS B 1 380 ? -16.984 -39.125 12.656 1 93.31 380 HIS B C 1
ATOM 7812 O O . HIS B 1 380 ? -16.328 -38.25 13.25 1 93.31 380 HIS B O 1
ATOM 7818 N N . PHE B 1 381 ? -18.25 -39.031 12.438 1 94.12 381 PHE B N 1
ATOM 7819 C CA . PHE B 1 381 ? -19 -37.875 12.945 1 94.12 381 PHE B CA 1
ATOM 7820 C C . PHE B 1 381 ? -19.016 -37.875 14.469 1 94.12 381 PHE B C 1
ATOM 7822 O O . PHE B 1 381 ? -18.984 -36.812 15.094 1 94.12 381 PHE B O 1
ATOM 7829 N N . ALA B 1 382 ? -19.062 -39.031 15.047 1 92.12 382 ALA B N 1
ATOM 7830 C CA . ALA B 1 382 ? -18.984 -39.125 16.5 1 92.12 382 ALA B CA 1
ATOM 7831 C C . ALA B 1 382 ? -17.688 -38.5 17.016 1 92.12 382 ALA B C 1
ATOM 7833 O O . ALA B 1 382 ? -17.688 -37.875 18.078 1 92.12 382 ALA B O 1
ATOM 7834 N N . ARG B 1 383 ? -16.656 -38.688 16.312 1 90.69 383 ARG B N 1
ATOM 7835 C CA . ARG B 1 383 ? -15.375 -38.094 16.688 1 90.69 383 ARG B CA 1
ATOM 7836 C C . ARG B 1 383 ? -15.414 -36.594 16.578 1 90.69 383 ARG B C 1
ATOM 7838 O O . ARG B 1 383 ? -14.852 -35.875 17.422 1 90.69 383 ARG B O 1
ATOM 7845 N N . ILE B 1 384 ? -16.031 -36.094 15.531 1 92.56 384 ILE B N 1
ATOM 7846 C CA . ILE B 1 384 ? -16.156 -34.656 15.336 1 92.56 384 ILE B CA 1
ATOM 7847 C C . ILE B 1 384 ? -16.938 -34.031 16.5 1 92.56 384 ILE B C 1
ATOM 7849 O O . ILE B 1 384 ? -16.562 -33 17.031 1 92.56 384 ILE B O 1
ATOM 7853 N N . VAL B 1 385 ? -18.031 -34.688 16.859 1 89.94 385 VAL B N 1
ATOM 7854 C CA . VAL B 1 385 ? -18.891 -34.219 17.938 1 89.94 385 VAL B CA 1
ATOM 7855 C C . VAL B 1 385 ? -18.125 -34.25 19.266 1 89.94 385 VAL B C 1
ATOM 7857 O O . VAL B 1 385 ? -18.281 -33.375 20.109 1 89.94 385 VAL B O 1
ATOM 7860 N N . GLU B 1 386 ? -17.328 -35.25 19.406 1 88.25 386 GLU B N 1
ATOM 7861 C CA . GLU B 1 386 ? -16.516 -35.344 20.625 1 88.25 386 GLU B CA 1
ATOM 7862 C C . GLU B 1 386 ? -15.547 -34.188 20.734 1 88.25 386 GLU B C 1
ATOM 7864 O O . GLU B 1 386 ? -15.328 -33.656 21.828 1 88.25 386 GLU B O 1
ATOM 7869 N N . GLU B 1 387 ? -14.961 -33.844 19.656 1 87.94 387 GLU B N 1
ATOM 7870 C CA . GLU B 1 387 ? -14.055 -32.688 19.641 1 87.94 387 GLU B CA 1
ATOM 7871 C C . GLU B 1 387 ? -14.797 -31.406 19.953 1 87.94 387 GLU B C 1
ATOM 7873 O O . GLU B 1 387 ? -14.258 -30.516 20.609 1 87.94 387 GLU B O 1
ATOM 7878 N N . ALA B 1 388 ? -16 -31.359 19.453 1 88.75 388 ALA B N 1
ATOM 7879 C CA . ALA B 1 388 ? -16.812 -30.141 19.625 1 88.75 388 ALA B CA 1
ATOM 7880 C C . ALA B 1 388 ? -17.359 -30.062 21.047 1 88.75 388 ALA B C 1
ATOM 7882 O O . ALA B 1 388 ? -17.734 -28.969 21.516 1 88.75 388 ALA B O 1
ATOM 7883 N N . LYS B 1 389 ? -17.453 -31.156 21.719 1 86.06 389 LYS B N 1
ATOM 7884 C CA . LYS B 1 389 ? -18.062 -31.234 23.031 1 86.06 389 LYS B CA 1
ATOM 7885 C C . LYS B 1 389 ? -17.359 -30.328 24.031 1 86.06 389 LYS B C 1
ATOM 7887 O O . LYS B 1 389 ? -18 -29.703 24.891 1 86.06 389 LYS B O 1
ATOM 7892 N N . ALA B 1 390 ? -16.062 -30.312 23.938 1 83.19 390 ALA B N 1
ATOM 7893 C CA . ALA B 1 390 ? -15.312 -29.453 24.859 1 83.19 390 ALA B CA 1
ATOM 7894 C C . ALA B 1 390 ? -15.727 -27.984 24.719 1 83.19 390 ALA B C 1
ATOM 7896 O O . ALA B 1 390 ? -15.891 -27.281 25.703 1 83.19 390 ALA B O 1
ATOM 7897 N N . VAL B 1 391 ? -15.914 -27.641 23.484 1 86.25 391 VAL B N 1
ATOM 7898 C CA . VAL B 1 391 ? -16.266 -26.25 23.219 1 86.25 391 VAL B CA 1
ATOM 7899 C C . VAL B 1 391 ? -17.734 -26.016 23.562 1 86.25 391 VAL B C 1
ATOM 7901 O O . VAL B 1 391 ? -18.094 -24.953 24.094 1 86.25 391 VAL B O 1
ATOM 7904 N N . VAL B 1 392 ? -18.547 -26.984 23.312 1 85.5 392 VAL B N 1
ATOM 7905 C CA . VAL B 1 392 ? -19.969 -26.906 23.609 1 85.5 392 VAL B CA 1
ATOM 7906 C C . VAL B 1 392 ? -20.156 -26.75 25.125 1 85.5 392 VAL B C 1
ATOM 7908 O O . VAL B 1 392 ? -21.016 -25.969 25.562 1 85.5 392 VAL B O 1
ATOM 7911 N N . GLU B 1 393 ? -19.391 -27.406 25.812 1 85.56 393 GLU B N 1
ATOM 7912 C CA . GLU B 1 393 ? -19.469 -27.328 27.281 1 85.56 393 GLU B CA 1
ATOM 7913 C C . GLU B 1 393 ? -18.953 -25.969 27.766 1 85.56 393 GLU B C 1
ATOM 7915 O O . GLU B 1 393 ? -19.531 -25.391 28.688 1 85.56 393 GLU B O 1
ATOM 7920 N N . GLU B 1 394 ? -17.906 -25.609 27.172 1 84.69 394 GLU B N 1
ATOM 7921 C CA . GLU B 1 394 ? -17.328 -24.328 27.562 1 84.69 394 GLU B CA 1
ATOM 7922 C C . GLU B 1 394 ? -18.297 -23.188 27.281 1 84.69 394 GLU B C 1
ATOM 7924 O O . GLU B 1 394 ? -18.375 -22.219 28.062 1 84.69 394 GLU B O 1
ATOM 7929 N N . LEU B 1 395 ? -19.078 -23.297 26.219 1 86.81 395 LEU B N 1
ATOM 7930 C CA . LEU B 1 395 ? -19.984 -22.219 25.797 1 86.81 395 LEU B CA 1
ATOM 7931 C C . LEU B 1 395 ? -21.391 -22.453 26.344 1 86.81 395 LEU B C 1
ATOM 7933 O O . LEU B 1 395 ? -22.266 -21.609 26.156 1 86.81 395 LEU B O 1
ATOM 7937 N N . ASP B 1 396 ? -21.578 -23.438 27.031 1 80.81 396 ASP B N 1
ATOM 7938 C CA . ASP B 1 396 ? -22.859 -23.797 27.641 1 80.81 396 ASP B CA 1
ATOM 7939 C C . ASP B 1 396 ? -23.969 -23.859 26.578 1 80.81 396 ASP B C 1
ATOM 7941 O O . ASP B 1 396 ? -25 -23.219 26.703 1 80.81 396 ASP B O 1
ATOM 7945 N N . VAL B 1 397 ? -23.672 -24.547 25.531 1 82.12 397 VAL B N 1
ATOM 7946 C CA . VAL B 1 397 ? -24.625 -24.734 24.453 1 82.12 397 VAL B CA 1
ATOM 7947 C C . VAL B 1 397 ? -25.203 -26.141 24.516 1 82.12 397 VAL B C 1
ATOM 7949 O O . VAL B 1 397 ? -24.484 -27.094 24.844 1 82.12 397 VAL B O 1
ATOM 7952 N N . GLU B 1 398 ? -26.438 -26.234 24.344 1 77.31 398 GLU B N 1
ATOM 7953 C CA . GLU B 1 398 ? -27.078 -27.547 24.297 1 77.31 398 GLU B CA 1
ATOM 7954 C C . GLU B 1 398 ? -27.141 -28.078 22.859 1 77.31 398 GLU B C 1
ATOM 7956 O O . GLU B 1 398 ? -27.469 -27.344 21.938 1 77.31 398 GLU B O 1
ATOM 7961 N N . MET B 1 399 ? -26.609 -29.234 22.766 1 74.38 399 MET B N 1
ATOM 7962 C CA . MET B 1 399 ? -26.688 -29.875 21.469 1 74.38 399 MET B CA 1
ATOM 7963 C C . MET B 1 399 ? -28.109 -30.344 21.172 1 74.38 399 MET B C 1
ATOM 7965 O O . MET B 1 399 ? -28.531 -31.391 21.672 1 74.38 399 MET B O 1
ATOM 7969 N N . SER B 1 400 ? -28.953 -29.406 20.766 1 71.56 400 SER B N 1
ATOM 7970 C CA . SER B 1 400 ? -30.359 -29.734 20.531 1 71.56 400 SER B CA 1
ATOM 7971 C C . SER B 1 400 ? -30.703 -29.672 19.047 1 71.56 400 SER B C 1
ATOM 7973 O O . SER B 1 400 ? -29.969 -29.078 18.25 1 71.56 400 SER B O 1
ATOM 7975 N N . VAL B 1 401 ? -31.609 -30.656 18.625 1 65.06 401 VAL B N 1
ATOM 7976 C CA . VAL B 1 401 ? -32.156 -30.641 17.266 1 65.06 401 VAL B CA 1
ATOM 7977 C C . VAL B 1 401 ? -33.188 -29.531 17.156 1 65.06 401 VAL B C 1
ATOM 7979 O O . VAL B 1 401 ? -33.938 -29.25 18.094 1 65.06 401 VAL B O 1
ATOM 7982 N N . PRO B 1 402 ? -33.062 -28.594 16.125 1 61.12 402 PRO B N 1
ATOM 7983 C CA . PRO B 1 402 ? -34.031 -27.531 16 1 61.12 402 PRO B CA 1
ATOM 7984 C C . PRO B 1 402 ? -35.469 -28.031 16.094 1 61.12 402 PRO B C 1
ATOM 7986 O O . PRO B 1 402 ? -35.781 -29.156 15.664 1 61.12 402 PRO B O 1
ATOM 7989 N N . ARG B 1 403 ? -36.344 -27.453 16.938 1 49.03 403 ARG B N 1
ATOM 7990 C CA . ARG B 1 403 ? -37.75 -27.812 17.078 1 49.03 403 ARG B CA 1
ATOM 7991 C C . ARG B 1 403 ? -38.469 -27.781 15.719 1 49.03 403 ARG B C 1
ATOM 7993 O O . ARG B 1 403 ? -38.312 -26.812 14.961 1 49.03 403 ARG B O 1
ATOM 8000 N N . LEU B 1 404 ? -38.594 -28.859 15.016 1 43.88 404 LEU B N 1
ATOM 8001 C CA . LEU B 1 404 ? -39.406 -28.891 13.812 1 43.88 404 LEU B CA 1
ATOM 8002 C C . LEU B 1 404 ? -40.719 -28.109 14.031 1 43.88 404 LEU B C 1
ATOM 8004 O O . LEU B 1 404 ? -41.312 -28.203 15.109 1 43.88 404 LEU B O 1
ATOM 8008 N N . THR B 1 405 ? -40.938 -27.016 13.477 1 37.28 405 THR B N 1
ATOM 8009 C CA . THR B 1 405 ? -42.25 -26.391 13.539 1 37.28 405 THR B CA 1
ATOM 8010 C C . THR B 1 405 ? -43.375 -27.438 13.422 1 37.28 405 THR B C 1
ATOM 8012 O O . THR B 1 405 ? -43.156 -28.484 12.805 1 37.28 405 THR B O 1
ATOM 8015 N N . GLY B 1 406 ? -44.531 -27.391 14.164 1 37.88 406 GLY B N 1
ATOM 8016 C CA . GLY B 1 406 ? -45.75 -28.172 14.094 1 37.88 406 GLY B CA 1
ATOM 8017 C C . GLY B 1 406 ? -46.156 -28.516 12.672 1 37.88 406 GLY B C 1
ATOM 8018 O O . GLY B 1 406 ? -46.781 -29.531 12.43 1 37.88 406 GLY B O 1
ATOM 8019 N N . ARG B 1 407 ? -46.156 -27.547 11.711 1 37.78 407 ARG B N 1
ATOM 8020 C CA . ARG B 1 407 ? -46.75 -27.859 10.406 1 37.78 407 ARG B CA 1
ATOM 8021 C C . ARG B 1 407 ? -45.875 -28.875 9.656 1 37.78 407 ARG B C 1
ATOM 8023 O O . ARG B 1 407 ? -46.312 -29.391 8.617 1 37.78 407 ARG B O 1
ATOM 8030 N N . GLN B 1 408 ? -44.594 -28.766 9.781 1 38.12 408 GLN B N 1
ATOM 8031 C CA . GLN B 1 408 ? -43.781 -29.641 8.945 1 38.12 408 GLN B CA 1
ATOM 8032 C C . GLN B 1 408 ? -43.688 -31.047 9.547 1 38.12 408 GLN B C 1
ATOM 8034 O O . GLN B 1 408 ? -42.844 -31.844 9.133 1 38.12 408 GLN B O 1
ATOM 8039 N N . ARG B 1 409 ? -44.5 -31.328 10.438 1 38.59 409 ARG B N 1
ATOM 8040 C CA . ARG B 1 409 ? -44.625 -32.656 10.977 1 38.59 409 ARG B CA 1
ATOM 8041 C C . ARG B 1 409 ? -44.844 -33.688 9.867 1 38.59 409 ARG B C 1
ATOM 8043 O O . ARG B 1 409 ? -44.875 -34.906 10.117 1 38.59 409 ARG B O 1
ATOM 8050 N N . HIS B 1 410 ? -45.625 -33.188 8.852 1 35.84 410 HIS B N 1
ATOM 8051 C CA . HIS B 1 410 ? -46 -34.219 7.879 1 35.84 410 HIS B CA 1
ATOM 8052 C C . HIS B 1 410 ? -44.844 -34.531 6.938 1 35.84 410 HIS B C 1
ATOM 8054 O O . HIS B 1 410 ? -45 -35.219 5.938 1 35.84 410 HIS B O 1
ATOM 8060 N N . ARG B 1 411 ? -43.812 -33.625 6.852 1 35.97 411 ARG B N 1
ATOM 8061 C CA . ARG B 1 411 ? -42.875 -34.094 5.859 1 35.97 411 ARG B CA 1
ATOM 8062 C C . ARG B 1 411 ? -42.188 -35.375 6.328 1 35.97 411 ARG B C 1
ATOM 8064 O O . ARG B 1 411 ? -41.906 -35.531 7.512 1 35.97 411 ARG B O 1
ATOM 8071 N N . GLU B 1 412 ? -42.375 -36.438 5.562 1 36.06 412 GLU B N 1
ATOM 8072 C CA . GLU B 1 412 ? -42.062 -37.844 5.73 1 36.06 412 GLU B CA 1
ATOM 8073 C C . GLU B 1 412 ? -40.688 -38.031 6.379 1 36.06 412 GLU B C 1
ATOM 8075 O O . GLU B 1 412 ? -40.5 -38.938 7.176 1 36.06 412 GLU B O 1
ATOM 8080 N N . ASN B 1 413 ? -39.594 -37.344 5.777 1 36.75 413 ASN B N 1
ATOM 8081 C CA . ASN B 1 413 ? -38.281 -37.844 6.066 1 36.75 413 ASN B CA 1
ATOM 8082 C C . ASN B 1 413 ? -37.75 -37.344 7.41 1 36.75 413 ASN B C 1
ATOM 8084 O O . ASN B 1 413 ? -36.562 -37.469 7.711 1 36.75 413 ASN B O 1
ATOM 8088 N N . CYS B 1 414 ? -38.312 -36.312 7.949 1 40.75 414 CYS B N 1
ATOM 8089 C CA . CYS B 1 414 ? -37.844 -35.875 9.258 1 40.75 414 CYS B CA 1
ATOM 8090 C C . CYS B 1 414 ? -38.312 -36.844 10.352 1 40.75 414 CYS B C 1
ATOM 8092 O O . CYS B 1 414 ? -39.5 -36.875 10.68 1 40.75 414 CYS B O 1
ATOM 8094 N N . ASP B 1 415 ? -38 -38.031 10.453 1 41.91 415 ASP B N 1
ATOM 8095 C CA . ASP B 1 415 ? -38.312 -38.875 11.594 1 41.91 415 ASP B CA 1
ATOM 8096 C C . ASP B 1 415 ? -38.094 -38.125 12.914 1 41.91 415 ASP B C 1
ATOM 8098 O O . ASP B 1 415 ? -37 -37.562 13.125 1 41.91 415 ASP B O 1
ATOM 8102 N N . HIS B 1 416 ? -38.938 -37.531 13.578 1 47.34 416 HIS B N 1
ATOM 8103 C CA . HIS B 1 416 ? -39.094 -36.906 14.883 1 47.34 416 HIS B CA 1
ATOM 8104 C C . HIS B 1 416 ? -38.094 -37.5 15.898 1 47.34 416 HIS B C 1
ATOM 8106 O O . HIS B 1 416 ? -37.875 -36.875 16.953 1 47.34 416 HIS B O 1
ATOM 8112 N N . ASN B 1 417 ? -37.75 -38.781 15.867 1 46.97 417 ASN B N 1
ATOM 8113 C CA . ASN B 1 417 ? -37.031 -39.469 16.922 1 46.97 417 ASN B CA 1
ATOM 8114 C C . ASN B 1 417 ? -35.5 -39.406 16.703 1 46.97 417 ASN B C 1
ATOM 8116 O O . ASN B 1 417 ? -34.75 -40.219 17.25 1 46.97 417 ASN B O 1
ATOM 8120 N N . ASP B 1 418 ? -35 -38.688 15.844 1 57.47 418 ASP B N 1
ATOM 8121 C CA . ASP B 1 418 ? -33.562 -38.844 15.594 1 57.47 418 ASP B CA 1
ATOM 8122 C C . ASP B 1 418 ? -32.75 -38.156 16.688 1 57.47 418 ASP B C 1
ATOM 8124 O O . ASP B 1 418 ? -33.125 -37.062 17.141 1 57.47 418 ASP B O 1
ATOM 8128 N N . ASP B 1 419 ? -31.875 -38.812 17.391 1 75.69 419 ASP B N 1
ATOM 8129 C CA . ASP B 1 419 ? -30.844 -38.312 18.297 1 75.69 419 ASP B CA 1
ATOM 8130 C C . ASP B 1 419 ? -30.062 -37.188 17.625 1 75.69 419 ASP B C 1
ATOM 8132 O O . ASP B 1 419 ? -30.016 -37.094 16.391 1 75.69 419 ASP B O 1
ATOM 8136 N N . ALA B 1 420 ? -29.938 -36.062 18.344 1 79.44 420 ALA B N 1
ATOM 8137 C CA . ALA B 1 420 ? -29.234 -34.875 17.891 1 79.44 420 ALA B CA 1
ATOM 8138 C C . ALA B 1 420 ? -28.031 -35.25 17.016 1 79.44 420 ALA B C 1
ATOM 8140 O O . ALA B 1 420 ? -27.781 -34.594 15.984 1 79.44 420 ALA B O 1
ATOM 8141 N N . MET B 1 421 ? -27.531 -36.312 17.328 1 84.19 421 MET B N 1
ATOM 8142 C CA . MET B 1 421 ? -26.344 -36.781 16.609 1 84.19 421 MET B CA 1
ATOM 8143 C C . MET B 1 421 ? -26.703 -37.219 15.203 1 84.19 421 MET B C 1
ATOM 8145 O O . MET B 1 421 ? -26.031 -36.844 14.242 1 84.19 421 MET B O 1
ATOM 8149 N N . THR B 1 422 ? -27.75 -37.938 15.133 1 87.75 422 THR B N 1
ATOM 8150 C CA . THR B 1 422 ? -28.188 -38.469 13.836 1 87.75 422 THR B CA 1
ATOM 8151 C C . THR B 1 422 ? -28.688 -37.312 12.953 1 87.75 422 THR B C 1
ATOM 8153 O O . THR B 1 422 ? -28.453 -37.312 11.742 1 87.75 422 THR B O 1
ATOM 8156 N N . TYR B 1 423 ? -29.266 -36.469 13.602 1 86.5 423 TYR B N 1
ATOM 8157 C CA . TYR B 1 423 ? -29.797 -35.312 12.859 1 86.5 423 TYR B CA 1
ATOM 8158 C C . TYR B 1 423 ? -28.688 -34.5 12.211 1 86.5 423 TYR B C 1
ATOM 8160 O O . TYR B 1 423 ? -28.719 -34.25 11.016 1 86.5 423 TYR B O 1
ATOM 8168 N N . TRP B 1 424 ? -27.766 -34.125 12.969 1 89.81 424 TRP B N 1
ATOM 8169 C CA . TRP B 1 424 ? -26.703 -33.25 12.469 1 89.81 424 TRP B CA 1
ATOM 8170 C C . TRP B 1 424 ? -25.797 -34 11.5 1 89.81 424 TRP B C 1
ATOM 8172 O O . TRP B 1 424 ? -25.234 -33.406 10.578 1 89.81 424 TRP B O 1
ATOM 8182 N N . LYS B 1 425 ? -25.656 -35.219 11.719 1 92.81 425 LYS B N 1
ATOM 8183 C CA . LYS B 1 425 ? -24.906 -36.031 10.758 1 92.81 425 LYS B CA 1
ATOM 8184 C C . LYS B 1 425 ? -25.578 -36.031 9.383 1 92.81 425 LYS B C 1
ATOM 8186 O O . LYS B 1 425 ? -24.906 -35.812 8.367 1 92.81 425 LYS B O 1
ATOM 8191 N N . ARG B 1 426 ? -26.859 -36.125 9.383 1 90.81 426 ARG B N 1
ATOM 8192 C CA . ARG B 1 426 ? -27.625 -36.25 8.148 1 90.81 426 ARG B CA 1
ATOM 8193 C C . ARG B 1 426 ? -27.797 -34.875 7.488 1 90.81 426 ARG B C 1
ATOM 8195 O O . ARG B 1 426 ? -27.875 -34.781 6.262 1 90.81 426 ARG B O 1
ATOM 8202 N N . THR B 1 427 ? -27.766 -33.906 8.312 1 87.38 427 THR B N 1
ATOM 8203 C CA . THR B 1 427 ? -28.141 -32.594 7.766 1 87.38 427 THR B CA 1
ATOM 8204 C C . THR B 1 427 ? -26.891 -31.766 7.469 1 87.38 427 THR B C 1
ATOM 8206 O O . THR B 1 427 ? -26.922 -30.875 6.605 1 87.38 427 THR B O 1
ATOM 8209 N N . VAL B 1 428 ? -25.859 -32.062 8.148 1 90.81 428 VAL B N 1
ATOM 8210 C CA . VAL B 1 428 ? -24.688 -31.188 7.984 1 90.81 428 VAL B CA 1
ATOM 8211 C C . VAL B 1 428 ? -23.5 -32 7.48 1 90.81 428 VAL B C 1
ATOM 8213 O O . VAL B 1 428 ? -23.016 -31.781 6.375 1 90.81 428 VAL B O 1
ATOM 8216 N N . PHE B 1 429 ? -23.188 -33.062 8.148 1 92.94 429 PHE B N 1
ATOM 8217 C CA . PHE B 1 429 ? -21.938 -33.75 7.875 1 92.94 429 PHE B CA 1
ATOM 8218 C C . PHE B 1 429 ? -22 -34.438 6.512 1 92.94 429 PHE B C 1
ATOM 8220 O O . PHE B 1 429 ? -21.156 -34.188 5.652 1 92.94 429 PHE B O 1
ATOM 8227 N N . ILE B 1 430 ? -22.953 -35.219 6.32 1 93.5 430 ILE B N 1
ATOM 8228 C CA . ILE B 1 430 ? -23.031 -36.031 5.109 1 93.5 430 ILE B CA 1
ATOM 8229 C C . ILE B 1 430 ? -23.203 -35.125 3.891 1 93.5 430 ILE B C 1
ATOM 8231 O O . ILE B 1 430 ? -22.469 -35.25 2.908 1 93.5 430 ILE B O 1
ATOM 8235 N N . PRO B 1 431 ? -24.125 -34.219 4.008 1 89.94 431 PRO B N 1
ATOM 8236 C CA . PRO B 1 431 ? -24.266 -33.344 2.836 1 89.94 431 PRO B CA 1
ATOM 8237 C C . PRO B 1 431 ? -22.984 -32.562 2.537 1 89.94 431 PRO B C 1
ATOM 8239 O O . PRO B 1 431 ? -22.641 -32.375 1.371 1 89.94 431 PRO B O 1
ATOM 8242 N N . THR B 1 432 ? -22.344 -32.062 3.537 1 88.56 432 THR B N 1
ATOM 8243 C CA . THR B 1 432 ? -21.109 -31.312 3.332 1 88.56 432 THR B CA 1
ATOM 8244 C C . THR B 1 432 ? -20.031 -32.188 2.703 1 88.56 432 THR B C 1
ATOM 8246 O O . THR B 1 432 ? -19.375 -31.781 1.747 1 88.56 432 THR B O 1
ATOM 8249 N N . LEU B 1 433 ? -19.891 -33.312 3.205 1 90.06 433 LEU B N 1
ATOM 8250 C CA . LEU B 1 433 ? -18.906 -34.281 2.686 1 90.06 433 LEU B CA 1
ATOM 8251 C C . LEU B 1 433 ? -19.234 -34.656 1.244 1 90.06 433 LEU B C 1
ATOM 8253 O O . LEU B 1 433 ? -18.344 -34.688 0.392 1 90.06 433 LEU B O 1
ATOM 8257 N N . ASP B 1 434 ? -20.469 -34.875 0.995 1 89.06 434 ASP B N 1
ATOM 8258 C CA . ASP B 1 434 ? -20.891 -35.281 -0.349 1 89.06 434 ASP B CA 1
ATOM 8259 C C . ASP B 1 434 ? -20.656 -34.125 -1.341 1 89.06 434 ASP B C 1
ATOM 8261 O O . ASP B 1 434 ? -20.234 -34.375 -2.475 1 89.06 434 ASP B O 1
ATOM 8265 N N . HIS B 1 435 ? -21 -33.062 -0.897 1 84 435 HIS B N 1
ATOM 8266 C CA . HIS B 1 435 ? -20.812 -31.906 -1.78 1 84 435 HIS B CA 1
ATOM 8267 C C . HIS B 1 435 ? -19.344 -31.703 -2.113 1 84 435 HIS B C 1
ATOM 8269 O O . HIS B 1 435 ? -18.984 -31.406 -3.26 1 84 435 HIS B O 1
ATOM 8275 N N . VAL B 1 436 ? -18.469 -31.75 -1.146 1 80.75 436 VAL B N 1
ATOM 8276 C CA . VAL B 1 436 ? -17.047 -31.578 -1.352 1 80.75 436 VAL B CA 1
ATOM 8277 C C . VAL B 1 436 ? -16.516 -32.688 -2.271 1 80.75 436 VAL B C 1
ATOM 8279 O O . VAL B 1 436 ? -15.719 -32.406 -3.178 1 80.75 436 VAL B O 1
ATOM 8282 N N . THR B 1 437 ? -16.984 -33.875 -2.045 1 83.69 437 THR B N 1
ATOM 8283 C CA . THR B 1 437 ? -16.531 -35.031 -2.836 1 83.69 437 THR B CA 1
ATOM 8284 C C . THR B 1 437 ? -17.016 -34.906 -4.277 1 83.69 437 THR B C 1
ATOM 8286 O O . THR B 1 437 ? -16.266 -35.188 -5.215 1 83.69 437 THR B O 1
ATOM 8289 N N . THR B 1 438 ? -18.219 -34.5 -4.406 1 79.88 438 THR B N 1
ATOM 8290 C CA . THR B 1 438 ? -18.781 -34.344 -5.742 1 79.88 438 THR B CA 1
ATOM 8291 C C . THR B 1 438 ? -18.078 -33.219 -6.504 1 79.88 438 THR B C 1
ATOM 8293 O O . THR B 1 438 ? -17.781 -33.375 -7.695 1 79.88 438 THR B O 1
ATOM 8296 N N . ASP B 1 439 ? -17.906 -32.219 -5.789 1 74.69 439 ASP B N 1
ATOM 8297 C CA . ASP B 1 439 ? -17.203 -31.094 -6.41 1 74.69 439 ASP B CA 1
ATOM 8298 C C . ASP B 1 439 ? -15.805 -31.5 -6.844 1 74.69 439 ASP B C 1
ATOM 8300 O O . ASP B 1 439 ? -15.352 -31.141 -7.934 1 74.69 439 ASP B O 1
ATOM 8304 N N . MET B 1 440 ? -15.094 -32.219 -6.066 1 75.88 440 MET B N 1
ATOM 8305 C CA . MET B 1 440 ? -13.742 -32.688 -6.383 1 75.88 440 MET B CA 1
ATOM 8306 C C . MET B 1 440 ? -13.766 -33.625 -7.574 1 75.88 440 MET B C 1
ATOM 8308 O O . MET B 1 440 ? -12.898 -33.562 -8.445 1 75.88 440 MET B O 1
ATOM 8312 N N . ARG B 1 441 ? -14.773 -34.438 -7.574 1 74.5 441 ARG B N 1
ATOM 8313 C CA . ARG B 1 441 ? -14.891 -35.406 -8.664 1 74.5 441 ARG B CA 1
ATOM 8314 C C . ARG B 1 441 ? -15.234 -34.688 -9.977 1 74.5 441 ARG B C 1
ATOM 8316 O O . ARG B 1 441 ? -14.742 -35.094 -11.039 1 74.5 441 ARG B O 1
ATOM 8323 N N . GLU B 1 442 ? -16.078 -33.812 -9.883 1 68.94 442 GLU B N 1
ATOM 8324 C CA . GLU B 1 442 ? -16.5 -33.062 -11.086 1 68.94 442 GLU B CA 1
ATOM 8325 C C . GLU B 1 442 ? -15.336 -32.25 -11.641 1 68.94 442 GLU B C 1
ATOM 8327 O O . GLU B 1 442 ? -15.164 -32.156 -12.859 1 68.94 442 GLU B O 1
ATOM 8332 N N . ARG B 1 443 ? -14.664 -31.719 -10.852 1 62.75 443 ARG B N 1
ATOM 8333 C CA . ARG B 1 443 ? -13.562 -30.859 -11.289 1 62.75 443 ARG B CA 1
ATOM 8334 C C . ARG B 1 443 ? -12.438 -31.688 -11.898 1 62.75 443 ARG B C 1
ATOM 8336 O O . ARG B 1 443 ? -11.75 -31.234 -12.812 1 62.75 443 ARG B O 1
ATOM 8343 N N . PHE B 1 444 ? -12.359 -32.875 -11.422 1 62.12 444 PHE B N 1
ATOM 8344 C CA . PHE B 1 444 ? -11.234 -33.688 -11.883 1 62.12 444 PHE B CA 1
ATOM 8345 C C . PHE B 1 444 ? -11.727 -34.875 -12.703 1 62.12 444 PHE B C 1
ATOM 8347 O O . PHE B 1 444 ? -11.047 -35.906 -12.812 1 62.12 444 PHE B O 1
ATOM 8354 N N . ALA B 1 445 ? -12.977 -34.625 -13 1 60.16 445 ALA B N 1
ATOM 8355 C CA . ALA B 1 445 ? -13.516 -35.688 -13.875 1 60.16 445 ALA B CA 1
ATOM 8356 C C . ALA B 1 445 ? -12.742 -35.75 -15.188 1 60.16 445 ALA B C 1
ATOM 8358 O O . ALA B 1 445 ? -12.25 -34.719 -15.68 1 60.16 445 ALA B O 1
ATOM 8359 N N . GLU B 1 446 ? -12.383 -36.969 -15.531 1 55.62 446 GLU B N 1
ATOM 8360 C CA . GLU B 1 446 ? -11.641 -37.25 -16.766 1 55.62 446 GLU B CA 1
ATOM 8361 C C . GLU B 1 446 ? -12.18 -36.406 -17.922 1 55.62 446 GLU B C 1
ATOM 8363 O O . GLU B 1 446 ? -11.406 -35.938 -18.766 1 55.62 446 GLU B O 1
ATOM 8368 N N . GLU B 1 447 ? -13.445 -36.312 -17.906 1 52.94 447 GLU B N 1
ATOM 8369 C CA . GLU B 1 447 ? -14.062 -35.531 -18.969 1 52.94 447 GLU B CA 1
ATOM 8370 C C . GLU B 1 447 ? -13.641 -34.062 -18.906 1 52.94 447 GLU B C 1
ATOM 8372 O O . GLU B 1 447 ? -13.602 -33.406 -19.938 1 52.94 447 GLU B O 1
ATOM 8377 N N . ASN B 1 448 ? -13.461 -33.812 -17.719 1 52.94 448 ASN B N 1
ATOM 8378 C CA . ASN B 1 448 ? -13.172 -32.406 -17.531 1 52.94 448 ASN B CA 1
ATOM 8379 C C . ASN B 1 448 ? -11.68 -32.094 -17.641 1 52.94 448 ASN B C 1
ATOM 8381 O O . ASN B 1 448 ? -11.281 -30.969 -17.906 1 52.94 448 ASN B O 1
ATOM 8385 N N . ILE B 1 449 ? -10.992 -33.188 -17.281 1 53.03 449 ILE B N 1
ATOM 8386 C CA . ILE B 1 449 ? -9.555 -32.938 -17.375 1 53.03 449 ILE B CA 1
ATOM 8387 C C . ILE B 1 449 ? -8.977 -33.75 -18.547 1 53.03 449 ILE B C 1
ATOM 8389 O O . ILE B 1 449 ? -8.75 -34.969 -18.422 1 53.03 449 ILE B O 1
ATOM 8393 N N . TYR B 1 450 ? -9.156 -33.281 -19.688 1 52.19 450 TYR B N 1
ATOM 8394 C CA . TYR B 1 450 ? -8.602 -33.906 -20.891 1 52.19 450 TYR B CA 1
ATOM 8395 C C . TYR B 1 450 ? -7.25 -34.531 -20.594 1 52.19 450 TYR B C 1
ATOM 8397 O O . TYR B 1 450 ? -6.938 -35.625 -21.109 1 52.19 450 TYR B O 1
ATOM 8405 N N . HIS B 1 451 ? -6.59 -34 -19.578 1 58.34 451 HIS B N 1
ATOM 8406 C CA . HIS B 1 451 ? -5.164 -34.281 -19.438 1 58.34 451 HIS B CA 1
ATOM 8407 C C . HIS B 1 451 ? -4.926 -35.531 -18.594 1 58.34 451 HIS B C 1
ATOM 8409 O O . HIS B 1 451 ? -3.875 -36.188 -18.688 1 58.34 451 HIS B O 1
ATOM 8415 N N . LEU B 1 452 ? -6.031 -35.938 -18 1 59.12 452 LEU B N 1
ATOM 8416 C CA . LEU B 1 452 ? -5.848 -37.062 -17.125 1 59.12 452 LEU B CA 1
ATOM 8417 C C . LEU B 1 452 ? -5.867 -38.375 -17.922 1 59.12 452 LEU B C 1
ATOM 8419 O O . LEU B 1 452 ? -5.352 -39.406 -17.469 1 59.12 452 LEU B O 1
ATOM 8423 N N . LYS B 1 453 ? -6.324 -38.219 -19.141 1 62.19 453 LYS B N 1
ATOM 8424 C CA . LYS B 1 453 ? -6.32 -39.375 -20 1 62.19 453 LYS B CA 1
ATOM 8425 C C . LYS B 1 453 ? -4.895 -39.812 -20.328 1 62.19 453 LYS B C 1
ATOM 8427 O O . LYS B 1 453 ? -4.648 -41 -20.609 1 62.19 453 LYS B O 1
ATOM 8432 N N . PHE B 1 454 ? -4.031 -38.906 -20.094 1 69.19 454 PHE B N 1
ATOM 8433 C CA . PHE B 1 454 ? -2.645 -39.188 -20.438 1 69.19 454 PHE B CA 1
ATOM 8434 C C . PHE B 1 454 ? -1.94 -39.938 -19.312 1 69.19 454 PHE B C 1
ATOM 8436 O O . PHE B 1 454 ? -0.821 -40.406 -19.484 1 69.19 454 PHE B O 1
ATOM 8443 N N . ASN B 1 455 ? -2.695 -40.125 -18.344 1 73.44 455 ASN B N 1
ATOM 8444 C CA . ASN B 1 455 ? -2.109 -40.844 -17.219 1 73.44 455 ASN B CA 1
ATOM 8445 C C . ASN B 1 455 ? -1.797 -42.281 -17.578 1 73.44 455 ASN B C 1
ATOM 8447 O O . ASN B 1 455 ? -0.959 -42.906 -16.938 1 73.44 455 ASN B O 1
ATOM 8451 N N . ILE B 1 456 ? -2.443 -42.75 -18.578 1 75.44 456 ILE B N 1
ATOM 8452 C CA . ILE B 1 456 ? -2.24 -44.125 -19.016 1 75.44 456 ILE B CA 1
ATOM 8453 C C . ILE B 1 456 ? -0.796 -44.312 -19.484 1 75.44 456 ILE B C 1
ATOM 8455 O O . ILE B 1 456 ? -0.277 -45.438 -19.5 1 75.44 456 ILE B O 1
ATOM 8459 N N . LEU B 1 457 ? -0.18 -43.25 -19.781 1 79.31 457 LEU B N 1
ATOM 8460 C CA . LEU B 1 457 ? 1.173 -43.312 -20.328 1 79.31 457 LEU B CA 1
ATOM 8461 C C . LEU B 1 457 ? 2.205 -43.375 -19.203 1 79.31 457 LEU B C 1
ATOM 8463 O O . LEU B 1 457 ? 3.391 -43.594 -19.453 1 79.31 457 LEU B O 1
ATOM 8467 N N . LEU B 1 458 ? 1.754 -43.281 -18.062 1 81.44 458 LEU B N 1
ATOM 8468 C CA . LEU B 1 458 ? 2.684 -43.344 -16.938 1 81.44 458 LEU B CA 1
ATOM 8469 C C . LEU B 1 458 ? 3.217 -44.781 -16.781 1 81.44 458 LEU B C 1
ATOM 8471 O O . LEU B 1 458 ? 2.496 -45.75 -17.016 1 81.44 458 LEU B O 1
ATOM 8475 N N . PRO B 1 459 ? 4.406 -44.844 -16.328 1 78.5 459 PRO B N 1
ATOM 8476 C CA . PRO B 1 459 ? 5.043 -46.156 -16.234 1 78.5 459 PRO B CA 1
ATOM 8477 C C . PRO B 1 459 ? 4.246 -47.156 -15.391 1 78.5 459 PRO B C 1
ATOM 8479 O O . PRO B 1 459 ? 4.109 -48.312 -15.758 1 78.5 459 PRO B O 1
ATOM 8482 N N . SER B 1 460 ? 3.689 -46.688 -14.305 1 77.62 460 SER B N 1
ATOM 8483 C CA . SER B 1 460 ? 2.924 -47.594 -13.438 1 77.62 460 SER B CA 1
ATOM 8484 C C . SER B 1 460 ? 1.688 -48.125 -14.148 1 77.62 460 SER B C 1
ATOM 8486 O O . SER B 1 460 ? 1.325 -49.281 -13.984 1 77.62 460 SER B O 1
ATOM 8488 N N . GLN B 1 461 ? 1.098 -47.375 -15.008 1 77.88 461 GLN B N 1
ATOM 8489 C CA . GLN B 1 461 ? -0.101 -47.75 -15.742 1 77.88 461 GLN B CA 1
ATOM 8490 C C . GLN B 1 461 ? 0.252 -48.625 -16.953 1 77.88 461 GLN B C 1
ATOM 8492 O O . GLN B 1 461 ? -0.499 -49.5 -17.328 1 77.88 461 GLN B O 1
ATOM 8497 N N . LEU B 1 462 ? 1.32 -48.219 -17.594 1 80.38 462 LEU B N 1
ATOM 8498 C CA . LEU B 1 462 ? 1.771 -49 -18.75 1 80.38 462 LEU B CA 1
ATOM 8499 C C . LEU B 1 462 ? 2.102 -50.438 -18.359 1 80.38 462 LEU B C 1
ATOM 8501 O O . LEU B 1 462 ? 1.858 -51.375 -19.125 1 80.38 462 LEU B O 1
ATOM 8505 N N . LEU B 1 463 ? 2.578 -50.562 -17.125 1 77.19 463 LEU B N 1
ATOM 8506 C CA . LEU B 1 463 ? 2.967 -51.906 -16.656 1 77.19 463 LEU B CA 1
ATOM 8507 C C . LEU B 1 463 ? 1.745 -52.688 -16.219 1 77.19 463 LEU B C 1
ATOM 8509 O O . LEU B 1 463 ? 1.742 -53.938 -16.297 1 77.19 463 LEU B O 1
ATOM 8513 N N . GLN B 1 464 ? 0.779 -52 -15.773 1 75.75 464 GLN B N 1
ATOM 8514 C CA . GLN B 1 464 ? -0.382 -52.656 -15.195 1 75.75 464 GLN B CA 1
ATOM 8515 C C . GLN B 1 464 ? -1.349 -53.125 -16.281 1 75.75 464 GLN B C 1
ATOM 8517 O O . GLN B 1 464 ? -2.053 -54.125 -16.125 1 75.75 464 GLN B O 1
ATOM 8522 N N . HIS B 1 465 ? -1.425 -52.312 -17.281 1 76.25 465 HIS B N 1
ATOM 8523 C CA . HIS B 1 465 ? -2.441 -52.625 -18.297 1 76.25 465 HIS B CA 1
ATOM 8524 C C . HIS B 1 465 ? -1.882 -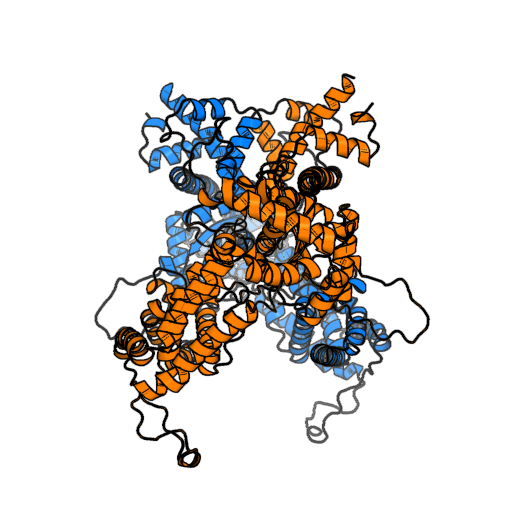53.5 -19.391 1 76.25 465 HIS B C 1
ATOM 8526 O O . HIS B 1 465 ? -0.717 -53.375 -19.766 1 76.25 465 HIS B O 1
ATOM 8532 N N . ASP B 1 466 ? -2.783 -54.438 -19.766 1 73.62 466 ASP B N 1
ATOM 8533 C CA . ASP B 1 466 ? -2.436 -55.375 -20.844 1 73.62 466 ASP B CA 1
ATOM 8534 C C . ASP B 1 466 ? -2.512 -54.656 -22.203 1 73.62 466 ASP B C 1
ATOM 8536 O O . ASP B 1 466 ? -3.037 -53.562 -22.297 1 73.62 466 ASP B O 1
ATOM 8540 N N . GLY B 1 467 ? -1.957 -55.312 -23.25 1 68.69 467 GLY B N 1
ATOM 8541 C CA . GLY B 1 467 ? -1.813 -54.75 -24.594 1 68.69 467 GLY B CA 1
ATOM 8542 C C . GLY B 1 467 ? -3.125 -54.281 -25.172 1 68.69 467 GLY B C 1
ATOM 8543 O O . GLY B 1 467 ? -3.182 -53.188 -25.766 1 68.69 467 GLY B O 1
ATOM 8544 N N . ASN B 1 468 ? -4.133 -54.938 -24.969 1 72.81 468 ASN B N 1
ATOM 8545 C CA . ASN B 1 468 ? -5.406 -54.594 -25.594 1 72.81 468 ASN B CA 1
ATOM 8546 C C . ASN B 1 468 ? -6.035 -53.375 -24.922 1 72.81 468 ASN B C 1
ATOM 8548 O O . ASN B 1 468 ? -6.527 -52.469 -25.609 1 72.81 468 ASN B O 1
ATOM 8552 N N . VAL B 1 469 ? -6.031 -53.344 -23.656 1 76.75 469 VAL B N 1
ATOM 8553 C CA . VAL B 1 469 ? -6.613 -52.25 -22.906 1 76.75 469 VAL B CA 1
ATOM 8554 C C . VAL B 1 469 ? -5.809 -50.969 -23.156 1 76.75 469 VAL B C 1
ATOM 8556 O O . VAL B 1 469 ? -6.379 -49.906 -23.281 1 76.75 469 VAL B O 1
ATOM 8559 N N . LEU B 1 470 ? -4.586 -51.188 -23.234 1 77.38 470 LEU B N 1
ATOM 8560 C CA . LEU B 1 470 ? -3.699 -50.031 -23.484 1 77.38 470 LEU B CA 1
ATOM 8561 C C . LEU B 1 470 ? -3.973 -49.438 -24.844 1 77.38 470 LEU B C 1
ATOM 8563 O O . LEU B 1 470 ? -3.99 -48.188 -24.984 1 77.38 470 LEU B O 1
ATOM 8567 N N . THR B 1 471 ? -4.152 -50.312 -25.75 1 77 471 THR B N 1
ATOM 8568 C CA . THR B 1 471 ? -4.406 -49.875 -27.109 1 77 471 THR B CA 1
ATOM 8569 C C . THR B 1 471 ? -5.711 -49.062 -27.172 1 77 471 THR B C 1
ATOM 8571 O O . THR B 1 471 ? -5.785 -48.031 -27.859 1 77 471 THR B O 1
ATOM 8574 N N . LEU B 1 472 ? -6.645 -49.5 -26.516 1 75.31 472 LEU B N 1
ATOM 8575 C CA . LEU B 1 472 ? -7.938 -48.812 -26.516 1 75.31 472 LEU B CA 1
ATOM 8576 C C . LEU B 1 472 ? -7.836 -47.438 -25.844 1 75.31 472 LEU B C 1
ATOM 8578 O O . LEU B 1 472 ? -8.375 -46.469 -26.359 1 75.31 472 LEU B O 1
ATOM 8582 N N . LYS B 1 473 ? -7.172 -47.375 -24.781 1 73.12 473 LYS B N 1
ATOM 8583 C CA . LYS B 1 473 ? -7.043 -46.156 -24.016 1 73.12 473 LYS B CA 1
ATOM 8584 C C . LYS B 1 473 ? -6.141 -45.156 -24.75 1 73.12 473 LYS B C 1
ATOM 8586 O O . LYS B 1 473 ? -6.383 -43.938 -24.703 1 73.12 473 LYS B O 1
ATOM 8591 N N . LEU B 1 474 ? -5.191 -45.688 -25.328 1 74.25 474 LEU B N 1
ATOM 8592 C CA . LEU B 1 474 ? -4.273 -44.844 -26.078 1 74.25 474 LEU B CA 1
ATOM 8593 C C . LEU B 1 474 ? -4.965 -44.219 -27.297 1 74.25 474 LEU B C 1
ATOM 8595 O O . LEU B 1 474 ? -4.68 -43.062 -27.656 1 74.25 474 LEU B O 1
ATOM 8599 N N . ASN B 1 475 ? -5.801 -44.969 -27.875 1 70.62 475 ASN B N 1
ATOM 8600 C CA . ASN B 1 475 ? -6.551 -44.469 -29.016 1 70.62 475 ASN B CA 1
ATOM 8601 C C . ASN B 1 475 ? -7.422 -43.281 -28.625 1 70.62 475 ASN B C 1
ATOM 8603 O O . ASN B 1 475 ? -7.562 -42.312 -29.391 1 70.62 475 ASN B O 1
ATOM 8607 N N . GLN B 1 476 ? -7.844 -43.344 -27.531 1 67.06 476 GLN B N 1
ATOM 8608 C CA . GLN B 1 476 ? -8.68 -42.25 -27.047 1 67.06 476 GLN B CA 1
ATOM 8609 C C . GLN B 1 476 ? -7.855 -41 -26.766 1 67.06 476 GLN B C 1
ATOM 8611 O O . GLN B 1 476 ? -8.312 -39.875 -27.016 1 67.06 476 GLN B O 1
ATOM 8616 N N . CYS B 1 477 ? -6.699 -41.219 -26.312 1 65.75 477 CYS B N 1
ATOM 8617 C CA . CYS B 1 477 ? -5.812 -40.125 -25.953 1 65.75 477 CYS B CA 1
ATOM 8618 C C . CYS B 1 477 ? -5.262 -39.438 -27.203 1 65.75 477 CYS B C 1
ATOM 8620 O O . CYS B 1 477 ? -5.16 -38.219 -27.25 1 65.75 477 CYS B O 1
ATOM 8622 N N . LEU B 1 478 ? -4.922 -40.219 -28.156 1 67.5 478 LEU B N 1
ATOM 8623 C CA . LEU B 1 478 ? -4.199 -39.719 -29.312 1 67.5 478 LEU B CA 1
ATOM 8624 C C . LEU B 1 478 ? -5.145 -39 -30.281 1 67.5 478 LEU B C 1
ATOM 8626 O O . LEU B 1 478 ? -4.719 -38.125 -31.031 1 67.5 478 LEU B O 1
ATOM 8630 N N . THR B 1 479 ? -6.34 -39.344 -30.312 1 61.91 479 THR B N 1
ATOM 8631 C CA . THR B 1 479 ? -7.293 -38.688 -31.219 1 61.91 479 THR B CA 1
ATOM 8632 C C . THR B 1 479 ? -7.5 -37.219 -30.828 1 61.91 479 THR B C 1
ATOM 8634 O O . THR B 1 479 ? -7.816 -36.406 -31.672 1 61.91 479 THR B O 1
ATOM 8637 N N . GLU B 1 480 ? -7.156 -37 -29.734 1 58.34 480 GLU B N 1
ATOM 8638 C CA . GLU B 1 480 ? -7.457 -35.656 -29.25 1 58.34 480 GLU B CA 1
ATOM 8639 C C . GLU B 1 480 ? -6.211 -34.781 -29.25 1 58.34 480 GLU B C 1
ATOM 8641 O O . GLU B 1 480 ? -6.285 -33.562 -28.953 1 58.34 480 GLU B O 1
ATOM 8646 N N . LEU B 1 481 ? -5.113 -35.375 -29.547 1 60.25 481 LEU B N 1
ATOM 8647 C CA . LEU B 1 481 ? -3.898 -34.562 -29.5 1 60.25 481 LEU B CA 1
ATOM 8648 C C . LEU B 1 481 ? -3.602 -33.938 -30.859 1 60.25 481 LEU B C 1
ATOM 8650 O O . LEU B 1 481 ? -3.205 -34.656 -31.781 1 60.25 481 LEU B O 1
ATOM 8654 N N . PRO B 1 482 ? -4.027 -32.75 -31.062 1 55.25 482 PRO B N 1
ATOM 8655 C CA . PRO B 1 482 ? -3.803 -32.125 -32.375 1 55.25 482 PRO B CA 1
ATOM 8656 C C . PRO B 1 482 ? -2.32 -31.953 -32.688 1 55.25 482 PRO B C 1
ATOM 8658 O O . PRO B 1 482 ? -1.969 -31.578 -33.812 1 55.25 482 PRO B O 1
ATOM 8661 N N . PHE B 1 483 ? -1.439 -32.344 -31.891 1 56.72 483 PHE B N 1
ATOM 8662 C CA . PHE B 1 483 ? -0.071 -31.875 -32.062 1 56.72 483 PHE B CA 1
ATOM 8663 C C . PHE B 1 483 ? 0.713 -32.781 -33 1 56.72 483 PHE B C 1
ATOM 8665 O O . PHE B 1 483 ? 1.838 -32.469 -33.375 1 56.72 483 PHE B O 1
ATOM 8672 N N . PHE B 1 484 ? 0.082 -33.906 -33.312 1 57.94 484 PHE B N 1
ATOM 8673 C CA . PHE B 1 484 ? 0.772 -34.812 -34.219 1 57.94 484 PHE B CA 1
ATOM 8674 C C . PHE B 1 484 ? 0.229 -34.688 -35.656 1 57.94 484 PHE B C 1
ATOM 8676 O O . PHE B 1 484 ? 0.11 -35.656 -36.375 1 57.94 484 PHE B O 1
ATOM 8683 N N . GLU B 1 485 ? -0.197 -33.531 -35.969 1 52.97 485 GLU B N 1
ATOM 8684 C CA . GLU B 1 485 ? -0.946 -33.344 -37.219 1 52.97 485 GLU B CA 1
ATOM 8685 C C . GLU B 1 485 ? -0.158 -33.844 -38.406 1 52.97 485 GLU B C 1
ATOM 8687 O O . GLU B 1 485 ? -0.743 -34.281 -39.406 1 52.97 485 GLU B O 1
ATOM 8692 N N . ALA B 1 486 ? 1.16 -33.75 -38.375 1 57.66 486 ALA B N 1
ATOM 8693 C CA . ALA B 1 486 ? 1.854 -34.031 -39.656 1 57.66 486 ALA B CA 1
ATOM 8694 C C . ALA B 1 486 ? 1.781 -35.531 -40 1 57.66 486 ALA B C 1
ATOM 8696 O O . ALA B 1 486 ? 2.031 -35.906 -41.125 1 57.66 486 ALA B O 1
ATOM 8697 N N . GLU B 1 487 ? 1.469 -36.281 -39.031 1 63.06 487 GLU B N 1
ATOM 8698 C CA . GLU B 1 487 ? 1.5 -37.688 -39.312 1 63.06 487 GLU B CA 1
ATOM 8699 C C . GLU B 1 487 ? 0.134 -38.344 -39.094 1 63.06 487 GLU B C 1
ATOM 8701 O O . GLU B 1 487 ? -0.68 -37.812 -38.344 1 63.06 487 GLU B O 1
ATOM 8706 N N . SER B 1 488 ? -0.229 -39.25 -39.906 1 67.75 488 SER B N 1
ATOM 8707 C CA . SER B 1 488 ? -1.478 -39.969 -39.75 1 67.75 488 SER B CA 1
ATOM 8708 C C . SER B 1 488 ? -1.601 -40.562 -38.344 1 67.75 488 SER B C 1
ATOM 8710 O O . SER B 1 488 ? -0.611 -41.031 -37.75 1 67.75 488 SER B O 1
ATOM 8712 N N . PRO B 1 489 ? -2.691 -40.375 -37.688 1 71.56 489 PRO B N 1
ATOM 8713 C CA . PRO B 1 489 ? -2.922 -40.938 -36.375 1 71.56 489 PRO B CA 1
ATOM 8714 C C . PRO B 1 489 ? -2.568 -42.406 -36.281 1 71.56 489 PRO B C 1
ATOM 8716 O O . PRO B 1 489 ? -2.098 -42.875 -35.219 1 71.56 489 PRO B O 1
ATOM 8719 N N . TYR B 1 490 ? -2.766 -43.062 -37.406 1 71.62 490 TYR B N 1
ATOM 8720 C CA . TYR B 1 490 ? -2.469 -44.5 -37.438 1 71.62 490 TYR B CA 1
ATOM 8721 C C . TYR B 1 490 ? -0.977 -44.75 -37.25 1 71.62 490 TYR B C 1
ATOM 8723 O O . TYR B 1 490 ? -0.583 -45.656 -36.469 1 71.62 490 TYR B O 1
ATOM 8731 N N . VAL B 1 491 ? -0.221 -44 -37.938 1 75 491 VAL B N 1
ATOM 8732 C CA . VAL B 1 491 ? 1.229 -44.125 -37.875 1 75 491 VAL B CA 1
ATOM 8733 C C . VAL B 1 491 ? 1.724 -43.812 -36.469 1 75 491 VAL B C 1
ATOM 8735 O O . VAL B 1 491 ? 2.576 -44.5 -35.938 1 75 491 VAL B O 1
ATOM 8738 N N . ILE B 1 492 ? 1.189 -42.844 -35.906 1 77.56 492 ILE B N 1
ATOM 8739 C CA . ILE B 1 492 ? 1.609 -42.406 -34.594 1 77.56 492 ILE B CA 1
ATOM 8740 C C . ILE B 1 492 ? 1.272 -43.5 -33.562 1 77.56 492 ILE B C 1
ATOM 8742 O O . ILE B 1 492 ? 2.072 -43.781 -32.656 1 77.56 492 ILE B O 1
ATOM 8746 N N . LYS B 1 493 ? 0.107 -44.031 -33.75 1 77.88 493 LYS B N 1
ATOM 8747 C CA . LYS B 1 493 ? -0.341 -45.062 -32.844 1 77.88 493 LYS B CA 1
ATOM 8748 C C . LYS B 1 493 ? 0.572 -46.281 -32.906 1 77.88 493 LYS B C 1
ATOM 8750 O O . LYS B 1 493 ? 0.938 -46.844 -31.859 1 77.88 493 LYS B O 1
ATOM 8755 N N . LYS B 1 494 ? 0.844 -46.688 -34.094 1 79.56 494 LYS B N 1
ATOM 8756 C CA . LYS B 1 494 ? 1.688 -47.875 -34.281 1 79.56 494 LYS B CA 1
ATOM 8757 C C . LYS B 1 494 ? 3.09 -47.656 -33.719 1 79.56 494 LYS B C 1
ATOM 8759 O O . LYS B 1 494 ? 3.672 -48.531 -33.094 1 79.56 494 LYS B O 1
ATOM 8764 N N . ARG B 1 495 ? 3.533 -46.531 -34.031 1 82.88 495 ARG B N 1
ATOM 8765 C CA . ARG B 1 495 ? 4.852 -46.188 -33.531 1 82.88 495 ARG B CA 1
ATOM 8766 C C . ARG B 1 495 ? 4.863 -46.156 -32 1 82.88 495 ARG B C 1
ATOM 8768 O O . ARG B 1 495 ? 5.797 -46.656 -31.359 1 82.88 495 ARG B O 1
ATOM 8775 N N . LEU B 1 496 ? 3.871 -45.562 -31.469 1 86.75 496 LEU B N 1
ATOM 8776 C CA . LEU B 1 496 ? 3.764 -45.438 -30.016 1 86.75 496 LEU B CA 1
ATOM 8777 C C . LEU B 1 496 ? 3.703 -46.812 -29.359 1 86.75 496 LEU B C 1
ATOM 8779 O O . LEU B 1 496 ? 4.375 -47.062 -28.359 1 86.75 496 LEU B O 1
ATOM 8783 N N . MET B 1 497 ? 2.934 -47.688 -29.969 1 83.25 497 MET B N 1
ATOM 8784 C CA . MET B 1 497 ? 2.797 -49.031 -29.406 1 83.25 497 MET B CA 1
ATOM 8785 C C . MET B 1 497 ? 4.125 -49.781 -29.469 1 83.25 497 MET B C 1
ATOM 8787 O O . MET B 1 497 ? 4.477 -50.5 -28.516 1 83.25 497 MET B O 1
ATOM 8791 N N . GLY B 1 498 ? 4.719 -49.594 -30.625 1 83.69 498 GLY B N 1
ATOM 8792 C CA . GLY B 1 498 ? 6.035 -50.219 -30.719 1 83.69 498 GLY B CA 1
ATOM 8793 C C . GLY B 1 498 ? 7.012 -49.719 -29.672 1 83.69 498 GLY B C 1
ATOM 8794 O O . GLY B 1 498 ? 7.762 -50.5 -29.094 1 83.69 498 GLY B O 1
ATOM 8795 N N . GLU B 1 499 ? 6.977 -48.469 -29.484 1 88.44 499 GLU B N 1
ATOM 8796 C CA . GLU B 1 499 ? 7.867 -47.844 -28.5 1 88.44 499 GLU B CA 1
ATOM 8797 C C . GLU B 1 499 ? 7.527 -48.312 -27.078 1 88.44 499 GLU B C 1
ATOM 8799 O O . GLU B 1 499 ? 8.422 -48.562 -26.266 1 88.44 499 GLU B O 1
ATOM 8804 N N . ILE B 1 500 ? 6.273 -48.406 -26.812 1 86 500 ILE B N 1
ATOM 8805 C CA . ILE B 1 500 ? 5.824 -48.781 -25.469 1 86 500 ILE B CA 1
ATOM 8806 C C . ILE B 1 500 ? 6.293 -50.219 -25.156 1 86 500 ILE B C 1
ATOM 8808 O O . ILE B 1 500 ? 6.719 -50.5 -24.047 1 86 500 ILE B O 1
ATOM 8812 N N . ILE B 1 501 ? 6.203 -51.062 -26.141 1 81.69 501 ILE B N 1
ATOM 8813 C CA . ILE B 1 501 ? 6.613 -52.438 -25.953 1 81.69 501 ILE B CA 1
ATOM 8814 C C . ILE B 1 501 ? 8.102 -52.5 -25.625 1 81.69 501 ILE B C 1
ATOM 8816 O O . ILE B 1 501 ? 8.523 -53.219 -24.719 1 81.69 501 ILE B O 1
ATOM 8820 N N . GLN B 1 502 ? 8.805 -51.781 -26.391 1 84.25 502 GLN B N 1
ATOM 8821 C CA . GLN B 1 502 ? 10.242 -51.75 -26.156 1 84.25 502 GLN B CA 1
ATOM 8822 C C . GLN B 1 502 ? 10.562 -51.125 -24.812 1 84.25 502 GLN B C 1
ATOM 8824 O O . GLN B 1 502 ? 11.461 -51.594 -24.094 1 84.25 502 GLN B O 1
ATOM 8829 N N . TYR B 1 503 ? 9.883 -50.094 -24.562 1 85.38 503 TYR B N 1
ATOM 8830 C CA . TYR B 1 503 ? 10.078 -49.375 -23.312 1 85.38 503 TYR B CA 1
ATOM 8831 C C . TYR B 1 503 ? 9.797 -50.25 -22.109 1 85.38 503 TYR B C 1
ATOM 8833 O O . TYR B 1 503 ? 10.516 -50.188 -21.109 1 85.38 503 TYR B O 1
ATOM 8841 N N . LYS B 1 504 ? 8.805 -50.969 -22.109 1 79.44 504 LYS B N 1
ATOM 8842 C CA . LYS B 1 504 ? 8.422 -51.906 -21.031 1 79.44 504 LYS B CA 1
ATOM 8843 C C . LYS B 1 504 ? 9.523 -52.938 -20.781 1 79.44 504 LYS B C 1
ATOM 8845 O O . LYS B 1 504 ? 9.719 -53.344 -19.641 1 79.44 504 LYS B O 1
ATOM 8850 N N . GLN B 1 505 ? 10.164 -53.25 -21.734 1 76.88 505 GLN B N 1
ATOM 8851 C CA . GLN B 1 505 ? 11.164 -54.312 -21.609 1 76.88 505 GLN B CA 1
ATOM 8852 C C . GLN B 1 505 ? 12.477 -53.75 -21.062 1 76.88 505 GLN B C 1
ATOM 8854 O O . GLN B 1 505 ? 13.227 -54.469 -20.406 1 76.88 505 GLN B O 1
ATOM 8859 N N . THR B 1 506 ? 12.742 -52.594 -21.359 1 72.31 506 THR B N 1
ATOM 8860 C CA . THR B 1 506 ? 14.086 -52.125 -21.094 1 72.31 506 THR B CA 1
ATOM 8861 C C . THR B 1 506 ? 14.102 -51.219 -19.859 1 72.31 506 THR B C 1
ATOM 8863 O O . THR B 1 506 ? 15.039 -51.281 -19.062 1 72.31 506 THR B O 1
ATOM 8866 N N . SER B 1 507 ? 13.172 -50.25 -19.812 1 61.91 507 SER B N 1
ATOM 8867 C CA . SER B 1 507 ? 13.453 -49.094 -18.969 1 61.91 507 SER B CA 1
ATOM 8868 C C . SER B 1 507 ? 12.414 -48.969 -17.859 1 61.91 507 SER B C 1
ATOM 8870 O O . SER B 1 507 ? 12.672 -48.312 -16.828 1 61.91 507 SER B O 1
ATOM 8872 N N . ILE B 1 508 ? 11.273 -49.5 -18.078 1 61.69 508 ILE B N 1
ATOM 8873 C CA . ILE B 1 508 ? 10.172 -49.125 -17.203 1 61.69 508 ILE B CA 1
ATOM 8874 C C . ILE B 1 508 ? 10.383 -49.719 -15.812 1 61.69 508 ILE B C 1
ATOM 8876 O O . ILE B 1 508 ? 9.977 -49.125 -14.812 1 61.69 508 ILE B O 1
ATOM 8880 N N . ASN B 1 509 ? 11.016 -50.844 -15.82 1 60.56 509 ASN B N 1
ATOM 8881 C CA . ASN B 1 509 ? 11.18 -51.531 -14.539 1 60.56 509 ASN B CA 1
ATOM 8882 C C . ASN B 1 509 ? 11.992 -50.688 -13.562 1 60.56 509 ASN B C 1
ATOM 8884 O O . ASN B 1 509 ? 11.93 -50.875 -12.352 1 60.56 509 ASN B O 1
ATOM 8888 N N . ALA B 1 510 ? 12.766 -49.844 -14.133 1 56.44 510 ALA B N 1
ATOM 8889 C CA . ALA B 1 510 ? 13.578 -48.969 -13.273 1 56.44 510 ALA B CA 1
ATOM 8890 C C . ALA B 1 510 ? 12.703 -47.938 -12.555 1 56.44 510 ALA B C 1
ATOM 8892 O O . ALA B 1 510 ? 13.141 -47.344 -11.578 1 56.44 510 ALA B O 1
ATOM 8893 N N . LEU B 1 511 ? 11.656 -47.75 -13.07 1 58.19 511 LEU B N 1
ATOM 8894 C CA . LEU B 1 511 ? 10.828 -46.688 -12.516 1 58.19 511 LEU B CA 1
ATOM 8895 C C . LEU B 1 511 ? 9.875 -47.25 -11.461 1 58.19 511 LEU B C 1
ATOM 8897 O O . LEU B 1 511 ? 9.156 -48.219 -11.711 1 58.19 511 LEU B O 1
ATOM 8901 N N . ASN B 1 512 ? 10.484 -47.594 -10.312 1 54.97 512 ASN B N 1
ATOM 8902 C CA . ASN B 1 512 ? 9.648 -48.031 -9.195 1 54.97 512 ASN B CA 1
ATOM 8903 C C . ASN B 1 512 ? 8.352 -47.219 -9.125 1 54.97 512 ASN B C 1
ATOM 8905 O O . ASN B 1 512 ? 8.078 -46.406 -9.992 1 54.97 512 ASN B O 1
ATOM 8909 N N . ASP B 1 513 ? 7.852 -47.062 -7.828 1 52.47 513 ASP B N 1
ATOM 8910 C CA . ASP B 1 513 ? 6.594 -46.625 -7.211 1 52.47 513 ASP B CA 1
ATOM 8911 C C . ASP B 1 513 ? 6.305 -45.156 -7.496 1 52.47 513 ASP B C 1
ATOM 8913 O O . ASP B 1 513 ? 5.25 -44.656 -7.117 1 52.47 513 ASP B O 1
ATOM 8917 N N . ARG B 1 514 ? 7.328 -44.438 -7.898 1 56 514 ARG B N 1
ATOM 8918 C CA . ARG B 1 514 ? 6.949 -43.031 -7.836 1 56 514 ARG B CA 1
ATOM 8919 C C . ARG B 1 514 ? 6.523 -42.531 -9.211 1 56 514 ARG B C 1
ATOM 8921 O O . ARG B 1 514 ? 7.367 -42.281 -10.07 1 56 514 ARG B O 1
ATOM 8928 N N . ASP B 1 515 ? 5.273 -42.656 -9.641 1 66.88 515 ASP B N 1
ATOM 8929 C CA . ASP B 1 515 ? 4.668 -42.219 -10.906 1 66.88 515 ASP B CA 1
ATOM 8930 C C . ASP B 1 515 ? 4.723 -40.719 -11.07 1 66.88 515 ASP B C 1
ATOM 8932 O O . ASP B 1 515 ? 3.932 -40 -10.461 1 66.88 515 ASP B O 1
ATOM 8936 N N . SER B 1 516 ? 5.855 -40.094 -11.555 1 77.5 516 SER B N 1
ATOM 8937 C CA . SER B 1 516 ? 5.934 -38.688 -11.969 1 77.5 516 SER B CA 1
ATOM 8938 C C . SER B 1 516 ? 6.246 -38.562 -13.453 1 77.5 516 SER B C 1
ATOM 8940 O O . SER B 1 516 ? 7.012 -39.375 -14.008 1 77.5 516 SER B O 1
ATOM 8942 N N . VAL B 1 517 ? 5.543 -37.688 -14.07 1 82.25 517 VAL B N 1
ATOM 8943 C CA . VAL B 1 517 ? 5.758 -37.469 -15.5 1 82.25 517 VAL B CA 1
ATOM 8944 C C . VAL B 1 517 ? 7.199 -37.031 -15.742 1 82.25 517 VAL B C 1
ATOM 8946 O O . VAL B 1 517 ? 7.812 -37.438 -16.734 1 82.25 517 VAL B O 1
ATOM 8949 N N . MET B 1 518 ? 7.676 -36.344 -14.82 1 85.19 518 MET B N 1
ATOM 8950 C CA . MET B 1 518 ? 9.031 -35.812 -14.977 1 85.19 518 MET B CA 1
ATOM 8951 C C . MET B 1 518 ? 10.062 -36.938 -14.875 1 85.19 518 MET B C 1
ATOM 8953 O O . MET B 1 518 ? 11.07 -36.906 -15.578 1 85.19 518 MET B O 1
ATOM 8957 N N . LEU B 1 519 ? 9.805 -37.781 -14.023 1 82.75 519 LEU B N 1
ATOM 8958 C CA . LEU B 1 519 ? 10.688 -38.938 -13.914 1 82.75 519 LEU B CA 1
ATOM 8959 C C . LEU B 1 519 ? 10.609 -39.812 -15.164 1 82.75 519 LEU B C 1
ATOM 8961 O O . LEU B 1 519 ? 11.625 -40.312 -15.648 1 82.75 519 LEU B O 1
ATOM 8965 N N . ALA B 1 520 ? 9.398 -40.031 -15.594 1 84 520 ALA B N 1
ATOM 8966 C CA . ALA B 1 520 ? 9.203 -40.812 -16.812 1 84 520 ALA B CA 1
ATOM 8967 C C . ALA B 1 520 ? 9.945 -40.156 -17.984 1 84 520 ALA B C 1
ATOM 8969 O O . ALA B 1 520 ? 10.547 -40.875 -18.797 1 84 520 ALA B O 1
ATOM 8970 N N . LEU B 1 521 ? 9.875 -38.906 -18.031 1 87.25 521 LEU B N 1
ATOM 8971 C CA . LEU B 1 521 ? 10.531 -38.156 -19.109 1 87.25 521 LEU B CA 1
ATOM 8972 C C . LEU B 1 521 ? 12.047 -38.312 -19.031 1 87.25 521 LEU B C 1
ATOM 8974 O O . LEU B 1 521 ? 12.719 -38.406 -20.047 1 87.25 521 LEU B O 1
ATOM 8978 N N . SER B 1 522 ? 12.57 -38.312 -17.859 1 86 522 SER B N 1
ATOM 8979 C CA . SER B 1 522 ? 14.016 -38.375 -17.672 1 86 522 SER B CA 1
ATOM 8980 C C . SER B 1 522 ? 14.57 -39.75 -18.094 1 86 522 SER B C 1
ATOM 8982 O O . SER B 1 522 ? 15.727 -39.844 -18.516 1 86 522 SER B O 1
ATOM 8984 N N . VAL B 1 523 ? 13.742 -40.781 -18.047 1 83.38 523 VAL B N 1
ATOM 8985 C CA . VAL B 1 523 ? 14.227 -42.125 -18.359 1 83.38 523 VAL B CA 1
ATOM 8986 C C . VAL B 1 523 ? 13.789 -42.531 -19.766 1 83.38 523 VAL B C 1
ATOM 8988 O O . VAL B 1 523 ? 14.047 -43.656 -20.203 1 83.38 523 VAL B O 1
ATOM 8991 N N . CYS B 1 524 ? 13.133 -41.656 -20.438 1 87.31 524 CYS B N 1
ATOM 8992 C CA . CYS B 1 524 ? 12.656 -41.906 -21.781 1 87.31 524 CYS B CA 1
ATOM 8993 C C . CYS B 1 524 ? 13.367 -41.031 -22.797 1 87.31 524 CYS B C 1
ATOM 8995 O O . CYS B 1 524 ? 12.82 -40 -23.234 1 87.31 524 CYS B O 1
ATOM 8997 N N . PRO B 1 525 ? 14.562 -41.469 -23.172 1 87 525 PRO B N 1
ATOM 8998 C CA . PRO B 1 525 ? 15.312 -40.625 -24.094 1 87 525 PRO B CA 1
ATOM 8999 C C . PRO B 1 525 ? 14.625 -40.469 -25.453 1 87 525 PRO B C 1
ATOM 9001 O O . PRO B 1 525 ? 14.031 -41.438 -25.969 1 87 525 PRO B O 1
ATOM 9004 N N . LYS B 1 526 ? 14.734 -39.375 -26.031 1 87.94 526 LYS B N 1
ATOM 9005 C CA . LYS B 1 526 ? 14.102 -39.031 -27.297 1 87.94 526 LYS B CA 1
ATOM 9006 C C . LYS B 1 526 ? 14.672 -39.906 -28.422 1 87.94 526 LYS B C 1
ATOM 9008 O O . LYS B 1 526 ? 13.953 -40.25 -29.375 1 87.94 526 LYS B O 1
ATOM 9013 N N . SER B 1 527 ? 15.891 -40.281 -28.359 1 88.81 527 SER B N 1
ATOM 9014 C CA . SER B 1 527 ? 16.547 -41.062 -29.391 1 88.81 527 SER B CA 1
ATOM 9015 C C . SER B 1 527 ? 15.922 -42.438 -29.531 1 88.81 527 SER B C 1
ATOM 9017 O O . SER B 1 527 ? 15.742 -42.938 -30.656 1 88.81 527 SER B O 1
ATOM 9019 N N . ASP B 1 528 ? 15.5 -43.031 -28.422 1 88.5 528 ASP B N 1
ATOM 9020 C CA . ASP B 1 528 ? 15 -44.406 -28.422 1 88.5 528 ASP B CA 1
ATOM 9021 C C . ASP B 1 528 ? 13.477 -44.438 -28.562 1 88.5 528 ASP B C 1
ATOM 9023 O O . ASP B 1 528 ? 12.922 -45.344 -29.172 1 88.5 528 ASP B O 1
ATOM 9027 N N . TYR B 1 529 ? 12.883 -43.406 -27.922 1 90 529 TYR B N 1
ATOM 9028 C CA . TYR B 1 529 ? 11.43 -43.375 -27.875 1 90 529 TYR B CA 1
ATOM 9029 C C . TYR B 1 529 ? 10.891 -42 -28.219 1 90 529 TYR B C 1
ATOM 9031 O O . TYR B 1 529 ? 10.273 -41.344 -27.375 1 90 529 TYR B O 1
ATOM 9039 N N . PRO B 1 530 ? 10.953 -41.562 -29.422 1 87.88 530 PRO B N 1
ATOM 9040 C CA . PRO B 1 530 ? 10.625 -40.188 -29.797 1 87.88 530 PRO B CA 1
ATOM 9041 C C . PRO B 1 530 ? 9.156 -39.844 -29.531 1 87.88 530 PRO B C 1
ATOM 9043 O O . PRO B 1 530 ? 8.859 -38.75 -29.031 1 87.88 530 PRO B O 1
ATOM 9046 N N . THR B 1 531 ? 8.258 -40.719 -29.922 1 85.44 531 THR B N 1
ATOM 9047 C CA . THR B 1 531 ? 6.836 -40.438 -29.766 1 85.44 531 THR B CA 1
ATOM 9048 C C . THR B 1 531 ? 6.441 -40.406 -28.297 1 85.44 531 THR B C 1
ATOM 9050 O O . THR B 1 531 ? 5.727 -39.5 -27.859 1 85.44 531 THR B O 1
ATOM 9053 N N . LEU B 1 532 ? 6.91 -41.344 -27.609 1 86.56 532 LEU B N 1
ATOM 9054 C CA . LEU B 1 532 ? 6.598 -41.438 -26.188 1 86.56 532 LEU B CA 1
ATOM 9055 C C . LEU B 1 532 ? 7.219 -40.25 -25.438 1 86.56 532 LEU B C 1
ATOM 9057 O O . LEU B 1 532 ? 6.59 -39.688 -24.547 1 86.56 532 LEU B O 1
ATOM 9061 N N . HIS B 1 533 ? 8.391 -39.906 -25.797 1 88 533 HIS B N 1
ATOM 9062 C CA . HIS B 1 533 ? 9.086 -38.781 -25.188 1 88 533 HIS B CA 1
ATOM 9063 C C . HIS B 1 533 ? 8.312 -37.469 -25.406 1 88 533 HIS B C 1
ATOM 9065 O O . HIS B 1 533 ? 8.164 -36.688 -24.5 1 88 533 HIS B O 1
ATOM 9071 N N . THR B 1 534 ? 7.883 -37.312 -26.594 1 85.75 534 THR B N 1
ATOM 9072 C CA . THR B 1 534 ? 7.117 -36.094 -26.953 1 85.75 534 THR B CA 1
ATOM 9073 C C . THR B 1 534 ? 5.828 -36.031 -26.141 1 85.75 534 THR B C 1
ATOM 9075 O O . THR B 1 534 ? 5.434 -34.969 -25.688 1 85.75 534 THR B O 1
ATOM 9078 N N . LEU B 1 535 ? 5.242 -37.125 -25.969 1 83 535 LEU B N 1
ATOM 9079 C CA . LEU B 1 535 ? 4.004 -37.156 -25.203 1 83 535 LEU B CA 1
ATOM 9080 C C . LEU B 1 535 ? 4.262 -36.844 -23.734 1 83 535 LEU B C 1
ATOM 9082 O O . LEU B 1 535 ? 3.467 -36.125 -23.094 1 83 535 LEU B O 1
ATOM 9086 N N . TYR B 1 536 ? 5.336 -37.375 -23.219 1 85.69 536 TYR B N 1
ATOM 9087 C CA . TYR B 1 536 ? 5.699 -37.031 -21.844 1 85.69 536 TYR B CA 1
ATOM 9088 C C . TYR B 1 536 ? 5.969 -35.562 -21.688 1 85.69 536 TYR B C 1
ATOM 9090 O O . TYR B 1 536 ? 5.617 -34.969 -20.656 1 85.69 536 TYR B O 1
ATOM 9098 N N . LYS B 1 537 ? 6.609 -35.031 -22.594 1 86.69 537 LYS B N 1
ATOM 9099 C CA . LYS B 1 537 ? 6.902 -33.594 -22.562 1 86.69 537 LYS B CA 1
ATOM 9100 C C . LYS B 1 537 ? 5.617 -32.75 -22.594 1 86.69 537 LYS B C 1
ATOM 9102 O O . LYS B 1 537 ? 5.488 -31.781 -21.859 1 86.69 537 LYS B O 1
ATOM 9107 N N . ILE B 1 538 ? 4.742 -33.125 -23.438 1 82.81 538 ILE B N 1
ATOM 9108 C CA . ILE B 1 538 ? 3.453 -32.438 -23.531 1 82.81 538 ILE B CA 1
ATOM 9109 C C . ILE B 1 538 ? 2.703 -32.562 -22.203 1 82.81 538 ILE B C 1
ATOM 9111 O O . ILE B 1 538 ? 2.143 -31.578 -21.703 1 82.81 538 ILE B O 1
ATOM 9115 N N . PHE B 1 539 ? 2.783 -33.719 -21.703 1 80.81 539 PHE B N 1
ATOM 9116 C CA . PHE B 1 539 ? 2.092 -34 -20.453 1 80.81 539 PHE B CA 1
ATOM 9117 C C . PHE B 1 539 ? 2.668 -33.156 -19.328 1 80.81 539 PHE B C 1
ATOM 9119 O O . PHE B 1 539 ? 1.929 -32.656 -18.469 1 80.81 539 PHE B O 1
ATOM 9126 N N . ALA B 1 540 ? 3.908 -33.031 -19.312 1 83.88 540 ALA B N 1
ATOM 9127 C CA . ALA B 1 540 ? 4.598 -32.25 -18.297 1 83.88 540 ALA B CA 1
ATOM 9128 C C . ALA B 1 540 ? 4.234 -30.766 -18.406 1 83.88 540 ALA B C 1
ATOM 9130 O O . ALA B 1 540 ? 4.191 -30.062 -17.391 1 83.88 540 ALA B O 1
ATOM 9131 N N . CYS B 1 541 ? 3.896 -30.297 -19.531 1 85.88 541 CYS B N 1
ATOM 9132 C CA . CYS B 1 541 ? 3.656 -28.875 -19.781 1 85.88 541 CYS B CA 1
ATOM 9133 C C . CYS B 1 541 ? 2.217 -28.5 -19.453 1 85.88 541 CYS B C 1
ATOM 9135 O O . CYS B 1 541 ? 1.88 -27.328 -19.375 1 85.88 541 CYS B O 1
ATOM 9137 N N . LEU B 1 542 ? 1.438 -29.453 -19.203 1 79.31 542 LEU B N 1
ATOM 9138 C CA . LEU B 1 542 ? 0.044 -29.141 -18.906 1 79.31 542 LEU B CA 1
ATOM 9139 C C . LEU B 1 542 ? -0.084 -28.469 -17.547 1 79.31 542 LEU B C 1
ATOM 9141 O O . LEU B 1 542 ? 0.513 -28.906 -16.562 1 79.31 542 LEU B O 1
ATOM 9145 N N . PRO B 1 543 ? -0.909 -27.344 -17.5 1 78.5 543 PRO B N 1
ATOM 9146 C CA . PRO B 1 543 ? -1.01 -26.594 -16.25 1 78.5 543 PRO B CA 1
ATOM 9147 C C . PRO B 1 543 ? -1.872 -27.297 -15.203 1 78.5 543 PRO B C 1
ATOM 9149 O O . PRO B 1 543 ? -2.877 -27.922 -15.555 1 78.5 543 PRO B O 1
ATOM 9152 N N . ILE B 1 544 ? -1.499 -27.234 -14 1 72.81 544 ILE B N 1
ATOM 9153 C CA . ILE B 1 544 ? -2.219 -27.844 -12.891 1 72.81 544 ILE B CA 1
ATOM 9154 C C . ILE B 1 544 ? -2.92 -26.766 -12.07 1 72.81 544 ILE B C 1
ATOM 9156 O O . ILE B 1 544 ? -4.059 -26.953 -11.641 1 72.81 544 ILE B O 1
ATOM 9160 N N . SER B 1 545 ? -2.27 -25.656 -11.805 1 75.69 545 SER B N 1
ATOM 9161 C CA . SER B 1 545 ? -2.803 -24.562 -10.992 1 75.69 545 SER B CA 1
ATOM 9162 C C . SER B 1 545 ? -2.449 -23.203 -11.586 1 75.69 545 SER B C 1
ATOM 9164 O O . SER B 1 545 ? -1.613 -23.125 -12.484 1 75.69 545 SER B O 1
ATOM 9166 N N . ILE B 1 546 ? -3.143 -22.219 -11.102 1 78.44 546 ILE B N 1
ATOM 9167 C CA . ILE B 1 546 ? -2.877 -20.859 -11.594 1 78.44 546 ILE B CA 1
ATOM 9168 C C . ILE B 1 546 ? -2.102 -20.078 -10.539 1 78.44 546 ILE B C 1
ATOM 9170 O O . ILE B 1 546 ? -2.189 -18.844 -10.484 1 78.44 546 ILE B O 1
ATOM 9174 N N . SER B 1 547 ? -1.44 -20.703 -9.625 1 77.5 547 SER B N 1
ATOM 9175 C CA . SER B 1 547 ? -0.776 -20.078 -8.484 1 77.5 547 SER B CA 1
ATOM 9176 C C . SER B 1 547 ? 0.292 -19.094 -8.938 1 77.5 547 SER B C 1
ATOM 9178 O O . SER B 1 547 ? 0.53 -18.078 -8.281 1 77.5 547 SER B O 1
ATOM 9180 N N . THR B 1 548 ? 0.908 -19.438 -10.094 1 82.69 548 THR B N 1
ATOM 9181 C CA . THR B 1 548 ? 1.963 -18.562 -10.602 1 82.69 548 THR B CA 1
ATOM 9182 C C . THR B 1 548 ? 1.413 -17.172 -10.922 1 82.69 548 THR B C 1
ATOM 9184 O O . THR B 1 548 ? 2.045 -16.156 -10.609 1 82.69 548 THR B O 1
ATOM 9187 N N . VAL B 1 549 ? 0.296 -17.156 -11.5 1 84.31 549 VAL B N 1
ATOM 9188 C CA . VAL B 1 549 ? -0.313 -15.867 -11.852 1 84.31 549 VAL B CA 1
ATOM 9189 C C . VAL B 1 549 ? -0.833 -15.18 -10.594 1 84.31 549 VAL B C 1
ATOM 9191 O O . VAL B 1 549 ? -0.772 -13.953 -10.484 1 84.31 549 VAL B O 1
ATOM 9194 N N . GLU B 1 550 ? -1.345 -15.898 -9.664 1 77.12 550 GLU B N 1
ATOM 9195 C CA . GLU B 1 550 ? -1.796 -15.312 -8.406 1 77.12 550 GLU B CA 1
ATOM 9196 C C . GLU B 1 550 ? -0.64 -14.664 -7.648 1 77.12 550 GLU B C 1
ATOM 9198 O O . GLU B 1 550 ? -0.813 -13.617 -7.016 1 77.12 550 GLU B O 1
ATOM 9203 N N . ARG B 1 551 ? 0.459 -15.312 -7.734 1 79.25 551 ARG B N 1
ATOM 9204 C CA . ARG B 1 551 ? 1.648 -14.766 -7.098 1 79.25 551 ARG B CA 1
ATOM 9205 C C . ARG B 1 551 ? 2.066 -13.453 -7.758 1 79.25 551 ARG B C 1
ATOM 9207 O O . ARG B 1 551 ? 2.57 -12.547 -7.09 1 79.25 551 ARG B O 1
ATOM 9214 N N . SER B 1 552 ? 1.876 -13.438 -9.016 1 86 552 SER B N 1
ATOM 9215 C CA . SER B 1 552 ? 2.234 -12.219 -9.734 1 86 552 SER B CA 1
ATOM 9216 C C . SER B 1 552 ? 1.358 -11.047 -9.312 1 86 552 SER B C 1
ATOM 9218 O O . SER B 1 552 ? 1.778 -9.891 -9.383 1 86 552 SER B O 1
ATOM 9220 N N . PHE B 1 553 ? 0.132 -11.328 -8.844 1 81.31 553 PHE B N 1
ATOM 9221 C CA . PHE B 1 553 ? -0.737 -10.266 -8.352 1 81.31 553 PHE B CA 1
ATOM 9222 C C . PHE B 1 553 ? -0.148 -9.617 -7.102 1 81.31 553 PHE B C 1
ATOM 9224 O O . PHE B 1 553 ? -0.307 -8.414 -6.887 1 81.31 553 PHE B O 1
ATOM 9231 N N . SER B 1 554 ? 0.479 -10.422 -6.316 1 76.38 554 SER B N 1
ATOM 9232 C CA . SER B 1 554 ? 1.169 -9.875 -5.152 1 76.38 554 SER B CA 1
ATOM 9233 C C . SER B 1 554 ? 2.27 -8.906 -5.57 1 76.38 554 SER B C 1
ATOM 9235 O O . SER B 1 554 ? 2.453 -7.859 -4.945 1 76.38 554 SER B O 1
ATOM 9237 N N . THR B 1 555 ? 2.971 -9.32 -6.562 1 80.5 555 THR B N 1
ATOM 9238 C CA . THR B 1 555 ? 4.004 -8.445 -7.105 1 80.5 555 THR B CA 1
ATOM 9239 C C . THR B 1 555 ? 3.389 -7.152 -7.633 1 80.5 555 THR B C 1
ATOM 9241 O O . THR B 1 555 ? 3.943 -6.07 -7.434 1 80.5 555 THR B O 1
ATOM 9244 N N . LEU B 1 556 ? 2.297 -7.336 -8.273 1 81.88 556 LEU B N 1
ATOM 9245 C CA . LEU B 1 556 ? 1.591 -6.18 -8.812 1 81.88 556 LEU B CA 1
ATOM 9246 C C . LEU B 1 556 ? 1.21 -5.207 -7.699 1 81.88 556 LEU B C 1
ATOM 9248 O O . LEU B 1 556 ? 1.411 -3.998 -7.832 1 81.88 556 LEU B O 1
ATOM 9252 N N . ARG B 1 557 ? 0.767 -5.75 -6.676 1 74.88 557 ARG B N 1
ATOM 9253 C CA . ARG B 1 557 ? 0.326 -4.941 -5.547 1 74.88 557 ARG B CA 1
ATOM 9254 C C . ARG B 1 557 ? 1.503 -4.223 -4.895 1 74.88 557 ARG B C 1
ATOM 9256 O O . ARG B 1 557 ? 1.355 -3.107 -4.395 1 74.88 557 ARG B O 1
ATOM 9263 N N . ARG B 1 558 ? 2.594 -4.836 -4.93 1 75.06 558 ARG B N 1
ATOM 9264 C CA . ARG B 1 558 ? 3.781 -4.25 -4.316 1 75.06 558 ARG B CA 1
ATOM 9265 C C . ARG B 1 558 ? 4.395 -3.186 -5.223 1 75.06 558 ARG B C 1
ATOM 9267 O O . ARG B 1 558 ? 4.961 -2.205 -4.734 1 75.06 558 ARG B O 1
ATOM 9274 N N . THR B 1 559 ? 4.258 -3.48 -6.398 1 76.25 559 THR B N 1
ATOM 9275 C CA . THR B 1 559 ? 4.879 -2.588 -7.367 1 76.25 559 THR B CA 1
ATOM 9276 C C . THR B 1 559 ? 4.027 -1.339 -7.578 1 76.25 559 THR B C 1
ATOM 9278 O O . THR B 1 559 ? 4.555 -0.225 -7.625 1 76.25 559 THR B O 1
ATOM 9281 N N . LYS B 1 560 ? 2.744 -1.612 -7.723 1 72.75 560 LYS B N 1
ATOM 9282 C CA . LYS B 1 560 ? 1.825 -0.492 -7.902 1 72.75 560 LYS B CA 1
ATOM 9283 C C . LYS B 1 560 ? 1.158 -0.111 -6.586 1 72.75 560 LYS B C 1
ATOM 9285 O O . LYS B 1 560 ? 0.172 -0.729 -6.18 1 72.75 560 LYS B O 1
ATOM 9290 N N . THR B 1 561 ? 1.795 0.775 -5.871 1 62.69 561 THR B N 1
ATOM 9291 C CA . THR B 1 561 ? 1.244 1.255 -4.609 1 62.69 561 THR B CA 1
ATOM 9292 C C . THR B 1 561 ? 0.478 2.559 -4.812 1 62.69 561 THR B C 1
ATOM 9294 O O . THR B 1 561 ? 0.405 3.072 -5.93 1 62.69 561 THR B O 1
ATOM 9297 N N . TRP B 1 562 ? -0.1 2.896 -3.826 1 52.16 562 TRP B N 1
ATOM 9298 C CA . TRP B 1 562 ? -0.86 4.141 -3.883 1 52.16 562 TRP B CA 1
ATOM 9299 C C . TRP B 1 562 ? 0.017 5.293 -4.359 1 52.16 562 TRP B C 1
ATOM 9301 O O . TRP B 1 562 ? -0.446 6.172 -5.094 1 52.16 562 TRP B O 1
ATOM 9311 N N . LEU B 1 563 ? 1.229 5.117 -4.102 1 45.66 563 LEU B N 1
ATOM 9312 C CA . LEU B 1 563 ? 2.145 6.191 -4.473 1 45.66 563 LEU B CA 1
ATOM 9313 C C . LEU B 1 563 ? 2.562 6.062 -5.934 1 45.66 563 LEU B C 1
ATOM 9315 O O . LEU B 1 563 ? 3.008 7.039 -6.543 1 45.66 563 LEU B O 1
ATOM 9319 N N . ARG B 1 564 ? 2.344 4.906 -6.457 1 56.66 564 ARG B N 1
ATOM 9320 C CA . ARG B 1 564 ? 2.818 4.613 -7.805 1 56.66 564 ARG B CA 1
ATOM 9321 C C . ARG B 1 564 ? 1.688 4.086 -8.68 1 56.66 564 ARG B C 1
ATOM 9323 O O . ARG B 1 564 ? 1.866 3.111 -9.414 1 56.66 564 ARG B O 1
ATOM 9330 N N . SER B 1 565 ? 0.575 4.676 -8.453 1 50.12 565 SER B N 1
ATOM 9331 C CA . SER B 1 565 ? -0.594 4.117 -9.125 1 50.12 565 SER B CA 1
ATOM 9332 C C . SER B 1 565 ? -0.649 4.543 -10.586 1 50.12 565 SER B C 1
ATOM 9334 O O . SER B 1 565 ? -1.342 3.918 -11.398 1 50.12 565 SER B O 1
ATOM 9336 N N . THR B 1 566 ? 0.211 5.547 -10.914 1 53.16 566 THR B N 1
ATOM 9337 C CA . THR B 1 566 ? 0.104 6.086 -12.266 1 53.16 566 THR B CA 1
ATOM 9338 C C . THR B 1 566 ? 1.136 5.441 -13.188 1 53.16 566 THR B C 1
ATOM 9340 O O . THR B 1 566 ? 1.274 5.836 -14.352 1 53.16 566 THR B O 1
ATOM 9343 N N . MET B 1 567 ? 1.784 4.512 -12.695 1 67.94 567 MET B N 1
ATOM 9344 C CA . MET B 1 567 ? 2.834 3.852 -13.461 1 67.94 567 MET B CA 1
ATOM 9345 C C . MET B 1 567 ? 2.262 3.213 -14.727 1 67.94 567 MET B C 1
ATOM 9347 O O . MET B 1 567 ? 1.232 2.537 -14.672 1 67.94 567 MET B O 1
ATOM 9351 N N . LYS B 1 568 ? 2.949 3.494 -15.82 1 68.06 568 LYS B N 1
ATOM 9352 C CA . LYS B 1 568 ? 2.521 2.936 -17.094 1 68.06 568 LYS B CA 1
ATOM 9353 C C . LYS B 1 568 ? 2.941 1.474 -17.219 1 68.06 568 LYS B C 1
ATOM 9355 O O . LYS B 1 568 ? 3.832 1.013 -16.5 1 68.06 568 LYS B O 1
ATOM 9360 N N . GLU B 1 569 ? 2.422 0.836 -18.172 1 72.38 569 GLU B N 1
ATOM 9361 C CA . GLU B 1 569 ? 2.527 -0.61 -18.344 1 72.38 569 GLU B CA 1
ATOM 9362 C C . GLU B 1 569 ? 3.969 -1.03 -18.609 1 72.38 569 GLU B C 1
ATOM 9364 O O . GLU B 1 569 ? 4.438 -2.039 -18.094 1 72.38 569 GLU B O 1
ATOM 9369 N N . ASP B 1 570 ? 4.582 -0.265 -19.453 1 72.81 570 ASP B N 1
ATOM 9370 C CA . ASP B 1 570 ? 5.934 -0.669 -19.828 1 72.81 570 ASP B CA 1
ATOM 9371 C C . ASP B 1 570 ? 6.867 -0.653 -18.625 1 72.81 570 ASP B C 1
ATOM 9373 O O . ASP B 1 570 ? 7.688 -1.558 -18.453 1 72.81 570 ASP B O 1
ATOM 9377 N N . ARG B 1 571 ? 6.754 0.244 -17.922 1 83.44 571 ARG B N 1
ATOM 9378 C CA . ARG B 1 571 ? 7.559 0.332 -16.703 1 83.44 571 ARG B CA 1
ATOM 9379 C C . ARG B 1 571 ? 7.16 -0.75 -15.703 1 83.44 571 ARG B C 1
ATOM 9381 O O . ARG B 1 571 ? 8.023 -1.377 -15.086 1 83.44 571 ARG B O 1
ATOM 9388 N N . LEU B 1 572 ? 5.938 -0.977 -15.742 1 87.06 572 LEU B N 1
ATOM 9389 C CA . LEU B 1 572 ? 5.398 -1.966 -14.812 1 87.06 572 LEU B CA 1
ATOM 9390 C C . LEU B 1 572 ? 5.949 -3.355 -15.125 1 87.06 572 LEU B C 1
ATOM 9392 O O . LEU B 1 572 ? 6.43 -4.051 -14.227 1 87.06 572 LEU B O 1
ATOM 9396 N N . ASN B 1 573 ? 5.926 -3.787 -16.359 1 91.75 573 ASN B N 1
ATOM 9397 C CA . ASN B 1 573 ? 6.348 -5.129 -16.734 1 91.75 573 ASN B CA 1
ATOM 9398 C C . ASN B 1 573 ? 7.852 -5.316 -16.562 1 91.75 573 ASN B C 1
ATOM 9400 O O . ASN B 1 573 ? 8.305 -6.391 -16.172 1 91.75 573 ASN B O 1
ATOM 9404 N N . GLY B 1 574 ? 8.656 -4.273 -16.922 1 92.75 574 GLY B N 1
ATOM 9405 C CA . GLY B 1 574 ? 10.086 -4.371 -16.703 1 92.75 574 GLY B CA 1
ATOM 9406 C C . GLY B 1 574 ? 10.445 -4.633 -15.25 1 92.75 574 GLY B C 1
ATOM 9407 O O . GLY B 1 574 ? 11.242 -5.523 -14.953 1 92.75 574 GLY B O 1
ATOM 9408 N N . LEU B 1 575 ? 9.82 -3.91 -14.43 1 91.62 575 LEU B N 1
ATOM 9409 C CA . LEU B 1 575 ? 10.086 -4.047 -13 1 91.62 575 LEU B CA 1
ATOM 9410 C C . LEU B 1 575 ? 9.531 -5.359 -12.461 1 91.62 575 LEU B C 1
ATOM 9412 O O . LEU B 1 575 ? 10.172 -6.023 -11.648 1 91.62 575 LEU B O 1
ATOM 9416 N N . ALA B 1 576 ? 8.352 -5.75 -12.906 1 92.44 576 ALA B N 1
ATOM 9417 C CA . ALA B 1 576 ? 7.711 -6.977 -12.438 1 92.44 576 ALA B CA 1
ATOM 9418 C C . ALA B 1 576 ? 8.516 -8.211 -12.836 1 92.44 576 ALA B C 1
ATOM 9420 O O . ALA B 1 576 ? 8.656 -9.148 -12.055 1 92.44 576 ALA B O 1
ATOM 9421 N N . LEU B 1 577 ? 9.031 -8.227 -14.047 1 94.44 577 LEU B N 1
ATOM 9422 C CA . LEU B 1 577 ? 9.82 -9.352 -14.516 1 94.44 577 LEU B CA 1
ATOM 9423 C C . LEU B 1 577 ? 11.109 -9.492 -13.711 1 94.44 577 LEU B C 1
ATOM 9425 O O . LEU B 1 577 ? 11.508 -10.602 -13.352 1 94.44 577 LEU B O 1
ATOM 9429 N N . LEU B 1 578 ? 11.75 -8.352 -13.477 1 93.06 578 LEU B N 1
ATOM 9430 C CA . LEU B 1 578 ? 12.969 -8.359 -12.672 1 93.06 578 LEU B CA 1
ATOM 9431 C C . LEU B 1 578 ? 12.703 -8.898 -11.273 1 93.06 578 LEU B C 1
ATOM 9433 O O . LEU B 1 578 ? 13.523 -9.625 -10.711 1 93.06 578 LEU B O 1
ATOM 9437 N N . ASN B 1 579 ? 11.594 -8.555 -10.75 1 91.06 579 ASN B N 1
ATOM 9438 C CA . ASN B 1 579 ? 11.266 -8.938 -9.383 1 91.06 579 ASN B CA 1
ATOM 9439 C C . ASN B 1 579 ? 10.852 -10.406 -9.297 1 91.06 579 ASN B C 1
ATOM 9441 O O . ASN B 1 579 ? 11.211 -11.102 -8.352 1 91.06 579 ASN B O 1
ATOM 9445 N N . THR B 1 580 ? 10.062 -10.906 -10.219 1 90.75 580 THR B N 1
ATOM 9446 C CA . THR B 1 580 ? 9.453 -12.234 -10.18 1 90.75 580 THR B CA 1
ATOM 9447 C C . THR B 1 580 ? 10.484 -13.312 -10.508 1 90.75 580 THR B C 1
ATOM 9449 O O . THR B 1 580 ? 10.367 -14.453 -10.062 1 90.75 580 THR B O 1
ATOM 9452 N N . HIS B 1 581 ? 11.531 -12.945 -11.328 1 91.88 581 HIS B N 1
ATOM 9453 C CA . HIS B 1 581 ? 12.484 -13.953 -11.789 1 91.88 581 HIS B CA 1
ATOM 9454 C C . HIS B 1 581 ? 13.898 -13.633 -11.297 1 91.88 581 HIS B C 1
ATOM 9456 O O . HIS B 1 581 ? 14.773 -13.305 -12.102 1 91.88 581 HIS B O 1
ATOM 9462 N N . PRO B 1 582 ? 14.133 -13.828 -10.086 1 86.25 582 PRO B N 1
ATOM 9463 C CA . PRO B 1 582 ? 15.492 -13.578 -9.609 1 86.25 582 PRO B CA 1
ATOM 9464 C C . PRO B 1 582 ? 16.516 -14.57 -10.18 1 86.25 582 PRO B C 1
ATOM 9466 O O . PRO B 1 582 ? 17.703 -14.281 -10.203 1 86.25 582 PRO B O 1
ATOM 9469 N N . ASP B 1 583 ? 16.078 -15.672 -10.664 1 87.19 583 ASP B N 1
ATOM 9470 C CA . ASP B 1 583 ? 16.938 -16.734 -11.156 1 87.19 583 ASP B CA 1
ATOM 9471 C C . ASP B 1 583 ? 17.328 -16.484 -12.617 1 87.19 583 ASP B C 1
ATOM 9473 O O . ASP B 1 583 ? 18.188 -17.188 -13.156 1 87.19 583 ASP B O 1
ATOM 9477 N N . ILE B 1 584 ? 16.688 -15.547 -13.227 1 91.06 584 ILE B N 1
ATOM 9478 C CA . ILE B 1 584 ? 17.031 -15.211 -14.609 1 91.06 584 ILE B CA 1
ATOM 9479 C C . ILE B 1 584 ? 17.969 -14.023 -14.633 1 91.06 584 ILE B C 1
ATOM 9481 O O . ILE B 1 584 ? 17.672 -12.961 -14.078 1 91.06 584 ILE B O 1
ATOM 9485 N N . ASP B 1 585 ? 19.047 -14.18 -15.25 1 90.38 585 ASP B N 1
ATOM 9486 C CA . ASP B 1 585 ? 20.062 -13.125 -15.297 1 90.38 585 ASP B CA 1
ATOM 9487 C C . ASP B 1 585 ? 19.656 -12.023 -16.281 1 90.38 585 ASP B C 1
ATOM 9489 O O . ASP B 1 585 ? 19.047 -12.297 -17.312 1 90.38 585 ASP B O 1
ATOM 9493 N N . CYS B 1 586 ? 19.938 -10.891 -15.992 1 94.12 586 CYS B N 1
ATOM 9494 C CA . CYS B 1 586 ? 19.781 -9.719 -16.844 1 94.12 586 CYS B CA 1
ATOM 9495 C C . CYS B 1 586 ? 21.141 -9.055 -17.109 1 94.12 586 CYS B C 1
ATOM 9497 O O . CYS B 1 586 ? 21.469 -8.055 -16.469 1 94.12 586 CYS B O 1
ATOM 9499 N N . PRO B 1 587 ? 21.859 -9.578 -18.062 1 95.19 587 PRO B N 1
ATOM 9500 C CA . PRO B 1 587 ? 23.203 -9.047 -18.312 1 95.19 587 PRO B CA 1
ATOM 9501 C C . PRO B 1 587 ? 23.188 -7.574 -18.734 1 95.19 587 PRO B C 1
ATOM 9503 O O . PRO B 1 587 ? 22.438 -7.191 -19.641 1 95.19 587 PRO B O 1
ATOM 9506 N N . ILE B 1 588 ? 24.031 -6.832 -18.203 1 95.38 588 ILE B N 1
ATOM 9507 C CA . ILE B 1 588 ? 24.078 -5.387 -18.391 1 95.38 588 ILE B CA 1
ATOM 9508 C C . ILE B 1 588 ? 24.453 -5.07 -19.844 1 95.38 588 ILE B C 1
ATOM 9510 O O . ILE B 1 588 ? 23.906 -4.141 -20.438 1 95.38 588 ILE B O 1
ATOM 9514 N N . ASP B 1 589 ? 25.312 -5.863 -20.375 1 94 589 ASP B N 1
ATOM 9515 C CA . ASP B 1 589 ? 25.75 -5.641 -21.75 1 94 589 ASP B CA 1
ATOM 9516 C C . ASP B 1 589 ? 24.578 -5.77 -22.719 1 94 589 ASP B C 1
ATOM 9518 O O . ASP B 1 589 ? 24.484 -5.016 -23.703 1 94 589 ASP B O 1
ATOM 9522 N N . ASP B 1 590 ? 23.766 -6.699 -22.484 1 94.88 590 ASP B N 1
ATOM 9523 C CA . ASP B 1 590 ? 22.609 -6.891 -23.344 1 94.88 590 ASP B CA 1
ATOM 9524 C C . ASP B 1 590 ? 21.625 -5.719 -23.219 1 94.88 590 ASP B C 1
ATOM 9526 O O . ASP B 1 590 ? 21 -5.332 -24.203 1 94.88 590 ASP B O 1
ATOM 9530 N N . VAL B 1 591 ? 21.484 -5.207 -22.047 1 95.19 591 VAL B N 1
ATOM 9531 C CA . VAL B 1 591 ? 20.609 -4.059 -21.828 1 95.19 591 VAL B CA 1
ATOM 9532 C C . VAL B 1 591 ? 21.156 -2.844 -22.578 1 95.19 591 VAL B C 1
ATOM 9534 O O . VAL B 1 591 ? 20.391 -2.105 -23.203 1 95.19 591 VAL B O 1
ATOM 9537 N N . ILE B 1 592 ? 22.469 -2.654 -22.5 1 93.88 592 ILE B N 1
ATOM 9538 C CA . ILE B 1 592 ? 23.094 -1.538 -23.188 1 93.88 592 ILE B CA 1
ATOM 9539 C C . ILE B 1 592 ? 22.906 -1.688 -24.703 1 93.88 592 ILE B C 1
ATOM 9541 O O . ILE B 1 592 ? 22.625 -0.709 -25.391 1 93.88 592 ILE B O 1
ATOM 9545 N N . ASN B 1 593 ? 23.047 -2.916 -25.188 1 92.88 593 ASN B N 1
ATOM 9546 C CA . ASN B 1 593 ? 22.828 -3.172 -26.609 1 92.88 593 ASN B CA 1
ATOM 9547 C C . ASN B 1 593 ? 21.406 -2.824 -27.047 1 92.88 593 ASN B C 1
ATOM 9549 O O . ASN B 1 593 ? 21.203 -2.23 -28.094 1 92.88 593 ASN B O 1
ATOM 9553 N N . GLN B 1 594 ? 20.469 -3.217 -26.234 1 92.5 594 GLN B N 1
ATOM 9554 C CA . GLN B 1 594 ? 19.078 -2.912 -26.531 1 92.5 594 GLN B CA 1
ATOM 9555 C C . GLN B 1 594 ? 18.828 -1.407 -26.5 1 92.5 594 GLN B C 1
ATOM 9557 O O . GLN B 1 594 ? 18.078 -0.875 -27.328 1 92.5 594 GLN B O 1
ATOM 9562 N N . PHE B 1 595 ? 19.422 -0.767 -25.516 1 91.56 595 PHE B N 1
ATOM 9563 C CA . PHE B 1 595 ? 19.297 0.677 -25.359 1 91.56 595 PHE B CA 1
ATOM 9564 C C . PHE B 1 595 ? 19.875 1.409 -26.562 1 91.56 595 PHE B C 1
ATOM 9566 O O . PHE B 1 595 ? 19.281 2.383 -27.047 1 91.56 595 PHE B O 1
ATOM 9573 N N . ALA B 1 596 ? 20.922 0.956 -27 1 88.88 596 ALA B N 1
ATOM 9574 C CA . ALA B 1 596 ? 21.594 1.555 -28.156 1 88.88 596 ALA B CA 1
ATOM 9575 C C . ALA B 1 596 ? 20.766 1.359 -29.438 1 88.88 596 ALA B C 1
ATOM 9577 O O . ALA B 1 596 ? 20.703 2.252 -30.281 1 88.88 596 ALA B O 1
ATOM 9578 N N . ARG B 1 597 ? 20.172 0.267 -29.578 1 85.12 597 ARG B N 1
ATOM 9579 C CA . ARG B 1 597 ? 19.375 -0.068 -30.75 1 85.12 597 ARG B CA 1
ATOM 9580 C C . ARG B 1 597 ? 18.094 0.742 -30.797 1 85.12 597 ARG B C 1
ATOM 9582 O O . ARG B 1 597 ? 17.672 1.206 -31.859 1 85.12 597 ARG B O 1
ATOM 9589 N N . LYS B 1 598 ? 17.391 0.786 -29.766 1 78.38 598 LYS B N 1
ATOM 9590 C CA . LYS B 1 598 ? 16.078 1.433 -29.703 1 78.38 598 LYS B CA 1
ATOM 9591 C C . LYS B 1 598 ? 16.188 2.918 -30.031 1 78.38 598 LYS B C 1
ATOM 9593 O O . LYS B 1 598 ? 15.312 3.473 -30.703 1 78.38 598 LYS B O 1
ATOM 9598 N N . ASN B 1 599 ? 17.156 3.654 -29.531 1 67.12 599 ASN B N 1
ATOM 9599 C CA . ASN B 1 599 ? 17.219 5.102 -29.688 1 67.12 599 ASN B CA 1
ATOM 9600 C C . ASN B 1 599 ? 18.25 5.504 -30.734 1 67.12 599 ASN B C 1
ATOM 9602 O O . ASN B 1 599 ? 18.562 6.688 -30.875 1 67.12 599 ASN B O 1
ATOM 9606 N N . ARG B 1 600 ? 18.688 4.504 -31.594 1 67.44 600 ARG B N 1
ATOM 9607 C CA . ARG B 1 600 ? 19.719 4.762 -32.594 1 67.44 600 ARG B CA 1
ATOM 9608 C C . ARG B 1 600 ? 20.844 5.621 -32.031 1 67.44 600 ARG B C 1
ATOM 9610 O O . ARG B 1 600 ? 21.25 6.605 -32.656 1 67.44 600 ARG B O 1
ATOM 9617 N N . ARG B 1 601 ? 21.078 5.281 -30.688 1 68.94 601 ARG B N 1
ATOM 9618 C CA . ARG B 1 601 ? 22.109 6.059 -30.016 1 68.94 601 ARG B CA 1
ATOM 9619 C C . ARG B 1 601 ? 23.516 5.586 -30.422 1 68.94 601 ARG B C 1
ATOM 9621 O O . ARG B 1 601 ? 24.031 4.625 -29.844 1 68.94 601 ARG B O 1
ATOM 9628 N N . LYS B 1 602 ? 24.047 6.203 -31.406 1 62.59 602 LYS B N 1
ATOM 9629 C CA . LYS B 1 602 ? 25.312 5.859 -32.062 1 62.59 602 LYS B CA 1
ATOM 9630 C C . LYS B 1 602 ? 26.469 5.883 -31.047 1 62.59 602 LYS B C 1
ATOM 9632 O O . LYS B 1 602 ? 27.469 5.191 -31.234 1 62.59 602 LYS B O 1
ATOM 9637 N N . GLU B 1 603 ? 26.234 6.582 -29.922 1 68.25 603 GLU B N 1
ATOM 9638 C CA . GLU B 1 603 ? 27.312 6.762 -28.969 1 68.25 603 GLU B CA 1
ATOM 9639 C C . GLU B 1 603 ? 27.609 5.465 -28.219 1 68.25 603 GLU B C 1
ATOM 9641 O O . GLU B 1 603 ? 28.688 5.305 -27.656 1 68.25 603 GLU B O 1
ATOM 9646 N N . PHE B 1 604 ? 26.672 4.539 -28.375 1 73.81 604 PHE B N 1
ATOM 9647 C CA . PHE B 1 604 ? 26.891 3.297 -27.641 1 73.81 604 PHE B CA 1
ATOM 9648 C C . PHE B 1 604 ? 27.219 2.16 -28.609 1 73.81 604 PHE B C 1
ATOM 9650 O O . PHE B 1 604 ? 27.516 1.041 -28.172 1 73.81 604 PHE B O 1
ATOM 9657 N N . ILE B 1 605 ? 27.109 2.391 -29.953 1 62.47 605 ILE B N 1
ATOM 9658 C CA . ILE B 1 605 ? 27.281 1.343 -30.953 1 62.47 605 ILE B CA 1
ATOM 9659 C C . ILE B 1 605 ? 28.531 1.631 -31.781 1 62.47 605 ILE B C 1
ATOM 9661 O O . ILE B 1 605 ? 29.328 0.729 -32.062 1 62.47 605 ILE B O 1
ATOM 9665 N N . ILE B 1 606 ? 28.609 2.912 -32.344 1 53.66 606 ILE B N 1
ATOM 9666 C CA . ILE B 1 606 ? 29.672 3.271 -33.281 1 53.66 606 ILE B CA 1
ATOM 9667 C C . ILE B 1 606 ? 30.594 4.309 -32.625 1 53.66 606 ILE B C 1
ATOM 9669 O O . ILE B 1 606 ? 30.125 5.305 -32.062 1 53.66 606 ILE B O 1
#

Organism: Phaedon cochleariae (NCBI:txid80249)

Solvent-accessible surface area (backbone atoms only — not comparable to full-atom values): 65807 Å² total; per-residue (Å²): 110,67,64,26,50,51,47,46,56,61,44,47,63,54,50,52,50,52,50,48,28,18,48,66,61,46,69,48,76,40,93,52,68,75,80,74,84,74,73,58,86,83,50,69,72,66,63,67,57,63,58,9,46,49,62,50,48,53,51,48,26,40,74,25,46,21,58,66,57,47,51,43,61,73,70,40,55,87,88,65,57,68,76,45,68,66,46,48,64,50,46,36,42,24,46,28,53,52,44,50,48,55,53,47,49,41,41,59,65,33,53,41,27,11,40,29,40,44,74,48,65,46,86,64,32,41,42,33,33,31,37,26,39,23,24,36,34,90,84,70,46,68,44,65,44,78,73,42,68,40,56,58,62,72,78,56,65,67,75,70,80,70,68,85,61,87,69,72,48,76,62,68,62,76,38,10,59,55,51,20,50,51,50,51,52,50,33,54,75,66,70,51,60,69,81,33,47,71,21,34,20,36,59,50,70,87,45,53,51,65,20,46,47,38,11,31,43,63,66,46,60,83,34,54,33,52,52,57,71,55,73,72,74,67,57,79,47,61,67,55,47,52,42,52,51,50,52,50,50,52,52,49,57,29,64,75,30,34,50,50,30,49,53,43,43,75,69,30,96,59,80,81,59,68,68,42,88,83,42,52,66,42,36,40,52,26,47,40,48,45,59,74,38,42,65,54,52,45,51,44,28,59,38,43,36,59,26,85,55,58,69,60,8,49,51,27,45,52,51,40,50,56,58,61,28,47,68,39,46,54,40,44,44,45,48,28,54,58,35,62,64,46,43,63,55,54,56,52,51,53,38,71,74,52,36,56,52,46,50,48,50,52,48,50,52,51,50,49,51,50,50,52,43,62,75,41,37,70,64,50,47,50,50,45,50,55,65,44,42,61,51,31,60,74,65,68,46,66,81,62,63,80,78,71,59,79,82,62,65,70,52,76,84,65,64,86,79,57,52,45,65,56,45,47,40,63,66,42,45,49,49,49,52,49,47,53,52,48,51,53,44,55,50,60,23,58,87,49,24,67,68,57,53,54,47,54,71,33,58,67,41,52,71,68,44,53,72,67,60,43,52,55,51,46,51,60,44,55,74,66,46,74,79,53,67,91,46,58,68,66,57,53,48,52,50,37,51,54,37,48,56,54,38,58,72,71,49,40,76,74,56,62,90,72,63,36,47,66,58,51,38,72,70,34,51,51,90,83,26,48,63,57,26,51,50,32,50,52,52,50,16,39,58,62,50,51,46,70,41,56,52,48,49,55,50,46,52,61,63,36,31,89,90,37,43,79,64,50,66,59,56,47,36,17,32,47,48,37,39,76,37,71,85,57,77,71,60,62,67,58,30,51,51,45,45,24,60,75,66,67,36,48,59,60,77,98,112,66,64,26,51,49,48,46,57,59,43,48,63,54,50,52,50,51,52,47,27,16,47,66,60,46,68,46,76,39,92,52,69,75,79,76,84,74,74,58,85,84,52,68,74,69,61,69,58,64,59,8,45,48,63,51,49,53,52,48,26,40,74,24,46,20,58,65,58,47,51,42,61,73,70,40,56,86,88,65,56,69,75,45,69,67,46,49,64,49,46,36,41,24,46,29,52,51,43,49,48,55,54,48,50,40,42,59,64,36,53,42,28,12,42,29,38,45,74,47,65,45,86,66,30,42,42,32,34,30,37,25,37,24,25,37,34,88,85,71,46,68,44,65,43,79,72,41,69,40,57,56,61,74,78,57,63,67,73,71,79,68,68,84,62,89,68,69,49,76,62,68,63,75,39,12,60,55,52,22,50,51,50,50,51,50,32,54,74,67,69,52,62,69,83,34,47,71,21,34,18,35,58,54,66,89,46,54,52,64,21,46,45,38,10,32,42,64,66,44,62,84,33,55,32,51,51,56,71,52,72,73,75,65,57,81,46,61,66,53,47,52,42,52,51,49,51,50,49,52,52,47,58,29,64,74,30,33,50,50,30,50,54,43,44,76,70,31,96,58,80,81,59,69,67,41,87,83,41,53,66,41,36,38,53,25,47,41,48,44,60,74,39,42,64,53,53,46,53,43,26,59,39,43,36,58,26,84,54,58,70,61,9,50,50,26,44,52,53,39,50,56,57,61,28,47,68,39,46,54,40,44,43,46,48,31,55,59,36,62,63,46,42,61,54,54,57,52,52,50,40,71,74,54,36,56,51,46,50,47,51,52,48,52,52,51,49,51,52,50,49,50,42,62,75,40,37,72,65,51,50,50,51,46,51,56,63,43,42,60,52,31,59,74,65,70,44,67,82,62,63,78,80,71,59,80,81,62,66,70,50,77,84,64,62,87,78,57,51,47,64,57,45,47,39,62,66,42,45,48,51,50,51,48,44,55,50,48,51,52,45,56,52,60,24,57,86,48,25,66,69,56,53,54,46,55,72,34,59,68,41,50,71,68,43,52,73,67,60,44,51,57,51,45,51,61,45,54,73,68,47,73,79,53,66,93,46,59,68,66,59,53,49,52,52,37,51,54,39,49,56,52,38,59,72,71,49,39,76,73,56,61,91,71,63,37,49,65,58,53,39,72,69,33,52,52,88,82,27,48,64,57,26,52,50,31,53,50,51,52,15,38,56,61,49,52,46,70,41,55,51,47,49,53,50,47,51,63,61,35,31,89,91,38,44,78,64,52,66,59,56,46,35,17,32,48,49,37,38,74,37,68,84,56,76,72,59,64,67,58,29,52,51,44,45,22,60,75,65,68,35,47,60,59,75,99

Secondary structure (DSSP, 8-state):
-HHHHHHHHHHHHHHHHHHHHHHHT-----S---S-SS--TT-TTGGGS---HHHHHHHHHHHHT-HHHHHHHHHS-GGGSS-SHHHHHHHHHHHHHHHHHHHHHHHHHH--EEEEEEEEE-TTS-EEEEEEEEEE-TTS-EEEEEEEEEEHHHHT-------SS----------HHHHHHHHHHHHHHTT--GGGEEEEEE--SSS-HHHHHHHHHHH-TT-EE-----TTTT---HHHHHHHHHHHHHHHHHHT-HHHHHHHHHH-SSPPPP--SS-HHHHHHHHHHHHHHHHHHHHHHHHHTTSS-HHHHHHHHHHHHHHS-HHHHHHHHHHHHHHHHHHHHHHHTT-TT--HHHHHHHHHHHHHHHHHHHHTHHHHHHHHHHHHHHHHHHHT---------GGGGG-TT--TT--HHHHHIIIIIHHHHHHHHHHHHHHT-TTT-GGGGGGGGSHHHHHHS-HHHHHHHHHHHHTT-GGGTTS-HHHHHHHHHHHHHHHHHHTGGG--S---HHHHHHTS-TTT-HHHHHHHHHHHHS----HHHHHHHHHHHHHS-GGGTT--HHHHHHHHHHHH-TTS---HHHHHHHHHHHTT-GGGT-/-HHHHHHHHHHHHHHHHHHHHHHHT-----S---S-SS--TT-TTGGGS---HHHHHHHHHHHHT-HHHHHHHHHS-GGGSS-SHHHHHHHHHHHHHHHHHHHHHHHHHH--EEEEEEEEE-TTS-EEEEEEEEEE-TTS-EEEEEEEEEEHHHHT-------SS----------HHHHHHHHHHHHHHTT--GGGEEEEEE--SSS-HHHHHHHHHHH-TT-EE-----TTTT---HHHHHHHHHHHHHHHHHHT-HHHHHHHHHH-SSPPPP--SS-HHHHHHHHHHHHHHHHHHHHHHHHHTTSS-HHHHHHHHHHHHHHS-HHHHHHHHHHHHHHHHHHHHHHHTT-TT--HHHHHHHHHHHHHHHHHHHHTHHHHHHHHHHHHHHHHHHHT---------GGGGG-TT--TT--HHHHHIIIIIHHHHHHHHHHHHHHT-TTT-GGGGGGGGSHHHHHHS-HHHHHHHHHHHHTT-GGGTTS-HHHHHHHHHHHHHHHHHHTGGG--S---HHHHHHTS-TTT-HHHHHHHHHHHHS----HHHHHHHHHHHHHS-GGGTT--HHHHHHHHHHHH-TTS---HHHHHHHHHHHTT-GGGT-

Nearest PDB structures (foldseek):
  4d1q-assembly1_A-2  TM=6.829E-01  e=9.072E-11  Musca domestica
  6dww-assembly1_A  TM=6.986E-01  e=7.025E-10  Musca domestica
  4d1q-assembly1_A-2  TM=6.828E-01  e=1.137E-10  Musca domestica
  4d1q-assembly1_B  TM=6.934E-01  e=1.641E-10  Musca domestica
  6dww-assembly1_A  TM=6.903E-01  e=2.470E-10  Musca domestica

pLDDT: mean 76.81, std 16.08, range [32.69, 95.44]

Radius of gyration: 35.76 Å; Cα contacts (8 Å, |Δi|>4): 1719; chains: 2; bounding box: 94×110×84 Å

Sequence (1212 aa):
MEIIRENRDRLVPIIKTIIFHGRQNIPLRGHRDDGSLLKNENDRESIVCKEGNFRALLRFRIDAGDLQLKHHIETTKANATYISKTTCNELIPCCETVMSSRILEEIKDSRYYSIIFDETTDIAHIAQLSLAARYVDGYGKLHERFLGFVDIHKDNDCSGNIDDEPQESQERSITGEVLGTTILRRMESLSLSLENCVGIGCDGCSVDMSELKGAVAQVAPCRSHQLNLAISRSCKVTSVRNSLGTIEEVVSFFTASSKRFATLKSHLKHSLQSHCQTRWIERHDAVIQFAADLGAVCKVLKEIQCWRDRTTAAKANILLRALSNCEFIVTLFTLSDIMSITYPVSKILQDPSLDVAMAKAKLDSTLKVYDGMRANSDSHFARIVEEAKAVVEELDVEMSVPRLTGRQRHRENCDHNDDAMTYWKRTVFIPTLDHVTTDMRERFAEENIYHLKFNILLPSQLLQHDGNVLTLKLNQCLTELPFFEAESPYVIKKRLMGEIIQYKQTSINALNDRDSVMLALSVCPKSDYPTLHTLYKIFACLPISISTVERSFSTLRRTKTWLRSTMKEDRLNGLALLNTHPDIDCPIDDVINQFARKNRRKEFIIMEIIRENRDRLVPIIKTIIFHGRQNIPLRGHRDDGSLLKNENDRESIVCKEGNFRALLRFRIDAGDLQLKHHIETTKANATYISKTTCNELIPCCETVMSSRILEEIKDSRYYSIIFDETTDIAHIAQLSLAARYVDGYGKLHERFLGFVDIHKDNDCSGNIDDEPQESQERSITGEVLGTTILRRMESLSLSLENCVGIGCDGCSVDMSELKGAVAQVAPCRSHQLNLAISRSCKVTSVRNSLGTIEEVVSFFTASSKRFATLKSHLKHSLQSHCQTRWIERHDAVIQFAADLGAVCKVLKEIQCWRDRTTAAKANILLRALSNCEFIVTLFTLSDIMSITYPVSKILQDPSLDVAMAKAKLDSTLKVYDGMRANSDSHFARIVEEAKAVVEELDVEMSVPRLTGRQRHRENCDHNDDAMTYWKRTVFIPTLDHVTTDMRERFAEENIYHLKFNILLPSQLLQHDGNVLTLKLNQCLTELPFFEAESPYVIKKRLMGEIIQYKQTSINALNDRDSVMLALSVCPKSDYPTLHTLYKIFACLPISISTVERSFSTLRRTKTWLRSTMKEDRLNGLALLNTHPDIDCPIDDVINQFARKNRRKEFII

InterPro domains:
  IPR008906 HAT, C-terminal dimerisation domain [PF05699] (525-581)
  IPR012337 Ribonuclease H-like superfamily [SSF53098] (104-580)
  IPR025398 ZMYM1-like, RNase-like domain [PF14291] (5-154)
  IPR052958 Interferon-induced PKR regulator [PTHR46289] (5-604)